Protein AF-0000000076072166 (afdb_homodimer)

Structure (mmCIF, N/CA/C/O backbone):
data_AF-0000000076072166-model_v1
#
loop_
_entity.id
_entity.type
_entity.pdbx_description
1 polymer '2-hydroxyacyl-CoA lyase 2'
#
loop_
_atom_site.group_PDB
_atom_site.id
_atom_site.type_symbol
_atom_site.label_atom_id
_atom_site.label_alt_id
_atom_site.label_comp_id
_atom_site.label_asym_id
_atom_site.label_entity_id
_atom_site.label_seq_id
_atom_site.pdbx_PDB_ins_code
_atom_site.Cartn_x
_atom_site.Cartn_y
_atom_site.Cartn_z
_atom_site.occupancy
_atom_site.B_iso_or_equiv
_atom_site.auth_seq_id
_atom_site.auth_comp_id
_atom_site.auth_asym_id
_atom_site.auth_atom_id
_atom_site.pdbx_PDB_model_num
ATOM 1 N N . MET A 1 1 ? -59.969 17.203 -7.613 1 18.12 1 MET A N 1
ATOM 2 C CA . MET A 1 1 ? -59.594 18.578 -7.945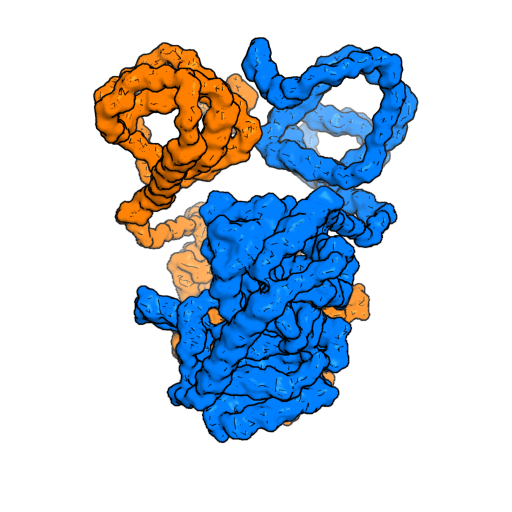 1 18.12 1 MET A CA 1
ATOM 3 C C . MET A 1 1 ? -58.594 19.109 -6.941 1 18.12 1 MET A C 1
ATOM 5 O O . MET A 1 1 ? -57.625 19.781 -7.32 1 18.12 1 MET A O 1
ATOM 9 N N . VAL A 1 2 ? -58.938 18.875 -5.785 1 18.67 2 VAL A N 1
ATOM 10 C CA . VAL A 1 2 ? -58.281 19.703 -4.77 1 18.67 2 VAL A CA 1
ATOM 11 C C . VAL A 1 2 ? -56.906 19.141 -4.473 1 18.67 2 VAL A C 1
ATOM 13 O O . VAL A 1 2 ? -55.969 19.891 -4.141 1 18.67 2 VAL A O 1
ATOM 16 N N . TYR A 1 3 ? -56.844 17.828 -4.574 1 19.06 3 TYR A N 1
ATOM 17 C CA . TYR A 1 3 ? -55.719 17.141 -3.938 1 19.06 3 TYR A CA 1
ATOM 18 C C . TYR A 1 3 ? -54.438 17.375 -4.707 1 19.06 3 TYR A C 1
ATOM 20 O O . TYR A 1 3 ? -53.344 17.156 -4.176 1 19.06 3 TYR A O 1
ATOM 28 N N . ILE A 1 4 ? -54.625 17.766 -5.992 1 20.77 4 ILE A N 1
ATOM 29 C CA . ILE A 1 4 ? -53.719 18.094 -7.094 1 20.77 4 ILE A CA 1
ATOM 30 C C . ILE A 1 4 ? -53.188 19.516 -6.906 1 20.77 4 ILE A C 1
ATOM 32 O O . ILE A 1 4 ? -52.031 19.797 -7.23 1 20.77 4 ILE A O 1
ATOM 36 N N . LEU A 1 5 ? -53.906 20.375 -6.211 1 21.12 5 LEU A N 1
ATOM 37 C CA . LEU A 1 5 ? -53.75 21.828 -6.141 1 21.12 5 LEU A CA 1
ATOM 38 C C . LEU A 1 5 ? -52.688 22.203 -5.125 1 21.12 5 LEU A C 1
ATOM 40 O O . LEU A 1 5 ? -52 23.234 -5.285 1 21.12 5 LEU A O 1
ATOM 44 N N . VAL A 1 6 ? -52.625 21.422 -4.102 1 22.98 6 VAL A N 1
ATOM 45 C CA . VAL A 1 6 ? -51.875 21.969 -2.971 1 22.98 6 VAL A CA 1
ATOM 46 C C . VAL A 1 6 ? -50.406 22 -3.291 1 22.98 6 VAL A C 1
ATOM 48 O O . VAL A 1 6 ? -49.688 22.953 -2.945 1 22.98 6 VAL A O 1
ATOM 51 N N . TRP A 1 7 ? -49.906 21.031 -4.094 1 24.2 7 TRP A N 1
ATOM 52 C CA . TRP A 1 7 ? -48.5 21.047 -4.438 1 24.2 7 TRP A CA 1
ATOM 53 C C . TRP A 1 7 ? -48.156 22.266 -5.281 1 24.2 7 TRP A C 1
ATOM 55 O O . TRP A 1 7 ? -47.094 22.875 -5.098 1 24.2 7 TRP A O 1
ATOM 65 N N . LEU A 1 8 ? -49.062 22.797 -5.965 1 22.75 8 LEU A N 1
ATOM 66 C CA . LEU A 1 8 ? -48.906 23.984 -6.789 1 22.75 8 LEU A CA 1
ATOM 67 C C . LEU A 1 8 ? -48.844 25.234 -5.926 1 22.75 8 LEU A C 1
ATOM 69 O O . LEU A 1 8 ? -48.094 26.172 -6.219 1 22.75 8 LEU A O 1
ATOM 73 N N . SER A 1 9 ? -49.594 25.219 -4.914 1 23.11 9 SER A N 1
ATOM 74 C CA . SER A 1 9 ? -49.781 26.5 -4.242 1 23.11 9 SER A CA 1
ATOM 75 C C . SER A 1 9 ? -48.562 26.844 -3.385 1 23.11 9 SER A C 1
ATOM 77 O O . SER A 1 9 ? -48.312 28.016 -3.07 1 23.11 9 SER A O 1
ATOM 79 N N . MET A 1 10 ? -47.875 25.922 -2.758 1 24.83 10 MET A N 1
ATOM 80 C CA . MET A 1 10 ? -46.781 26.422 -1.926 1 24.83 10 MET A CA 1
ATOM 81 C C . MET A 1 10 ? -45.75 27.141 -2.771 1 24.83 10 MET A C 1
ATOM 83 O O . MET A 1 10 ? -45.031 28.016 -2.271 1 24.83 10 MET A O 1
ATOM 87 N N . VAL A 1 11 ? -45.656 26.969 -4.074 1 24 11 VAL A N 1
ATOM 88 C CA . VAL A 1 11 ? -44.938 27.844 -4.984 1 24 11 VAL A CA 1
ATOM 89 C C . VAL A 1 11 ? -45.688 29.156 -5.148 1 24 11 VAL A C 1
ATOM 91 O O . VAL A 1 11 ? -45.094 30.234 -5.199 1 24 11 VAL A O 1
ATOM 94 N N . LEU A 1 12 ? -47.031 29.172 -5.109 1 23.98 12 LEU A N 1
ATOM 95 C CA . LEU A 1 12 ? -47.75 30.391 -5.52 1 23.98 12 LEU A CA 1
ATOM 96 C C . LEU A 1 12 ? -47.844 31.375 -4.363 1 23.98 12 LEU A C 1
ATOM 98 O O . LEU A 1 12 ? -48.312 32.5 -4.547 1 23.98 12 LEU A O 1
ATOM 102 N N . SER A 1 13 ? -47.938 31.094 -3.252 1 23.23 13 SER A N 1
ATOM 103 C CA . SER A 1 13 ? -48.344 32.219 -2.406 1 23.23 13 SER A CA 1
ATOM 104 C C . SER A 1 13 ? -47.281 33.312 -2.398 1 23.23 13 SER A C 1
ATOM 106 O O . SER A 1 13 ? -46.625 33.562 -1.379 1 23.23 13 SER A O 1
ATOM 108 N N . ILE A 1 14 ? -46.438 33.406 -3.582 1 21.44 14 ILE A N 1
ATOM 109 C CA . ILE A 1 14 ? -45.844 34.656 -3.98 1 21.44 14 ILE A CA 1
ATOM 110 C C . ILE A 1 14 ? -46.906 35.656 -4.371 1 21.44 14 ILE A C 1
ATOM 112 O O . ILE A 1 14 ? -47.781 35.344 -5.195 1 21.44 14 ILE A O 1
ATOM 116 N N . ARG A 1 15 ? -47.25 36.781 -3.688 1 22.2 15 ARG A N 1
ATOM 117 C CA . ARG A 1 15 ? -48.219 37.875 -3.818 1 22.2 15 ARG A CA 1
ATOM 118 C C . ARG A 1 15 ? -48.438 38.219 -5.285 1 22.2 15 ARG A C 1
ATOM 120 O O . ARG A 1 15 ? -49.531 38.031 -5.805 1 22.2 15 ARG A O 1
ATOM 127 N N . LYS A 1 16 ? -48.562 39.75 -5.754 1 22.44 16 LYS A N 1
ATOM 128 C CA . LYS A 1 16 ? -49.031 40.75 -6.703 1 22.44 16 LYS A CA 1
ATOM 129 C C . LYS A 1 16 ? -48.312 40.625 -8.039 1 22.44 16 LYS A C 1
ATOM 131 O O . LYS A 1 16 ? -47.719 41.594 -8.516 1 22.44 16 LYS A O 1
ATOM 136 N N . LEU A 1 17 ? -47.625 39.625 -8.5 1 20.19 17 LEU A N 1
ATOM 137 C CA . LEU A 1 17 ? -47 39.75 -9.797 1 20.19 17 LEU A CA 1
ATOM 138 C C . LEU A 1 17 ? -48.031 39.844 -10.914 1 20.19 17 LEU A C 1
ATOM 140 O O . LEU A 1 17 ? -48.875 38.969 -11.07 1 20.19 17 LEU A O 1
ATOM 144 N N . ASP A 1 18 ? -48.531 41.188 -11.406 1 21.23 18 ASP A N 1
ATOM 145 C CA . ASP A 1 18 ? -49.25 41.594 -12.609 1 21.23 18 ASP A CA 1
ATOM 146 C C . ASP A 1 18 ? -48.75 40.812 -13.828 1 21.23 18 ASP A C 1
ATOM 148 O O . ASP A 1 18 ? -47.625 40.969 -14.266 1 21.23 18 ASP A O 1
ATOM 152 N N . LEU A 1 19 ? -49.281 39.75 -14.203 1 21.86 19 LEU A N 1
ATOM 153 C CA . LEU A 1 19 ? -49 38.906 -15.352 1 21.86 19 LEU A CA 1
ATOM 154 C C . LEU A 1 19 ? -49.438 39.562 -16.656 1 21.86 19 LEU A C 1
ATOM 156 O O . LEU A 1 19 ? -50.625 39.625 -16.969 1 21.86 19 LEU A O 1
ATOM 160 N N . LYS A 1 20 ? -49.062 40.875 -17.016 1 22.77 20 LYS A N 1
ATOM 161 C CA . LYS A 1 20 ? -49.469 41.406 -18.312 1 22.77 20 LYS A CA 1
ATOM 162 C C . LYS A 1 20 ? -49.062 40.469 -19.438 1 22.77 20 LYS A C 1
ATOM 164 O O . LYS A 1 20 ? -47.875 40.094 -19.547 1 22.77 20 LYS A O 1
ATOM 169 N N . PHE A 1 21 ? -49.969 39.688 -20.109 1 22.45 21 PHE A N 1
ATOM 170 C CA . PHE A 1 21 ? -49.969 38.75 -21.219 1 22.45 21 PHE A CA 1
ATOM 171 C C . PHE A 1 21 ? -49.531 39.438 -22.516 1 22.45 21 PHE A C 1
ATOM 173 O O . PHE A 1 21 ? -50.375 39.719 -23.375 1 22.45 21 PHE A O 1
ATOM 180 N N . ASP A 1 22 ? -48.875 40.594 -22.562 1 21.59 22 ASP A N 1
ATOM 181 C CA . ASP A 1 22 ? -48.719 41.219 -23.875 1 21.59 22 ASP A CA 1
ATOM 182 C C . ASP A 1 22 ? -48.156 40.25 -24.891 1 21.59 22 ASP A C 1
ATOM 184 O O . ASP A 1 22 ? -47.594 39.188 -24.516 1 21.59 22 ASP A O 1
ATOM 188 N N . SER A 1 23 ? -48 40.562 -26.375 1 21.58 23 SER A N 1
ATOM 189 C CA . SER A 1 23 ? -47.719 40 -27.688 1 21.58 23 SER A CA 1
ATOM 190 C C . SER A 1 23 ? -46.375 39.281 -27.672 1 21.58 23 SER A C 1
ATOM 192 O O . SER A 1 23 ? -45.938 38.75 -28.703 1 21.58 23 SER A O 1
ATOM 194 N N . VAL A 1 24 ? -45.469 39.469 -26.734 1 21.25 24 VAL A N 1
ATOM 195 C CA . VAL A 1 24 ? -44.031 39.156 -26.875 1 21.25 24 VAL A CA 1
ATOM 196 C C . VAL A 1 24 ? -43.844 37.656 -27.031 1 21.25 24 VAL A C 1
ATOM 198 O O . VAL A 1 24 ? -43.844 36.906 -26.047 1 21.25 24 VAL A O 1
ATOM 201 N N . VAL A 1 25 ? -44.688 36.812 -27.844 1 22.72 25 VAL A N 1
ATOM 202 C CA . VAL A 1 25 ? -44.812 35.469 -28.344 1 22.72 25 VAL A CA 1
ATOM 203 C C . VAL A 1 25 ? -43.5 35 -28.938 1 22.72 25 VAL A C 1
ATOM 205 O O . VAL A 1 25 ? -43.094 33.844 -28.719 1 22.72 25 VAL A O 1
ATOM 208 N N . ASP A 1 26 ? -42.812 35.656 -29.859 1 21.17 26 ASP A N 1
ATOM 209 C CA . ASP A 1 26 ? -41.969 35.188 -30.953 1 21.17 26 ASP A CA 1
ATOM 210 C C . ASP A 1 26 ? -40.594 34.812 -30.438 1 21.17 26 ASP A C 1
ATOM 212 O O . ASP A 1 26 ? -39.688 34.531 -31.234 1 21.17 26 ASP A O 1
ATOM 216 N N . ARG A 1 27 ? -40.125 35.312 -29.328 1 21.56 27 ARG A N 1
ATOM 217 C CA . ARG A 1 27 ? -38.688 35.25 -29.203 1 21.56 27 ARG A CA 1
ATOM 218 C C . ARG A 1 27 ? -38.219 33.781 -29.125 1 21.56 27 ARG A C 1
ATOM 220 O O . ARG A 1 27 ? -38.719 33 -28.328 1 21.56 27 ARG A O 1
ATOM 227 N N . GLU A 1 28 ? -37.438 33.219 -30.125 1 21.41 28 GLU A N 1
ATOM 228 C CA . GLU A 1 28 ? -36.844 31.922 -30.484 1 21.41 28 GLU A CA 1
ATOM 229 C C . GLU A 1 28 ? -35.969 31.391 -29.359 1 21.41 28 GLU A C 1
ATOM 231 O O . GLU A 1 28 ? -35 32.062 -28.953 1 21.41 28 GLU A O 1
ATOM 236 N N . LEU A 1 29 ? -36.375 30.938 -28.25 1 20.89 29 LEU A N 1
ATOM 237 C CA . LEU A 1 29 ? -35.656 30.297 -27.156 1 20.89 29 LEU A CA 1
ATOM 238 C C . LEU A 1 29 ? -34.531 29.391 -27.703 1 20.89 29 LEU A C 1
ATOM 240 O O . LEU A 1 29 ? -34.844 28.344 -28.312 1 20.89 29 LEU A O 1
ATOM 244 N N . SER A 1 30 ? -33.438 29.891 -28.297 1 20.45 30 SER A N 1
ATOM 245 C CA . SER A 1 30 ? -32.312 29.141 -28.875 1 20.45 30 SER A CA 1
ATOM 246 C C . SER A 1 30 ? -31.641 28.266 -27.812 1 20.45 30 SER A C 1
ATOM 248 O O . SER A 1 30 ? -31.25 28.766 -26.766 1 20.45 30 SER A O 1
ATOM 250 N N . ILE A 1 31 ? -31.953 27.016 -27.562 1 22.3 31 ILE A N 1
ATOM 251 C CA . ILE A 1 31 ? -31.391 25.875 -26.844 1 22.3 31 ILE A CA 1
ATOM 252 C C . ILE A 1 31 ? -29.906 25.734 -27.188 1 22.3 31 ILE A C 1
ATOM 254 O O . ILE A 1 31 ? -29.547 25.156 -28.219 1 22.3 31 ILE A O 1
ATOM 258 N N . ARG A 1 32 ? -29.062 26.734 -27.281 1 22.33 32 ARG A N 1
ATOM 259 C CA . ARG A 1 32 ? -27.656 26.578 -27.641 1 22.33 32 ARG A CA 1
ATOM 260 C C . ARG A 1 32 ? -27 25.469 -26.844 1 22.33 32 ARG A C 1
ATOM 262 O O . ARG A 1 32 ? -27.578 24.969 -25.859 1 22.33 32 ARG A O 1
ATOM 269 N N . ASN A 1 33 ? -25.422 25.5 -26.688 1 21 33 ASN A N 1
ATOM 270 C CA . ASN A 1 33 ? -24.297 24.625 -26.406 1 21 33 ASN A CA 1
ATOM 271 C C . ASN A 1 33 ? -24.312 24.141 -24.953 1 21 33 ASN A C 1
ATOM 273 O O . ASN A 1 33 ? -23.266 23.75 -24.422 1 21 33 ASN A O 1
ATOM 277 N N . ILE A 1 34 ? -25.25 24.438 -24.094 1 21.7 34 ILE A N 1
ATOM 278 C CA . ILE A 1 34 ? -24.969 23.969 -22.75 1 21.7 34 ILE A CA 1
ATOM 279 C C . ILE A 1 34 ? -24.844 22.438 -22.75 1 21.7 34 ILE A C 1
ATOM 281 O O . ILE A 1 34 ? -25.797 21.734 -23.094 1 21.7 34 ILE A O 1
ATOM 285 N N . GLY A 1 35 ? -23.656 21.812 -23.141 1 23.53 35 GLY A N 1
ATOM 286 C CA . GLY A 1 35 ? -23.234 20.422 -23.172 1 23.53 35 GLY A CA 1
ATOM 287 C C . GLY A 1 35 ? -23.734 19.625 -21.969 1 23.53 35 GLY A C 1
ATOM 288 O O . GLY A 1 35 ? -22.984 19.438 -21 1 23.53 35 GLY A O 1
ATOM 289 N N . VAL A 1 36 ? -24.766 20.047 -21.297 1 22.45 36 VAL A N 1
ATOM 290 C CA . VAL A 1 36 ? -25.297 19.219 -20.203 1 22.45 36 VAL A CA 1
ATOM 291 C C . VAL A 1 36 ? -25.625 17.828 -20.719 1 22.45 36 VAL A C 1
ATOM 293 O O . VAL A 1 36 ? -26.312 17.672 -21.734 1 22.45 36 VAL A O 1
ATOM 296 N N . GLN A 1 37 ? -24.656 16.875 -20.438 1 23.27 37 GLN A N 1
ATOM 297 C CA . GLN A 1 37 ? -24.641 15.461 -20.781 1 23.27 37 GLN A CA 1
ATOM 298 C C . GLN A 1 37 ? -26 14.82 -20.516 1 23.27 37 GLN A C 1
ATOM 300 O O . GLN A 1 37 ? -26.453 14.758 -19.375 1 23.27 37 GLN A O 1
ATOM 305 N N . PHE A 1 38 ? -27.016 14.922 -21.375 1 25.98 38 PHE A N 1
ATOM 306 C CA . PHE A 1 38 ? -28.297 14.25 -21.562 1 25.98 38 PHE A CA 1
ATOM 307 C C . PHE A 1 38 ? -28.203 12.789 -21.156 1 25.98 38 PHE A C 1
ATOM 309 O O . PHE A 1 38 ? -29.219 12.133 -20.953 1 25.98 38 PHE A O 1
ATOM 316 N N . ASP A 1 39 ? -26.969 12.305 -21.234 1 27.59 39 ASP A N 1
ATOM 317 C CA . ASP A 1 39 ? -26.766 10.891 -20.938 1 27.59 39 ASP A CA 1
ATOM 318 C C . ASP A 1 39 ? -27.125 10.57 -19.484 1 27.59 39 ASP A C 1
ATOM 320 O O . ASP A 1 39 ? -27.703 9.523 -19.203 1 27.59 39 ASP A O 1
ATOM 324 N N . SER A 1 40 ? -26.875 11.594 -18.641 1 27.95 40 SER A N 1
ATOM 325 C CA . SER A 1 40 ? -27.125 11.25 -17.234 1 27.95 40 SER A CA 1
ATOM 326 C C . SER A 1 40 ? -28.609 11.258 -16.906 1 27.95 40 SER A C 1
ATOM 328 O O . SER A 1 40 ? -29.078 10.445 -16.109 1 27.95 40 SER A O 1
ATOM 330 N N . VAL A 1 41 ? -29.406 12.219 -17.5 1 27.81 41 VAL A N 1
ATOM 331 C CA . VAL A 1 41 ? -30.828 12.219 -17.203 1 27.81 41 VAL A CA 1
ATOM 332 C C . VAL A 1 41 ? -31.516 11.055 -17.922 1 27.81 41 VAL A C 1
ATOM 334 O O . VAL A 1 41 ? -32.344 10.359 -17.344 1 27.81 41 VAL A O 1
ATOM 337 N N . VAL A 1 42 ? -31.188 10.891 -19.234 1 28.19 42 VAL A N 1
ATOM 338 C CA . VAL A 1 42 ? -31.719 9.727 -19.938 1 28.19 42 VAL A CA 1
ATOM 339 C C . VAL A 1 42 ? -31.234 8.445 -19.266 1 28.19 42 VAL A C 1
ATOM 341 O O . VAL A 1 42 ? -32 7.512 -19.062 1 28.19 42 VAL A O 1
ATOM 344 N N . ASP A 1 43 ? -29.984 8.406 -18.844 1 27.61 43 ASP A N 1
ATOM 345 C CA . ASP A 1 43 ? -29.484 7.25 -18.094 1 27.61 43 ASP A CA 1
ATOM 346 C C . ASP A 1 43 ? -30.172 7.145 -16.734 1 27.61 43 ASP A C 1
ATOM 348 O O . ASP A 1 43 ? -30.484 6.039 -16.281 1 27.61 43 ASP A O 1
ATOM 352 N N . ARG A 1 44 ? -30.5 8.297 -16.141 1 27.67 44 ARG A N 1
ATOM 353 C CA . ARG A 1 44 ? -31.281 8.266 -14.898 1 27.67 44 ARG A CA 1
ATOM 354 C C . ARG A 1 44 ? -32.719 7.875 -15.172 1 27.67 44 ARG A C 1
ATOM 356 O O . ARG A 1 44 ? -33.344 7.133 -14.391 1 27.67 44 ARG A O 1
ATOM 363 N N . VAL A 1 45 ? -33.25 8.438 -16.219 1 28.03 45 VAL A N 1
ATOM 364 C CA . VAL A 1 45 ? -34.594 8 -16.609 1 28.03 45 VAL A CA 1
ATOM 365 C C . VAL A 1 45 ? -34.531 6.566 -17.125 1 28.03 45 VAL A C 1
ATOM 367 O O . VAL A 1 45 ? -35.375 5.742 -16.797 1 28.03 45 VAL A O 1
ATOM 370 N N . LEU A 1 46 ? -33.5 6.367 -17.922 1 27.84 46 LEU A N 1
ATOM 371 C CA . LEU A 1 46 ? -33.406 5.023 -18.484 1 27.84 46 LEU A CA 1
ATOM 372 C C . LEU A 1 46 ? -32.938 4.027 -17.438 1 27.84 46 LEU A C 1
ATOM 374 O O . LEU A 1 46 ? -33.188 2.828 -17.547 1 27.84 46 LEU A O 1
ATOM 378 N N . SER A 1 47 ? -32.125 4.492 -16.484 1 25.72 47 SER A N 1
ATOM 379 C CA . SER A 1 47 ? -31.703 3.557 -15.445 1 25.72 47 SER A CA 1
ATOM 380 C C . SER A 1 47 ? -32.875 3.15 -14.57 1 25.72 47 SER A C 1
ATOM 382 O O . SER A 1 47 ? -32.719 2.459 -13.562 1 25.72 47 SER A O 1
ATOM 384 N N . ILE A 1 48 ? -34.031 3.895 -14.727 1 24.61 48 ILE A N 1
ATOM 385 C CA . ILE A 1 48 ? -35.188 3.303 -14.102 1 24.61 48 ILE A CA 1
ATOM 386 C C . ILE A 1 48 ? -35.531 1.979 -14.781 1 24.61 48 ILE A C 1
ATOM 388 O O . ILE A 1 48 ? -35.969 1.962 -15.938 1 24.61 48 ILE A O 1
ATOM 392 N N . ARG A 1 49 ? -34.656 0.993 -14.562 1 27.89 49 ARG A N 1
ATOM 393 C CA . ARG A 1 49 ? -34.688 -0.355 -15.117 1 27.89 49 ARG A CA 1
ATOM 394 C C . ARG A 1 49 ? -36.125 -0.858 -15.289 1 27.89 49 ARG A C 1
ATOM 396 O O . ARG A 1 49 ? -36.406 -1.625 -16.203 1 27.89 49 ARG A O 1
ATOM 403 N N . ASN A 1 50 ? -36.938 -0.709 -14.203 1 26.53 50 ASN A N 1
ATOM 404 C CA . ASN A 1 50 ? -38.156 -1.511 -14.305 1 26.53 50 ASN A CA 1
ATOM 405 C C . ASN A 1 50 ? -39.094 -0.95 -15.359 1 26.53 50 ASN A C 1
ATOM 407 O O . ASN A 1 50 ? -40.188 -1.502 -15.578 1 26.53 50 ASN A O 1
ATOM 411 N N . GLN A 1 51 ? -38.938 0.342 -15.625 1 25.58 51 GLN A N 1
ATOM 412 C CA . GLN A 1 51 ? -40.031 0.904 -16.406 1 25.58 51 GLN A CA 1
ATOM 413 C C . GLN A 1 51 ? -39.875 0.605 -17.891 1 25.58 51 GLN A C 1
ATOM 415 O O . GLN A 1 51 ? -39.469 1.477 -18.656 1 25.58 51 GLN A O 1
ATOM 420 N N . SER A 1 52 ? -39.406 -0.483 -18.281 1 27 52 SER A N 1
ATOM 421 C CA . SER A 1 52 ? -39.344 -0.802 -19.719 1 27 52 SER A CA 1
ATOM 422 C C . SER A 1 52 ? -40.688 -0.605 -20.391 1 27 52 SER A C 1
ATOM 424 O O . SER A 1 52 ? -40.781 -0.1 -21.5 1 27 52 SER A O 1
ATOM 426 N N . VAL A 1 53 ? -41.781 -1.046 -19.656 1 26.95 53 VAL A N 1
ATOM 427 C CA . VAL A 1 53 ? -43.125 -1.064 -20.219 1 26.95 53 VAL A CA 1
ATOM 428 C C . VAL A 1 53 ? -43.688 0.358 -20.297 1 26.95 53 VAL A C 1
ATOM 430 O O . VAL A 1 53 ? -44.312 0.73 -21.266 1 26.95 53 VAL A O 1
ATOM 433 N N . GLN A 1 54 ? -43.281 1.129 -19.25 1 26.95 54 GLN A N 1
ATOM 434 C CA . GLN A 1 54 ? -43.906 2.447 -19.25 1 26.95 54 GLN A CA 1
ATOM 435 C C . GLN A 1 54 ? -43.281 3.357 -20.297 1 26.95 54 GLN A C 1
ATOM 437 O O . GLN A 1 54 ? -43.969 4.172 -20.922 1 26.95 54 GLN A O 1
ATOM 442 N N . PHE A 1 55 ? -42.062 3.178 -20.594 1 29.41 55 PHE A N 1
ATOM 443 C CA . PHE A 1 55 ? -41.469 4.031 -21.625 1 29.41 55 PHE A CA 1
ATOM 444 C C . PHE A 1 55 ? -42.031 3.699 -23 1 29.41 55 PHE A C 1
ATOM 446 O O . PHE A 1 55 ? -42.281 4.602 -23.797 1 29.41 55 PHE A O 1
ATOM 453 N N . ALA A 1 56 ? -42.344 2.416 -23.219 1 27.53 56 ALA A N 1
ATOM 454 C CA . ALA A 1 56 ? -43 2.059 -24.453 1 27.53 56 ALA A CA 1
ATOM 455 C C . ALA A 1 56 ? -44.406 2.664 -24.516 1 27.53 56 ALA A C 1
ATOM 457 O O . ALA A 1 56 ? -44.844 3.16 -25.547 1 27.53 56 ALA A O 1
ATOM 458 N N . SER A 1 57 ? -45.062 2.721 -23.359 1 27.47 57 SER A N 1
ATOM 459 C CA . SER A 1 57 ? -46.406 3.256 -23.375 1 27.47 57 SER A CA 1
ATOM 460 C C . SER A 1 57 ? -46.406 4.777 -23.5 1 27.47 57 SER A C 1
ATOM 462 O O . SER A 1 57 ? -47.25 5.352 -24.172 1 27.47 57 SER A O 1
ATOM 464 N N . VAL A 1 58 ? -45.469 5.418 -22.906 1 28.28 58 VAL A N 1
ATOM 465 C CA . VAL A 1 58 ? -45.438 6.867 -23.062 1 28.28 58 VAL A CA 1
ATOM 466 C C . VAL A 1 58 ? -45 7.227 -24.484 1 28.28 58 VAL A C 1
ATOM 468 O O . VAL A 1 58 ? -45.594 8.109 -25.109 1 28.28 58 VAL A O 1
ATOM 471 N N . ILE A 1 59 ? -44.094 6.43 -24.984 1 28.72 59 ILE A N 1
ATOM 472 C CA . ILE A 1 59 ? -43.812 6.688 -26.375 1 28.72 59 ILE A CA 1
ATOM 473 C C . ILE A 1 59 ? -45.031 6.375 -27.234 1 28.72 59 ILE A C 1
ATOM 475 O O . ILE A 1 59 ? -45.406 7.148 -28.125 1 28.72 59 ILE A O 1
ATOM 479 N N . ILE A 1 60 ? -45.719 5.352 -26.828 1 27.39 60 ILE A N 1
ATOM 480 C CA . ILE A 1 60 ? -46.906 5.02 -27.625 1 27.39 60 ILE A CA 1
ATOM 481 C C . ILE A 1 60 ? -47.969 6.078 -27.406 1 27.39 60 ILE A C 1
ATOM 483 O O . ILE A 1 60 ? -48.625 6.512 -28.359 1 27.39 60 ILE A O 1
ATOM 487 N N . ARG A 1 61 ? -48.125 6.551 -26.219 1 27.09 61 ARG A N 1
ATOM 488 C CA . ARG A 1 61 ? -49.219 7.52 -26.016 1 27.09 61 ARG A CA 1
ATOM 489 C C . ARG A 1 61 ? -48.844 8.875 -26.625 1 27.09 61 ARG A C 1
ATOM 491 O O . ARG A 1 61 ? -49.688 9.57 -27.156 1 27.09 61 ARG A O 1
ATOM 498 N N . VAL A 1 62 ? -47.594 9.266 -26.469 1 26.69 62 VAL A N 1
ATOM 499 C CA . VAL A 1 62 ? -47.281 10.516 -27.156 1 26.69 62 VAL A CA 1
ATOM 500 C C . VAL A 1 62 ? -47.469 10.344 -28.656 1 26.69 62 VAL A C 1
ATOM 502 O O . VAL A 1 62 ? -47.969 11.25 -29.328 1 26.69 62 VAL A O 1
ATOM 505 N N . LEU A 1 63 ? -47.25 9.133 -29.125 1 26.12 63 LEU A N 1
ATOM 506 C CA . LEU A 1 63 ? -47.531 8.953 -30.547 1 26.12 63 LEU A CA 1
ATOM 507 C C . LEU A 1 63 ? -49.062 8.969 -30.797 1 26.12 63 LEU A C 1
ATOM 509 O O . LEU A 1 63 ? -49.5 9.312 -31.891 1 26.12 63 LEU A O 1
ATOM 513 N N . SER A 1 64 ? -49.875 8.695 -29.906 1 24.64 64 SER A N 1
ATOM 514 C CA . SER A 1 64 ? -51.281 8.711 -30.25 1 24.64 64 SER A CA 1
ATOM 515 C C . SER A 1 64 ? -51.844 10.125 -30.25 1 24.64 64 SER A C 1
ATOM 517 O O . SER A 1 64 ? -53.031 10.328 -30.422 1 24.64 64 SER A O 1
ATOM 519 N N . ILE A 1 65 ? -51.188 11.141 -29.703 1 23.89 65 ILE A N 1
ATOM 520 C CA . ILE A 1 65 ? -51.781 12.453 -29.906 1 23.89 65 ILE A CA 1
ATOM 521 C C . ILE A 1 65 ? -51.719 12.836 -31.391 1 23.89 65 ILE A C 1
ATOM 523 O O . ILE A 1 65 ? -50.625 12.961 -31.938 1 23.89 65 ILE A O 1
ATOM 527 N N . ARG A 1 66 ? -52.688 12.656 -32.156 1 24.22 66 ARG A N 1
ATOM 528 C CA . ARG A 1 66 ? -53.062 12.758 -33.594 1 24.22 66 ARG A CA 1
ATOM 529 C C . ARG A 1 66 ? -52.656 14.117 -34.156 1 24.22 66 ARG A C 1
ATOM 531 O O . ARG A 1 66 ? -52.094 14.195 -35.25 1 24.22 66 ARG A O 1
ATOM 538 N N . LYS A 1 67 ? -53.469 15.281 -33.906 1 24.89 67 LYS A N 1
ATOM 539 C CA . LYS A 1 67 ? -53.688 16.391 -34.812 1 24.89 67 LYS A CA 1
ATOM 540 C C . LYS A 1 67 ? -52.5 17.359 -34.812 1 24.89 67 LYS A C 1
ATOM 542 O O . LYS A 1 67 ? -52.625 18.484 -35.312 1 24.89 67 LYS A O 1
ATOM 547 N N . LEU A 1 68 ? -51.5 17.281 -33.969 1 22.66 68 LEU A N 1
ATOM 548 C CA . LEU A 1 68 ? -50.531 18.375 -34.125 1 22.66 68 LEU A CA 1
ATOM 549 C C . LEU A 1 68 ? -49.938 18.359 -35.531 1 22.66 68 LEU A C 1
ATOM 551 O O . LEU A 1 68 ? -49.406 17.328 -35.969 1 22.66 68 LEU A O 1
ATOM 555 N N . ASP A 1 69 ? -50.5 19.172 -36.5 1 23.83 69 ASP A N 1
ATOM 556 C CA . ASP A 1 69 ? -50.031 19.5 -37.844 1 23.83 69 ASP A CA 1
ATOM 557 C C . ASP A 1 69 ? -48.562 19.859 -37.812 1 23.83 69 ASP A C 1
ATOM 559 O O . ASP A 1 69 ? -48.188 20.984 -37.5 1 23.83 69 ASP A O 1
ATOM 563 N N . LEU A 1 70 ? -47.656 18.969 -37.375 1 23.56 70 LEU A N 1
ATOM 564 C CA . LEU A 1 70 ? -46.219 19.219 -37.5 1 23.56 70 LEU A CA 1
ATOM 565 C C . LEU A 1 70 ? -45.844 19.516 -38.969 1 23.56 70 LEU A C 1
ATOM 567 O O . LEU A 1 70 ? -46.062 18.672 -39.844 1 23.56 70 LEU A O 1
ATOM 571 N N . LYS A 1 71 ? -46.094 20.734 -39.438 1 25.19 71 LYS A N 1
ATOM 572 C CA . LYS A 1 71 ? -45.594 21.188 -40.75 1 25.19 71 LYS A CA 1
ATOM 573 C C . LYS A 1 71 ? -44.094 20.891 -40.844 1 25.19 71 LYS A C 1
ATOM 575 O O . LYS A 1 71 ? -43.281 21.359 -40.031 1 25.19 71 LYS A O 1
ATOM 580 N N . PHE A 1 72 ? -43.719 19.656 -41.25 1 23.22 72 PHE A N 1
ATOM 581 C CA . PHE A 1 72 ? -42.375 19.188 -41.625 1 23.22 72 PHE A CA 1
ATOM 582 C C . PHE A 1 72 ? -41.812 20.031 -42.75 1 23.22 72 PHE A C 1
ATOM 584 O O . PHE A 1 72 ? -42.219 19.906 -43.906 1 23.22 72 PHE A O 1
ATOM 591 N N . ASP A 1 73 ? -41.688 21.312 -42.562 1 24.23 73 ASP A N 1
ATOM 592 C CA . ASP A 1 73 ? -41 21.969 -43.656 1 24.23 73 ASP A CA 1
ATOM 593 C C . ASP A 1 73 ? -39.75 21.172 -44.062 1 24.23 73 ASP A C 1
ATOM 595 O O . ASP A 1 73 ? -39.281 20.344 -43.312 1 24.23 73 ASP A O 1
ATOM 599 N N . SER A 1 74 ? -39.062 21.391 -45.281 1 23.56 74 SER A N 1
ATOM 600 C CA . SER A 1 74 ? -38 20.781 -46.062 1 23.56 74 SER A CA 1
ATOM 601 C C . SER A 1 74 ? -36.75 20.516 -45.219 1 23.56 74 SER A C 1
ATOM 603 O O . SER A 1 74 ? -35.844 19.781 -45.625 1 23.56 74 SER A O 1
ATOM 605 N N . VAL A 1 75 ? -36.531 21.328 -44.156 1 23.86 75 VAL A N 1
ATOM 606 C CA . VAL A 1 75 ? -35.188 21.266 -43.594 1 23.86 75 VAL A CA 1
ATOM 607 C C . VAL A 1 75 ? -34.969 19.891 -42.906 1 23.86 75 VAL A C 1
ATOM 609 O O . VAL A 1 75 ? -34.125 19.75 -42.031 1 23.86 75 VAL A O 1
ATOM 612 N N . VAL A 1 76 ? -35.781 18.875 -43.125 1 24.86 76 VAL A N 1
ATOM 613 C CA . VAL A 1 76 ? -35.75 17.5 -42.656 1 24.86 76 VAL A CA 1
ATOM 614 C C . VAL A 1 76 ? -34.438 16.859 -43.031 1 24.86 76 VAL A C 1
ATOM 616 O O . VAL A 1 76 ? -34.188 15.703 -42.688 1 24.86 76 VAL A O 1
ATOM 619 N N . ASP A 1 77 ? -33.719 17.359 -43.906 1 23.39 77 ASP A N 1
ATOM 620 C CA . ASP A 1 77 ? -32.625 16.547 -44.469 1 23.39 77 ASP A CA 1
ATOM 621 C C . ASP A 1 77 ? -31.516 16.328 -43.438 1 23.39 77 ASP A C 1
ATOM 623 O O . ASP A 1 77 ? -30.469 15.773 -43.781 1 23.39 77 ASP A O 1
ATOM 627 N N . ARG A 1 78 ? -31.438 17.234 -42.438 1 24.25 78 ARG A N 1
ATOM 628 C CA . ARG A 1 78 ? -30.203 17.047 -41.688 1 24.25 78 ARG A CA 1
ATOM 629 C C . ARG A 1 78 ? -30.234 15.758 -40.906 1 24.25 78 ARG A C 1
ATOM 631 O O . ARG A 1 78 ? -31.266 15.406 -40.312 1 24.25 78 ARG A O 1
ATOM 638 N N . GLU A 1 79 ? -29.297 14.758 -41.094 1 22.72 79 GLU A N 1
ATOM 639 C CA . GLU A 1 79 ? -29.016 13.398 -40.625 1 22.72 79 GLU A CA 1
ATOM 640 C C . GLU A 1 79 ? -29.078 13.312 -39.094 1 22.72 79 GLU A C 1
ATOM 642 O O . GLU A 1 79 ? -28.344 14.023 -38.406 1 22.72 79 GLU A O 1
ATOM 647 N N . LEU A 1 80 ? -30.188 13.328 -38.375 1 23 80 LEU A N 1
ATOM 648 C CA . LEU A 1 80 ? -30.359 13.008 -36.969 1 23 80 LEU A CA 1
ATOM 649 C C . LEU A 1 80 ? -29.469 11.836 -36.562 1 23 80 LEU A C 1
ATOM 651 O O . LEU A 1 80 ? -29.672 10.711 -37.031 1 23 80 LEU A O 1
ATOM 655 N N . SER A 1 81 ? -28.125 12.023 -36.469 1 22.89 81 SER A N 1
ATOM 656 C CA . SER A 1 81 ? -27.109 11.047 -36.094 1 22.89 81 SER A CA 1
ATOM 657 C C . SER A 1 81 ? -27.453 10.406 -34.75 1 22.89 81 SER A C 1
ATOM 659 O O . SER A 1 81 ? -27.609 11.109 -33.75 1 22.89 81 SER A O 1
ATOM 661 N N . ILE A 1 82 ? -28.328 9.352 -34.562 1 24.31 82 ILE A N 1
ATOM 662 C CA . ILE A 1 82 ? -28.625 8.336 -33.562 1 24.31 82 ILE A CA 1
ATOM 663 C C . ILE A 1 82 ? -27.344 7.914 -32.875 1 24.31 82 ILE A C 1
ATOM 665 O O . ILE A 1 82 ? -27.281 6.852 -32.25 1 24.31 82 ILE A O 1
ATOM 669 N N . ARG A 1 83 ? -26.234 8.633 -33.031 1 24.61 83 ARG A N 1
ATOM 670 C CA . ARG A 1 83 ? -24.953 8.203 -32.5 1 24.61 83 ARG A CA 1
ATOM 671 C C . ARG A 1 83 ? -25.016 8.078 -30.984 1 24.61 83 ARG A C 1
ATOM 673 O O . ARG A 1 83 ? -24.531 7.102 -30.406 1 24.61 83 ARG A O 1
ATOM 680 N N . ASN A 1 84 ? -25.047 9.133 -30.266 1 23.56 84 ASN A N 1
ATOM 681 C CA . ASN A 1 84 ? -24.5 9.258 -28.922 1 23.56 84 ASN A CA 1
ATOM 682 C C . ASN A 1 84 ? -25.469 8.727 -27.859 1 23.56 84 ASN A C 1
ATOM 684 O O . ASN A 1 84 ? -25.312 8.992 -26.672 1 23.56 84 ASN A O 1
ATOM 688 N N . ILE A 1 85 ? -26.75 8.5 -28.219 1 24.42 85 ILE A N 1
ATOM 689 C CA . ILE A 1 85 ? -27.562 8.055 -27.094 1 24.42 85 ILE A CA 1
ATOM 690 C C . ILE A 1 85 ? -27.172 6.629 -26.719 1 24.42 85 ILE A C 1
ATOM 692 O O . ILE A 1 85 ? -27.234 5.719 -27.547 1 24.42 85 ILE A O 1
ATOM 696 N N . GLY A 1 86 ? -26.141 6.414 -25.969 1 25.34 86 GLY A N 1
ATOM 697 C CA . GLY A 1 86 ? -25.719 5.137 -25.406 1 25.34 86 GLY A CA 1
ATOM 698 C C . GLY A 1 86 ? -26.875 4.293 -24.906 1 25.34 86 GLY A C 1
ATOM 699 O O . GLY A 1 86 ? -27.188 4.316 -23.719 1 25.34 86 GLY A O 1
ATOM 700 N N . VAL A 1 87 ? -28.016 4.465 -25.516 1 25.27 87 VAL A N 1
ATOM 701 C CA . VAL A 1 87 ? -29.078 3.525 -25.172 1 25.27 87 VAL A CA 1
ATOM 702 C C . VAL A 1 87 ? -28.594 2.094 -25.391 1 25.27 87 VAL A C 1
ATOM 704 O O . VAL A 1 87 ? -28.031 1.778 -26.438 1 25.27 87 VAL A O 1
ATOM 707 N N . GLN A 1 88 ? -28.203 1.476 -24.281 1 25.86 88 GLN A N 1
ATOM 708 C CA . GLN A 1 88 ? -27.875 0.058 -24.312 1 25.86 88 GLN A CA 1
ATOM 709 C C . GLN A 1 88 ? -28.875 -0.733 -25.156 1 25.86 88 GLN A C 1
ATOM 711 O O . GLN A 1 88 ? -30.047 -0.851 -24.781 1 25.86 88 GLN A O 1
ATOM 716 N N . PHE A 1 89 ? -28.766 -0.727 -26.453 1 28.2 89 PHE A N 1
ATOM 717 C CA . PHE A 1 89 ? -29.422 -1.488 -27.516 1 28.2 89 PHE A CA 1
ATOM 718 C C . PHE A 1 89 ? -29.594 -2.945 -27.109 1 28.2 89 PHE A C 1
ATOM 720 O O . PHE A 1 89 ? -30.438 -3.656 -27.672 1 28.2 89 PHE A O 1
ATOM 727 N N . ASP A 1 90 ? -28.781 -3.35 -26.141 1 28.52 90 ASP A N 1
ATOM 728 C CA . ASP A 1 90 ? -28.922 -4.766 -25.812 1 28.52 90 ASP A CA 1
ATOM 729 C C . ASP A 1 90 ? -30.297 -5.059 -25.219 1 28.52 90 ASP A C 1
ATOM 731 O O . ASP A 1 90 ? -30.922 -6.066 -25.562 1 28.52 90 ASP A O 1
ATOM 735 N N . SER A 1 91 ? -30.781 -4.098 -24.406 1 29.59 91 SER A N 1
ATOM 736 C CA . SER A 1 91 ? -32.094 -4.41 -23.828 1 29.59 91 SER A CA 1
ATOM 737 C C . SER A 1 91 ? -33.219 -4.215 -24.859 1 29.59 91 SER A C 1
ATOM 739 O O . SER A 1 91 ? -34.219 -4.926 -24.812 1 29.59 91 SER A O 1
ATOM 741 N N . VAL A 1 92 ? -33.031 -3.338 -25.859 1 29.42 92 VAL A N 1
ATOM 742 C CA . VAL A 1 92 ? -34.062 -3.172 -26.891 1 29.42 92 VAL A CA 1
ATOM 743 C C . VAL A 1 92 ? -34 -4.359 -27.859 1 29.42 92 VAL A C 1
ATOM 745 O O . VAL A 1 92 ? -35.062 -4.906 -28.219 1 29.42 92 VAL A O 1
ATOM 748 N N . VAL A 1 93 ? -32.781 -4.738 -28.266 1 30.02 93 VAL A N 1
ATOM 749 C CA . VAL A 1 93 ? -32.719 -5.879 -29.172 1 30.02 93 VAL A CA 1
ATOM 750 C C . VAL A 1 93 ? -33.188 -7.137 -28.469 1 30.02 93 VAL A C 1
ATOM 752 O O . VAL A 1 93 ? -33.969 -7.914 -29.031 1 30.02 93 VAL A O 1
ATOM 755 N N . ASP A 1 94 ? -32.906 -7.336 -27.219 1 28.45 94 ASP A N 1
ATOM 756 C CA . ASP A 1 94 ? -33.406 -8.492 -26.5 1 28.45 94 ASP A CA 1
ATOM 757 C C . ASP A 1 94 ? -34.938 -8.391 -26.344 1 28.45 94 ASP A C 1
ATOM 759 O O . ASP A 1 94 ? -35.656 -9.391 -26.453 1 28.45 94 ASP A O 1
ATOM 763 N N . ARG A 1 95 ? -35.469 -7.145 -26.297 1 29.55 95 ARG A N 1
ATOM 764 C CA . ARG A 1 95 ? -36.906 -6.977 -26.25 1 29.55 95 ARG A CA 1
ATOM 765 C C . ARG A 1 95 ? -37.531 -7.156 -27.641 1 29.55 95 ARG A C 1
ATOM 767 O O . ARG A 1 95 ? -38.625 -7.738 -27.766 1 29.55 95 ARG A O 1
ATOM 774 N N . VAL A 1 96 ? -36.844 -6.609 -28.547 1 29.31 96 VAL A N 1
ATOM 775 C CA . VAL A 1 96 ? -37.344 -6.797 -29.906 1 29.31 96 VAL A CA 1
ATOM 776 C C . VAL A 1 96 ? -37.281 -8.273 -30.297 1 29.31 96 VAL A C 1
ATOM 778 O O . VAL A 1 96 ? -38.188 -8.812 -30.906 1 29.31 96 VAL A O 1
ATOM 781 N N . LEU A 1 97 ? -36.156 -8.867 -29.859 1 29.05 97 LEU A N 1
ATOM 782 C CA . LEU A 1 97 ? -36.031 -10.266 -30.234 1 29.05 97 LEU A CA 1
ATOM 783 C C . LEU A 1 97 ? -37 -11.133 -29.453 1 29.05 97 LEU A C 1
ATOM 785 O O . LEU A 1 97 ? -37.406 -12.195 -29.922 1 29.05 97 LEU A O 1
ATOM 789 N N . SER A 1 98 ? -37.281 -10.703 -28.219 1 28.08 98 SER A N 1
ATOM 790 C CA . SER A 1 98 ? -38.281 -11.516 -27.516 1 28.08 98 SER A CA 1
ATOM 791 C C . SER A 1 98 ? -39.688 -11.312 -28.078 1 28.08 98 SER A C 1
ATOM 793 O O . SER A 1 98 ? -40.656 -11.875 -27.578 1 28.08 98 SER A O 1
ATOM 795 N N . ILE A 1 99 ? -39.875 -10.172 -28.906 1 26.69 99 ILE A N 1
ATOM 796 C CA . ILE A 1 99 ? -41.156 -10.109 -29.594 1 26.69 99 ILE A CA 1
ATOM 797 C C . ILE A 1 99 ? -41.219 -11.18 -30.688 1 26.69 99 ILE A C 1
ATOM 799 O O . ILE A 1 99 ? -40.406 -11.148 -31.625 1 26.69 99 ILE A O 1
ATOM 803 N N . ARG A 1 100 ? -41.594 -12.438 -30.359 1 29.08 100 ARG A N 1
ATOM 804 C CA . ARG A 1 100 ? -41.844 -13.617 -31.188 1 29.08 100 ARG A CA 1
ATOM 805 C C . ARG A 1 100 ? -42.656 -13.266 -32.406 1 29.08 100 ARG A C 1
ATOM 807 O O . ARG A 1 100 ? -43.031 -14.141 -33.188 1 29.08 100 ARG A O 1
ATOM 814 N N . ASN A 1 101 ? -43.406 -12.078 -32.312 1 26.98 101 ASN A N 1
ATOM 815 C CA . ASN A 1 101 ? -44.188 -11.906 -33.531 1 26.98 101 ASN A CA 1
ATOM 816 C C . ASN A 1 101 ? -43.312 -11.562 -34.719 1 26.98 101 ASN A C 1
ATOM 818 O O . ASN A 1 101 ? -42.469 -10.656 -34.656 1 26.98 101 ASN A O 1
ATOM 822 N N . GLN A 1 102 ? -43.094 -12.555 -35.719 1 26.69 102 GLN A N 1
ATOM 823 C CA . GLN A 1 102 ? -42.375 -12.625 -37 1 26.69 102 GLN A CA 1
ATOM 824 C C . GLN A 1 102 ? -42.531 -11.32 -37.781 1 26.69 102 GLN A C 1
ATOM 826 O O . GLN A 1 102 ? -41.594 -10.875 -38.438 1 26.69 102 GLN A O 1
ATOM 831 N N . SER A 1 103 ? -43.781 -10.766 -37.719 1 26.78 103 SER A N 1
ATOM 832 C CA . SER A 1 103 ? -44.031 -9.664 -38.625 1 26.78 103 SER A CA 1
ATOM 833 C C . SER A 1 103 ? -43.312 -8.398 -38.219 1 26.78 103 SER A C 1
ATOM 835 O O . SER A 1 103 ? -42.812 -7.633 -39.031 1 26.78 103 SER A O 1
ATOM 837 N N . VAL A 1 104 ? -43.25 -8.18 -36.906 1 27.14 104 VAL A N 1
ATOM 838 C CA . VAL A 1 104 ? -42.688 -6.871 -36.562 1 27.14 104 VAL A CA 1
ATOM 839 C C . VAL A 1 104 ? -41.188 -6.891 -36.719 1 27.14 104 VAL A C 1
ATOM 841 O O . VAL A 1 104 ? -40.562 -5.879 -37.062 1 27.14 104 VAL A O 1
ATOM 844 N N . ILE A 1 105 ? -40.531 -8.07 -36.5 1 28.39 105 ILE A N 1
ATOM 845 C CA . ILE A 1 105 ? -39.094 -8.117 -36.812 1 28.39 105 ILE A CA 1
ATOM 846 C C . ILE A 1 105 ? -38.875 -7.742 -38.281 1 28.39 105 ILE A C 1
ATOM 848 O O . ILE A 1 105 ? -37.938 -7.023 -38.625 1 28.39 105 ILE A O 1
ATOM 852 N N . ILE A 1 106 ? -39.875 -8.227 -39.094 1 27 106 ILE A N 1
ATOM 853 C CA . ILE A 1 106 ? -39.812 -7.902 -40.5 1 27 106 ILE A CA 1
ATOM 854 C C . ILE A 1 106 ? -39.969 -6.398 -40.719 1 27 106 ILE A C 1
ATOM 856 O O . ILE A 1 106 ? -39.281 -5.793 -41.531 1 27 106 ILE A O 1
ATOM 860 N N . ARG A 1 107 ? -40.875 -5.812 -39.875 1 25.39 107 ARG A N 1
ATOM 861 C CA . ARG A 1 107 ? -41.125 -4.41 -40.188 1 25.39 107 ARG A CA 1
ATOM 862 C C . ARG A 1 107 ? -40 -3.523 -39.688 1 25.39 107 ARG A C 1
ATOM 864 O O . ARG A 1 107 ? -39.688 -2.5 -40.312 1 25.39 107 ARG A O 1
ATOM 871 N N . VAL A 1 108 ? -39.438 -3.818 -38.531 1 26.97 108 VAL A N 1
ATOM 872 C CA . VAL A 1 108 ? -38.344 -2.941 -38.125 1 26.97 108 VAL A CA 1
ATOM 873 C C . VAL A 1 108 ? -37.156 -3.1 -39.094 1 26.97 108 VAL A C 1
ATOM 875 O O . VAL A 1 108 ? -36.5 -2.123 -39.438 1 26.97 108 VAL A O 1
ATOM 878 N N . LEU A 1 109 ? -36.969 -4.32 -39.625 1 26.72 109 LEU A N 1
ATOM 879 C CA . LEU A 1 109 ? -36.031 -4.41 -40.75 1 26.72 109 LEU A CA 1
ATOM 880 C C . LEU A 1 109 ? -36.562 -3.594 -41.938 1 26.72 109 LEU A C 1
ATOM 882 O O . LEU A 1 109 ? -35.781 -3.26 -42.844 1 26.72 109 LEU A O 1
ATOM 886 N N . SER A 1 110 ? -37.844 -3.406 -41.969 1 25.31 110 SER A N 1
ATOM 887 C CA . SER A 1 110 ? -38.25 -2.557 -43.094 1 25.31 110 SER A CA 1
ATOM 888 C C . SER A 1 110 ? -37.844 -1.11 -42.875 1 25.31 110 SER A C 1
ATOM 890 O O . SER A 1 110 ? -38.281 -0.209 -43.562 1 25.31 110 SER A O 1
ATOM 892 N N . ILE A 1 111 ? -37.438 -0.753 -41.719 1 25.05 111 ILE A N 1
ATOM 893 C CA . ILE A 1 111 ? -36.938 0.611 -41.844 1 25.05 111 ILE A CA 1
ATOM 894 C C . ILE A 1 111 ? -35.812 0.655 -42.875 1 25.05 111 ILE A C 1
ATOM 896 O O . ILE A 1 111 ? -34.812 -0.078 -42.75 1 25.05 111 ILE A O 1
ATOM 900 N N . ARG A 1 112 ? -36.062 1.257 -44 1 24.83 112 ARG A N 1
ATOM 901 C CA . ARG A 1 112 ? -35.438 1.365 -45.312 1 24.83 112 ARG A CA 1
ATOM 902 C C . ARG A 1 112 ? -33.938 1.571 -45.188 1 24.83 112 ARG A C 1
ATOM 904 O O . ARG A 1 112 ? -33.156 0.859 -45.844 1 24.83 112 ARG A O 1
ATOM 911 N N . LYS A 1 113 ? -33.562 2.912 -45.344 1 24.31 113 LYS A N 1
ATOM 912 C CA . LYS A 1 113 ? -32.469 3.459 -46.156 1 24.31 113 LYS A CA 1
ATOM 913 C C . LYS A 1 113 ? -31.125 3.238 -45.469 1 24.31 113 LYS A C 1
ATOM 915 O O . LYS A 1 113 ? -30.484 4.191 -45.031 1 24.31 113 LYS A O 1
ATOM 920 N N . LEU A 1 114 ? -30.938 2.541 -44.438 1 24.27 114 LEU A N 1
ATOM 921 C CA . LEU A 1 114 ? -29.484 2.328 -44.375 1 24.27 114 LEU A CA 1
ATOM 922 C C . LEU A 1 114 ? -28.984 1.762 -45.719 1 24.27 114 LEU A C 1
ATOM 924 O O . LEU A 1 114 ? -29.531 0.775 -46.219 1 24.27 114 LEU A O 1
ATOM 928 N N . ASP A 1 115 ? -28.531 2.637 -46.688 1 24.88 115 ASP A N 1
ATOM 929 C CA . ASP A 1 115 ? -27.859 2.346 -47.969 1 24.88 115 ASP A CA 1
ATOM 930 C C . ASP A 1 115 ? -26.953 1.133 -47.844 1 24.88 115 ASP A C 1
ATOM 932 O O . ASP A 1 115 ? -25.75 1.28 -47.594 1 24.88 115 ASP A O 1
ATOM 936 N N . LEU A 1 116 ? -27.297 0.099 -47.062 1 24.5 116 LEU A N 1
ATOM 937 C CA . LEU A 1 116 ? -26.5 -1.075 -47.406 1 24.5 116 LEU A CA 1
ATOM 938 C C . LEU A 1 116 ? -26.719 -1.479 -48.844 1 24.5 116 LEU A C 1
ATOM 940 O O . LEU A 1 116 ? -27.859 -1.748 -49.281 1 24.5 116 LEU A O 1
ATOM 944 N N . LYS A 1 117 ? -26.078 -0.84 -49.938 1 25.55 117 LYS A N 1
ATOM 945 C CA . LYS A 1 117 ? -25.953 -1.317 -51.312 1 25.55 117 LYS A CA 1
ATOM 946 C C . LYS A 1 117 ? -25.812 -2.836 -51.375 1 25.55 117 LYS A C 1
ATOM 948 O O . LYS A 1 117 ? -24.75 -3.379 -51.062 1 25.55 117 LYS A O 1
ATOM 953 N N . PHE A 1 118 ? -26.797 -3.559 -50.75 1 23.02 118 PHE A N 1
ATOM 954 C CA . PHE A 1 118 ? -26.719 -4.934 -51.219 1 23.02 118 PHE A CA 1
ATOM 955 C C . PHE A 1 118 ? -27 -5.008 -52.719 1 23.02 118 PHE A C 1
ATOM 957 O O . PHE A 1 118 ? -27.828 -4.254 -53.25 1 23.02 118 PHE A O 1
ATOM 964 N N . ASP A 1 119 ? -26.094 -5.273 -53.625 1 23.59 119 ASP A N 1
ATOM 965 C CA . ASP A 1 119 ? -26.391 -5.59 -55.031 1 23.59 119 ASP A CA 1
ATOM 966 C C . ASP A 1 119 ? -27.734 -6.289 -55.156 1 23.59 119 ASP A C 1
ATOM 968 O O . ASP A 1 119 ? -28.234 -6.875 -54.188 1 23.59 119 ASP A O 1
ATOM 972 N N . THR A 1 120 ? -28.578 -6.188 -56.25 1 23.8 120 THR A N 1
ATOM 973 C CA . THR A 1 120 ? -29.844 -6.551 -56.906 1 23.8 120 THR A CA 1
ATOM 974 C C . THR A 1 120 ? -30.156 -8.023 -56.656 1 23.8 120 THR A C 1
ATOM 976 O O . THR A 1 120 ? -31.219 -8.508 -57.094 1 23.8 120 THR A O 1
ATOM 979 N N . VAL A 1 121 ? -29.234 -9 -56.438 1 23.14 121 VAL A N 1
ATOM 980 C CA . VAL A 1 121 ? -29.672 -10.32 -56.875 1 23.14 121 VAL A CA 1
ATOM 981 C C . VAL A 1 121 ? -30.938 -10.719 -56.125 1 23.14 121 VAL A C 1
ATOM 983 O O . VAL A 1 121 ? -31.734 -11.523 -56.625 1 23.14 121 VAL A O 1
ATOM 986 N N . VAL A 1 122 ? -31.125 -10.383 -54.781 1 23.66 122 VAL A N 1
ATOM 987 C CA . VAL A 1 122 ? -31.984 -11.336 -54.094 1 23.66 122 VAL A CA 1
ATOM 988 C C . VAL A 1 122 ? -33.438 -10.945 -54.312 1 23.66 122 VAL A C 1
ATOM 990 O O . VAL A 1 122 ? -33.969 -10.078 -53.594 1 23.66 122 VAL A O 1
ATOM 993 N N . ASP A 1 123 ? -33.969 -10.484 -55.469 1 24.7 123 ASP A N 1
ATOM 994 C CA . ASP A 1 123 ? -35.406 -10.32 -55.719 1 24.7 123 ASP A CA 1
ATOM 995 C C . ASP A 1 123 ? -36.188 -11.594 -55.375 1 24.7 123 ASP A C 1
ATOM 997 O O . ASP A 1 123 ? -37.375 -11.672 -55.625 1 24.7 123 ASP A O 1
ATOM 1001 N N . ARG A 1 124 ? -35.5 -12.891 -55.625 1 22.86 124 ARG A N 1
ATOM 1002 C CA . ARG A 1 124 ? -36.344 -14.07 -55.719 1 22.86 124 ARG A CA 1
ATOM 1003 C C . ARG A 1 124 ? -37.219 -14.227 -54.469 1 22.86 124 ARG A C 1
ATOM 1005 O O . ARG A 1 124 ? -36.844 -13.789 -53.375 1 22.86 124 ARG A O 1
ATOM 1012 N N . GLU A 1 125 ? -38.562 -14.359 -54.656 1 24.45 125 GLU A N 1
ATOM 1013 C CA . GLU A 1 125 ? -39.594 -14.883 -53.781 1 24.45 125 GLU A CA 1
ATOM 1014 C C . GLU A 1 125 ? -39.031 -16.016 -52.906 1 24.45 125 GLU A C 1
ATOM 1016 O O . GLU A 1 125 ? -38.719 -17.094 -53.406 1 24.45 125 GLU A O 1
ATOM 1021 N N . LEU A 1 126 ? -38.062 -15.789 -52.062 1 22.73 126 LEU A N 1
ATOM 1022 C CA . LEU A 1 126 ? -37.531 -16.859 -51.219 1 22.73 126 LEU A CA 1
ATOM 1023 C C . LEU A 1 126 ? -38.656 -17.688 -50.594 1 22.73 126 LEU A C 1
ATOM 1025 O O . LEU A 1 126 ? -39.406 -17.188 -49.781 1 22.73 126 LEU A O 1
ATOM 1029 N N . SER A 1 127 ? -39.469 -18.406 -51.438 1 22.39 127 SER A N 1
ATOM 1030 C CA . SER A 1 127 ? -40.344 -19.5 -51.031 1 22.39 127 SER A CA 1
ATOM 1031 C C . SER A 1 127 ? -39.656 -20.391 -50 1 22.39 127 SER A C 1
ATOM 1033 O O . SER A 1 127 ? -38.531 -20.844 -50.188 1 22.39 127 SER A O 1
ATOM 1035 N N . ILE A 1 128 ? -39.906 -20.25 -48.688 1 25.25 128 ILE A N 1
ATOM 1036 C CA . ILE A 1 128 ? -39.562 -21.125 -47.594 1 25.25 128 ILE A CA 1
ATOM 1037 C C . ILE A 1 128 ? -39.844 -22.578 -47.969 1 25.25 128 ILE A C 1
ATOM 1039 O O . ILE A 1 128 ? -40.906 -23.109 -47.625 1 25.25 128 ILE A O 1
ATOM 1043 N N . ARG A 1 129 ? -39.938 -23 -49.25 1 23.67 129 ARG A N 1
ATOM 1044 C CA . ARG A 1 129 ? -40.031 -24.453 -49.406 1 23.67 129 ARG A CA 1
ATOM 1045 C C . ARG A 1 129 ? -38.906 -25.141 -48.625 1 23.67 129 ARG A C 1
ATOM 1047 O O . ARG A 1 129 ? -37.906 -24.5 -48.25 1 23.67 129 ARG A O 1
ATOM 1054 N N . ASN A 1 130 ? -38.938 -26.719 -48.688 1 24.58 130 ASN A N 1
ATOM 1055 C CA . ASN A 1 130 ? -38.25 -27.844 -48.062 1 24.58 130 ASN A CA 1
ATOM 1056 C C . ASN A 1 130 ? -36.719 -27.703 -48.125 1 24.58 130 ASN A C 1
ATOM 1058 O O . ASN A 1 130 ? -36 -28.672 -47.969 1 24.58 130 ASN A O 1
ATOM 1062 N N . VAL A 1 131 ? -36.188 -26.766 -48.969 1 22.75 131 VAL A N 1
ATOM 1063 C CA . VAL A 1 131 ? -34.75 -27 -49.156 1 22.75 131 VAL A CA 1
ATOM 1064 C C . VAL A 1 131 ? -34.031 -26.812 -47.844 1 22.75 131 VAL A C 1
ATOM 1066 O O . VAL A 1 131 ? -34.312 -25.875 -47.062 1 22.75 131 VAL A O 1
ATOM 1069 N N . GLY A 1 132 ? -33.5 -27.906 -47.156 1 26.53 132 GLY A N 1
ATOM 1070 C CA . GLY A 1 132 ? -32.562 -28.078 -46.031 1 26.53 132 GLY A CA 1
ATOM 1071 C C . GLY A 1 132 ? -31.453 -27.047 -46.031 1 26.53 132 GLY A C 1
ATOM 1072 O O . GLY A 1 132 ? -30.359 -27.312 -46.5 1 26.53 132 GLY A O 1
ATOM 1073 N N . VAL A 1 133 ? -31.641 -25.859 -46.625 1 26.47 133 VAL A N 1
ATOM 1074 C CA . VAL A 1 133 ? -30.625 -24.812 -46.625 1 26.47 133 VAL A CA 1
ATOM 1075 C C . VAL A 1 133 ? -30.125 -24.609 -45.188 1 26.47 133 VAL A C 1
ATOM 1077 O O . VAL A 1 133 ? -30.922 -24.547 -44.25 1 26.47 133 VAL A O 1
ATOM 1080 N N . GLN A 1 134 ? -28.906 -25.031 -44.938 1 28.94 134 GLN A N 1
ATOM 1081 C CA . GLN A 1 134 ? -28.156 -24.906 -43.688 1 28.94 134 GLN A CA 1
ATOM 1082 C C . GLN A 1 134 ? -28.203 -23.484 -43.156 1 28.94 134 GLN A C 1
ATOM 1084 O O . GLN A 1 134 ? -27.453 -22.625 -43.625 1 28.94 134 GLN A O 1
ATOM 1089 N N . PHE A 1 135 ? -29.391 -22.812 -42.844 1 33.47 135 PHE A N 1
ATOM 1090 C CA . PHE A 1 135 ? -29.828 -21.609 -42.156 1 33.47 135 PHE A CA 1
ATOM 1091 C C . PHE A 1 135 ? -28.859 -21.25 -41.031 1 33.47 135 PHE A C 1
ATOM 1093 O O . PHE A 1 135 ? -28.688 -20.062 -40.719 1 33.47 135 PHE A O 1
ATOM 1100 N N . ASP A 1 136 ? -28.156 -22.281 -40.562 1 37.44 136 ASP A N 1
ATOM 1101 C CA . ASP A 1 136 ? -27.344 -22.016 -39.375 1 37.44 136 ASP A CA 1
ATOM 1102 C C . ASP A 1 136 ? -26.172 -21.094 -39.688 1 37.44 136 ASP A C 1
ATOM 1104 O O . ASP A 1 136 ? -25.891 -20.156 -38.969 1 37.44 136 ASP A O 1
ATOM 1108 N N . GLY A 1 137 ? -25.625 -21.25 -40.938 1 40.72 137 GLY A N 1
ATOM 1109 C CA . GLY A 1 137 ? -24.453 -20.469 -41.281 1 40.72 137 GLY A CA 1
ATOM 1110 C C . GLY A 1 137 ? -24.781 -19.031 -41.656 1 40.72 137 GLY A C 1
ATOM 1111 O O . GLY A 1 137 ? -24.062 -18.109 -41.312 1 40.72 137 GLY A O 1
ATOM 1112 N N . VAL A 1 138 ? -25.906 -18.875 -42.469 1 42.88 138 VAL A N 1
ATOM 1113 C CA . VAL A 1 138 ? -26.266 -17.531 -42.938 1 42.88 138 VAL A CA 1
ATOM 1114 C C . VAL A 1 138 ? -26.719 -16.672 -41.75 1 42.88 138 VAL A C 1
ATOM 1116 O O . VAL A 1 138 ? -26.328 -15.508 -41.656 1 42.88 138 VAL A O 1
ATOM 1119 N N . VAL A 1 139 ? -27.516 -17.281 -40.938 1 43.22 139 VAL A N 1
ATOM 1120 C CA . VAL A 1 139 ? -28 -16.547 -39.75 1 43.22 139 VAL A CA 1
ATOM 1121 C C . VAL A 1 139 ? -26.828 -16.141 -38.875 1 43.22 139 VAL A C 1
ATOM 1123 O O . VAL A 1 139 ? -26.766 -15.016 -38.406 1 43.22 139 VAL A O 1
ATOM 1126 N N . ASP A 1 140 ? -25.906 -17.078 -38.812 1 46.97 140 ASP A N 1
ATOM 1127 C CA . ASP A 1 140 ? -24.703 -16.781 -38.031 1 46.97 140 ASP A CA 1
ATOM 1128 C C . ASP A 1 140 ? -23.922 -15.617 -38.656 1 46.97 140 ASP A C 1
ATOM 1130 O O . ASP A 1 140 ? -23.453 -14.734 -37.938 1 46.97 140 ASP A O 1
ATOM 1134 N N . ARG A 1 141 ? -23.906 -15.609 -40 1 47.91 141 ARG A N 1
ATOM 1135 C CA . ARG A 1 141 ? -23.172 -14.562 -40.688 1 47.91 141 ARG A CA 1
ATOM 1136 C C . ARG A 1 141 ? -23.875 -13.219 -40.562 1 47.91 141 ARG A C 1
ATOM 1138 O O . ARG A 1 141 ? -23.234 -12.188 -40.344 1 47.91 141 ARG A O 1
ATOM 1145 N N . VAL A 1 142 ? -25.156 -13.258 -40.812 1 50.28 142 VAL A N 1
ATOM 1146 C CA . VAL A 1 142 ? -25.938 -12.039 -40.719 1 50.28 142 VAL A CA 1
ATOM 1147 C C . VAL A 1 142 ? -25.875 -11.5 -39.281 1 50.28 142 VAL A C 1
ATOM 1149 O O . VAL A 1 142 ? -25.688 -10.297 -39.062 1 50.28 142 VAL A O 1
ATOM 1152 N N . LEU A 1 143 ? -25.906 -12.344 -38.344 1 48.94 143 LEU A N 1
ATOM 1153 C CA . LEU A 1 143 ? -25.844 -11.953 -36.938 1 48.94 143 LEU A CA 1
ATOM 1154 C C . LEU A 1 143 ? -24.469 -11.391 -36.594 1 48.94 143 LEU A C 1
ATOM 1156 O O . LEU A 1 143 ? -24.375 -10.391 -35.875 1 48.94 143 LEU A O 1
ATOM 1160 N N . ARG A 1 144 ? -23.516 -11.992 -37.156 1 51.75 144 ARG A N 1
ATOM 1161 C CA . ARG A 1 144 ? -22.172 -11.477 -36.938 1 51.75 144 ARG A CA 1
ATOM 1162 C C . ARG A 1 144 ? -22.016 -10.086 -37.562 1 51.75 144 ARG A C 1
ATOM 1164 O O . ARG A 1 144 ? -21.406 -9.203 -36.938 1 51.75 144 ARG A O 1
ATOM 1171 N N . CYS A 1 145 ? -22.594 -9.984 -38.719 1 52.94 145 CYS A N 1
ATOM 1172 C CA . CYS A 1 145 ? -22.531 -8.688 -39.406 1 52.94 145 CYS A CA 1
ATOM 1173 C C . CYS A 1 145 ? -23.281 -7.621 -38.625 1 52.94 145 CYS A C 1
ATOM 1175 O O . CYS A 1 145 ? -22.781 -6.504 -38.438 1 52.94 145 CYS A O 1
ATOM 1177 N N . MET A 1 146 ? -24.375 -7.992 -38.188 1 53.88 146 MET A N 1
ATOM 1178 C CA . MET A 1 146 ? -25.188 -7.059 -37.406 1 53.88 146 MET A CA 1
ATOM 1179 C C . MET A 1 146 ? -24.5 -6.707 -36.094 1 53.88 146 MET A C 1
ATOM 1181 O O . MET A 1 146 ? -24.5 -5.547 -35.656 1 53.88 146 MET A O 1
ATOM 1185 N N . PHE A 1 147 ? -23.891 -7.676 -35.5 1 54.5 147 PHE A N 1
ATOM 1186 C CA . PHE A 1 147 ? -23.156 -7.457 -34.281 1 54.5 147 PHE A CA 1
ATOM 1187 C C . PHE A 1 147 ? -21.969 -6.527 -34.5 1 54.5 147 PHE A C 1
ATOM 1189 O O . PHE A 1 147 ? -21.75 -5.59 -33.719 1 54.5 147 PHE A O 1
ATOM 1196 N N . CYS A 1 148 ? -21.328 -6.812 -35.562 1 58.06 148 CYS A N 1
ATOM 1197 C CA . CYS A 1 148 ? -20.188 -5.969 -35.875 1 58.06 148 CYS A CA 1
ATOM 1198 C C . CYS A 1 148 ? -20.609 -4.531 -36.125 1 58.06 148 CYS A C 1
ATOM 1200 O O . CYS A 1 148 ? -19.969 -3.59 -35.656 1 58.06 148 CYS A O 1
ATOM 1202 N N . ARG A 1 149 ? -21.625 -4.465 -36.875 1 57.94 149 ARG A N 1
ATOM 1203 C CA . ARG A 1 149 ? -22.141 -3.131 -37.188 1 57.94 149 ARG A CA 1
ATOM 1204 C C . ARG A 1 149 ? -22.609 -2.438 -35.906 1 57.94 149 ARG A C 1
ATOM 1206 O O . ARG A 1 149 ? -22.375 -1.239 -35.719 1 57.94 149 ARG A O 1
ATOM 1213 N N . TYR A 1 150 ? -23.219 -3.15 -35.125 1 55.78 150 TYR A N 1
ATOM 1214 C CA . TYR A 1 150 ? -23.625 -2.625 -33.812 1 55.78 150 TYR A CA 1
ATOM 1215 C C . TYR A 1 150 ? -22.438 -2.15 -33 1 55.78 150 TYR A C 1
ATOM 1217 O O . TYR A 1 150 ? -22.438 -1.038 -32.469 1 55.78 150 TYR A O 1
ATOM 1225 N N . LEU A 1 151 ? -21.453 -3.047 -32.906 1 59 151 LEU A N 1
ATOM 1226 C CA . LEU A 1 151 ? -20.25 -2.699 -32.156 1 59 151 LEU A CA 1
ATOM 1227 C C . LEU A 1 151 ? -19.578 -1.459 -32.75 1 59 151 LEU A C 1
ATOM 1229 O O . LEU A 1 151 ? -19.172 -0.568 -32 1 59 151 LEU A O 1
ATOM 1233 N N . ARG A 1 152 ? -19.609 -1.451 -34.031 1 62.94 152 ARG A N 1
ATOM 1234 C CA . ARG A 1 152 ? -18.984 -0.306 -34.688 1 62.94 152 ARG A CA 1
ATOM 1235 C C . ARG A 1 152 ? -19.75 0.976 -34.406 1 62.94 152 ARG A C 1
ATOM 1237 O O . ARG A 1 152 ? -19.156 2.02 -34.125 1 62.94 152 ARG A O 1
ATOM 1244 N N . ASN A 1 153 ? -20.969 0.799 -34.531 1 62.41 153 ASN A N 1
ATOM 1245 C CA . ASN A 1 153 ? -21.797 1.961 -34.219 1 62.41 153 ASN A CA 1
ATOM 1246 C C . ASN A 1 153 ? -21.672 2.391 -32.781 1 62.41 153 ASN A C 1
ATOM 1248 O O . ASN A 1 153 ? -21.625 3.586 -32.469 1 62.41 153 ASN A O 1
ATOM 1252 N N . HIS A 1 154 ? -21.703 1.435 -31.969 1 63.38 154 HIS A N 1
ATOM 1253 C CA . HIS A 1 154 ? -21.547 1.724 -30.547 1 63.38 154 HIS A CA 1
ATOM 1254 C C . HIS A 1 154 ? -20.219 2.428 -30.266 1 63.38 154 HIS A C 1
ATOM 1256 O O . HIS A 1 154 ? -20.188 3.449 -29.578 1 63.38 154 HIS A O 1
ATOM 1262 N N . ILE A 1 155 ? -19.203 1.9 -30.797 1 66.56 155 ILE A N 1
ATOM 1263 C CA . ILE A 1 155 ? -17.891 2.486 -30.609 1 66.56 155 ILE A CA 1
ATOM 1264 C C . ILE A 1 155 ? -17.844 3.883 -31.234 1 66.56 155 ILE A C 1
ATOM 1266 O O . ILE A 1 155 ? -17.312 4.82 -30.641 1 66.56 155 ILE A O 1
ATOM 1270 N N . SER A 1 156 ? -18.406 3.959 -32.344 1 67.44 156 SER A N 1
ATOM 1271 C CA . SER A 1 156 ? -18.453 5.266 -33 1 67.44 156 SER A CA 1
ATOM 1272 C C . SER A 1 156 ? -19.203 6.281 -32.156 1 67.44 156 SER A C 1
ATOM 1274 O O . SER A 1 156 ? -18.797 7.441 -32.062 1 67.44 156 SER A O 1
ATOM 1276 N N . ASN A 1 157 ? -20.172 5.758 -31.562 1 66.88 157 ASN A N 1
ATOM 1277 C CA . ASN A 1 157 ? -20.953 6.621 -30.672 1 66.88 157 ASN A CA 1
ATOM 1278 C C . ASN A 1 157 ? -20.188 6.992 -29.422 1 66.88 157 ASN A C 1
ATOM 1280 O O . ASN A 1 157 ? -20.25 8.133 -28.953 1 66.88 157 ASN A O 1
ATOM 1284 N N . LEU A 1 158 ? -19.609 5.988 -28.906 1 67.81 158 LEU A N 1
ATOM 1285 C CA . LEU A 1 158 ? -18.797 6.234 -27.703 1 67.81 158 LEU A CA 1
ATOM 1286 C C . LEU A 1 158 ? -17.75 7.312 -27.984 1 67.81 158 LEU A C 1
ATOM 1288 O O . LEU A 1 158 ? -17.438 8.125 -27.094 1 67.81 158 LEU A O 1
ATOM 1292 N N . PHE A 1 159 ? -17.328 7.32 -29.172 1 74.5 159 PHE A N 1
ATOM 1293 C CA . PHE A 1 159 ? -16.266 8.258 -29.5 1 74.5 159 PHE A CA 1
ATOM 1294 C C . PHE A 1 159 ? -16.797 9.453 -30.281 1 74.5 159 PHE A C 1
ATOM 1296 O O . PHE A 1 159 ? -16.031 10.242 -30.828 1 74.5 159 PHE A O 1
ATOM 1303 N N . ALA A 1 160 ? -18.062 9.445 -30.344 1 71.69 160 ALA A N 1
ATOM 1304 C CA . ALA A 1 160 ? -18.672 10.547 -31.094 1 71.69 160 ALA A CA 1
ATOM 1305 C C . ALA A 1 160 ? -18.312 11.891 -30.469 1 71.69 160 ALA A C 1
ATOM 1307 O O . ALA A 1 160 ? -18.469 12.086 -29.266 1 71.69 160 ALA A O 1
ATOM 1308 N N . GLY A 1 161 ? -17.766 12.82 -31.188 1 73.69 161 GLY A N 1
ATOM 1309 C CA . GLY A 1 161 ? -17.391 14.156 -30.734 1 73.69 161 GLY A CA 1
ATOM 1310 C C . GLY A 1 161 ? -16.062 14.203 -30.016 1 73.69 161 GLY A C 1
ATOM 1311 O O . GLY A 1 161 ? -15.609 15.273 -29.594 1 73.69 161 GLY A O 1
ATOM 1312 N N . ALA A 1 162 ? -15.602 13.008 -29.688 1 74.5 162 ALA A N 1
ATOM 1313 C CA . ALA A 1 162 ? -14.375 12.922 -28.891 1 74.5 162 ALA A CA 1
ATOM 1314 C C . ALA A 1 162 ? -13.25 13.719 -29.547 1 74.5 162 ALA A C 1
ATOM 1316 O O . ALA A 1 162 ? -12.375 14.25 -28.859 1 74.5 162 ALA A O 1
ATOM 1317 N N . PHE A 1 163 ? -13.516 13.977 -30.891 1 72.31 163 PHE A N 1
ATOM 1318 C CA . PHE A 1 163 ? -12.414 14.625 -31.578 1 72.31 163 PHE A CA 1
ATOM 1319 C C . PHE A 1 163 ? -12.789 16.047 -31.969 1 72.31 163 PHE A C 1
ATOM 1321 O O . PHE A 1 163 ? -12.047 16.719 -32.688 1 72.31 163 PHE A O 1
ATOM 1328 N N . GLU A 1 164 ? -13.945 16.391 -31.562 1 77.81 164 GLU A N 1
ATOM 1329 C CA . GLU A 1 164 ? -14.305 17.781 -31.766 1 77.81 164 GLU A CA 1
ATOM 1330 C C . GLU A 1 164 ? -13.469 18.703 -30.875 1 77.81 164 GLU A C 1
ATOM 1332 O O . GLU A 1 164 ? -13.164 18.359 -29.734 1 77.81 164 GLU A O 1
ATOM 1337 N N . GLU A 1 165 ? -12.969 19.719 -31.453 1 82.06 165 GLU A N 1
ATOM 1338 C CA . GLU A 1 165 ? -12.172 20.672 -30.688 1 82.06 165 GLU A CA 1
ATOM 1339 C C . GLU A 1 165 ? -13 21.328 -29.578 1 82.06 165 GLU A C 1
ATOM 1341 O O . GLU A 1 165 ? -14.141 21.75 -29.812 1 82.06 165 GLU A O 1
ATOM 1346 N N . ARG A 1 166 ? -12.648 21.031 -28.5 1 80 166 ARG A N 1
ATOM 1347 C CA . ARG A 1 166 ? -13.273 21.656 -27.328 1 80 166 ARG A CA 1
ATOM 1348 C C . ARG A 1 166 ? -12.281 22.547 -26.594 1 80 166 ARG A C 1
ATOM 1350 O O . ARG A 1 166 ? -11.07 22.344 -26.688 1 80 166 ARG A O 1
ATOM 1357 N N . ASP A 1 167 ? -12.938 23.719 -26.078 1 82.56 167 ASP A N 1
ATOM 1358 C CA . ASP A 1 167 ? -12.086 24.484 -25.172 1 82.56 167 ASP A CA 1
ATOM 1359 C C . ASP A 1 167 ? -11.594 23.625 -24 1 82.56 167 ASP A C 1
ATOM 1361 O O . ASP A 1 167 ? -12.398 23.156 -23.203 1 82.56 167 ASP A O 1
ATOM 1365 N N . LYS A 1 168 ? -10.453 23.25 -24.094 1 81.75 168 LYS A N 1
ATOM 1366 C CA . LYS A 1 168 ? -9.828 22.391 -23.094 1 81.75 168 LYS A CA 1
ATOM 1367 C C . LYS A 1 168 ? -9.203 23.234 -21.984 1 81.75 168 LYS A C 1
ATOM 1369 O O . LYS A 1 168 ? -8.422 22.719 -21.172 1 81.75 168 LYS A O 1
ATOM 1374 N N . THR A 1 169 ? -9.484 24.516 -21.984 1 86.44 169 THR A N 1
ATOM 1375 C CA . THR A 1 169 ? -8.914 25.359 -20.938 1 86.44 169 THR A CA 1
ATOM 1376 C C . THR A 1 169 ? -9.578 25.078 -19.594 1 86.44 169 THR A C 1
ATOM 1378 O O . THR A 1 169 ? -10.734 24.672 -19.547 1 86.44 169 THR A O 1
ATOM 1381 N N . PRO A 1 170 ? -8.82 25.109 -18.438 1 88.75 170 PRO A N 1
ATOM 1382 C CA . PRO A 1 170 ? -9.414 24.875 -17.109 1 88.75 170 PRO A CA 1
ATOM 1383 C C . PRO A 1 170 ? -10.633 25.75 -16.844 1 88.75 170 PRO A C 1
ATOM 1385 O O . PRO A 1 170 ? -10.648 26.922 -17.234 1 88.75 170 PRO A O 1
ATOM 1388 N N . LEU A 1 171 ? -11.656 25.125 -16.406 1 88.19 171 LEU A N 1
ATOM 1389 C CA . LEU A 1 171 ? -12.828 25.875 -15.977 1 88.19 171 LEU A CA 1
ATOM 1390 C C . LEU A 1 171 ? -12.484 26.828 -14.828 1 88.19 171 LEU A C 1
ATOM 1392 O O . LEU A 1 171 ? -11.742 26.453 -13.914 1 88.19 171 LEU A O 1
ATOM 1396 N N . LYS A 1 172 ? -12.914 28.047 -14.977 1 87.25 172 LYS A N 1
ATOM 1397 C CA . LYS A 1 172 ? -12.656 29.016 -13.922 1 87.25 172 LYS A CA 1
ATOM 1398 C C . LYS A 1 172 ? -13.453 28.688 -12.656 1 87.25 172 LYS A C 1
ATOM 1400 O O . LYS A 1 172 ? -14.664 28.469 -12.727 1 87.25 172 LYS A O 1
ATOM 1405 N N . PRO A 1 173 ? -12.758 28.562 -11.461 1 88.75 173 PRO A N 1
ATOM 1406 C CA . PRO A 1 173 ? -13.469 28.281 -10.219 1 88.75 173 PRO A CA 1
ATOM 1407 C C . PRO A 1 173 ? -14.398 29.422 -9.805 1 88.75 173 PRO A C 1
ATOM 1409 O O . PRO A 1 173 ? -14.078 30.594 -10.008 1 88.75 173 PRO A O 1
ATOM 1412 N N . VAL A 1 174 ? -15.578 29.062 -9.367 1 90.38 174 VAL A N 1
ATOM 1413 C CA . VAL A 1 174 ? -16.5 30.047 -8.797 1 90.38 174 VAL A CA 1
ATOM 1414 C C . VAL A 1 174 ? -16.219 30.219 -7.309 1 90.38 174 VAL A C 1
ATOM 1416 O O . VAL A 1 174 ? -16.469 29.312 -6.512 1 90.38 174 VAL A O 1
ATOM 1419 N N . ILE A 1 175 ? -15.734 31.422 -6.941 1 94.62 175 ILE A N 1
ATOM 1420 C CA . ILE A 1 175 ? -15.344 31.688 -5.559 1 94.62 175 ILE A CA 1
ATOM 1421 C C . ILE A 1 175 ? -16.328 32.656 -4.914 1 94.62 175 ILE A C 1
ATOM 1423 O O . ILE A 1 175 ? -16.422 33.812 -5.301 1 94.62 175 ILE A O 1
ATOM 1427 N N . PRO A 1 176 ? -17.109 32.156 -3.898 1 95.88 176 PRO A N 1
ATOM 1428 C CA . PRO A 1 176 ? -18.047 33.031 -3.207 1 95.88 176 PRO A CA 1
ATOM 1429 C C . PRO A 1 176 ? -17.328 34.094 -2.363 1 95.88 176 PRO A C 1
ATOM 1431 O O . PRO A 1 176 ? -16.25 33.844 -1.816 1 95.88 176 PRO A O 1
ATOM 1434 N N . LYS A 1 177 ? -17.984 35.312 -2.293 1 96.88 177 LYS A N 1
ATOM 1435 C CA . LYS A 1 177 ? -17.422 36.406 -1.52 1 96.88 177 LYS A CA 1
ATOM 1436 C C . LYS A 1 177 ? -18.438 36.938 -0.501 1 96.88 177 LYS A C 1
ATOM 1438 O O . LYS A 1 177 ? -19.641 36.781 -0.669 1 96.88 177 LYS A O 1
ATOM 1443 N N . ALA A 1 178 ? -17.891 37.5 0.574 1 97.69 178 ALA A N 1
ATOM 1444 C CA . ALA A 1 178 ? -18.75 38.156 1.557 1 97.69 178 ALA A CA 1
ATOM 1445 C C . ALA A 1 178 ? -19.406 39.375 0.962 1 97.69 178 ALA A C 1
ATOM 1447 O O . ALA A 1 178 ? -18.812 40.094 0.159 1 97.69 178 ALA A O 1
ATOM 1448 N N . SER A 1 179 ? -20.656 39.656 1.393 1 97.5 179 SER A N 1
ATOM 1449 C CA . SER A 1 179 ? -21.312 40.875 0.989 1 97.5 179 SER A CA 1
ATOM 1450 C C . SER A 1 179 ? -20.797 42.094 1.776 1 97.5 179 SER A C 1
ATOM 1452 O O . SER A 1 179 ? -20.219 41.906 2.859 1 97.5 179 SER A O 1
ATOM 1454 N N . SER A 1 180 ? -21.062 43.25 1.206 1 96.88 180 SER A N 1
ATOM 1455 C CA . SER A 1 180 ? -20.641 44.469 1.885 1 96.88 180 SER A CA 1
ATOM 1456 C C . SER A 1 180 ? -21.328 44.625 3.234 1 96.88 180 SER A C 1
ATOM 1458 O O . SER A 1 180 ? -20.734 45.125 4.188 1 96.88 180 SER A O 1
ATOM 1460 N N . SER A 1 181 ? -22.547 44.188 3.279 1 97.62 181 SER A N 1
ATOM 1461 C CA . SER A 1 181 ? -23.312 44.25 4.523 1 97.62 181 SER A CA 1
ATOM 1462 C C . SER A 1 181 ? -22.734 43.344 5.586 1 97.62 181 SER A C 1
ATOM 1464 O O . SER A 1 181 ? -22.625 43.719 6.758 1 97.62 181 SER A O 1
ATOM 1466 N N . GLN A 1 182 ? -22.406 42.188 5.176 1 98.19 182 GLN A N 1
ATOM 1467 C CA . GLN A 1 182 ? -21.797 41.219 6.094 1 98.19 182 GLN A CA 1
ATOM 1468 C C . GLN A 1 182 ? -20.469 41.719 6.645 1 98.19 182 GLN A C 1
ATOM 1470 O O . GLN A 1 182 ? -20.203 41.594 7.836 1 98.19 182 GLN A O 1
ATOM 1475 N N . VAL A 1 183 ? -19.688 42.344 5.758 1 98.38 183 VAL A N 1
ATOM 1476 C CA . VAL A 1 183 ? -18.391 42.906 6.156 1 98.38 183 VAL A CA 1
ATOM 1477 C C . VAL A 1 183 ? -18.594 44.031 7.148 1 98.38 183 VAL A C 1
ATOM 1479 O O . VAL A 1 183 ? -17.938 44.094 8.188 1 98.38 183 VAL A O 1
ATOM 1482 N N . GLN A 1 184 ? -19.547 44.906 6.832 1 97.88 184 GLN A N 1
ATOM 1483 C CA . GLN A 1 184 ? -19.812 46.031 7.688 1 97.88 184 GLN A CA 1
ATOM 1484 C C . GLN A 1 184 ? -20.297 45.594 9.062 1 97.88 184 GLN A C 1
ATOM 1486 O O . GLN A 1 184 ? -19.875 46.156 10.086 1 97.88 184 GLN A O 1
ATOM 1491 N N . LYS A 1 185 ? -21.156 44.656 9.078 1 98.19 185 LYS A N 1
ATOM 1492 C CA . LYS A 1 185 ? -21.656 44.125 10.344 1 98.19 185 LYS A CA 1
ATOM 1493 C C . LYS A 1 185 ? -20.516 43.531 11.172 1 98.19 185 LYS A C 1
ATOM 1495 O O . LYS A 1 185 ? -20.5 43.656 12.398 1 98.19 185 LYS A O 1
ATOM 1500 N N . SER A 1 186 ? -19.656 42.844 10.539 1 98.62 186 SER A N 1
ATOM 1501 C CA . SER A 1 186 ? -18.516 42.25 11.219 1 98.62 186 SER A CA 1
ATOM 1502 C C . SER A 1 186 ? -17.594 43.312 11.797 1 98.62 186 SER A C 1
ATOM 1504 O O . SER A 1 186 ? -17.094 43.188 12.922 1 98.62 186 SER A O 1
ATOM 1506 N N . ILE A 1 187 ? -17.375 44.406 11.016 1 98.19 187 ILE A N 1
ATOM 1507 C CA . ILE A 1 187 ? -16.516 45.5 11.461 1 98.19 187 ILE A CA 1
ATOM 1508 C C . ILE A 1 187 ? -17.094 46.125 12.727 1 98.19 187 ILE A C 1
ATOM 1510 O O . ILE A 1 187 ? -16.359 46.406 13.68 1 98.19 187 ILE A O 1
ATOM 1514 N N . GLU A 1 188 ? -18.375 46.25 12.758 1 97.5 188 GLU A N 1
ATOM 1515 C CA . GLU A 1 188 ? -19.047 46.844 13.914 1 97.5 188 GLU A CA 1
ATOM 1516 C C . GLU A 1 188 ? -18.906 45.969 15.148 1 97.5 188 GLU A C 1
ATOM 1518 O O . GLU A 1 188 ? -18.625 46.469 16.25 1 97.5 188 GLU A O 1
ATOM 1523 N N . LEU A 1 189 ? -19.047 44.75 14.914 1 97.56 189 LEU A N 1
ATOM 1524 C CA . LEU A 1 189 ? -18.938 43.781 16.016 1 97.56 189 LEU A CA 1
ATOM 1525 C C . LEU A 1 189 ? -17.516 43.75 16.578 1 97.56 189 LEU A C 1
ATOM 1527 O O . LEU A 1 189 ? -17.328 43.75 17.797 1 97.56 189 LEU A O 1
ATOM 1531 N N . ILE A 1 190 ? -16.547 43.75 15.766 1 98.19 190 ILE A N 1
ATOM 1532 C CA . ILE A 1 190 ? -15.148 43.625 16.156 1 98.19 190 ILE A CA 1
ATOM 1533 C C . ILE A 1 190 ? -14.68 44.938 16.812 1 98.19 190 ILE A C 1
ATOM 1535 O O . ILE A 1 190 ? -13.898 44.906 17.766 1 98.19 190 ILE A O 1
ATOM 1539 N N . SER A 1 191 ? -15.172 46.031 16.328 1 96.56 191 SER A N 1
ATOM 1540 C CA . SER A 1 191 ? -14.758 47.344 16.844 1 96.56 191 SER A CA 1
ATOM 1541 C C . SER A 1 191 ? -15.141 47.5 18.312 1 96.56 191 SER A C 1
ATOM 1543 O O . SER A 1 191 ? -14.523 48.281 19.031 1 96.56 191 SER A O 1
ATOM 1545 N N . ARG A 1 192 ? -16.109 46.75 18.734 1 95.25 192 ARG A N 1
ATOM 1546 C CA . ARG A 1 192 ? -16.578 46.844 20.109 1 95.25 192 ARG A CA 1
ATOM 1547 C C . ARG A 1 192 ? -16 45.719 20.969 1 95.25 192 ARG A C 1
ATOM 1549 O O . ARG A 1 192 ? -16.234 45.688 22.172 1 95.25 192 ARG A O 1
ATOM 1556 N N . ALA A 1 193 ? -15.234 44.906 20.375 1 97 193 ALA A N 1
ATOM 1557 C CA . ALA A 1 193 ? -14.727 43.719 21.078 1 97 193 ALA A CA 1
ATOM 1558 C C . ALA A 1 193 ? -13.594 44.062 22.016 1 97 193 ALA A C 1
ATOM 1560 O O . ALA A 1 193 ? -12.742 44.906 21.688 1 97 193 ALA A O 1
ATOM 1561 N N . LYS A 1 194 ? -13.539 43.438 23.172 1 96.81 194 LYS A N 1
ATOM 1562 C CA . LYS A 1 194 ? -12.469 43.625 24.156 1 96.81 194 LYS A CA 1
ATOM 1563 C C . LYS A 1 194 ? -11.445 42.5 24.062 1 96.81 194 LYS A C 1
ATOM 1565 O O . LYS A 1 194 ? -10.25 42.719 24.297 1 96.81 194 LYS A O 1
ATOM 1570 N N . ARG A 1 195 ? -11.93 41.312 23.844 1 98.31 195 ARG A N 1
ATOM 1571 C CA . ARG A 1 195 ? -11.07 40.156 23.797 1 98.31 195 ARG A CA 1
ATOM 1572 C C . ARG A 1 195 ? -11.328 39.344 22.531 1 98.31 195 ARG A C 1
ATOM 1574 O O . ARG A 1 195 ? -11.719 38.156 22.609 1 98.31 195 ARG A O 1
ATOM 1581 N N . PRO A 1 196 ? -11.039 39.906 21.359 1 98.5 196 PRO A N 1
ATOM 1582 C CA . PRO A 1 196 ? -11.273 39.188 20.094 1 98.5 196 PRO A CA 1
ATOM 1583 C C . PRO A 1 196 ? -10.203 38.125 19.797 1 98.5 196 PRO A C 1
ATOM 1585 O O . PRO A 1 196 ? -9.07 38.25 20.281 1 98.5 196 PRO A O 1
ATOM 1588 N N . LEU A 1 197 ? -10.617 37.094 19.125 1 98.56 197 LEU A N 1
ATOM 1589 C CA . LEU A 1 197 ? -9.742 36.031 18.719 1 98.56 197 LEU A CA 1
ATOM 1590 C C . LEU A 1 197 ? -10.07 35.562 17.297 1 98.56 197 LEU A C 1
ATOM 1592 O O . LEU A 1 197 ? -11.242 35.5 16.922 1 98.56 197 LEU A O 1
ATOM 1596 N N . ILE A 1 198 ? -9.016 35.25 16.531 1 98.69 198 ILE A N 1
ATOM 1597 C CA . ILE A 1 198 ? -9.219 34.688 15.195 1 98.69 198 ILE A CA 1
ATOM 1598 C C . ILE A 1 198 ? -8.656 33.25 15.133 1 98.69 198 ILE A C 1
ATOM 1600 O O . ILE A 1 198 ? -7.516 33.031 15.531 1 98.69 198 ILE A O 1
ATOM 1604 N N . LEU A 1 199 ? -9.445 32.312 14.734 1 98.38 199 LEU A N 1
ATOM 1605 C CA . LEU A 1 199 ? -8.992 30.969 14.391 1 98.38 199 LEU A CA 1
ATOM 1606 C C . LEU A 1 199 ? -8.883 30.812 12.875 1 98.38 199 LEU A C 1
ATOM 1608 O O . LEU A 1 199 ? -9.891 30.844 12.172 1 98.38 199 LEU A O 1
ATOM 1612 N N . VAL A 1 200 ? -7.691 30.594 12.422 1 98.38 200 VAL A N 1
ATOM 1613 C CA . VAL A 1 200 ? -7.465 30.531 10.977 1 98.38 200 VAL A CA 1
ATOM 1614 C C . VAL A 1 200 ? -7.297 29.078 10.539 1 98.38 200 VAL A C 1
ATOM 1616 O O . VAL A 1 200 ? -6.465 28.344 11.086 1 98.38 200 VAL A O 1
ATOM 1619 N N . GLY A 1 201 ? -8.125 28.641 9.57 1 96.19 201 GLY A N 1
ATOM 1620 C CA . GLY A 1 201 ? -8.039 27.297 9.039 1 96.19 201 GLY A CA 1
ATOM 1621 C C . GLY A 1 201 ? -7.352 27.219 7.691 1 96.19 201 GLY A C 1
ATOM 1622 O O . GLY A 1 201 ? -6.91 28.234 7.16 1 96.19 201 GLY A O 1
ATOM 1623 N N . SER A 1 202 ? -7.301 26.016 7.145 1 94.25 202 SER A N 1
ATOM 1624 C CA . SER A 1 202 ? -6.551 25.734 5.926 1 94.25 202 SER A CA 1
ATOM 1625 C C . SER A 1 202 ? -7.113 26.5 4.734 1 94.25 202 SER A C 1
ATOM 1627 O O . SER A 1 202 ? -6.363 26.906 3.848 1 94.25 202 SER A O 1
ATOM 1629 N N . GLN A 1 203 ? -8.328 26.719 4.699 1 93.75 203 GLN A N 1
ATOM 1630 C CA . GLN A 1 203 ? -9.016 27.344 3.566 1 93.75 203 GLN A CA 1
ATOM 1631 C C . GLN A 1 203 ? -8.523 28.781 3.346 1 93.75 203 GLN A C 1
ATOM 1633 O O . GLN A 1 203 ? -8.641 29.312 2.244 1 93.75 203 GLN A O 1
ATOM 1638 N N . ALA A 1 204 ? -8.016 29.344 4.398 1 96.62 204 ALA A N 1
ATOM 1639 C CA . ALA A 1 204 ? -7.582 30.734 4.34 1 96.62 204 ALA A CA 1
ATOM 1640 C C . ALA A 1 204 ? -6.398 30.906 3.393 1 96.62 204 ALA A C 1
ATOM 1642 O O . ALA A 1 204 ? -6.113 32 2.934 1 96.62 204 ALA A O 1
ATOM 1643 N N . THR A 1 205 ? -5.727 29.797 3.084 1 95.38 205 THR A N 1
ATOM 1644 C CA . THR A 1 205 ? -4.512 29.891 2.285 1 95.38 205 THR A CA 1
ATOM 1645 C C . THR A 1 205 ? -4.812 29.625 0.812 1 95.38 205 THR A C 1
ATOM 1647 O O . THR A 1 205 ? -3.908 29.672 -0.027 1 95.38 205 THR A O 1
ATOM 1650 N N . LEU A 1 206 ? -5.992 29.484 0.476 1 94.31 206 LEU A N 1
ATOM 1651 C CA . LEU A 1 206 ? -6.379 29.203 -0.901 1 94.31 206 LEU A CA 1
ATOM 1652 C C . LEU A 1 206 ? -6.438 30.484 -1.729 1 94.31 206 LEU A C 1
ATOM 1654 O O . LEU A 1 206 ? -6.727 31.562 -1.2 1 94.31 206 LEU A O 1
ATOM 1658 N N . PRO A 1 207 ? -6.168 30.344 -3.074 1 93.19 207 PRO A N 1
ATOM 1659 C CA . PRO A 1 207 ? -6.438 31.484 -3.953 1 93.19 207 PRO A CA 1
ATOM 1660 C C . PRO A 1 207 ? -7.879 31.969 -3.854 1 93.19 207 PRO A C 1
ATOM 1662 O O . PRO A 1 207 ? -8.758 31.234 -3.412 1 93.19 207 PRO A O 1
ATOM 1665 N N . PRO A 1 208 ? -8.031 33.188 -4.098 1 94.56 208 PRO A N 1
ATOM 1666 C CA . PRO A 1 208 ? -7.246 34.062 -4.98 1 94.56 208 PRO A CA 1
ATOM 1667 C C . PRO A 1 208 ? -6.266 34.938 -4.215 1 94.56 208 PRO A C 1
ATOM 1669 O O . PRO A 1 208 ? -5.344 35.5 -4.809 1 94.56 208 PRO A O 1
ATOM 1672 N N . VAL A 1 209 ? -6.5 35.188 -2.922 1 96.44 209 VAL A N 1
ATOM 1673 C CA . VAL A 1 209 ? -5.609 36.031 -2.16 1 96.44 209 VAL A CA 1
ATOM 1674 C C . VAL A 1 209 ? -4.348 35.281 -1.773 1 96.44 209 VAL A C 1
ATOM 1676 O O . VAL A 1 209 ? -4.422 34.219 -1.152 1 96.44 209 VAL A O 1
ATOM 1679 N N . PRO A 1 210 ? -3.223 35.875 -2.137 1 96.5 210 PRO A N 1
ATOM 1680 C CA . PRO A 1 210 ? -1.984 35.219 -1.741 1 96.5 210 PRO A CA 1
ATOM 1681 C C . PRO A 1 210 ? -1.811 35.125 -0.225 1 96.5 210 PRO A C 1
ATOM 1683 O O . PRO A 1 210 ? -2.166 36.094 0.486 1 96.5 210 PRO A O 1
ATOM 1686 N N . ALA A 1 211 ? -1.19 34.094 0.242 1 96.44 211 ALA A N 1
ATOM 1687 C CA . ALA A 1 211 ? -1.014 33.844 1.672 1 96.44 211 ALA A CA 1
ATOM 1688 C C . ALA A 1 211 ? -0.234 35 2.324 1 96.44 211 ALA A C 1
ATOM 1690 O O . ALA A 1 211 ? -0.506 35.375 3.469 1 96.44 211 ALA A O 1
ATOM 1691 N N . GLU A 1 212 ? 0.659 35.594 1.571 1 95.88 212 GLU A N 1
ATOM 1692 C CA . GLU A 1 212 ? 1.444 36.688 2.102 1 95.88 212 GLU A CA 1
ATOM 1693 C C . GLU A 1 212 ? 0.574 37.938 2.332 1 95.88 212 GLU A C 1
ATOM 1695 O O . GLU A 1 212 ? 0.789 38.688 3.287 1 95.88 212 GLU A O 1
ATOM 1700 N N . GLN A 1 213 ? -0.298 38.094 1.443 1 97.44 213 GLN A N 1
ATOM 1701 C CA . GLN A 1 213 ? -1.228 39.219 1.607 1 97.44 213 GLN A CA 1
ATOM 1702 C C . GLN A 1 213 ? -2.145 38.969 2.807 1 97.44 213 GLN A C 1
ATOM 1704 O O . GLN A 1 213 ? -2.457 39.906 3.539 1 97.44 213 GLN A O 1
ATOM 1709 N N . LEU A 1 214 ? -2.588 37.812 2.943 1 98.12 214 LEU A N 1
ATOM 1710 C CA . LEU A 1 214 ? -3.393 37.469 4.109 1 98.12 214 LEU A CA 1
ATOM 1711 C C . LEU A 1 214 ? -2.623 37.719 5.398 1 98.12 214 LEU A C 1
ATOM 1713 O O . LEU A 1 214 ? -3.18 38.25 6.367 1 98.12 214 LEU A O 1
ATOM 1717 N N . ARG A 1 215 ? -1.35 37.344 5.434 1 97.62 215 ARG A N 1
ATOM 1718 C CA . ARG A 1 215 ? -0.495 37.594 6.59 1 97.62 215 ARG A CA 1
ATOM 1719 C C . ARG A 1 215 ? -0.481 39.094 6.945 1 97.62 215 ARG A C 1
ATOM 1721 O O . ARG A 1 215 ? -0.71 39.469 8.102 1 97.62 215 ARG A O 1
ATOM 1728 N N . LYS A 1 216 ? -0.283 39.906 5.977 1 97.12 216 LYS A N 1
ATOM 1729 C CA . LYS A 1 216 ? -0.236 41.344 6.188 1 97.12 216 LYS A CA 1
ATOM 1730 C C . LYS A 1 216 ? -1.567 41.875 6.723 1 97.12 216 LYS A C 1
ATOM 1732 O O . LYS A 1 216 ? -1.595 42.75 7.582 1 97.12 216 LYS A O 1
ATOM 1737 N N . SER A 1 217 ? -2.6 41.344 6.18 1 97.94 217 SER A N 1
ATOM 1738 C CA . SER A 1 217 ? -3.928 41.75 6.621 1 97.94 217 SER A CA 1
ATOM 1739 C C . SER A 1 217 ? -4.156 41.406 8.086 1 97.94 217 SER A C 1
ATOM 1741 O O . SER A 1 217 ? -4.688 42.188 8.844 1 97.94 217 SER A O 1
ATOM 1743 N N . LEU A 1 218 ? -3.787 40.25 8.469 1 98 218 LEU A N 1
ATOM 1744 C CA . LEU A 1 218 ? -3.936 39.812 9.859 1 98 218 LEU A CA 1
ATOM 1745 C C . LEU A 1 218 ? -3.086 40.688 10.789 1 98 218 LEU A C 1
ATOM 1747 O O . LEU A 1 218 ? -3.541 41.062 11.859 1 98 218 LEU A O 1
ATOM 1751 N N . GLU A 1 219 ? -1.9 40.969 10.352 1 96.88 219 GLU A N 1
ATOM 1752 C CA . GLU A 1 219 ? -1.007 41.812 11.133 1 96.88 219 GLU A CA 1
ATOM 1753 C C . GLU A 1 219 ? -1.566 43.219 11.281 1 96.88 219 GLU A C 1
ATOM 1755 O O . GLU A 1 219 ? -1.441 43.844 12.336 1 96.88 219 GLU A O 1
ATOM 1760 N N . LYS A 1 220 ? -2.158 43.656 10.195 1 96.62 220 LYS A N 1
ATOM 1761 C CA . LYS A 1 220 ? -2.777 44.969 10.219 1 96.62 220 LYS A CA 1
ATOM 1762 C C . LYS A 1 220 ? -3.938 45 11.211 1 96.62 220 LYS A C 1
ATOM 1764 O O . LYS A 1 220 ? -4.105 46 11.93 1 96.62 220 LYS A O 1
ATOM 1769 N N . ILE A 1 221 ? -4.711 44 11.25 1 96.94 221 ILE A N 1
ATOM 1770 C CA . ILE A 1 221 ? -5.844 43.938 12.164 1 96.94 221 ILE A CA 1
ATOM 1771 C C . ILE A 1 221 ? -5.344 43.875 13.602 1 96.94 221 ILE A C 1
ATOM 1773 O O . ILE A 1 221 ? -5.91 44.531 14.484 1 96.94 221 ILE A O 1
ATOM 1777 N N . GLY A 1 222 ? -4.332 43.062 13.867 1 97.06 222 GLY A N 1
ATOM 1778 C CA . GLY A 1 222 ? -3.658 43.031 15.156 1 97.06 222 GLY A CA 1
ATOM 1779 C C . GLY A 1 222 ? -4.375 42.156 16.188 1 97.06 222 GLY A C 1
ATOM 1780 O O . GLY A 1 222 ? -4.023 42.156 17.359 1 97.06 222 GLY A O 1
ATOM 1781 N N . ILE A 1 223 ? -5.375 41.469 15.766 1 98.31 223 ILE A N 1
ATOM 1782 C CA . ILE A 1 223 ? -6.09 40.562 16.656 1 98.31 223 ILE A CA 1
ATOM 1783 C C . ILE A 1 223 ? -5.309 39.25 16.797 1 98.31 223 ILE A C 1
ATOM 1785 O O . ILE A 1 223 ? -4.758 38.75 15.812 1 98.31 223 ILE A O 1
ATOM 1789 N N . PRO A 1 224 ? -5.172 38.688 18.062 1 98.5 224 PRO A N 1
ATOM 1790 C CA . PRO A 1 224 ? -4.484 37.406 18.25 1 98.5 224 PRO A CA 1
ATOM 1791 C C . PRO A 1 224 ? -5.078 36.281 17.375 1 98.5 224 PRO A C 1
ATOM 1793 O O . PRO A 1 224 ? -6.301 36.188 17.234 1 98.5 224 PRO A O 1
ATOM 1796 N N . CYS A 1 225 ? -4.168 35.438 16.828 1 98.44 225 CYS A N 1
ATOM 1797 C CA . CYS A 1 225 ? -4.582 34.406 15.875 1 98.44 225 CYS A CA 1
ATOM 1798 C C . CYS A 1 225 ? -4.07 33.031 16.312 1 98.44 225 CYS A C 1
ATOM 1800 O O . CYS A 1 225 ? -2.906 32.906 16.703 1 98.44 225 CYS A O 1
ATOM 1802 N N . PHE A 1 226 ? -4.922 32.062 16.359 1 98 226 PHE A N 1
ATOM 1803 C CA . PHE A 1 226 ? -4.508 30.656 16.391 1 98 226 PHE A CA 1
ATOM 1804 C C . PHE A 1 226 ? -4.555 30.047 14.992 1 98 226 PHE A C 1
ATOM 1806 O O . PHE A 1 226 ? -5.543 30.203 14.273 1 98 226 PHE A O 1
ATOM 1813 N N . LEU A 1 227 ? -3.484 29.391 14.625 1 97.5 227 LEU A N 1
ATOM 1814 C CA . LEU A 1 227 ? -3.354 28.859 13.273 1 97.5 227 LEU A CA 1
ATOM 1815 C C . LEU A 1 227 ? -3.502 27.344 13.281 1 97.5 227 LEU A C 1
ATOM 1817 O O . LEU A 1 227 ? -2.922 26.656 14.125 1 97.5 227 LEU A O 1
ATOM 1821 N N . GLY A 1 228 ? -4.316 26.812 12.305 1 94.31 228 GLY A N 1
ATOM 1822 C CA . GLY A 1 228 ? -4.508 25.375 12.18 1 94.31 228 GLY A CA 1
ATOM 1823 C C . GLY A 1 228 ? -4.301 24.875 10.758 1 94.31 228 GLY A C 1
ATOM 1824 O O . GLY A 1 228 ? -4.418 25.641 9.797 1 94.31 228 GLY A O 1
ATOM 1825 N N . GLY A 1 229 ? -3.984 23.641 10.703 1 91.62 229 GLY A N 1
ATOM 1826 C CA . GLY A 1 229 ? -3.816 23.016 9.398 1 91.62 229 GLY A CA 1
ATOM 1827 C C . GLY A 1 229 ? -2.746 23.672 8.555 1 91.62 229 GLY A C 1
ATOM 1828 O O . GLY A 1 229 ? -1.633 23.906 9.023 1 91.62 229 GLY A O 1
ATOM 1829 N N . MET A 1 230 ? -3.145 23.984 7.332 1 91.94 230 MET A N 1
ATOM 1830 C CA . MET A 1 230 ? -2.203 24.547 6.371 1 91.94 230 MET A CA 1
ATOM 1831 C C . MET A 1 230 ? -1.911 26.016 6.688 1 91.94 230 MET A C 1
ATOM 1833 O O . MET A 1 230 ? -0.965 26.594 6.152 1 91.94 230 MET A O 1
ATOM 1837 N N . ALA A 1 231 ? -2.678 26.562 7.574 1 96.69 231 ALA A N 1
ATOM 1838 C CA . ALA A 1 231 ? -2.463 27.953 7.938 1 96.69 231 ALA A CA 1
ATOM 1839 C C . ALA A 1 231 ? -1.292 28.094 8.906 1 96.69 231 ALA A C 1
ATOM 1841 O O . ALA A 1 231 ? -0.793 29.203 9.133 1 96.69 231 ALA A O 1
ATOM 1842 N N . ARG A 1 232 ? -0.859 26.953 9.422 1 96.5 232 ARG A N 1
ATOM 1843 C CA . ARG A 1 232 ? 0.313 27.016 10.289 1 96.5 232 ARG A CA 1
ATOM 1844 C C . ARG A 1 232 ? 1.517 27.578 9.547 1 96.5 232 ARG A C 1
ATOM 1846 O O . ARG A 1 232 ? 1.806 27.188 8.422 1 96.5 232 ARG A O 1
ATOM 1853 N N . GLY A 1 233 ? 2.125 28.594 10.141 1 96.69 233 GLY A N 1
ATOM 1854 C CA . GLY A 1 233 ? 3.25 29.266 9.516 1 96.69 233 GLY A CA 1
ATOM 1855 C C . GLY A 1 233 ? 2.869 30.594 8.883 1 96.69 233 GLY A C 1
ATOM 1856 O O . GLY A 1 233 ? 3.74 31.375 8.508 1 96.69 233 GLY A O 1
ATOM 1857 N N . LEU A 1 234 ? 1.603 30.844 8.844 1 97.38 234 LEU A N 1
ATOM 1858 C CA . LEU A 1 234 ? 1.11 32.062 8.18 1 97.38 234 LEU A CA 1
ATOM 1859 C C . LEU A 1 234 ? 1.745 33.312 8.781 1 97.38 234 LEU A C 1
ATOM 1861 O O . LEU A 1 234 ? 2.098 34.219 8.047 1 97.38 234 LEU A O 1
ATOM 1865 N N . LEU A 1 235 ? 1.918 33.312 10.102 1 97.56 235 LEU A N 1
ATOM 1866 C CA . LEU A 1 235 ? 2.428 34.5 10.789 1 97.56 235 LEU A CA 1
ATOM 1867 C C . LEU A 1 235 ? 3.912 34.344 11.102 1 97.56 235 LEU A C 1
ATOM 1869 O O . LEU A 1 235 ? 4.465 35.094 11.898 1 97.56 235 LEU A O 1
ATOM 1873 N N . GLY A 1 236 ? 4.539 33.312 10.547 1 95.88 236 GLY A N 1
ATOM 1874 C CA . GLY A 1 236 ? 5.965 33.094 10.734 1 95.88 236 GLY A CA 1
ATOM 1875 C C . GLY A 1 236 ? 6.301 32.344 12.016 1 95.88 236 GLY A C 1
ATOM 1876 O O . GLY A 1 236 ? 5.41 31.812 12.672 1 95.88 236 GLY A O 1
ATOM 1877 N N . GLN A 1 237 ? 7.551 32.344 12.273 1 95.94 237 GLN A N 1
ATOM 1878 C CA . GLN A 1 237 ? 8.078 31.578 13.391 1 95.94 237 GLN A CA 1
ATOM 1879 C C . GLN A 1 237 ? 7.695 32.188 14.727 1 95.94 237 GLN A C 1
ATOM 1881 O O . GLN A 1 237 ? 7.352 31.469 15.672 1 95.94 237 GLN A O 1
ATOM 1886 N N . TYR A 1 238 ? 7.832 33.531 14.688 1 94.12 238 TYR A N 1
ATOM 1887 C CA . TYR A 1 238 ? 7.492 34.281 15.875 1 94.12 238 TYR A CA 1
ATOM 1888 C C . TYR A 1 238 ? 6.605 35.469 15.516 1 94.12 238 TYR A C 1
ATOM 1890 O O . TYR A 1 238 ? 6.84 36.156 14.516 1 94.12 238 TYR A O 1
ATOM 1898 N N . SER A 1 239 ? 5.477 35.562 16.094 1 95.75 239 SER A N 1
ATOM 1899 C CA . SER A 1 239 ? 4.574 36.688 15.898 1 95.75 239 SER A CA 1
ATOM 1900 C C . SER A 1 239 ? 3.975 37.156 17.219 1 95.75 239 SER A C 1
ATOM 1902 O O . SER A 1 239 ? 3.604 36.344 18.062 1 95.75 239 SER A O 1
ATOM 1904 N N . PRO A 1 240 ? 3.912 38.438 17.359 1 95.06 240 PRO A N 1
ATOM 1905 C CA . PRO A 1 240 ? 3.328 38.969 18.609 1 95.06 240 PRO A CA 1
ATOM 1906 C C . PRO A 1 240 ? 1.835 38.656 18.719 1 95.06 240 PRO A C 1
ATOM 1908 O O . PRO A 1 240 ? 1.277 38.719 19.828 1 95.06 240 PRO A O 1
ATOM 1911 N N . ILE A 1 241 ? 1.232 38.312 17.656 1 96.94 241 ILE A N 1
ATOM 1912 C CA . ILE A 1 241 ? -0.211 38.125 17.734 1 96.94 241 ILE A CA 1
ATOM 1913 C C . ILE A 1 241 ? -0.53 36.625 17.594 1 96.94 241 ILE A C 1
ATOM 1915 O O . ILE A 1 241 ? -1.68 36.25 17.359 1 96.94 241 ILE A O 1
ATOM 1919 N N . GLN A 1 242 ? 0.48 35.781 17.688 1 97 242 GLN A N 1
ATOM 1920 C CA . GLN A 1 242 ? 0.213 34.344 17.547 1 97 242 GLN A CA 1
ATOM 1921 C C . GLN A 1 242 ? 0.506 33.594 18.844 1 97 242 GLN A C 1
ATOM 1923 O O . GLN A 1 242 ? 1.641 33.188 19.078 1 97 242 GLN A O 1
ATOM 1928 N N . PRO A 1 243 ? -0.431 33.438 19.688 1 96.12 243 PRO A N 1
ATOM 1929 C CA . PRO A 1 243 ? -0.298 32.406 20.719 1 96.12 243 PRO A CA 1
ATOM 1930 C C . PRO A 1 243 ? -0.431 30.984 20.156 1 96.12 243 PRO A C 1
ATOM 1932 O O . PRO A 1 243 ? -1.243 30.75 19.25 1 96.12 243 PRO A O 1
ATOM 1935 N N . ARG A 1 244 ? 0.3 30.062 20.656 1 94.62 244 ARG A N 1
ATOM 1936 C CA . ARG A 1 244 ? 0.312 28.719 20.109 1 94.62 244 ARG A CA 1
ATOM 1937 C C . ARG A 1 244 ? -0.328 27.734 21.078 1 94.62 244 ARG A C 1
ATOM 1939 O O . ARG A 1 244 ? -0.889 26.719 20.656 1 94.62 244 ARG A O 1
ATOM 1946 N N . GLN A 1 245 ? -0.23 28.094 22.297 1 94.62 245 GLN A N 1
ATOM 1947 C CA . GLN A 1 245 ? -0.679 27.172 23.344 1 94.62 245 GLN A CA 1
ATOM 1948 C C . GLN A 1 245 ? -1.977 27.656 23.984 1 94.62 245 GLN A C 1
ATOM 1950 O O . GLN A 1 245 ? -2.389 28.812 23.766 1 94.62 245 GLN A O 1
ATOM 1955 N N . LYS A 1 246 ? -2.703 26.766 24.656 1 94.31 246 LYS A N 1
ATOM 1956 C CA . LYS A 1 246 ? -3.855 27.062 25.5 1 94.31 246 LYS A CA 1
ATOM 1957 C C . LYS A 1 246 ? -4.988 27.688 24.703 1 94.31 246 LYS A C 1
ATOM 1959 O O . LYS A 1 246 ? -5.586 28.688 25.125 1 94.31 246 LYS A O 1
ATOM 1964 N N . ARG A 1 247 ? -5.188 27.234 23.531 1 95.5 247 ARG A N 1
ATOM 1965 C CA . ARG A 1 247 ? -6.254 27.719 22.672 1 95.5 247 ARG A CA 1
ATOM 1966 C C . ARG A 1 247 ? -7.613 27.594 23.344 1 95.5 247 ARG A C 1
ATOM 1968 O O . ARG A 1 247 ? -8.43 28.516 23.297 1 95.5 247 ARG A O 1
ATOM 1975 N N . GLY A 1 248 ? -7.828 26.438 24.016 1 93.75 248 GLY A N 1
ATOM 1976 C CA . GLY A 1 248 ? -9.102 26.219 24.688 1 93.75 248 GLY A CA 1
ATOM 1977 C C . GLY A 1 248 ? -9.414 27.266 25.734 1 93.75 248 GLY A C 1
ATOM 1978 O O . GLY A 1 248 ? -10.547 27.75 25.812 1 93.75 248 GLY A O 1
ATOM 1979 N N . GLU A 1 249 ? -8.469 27.641 26.531 1 94.88 249 GLU A N 1
ATOM 1980 C CA . GLU A 1 249 ? -8.648 28.656 27.547 1 94.88 249 GLU A CA 1
ATOM 1981 C C . GLU A 1 249 ? -8.914 30.016 26.938 1 94.88 249 GLU A C 1
ATOM 1983 O O . GLU A 1 249 ? -9.734 30.797 27.438 1 94.88 249 GLU A O 1
ATOM 1988 N N . ALA A 1 250 ? -8.203 30.328 25.875 1 97.5 250 ALA A N 1
ATOM 1989 C CA . ALA A 1 250 ? -8.383 31.594 25.172 1 97.5 250 ALA A CA 1
ATOM 1990 C C . ALA A 1 250 ? -9.805 31.719 24.609 1 97.5 250 ALA A C 1
ATOM 1992 O O . ALA A 1 250 ? -10.422 32.781 24.703 1 97.5 250 ALA A O 1
ATOM 1993 N N . LEU A 1 251 ? -10.266 30.656 24.062 1 97.38 251 LEU A N 1
ATOM 1994 C CA . LEU A 1 251 ? -11.594 30.641 23.453 1 97.38 251 LEU A CA 1
ATOM 1995 C C . LEU A 1 251 ? -12.672 30.844 24.516 1 97.38 251 LEU A C 1
ATOM 1997 O O . LEU A 1 251 ? -13.672 31.516 24.266 1 97.38 251 LEU A O 1
ATOM 2001 N N . LYS A 1 252 ? -12.492 30.344 25.672 1 95.31 252 LYS A N 1
ATOM 2002 C CA . LYS A 1 252 ? -13.453 30.469 26.766 1 95.31 252 LYS A CA 1
ATOM 2003 C C . LYS A 1 252 ? -13.555 31.922 27.234 1 95.31 252 LYS A C 1
ATOM 2005 O O . LYS A 1 252 ? -14.609 32.344 27.703 1 95.31 252 LYS A O 1
ATOM 2010 N N . GLU A 1 253 ? -12.523 32.625 27.078 1 96.81 253 GLU A N 1
ATOM 2011 C CA . GLU A 1 253 ? -12.477 34 27.594 1 96.81 253 GLU A CA 1
ATOM 2012 C C . GLU A 1 253 ? -12.828 35 26.484 1 96.81 253 GLU A C 1
ATOM 2014 O O . GLU A 1 253 ? -13.18 36.156 26.781 1 96.81 253 GLU A O 1
ATOM 2019 N N . ALA A 1 254 ? -12.758 34.656 25.297 1 98.12 254 ALA A N 1
ATOM 2020 C CA . ALA A 1 254 ? -12.953 35.562 24.172 1 98.12 254 ALA A CA 1
ATOM 2021 C C . ALA A 1 254 ? -14.398 36.031 24.109 1 98.12 254 ALA A C 1
ATOM 2023 O O . ALA A 1 254 ? -15.328 35.281 24.344 1 98.12 254 ALA A O 1
ATOM 2024 N N . ASP A 1 255 ? -14.594 37.344 23.766 1 98.06 255 ASP A N 1
ATOM 2025 C CA . ASP A 1 255 ? -15.945 37.875 23.625 1 98.06 255 ASP A CA 1
ATOM 2026 C C . ASP A 1 255 ? -16.391 37.875 22.156 1 98.06 255 ASP A C 1
ATOM 2028 O O . ASP A 1 255 ? -17.578 37.875 21.875 1 98.06 255 ASP A O 1
ATOM 2032 N N . VAL A 1 256 ? -15.438 37.938 21.234 1 98.5 256 VAL A N 1
ATOM 2033 C CA . VAL A 1 256 ? -15.703 37.781 19.812 1 98.5 256 VAL A CA 1
ATOM 2034 C C . VAL A 1 256 ? -14.719 36.781 19.203 1 98.5 256 VAL A C 1
ATOM 2036 O O . VAL A 1 256 ? -13.516 36.875 19.438 1 98.5 256 VAL A O 1
ATOM 2039 N N . VAL A 1 257 ? -15.227 35.75 18.516 1 98.5 257 VAL A N 1
ATOM 2040 C CA . VAL A 1 257 ? -14.398 34.75 17.859 1 98.5 257 VAL A CA 1
ATOM 2041 C C . VAL A 1 257 ? -14.688 34.75 16.359 1 98.5 257 VAL A C 1
ATOM 2043 O O . VAL A 1 257 ? -15.844 34.719 15.938 1 98.5 257 VAL A O 1
ATOM 2046 N N . ILE A 1 258 ? -13.648 34.906 15.57 1 98.69 258 ILE A N 1
ATOM 2047 C CA . ILE A 1 258 ? -13.773 34.781 14.117 1 98.69 258 ILE A CA 1
ATOM 2048 C C . ILE A 1 258 ? -13.258 33.406 13.672 1 98.69 258 ILE A C 1
ATOM 2050 O O . ILE A 1 258 ? -12.062 33.125 13.789 1 98.69 258 ILE A O 1
ATOM 2054 N N . LEU A 1 259 ? -14.156 32.594 13.195 1 98.31 259 LEU A N 1
ATOM 2055 C CA . LEU A 1 259 ? -13.773 31.344 12.555 1 98.31 259 LEU A CA 1
ATOM 2056 C C . LEU A 1 259 ? -13.438 31.562 11.086 1 98.31 259 LEU A C 1
ATOM 2058 O O . LEU A 1 259 ? -14.312 31.469 10.219 1 98.31 259 LEU A O 1
ATOM 2062 N N . ALA A 1 260 ? -12.188 31.781 10.852 1 98.62 260 ALA A N 1
ATOM 2063 C CA . ALA A 1 260 ? -11.711 32.062 9.492 1 98.62 260 ALA A CA 1
ATOM 2064 C C . ALA A 1 260 ? -11.312 30.75 8.789 1 98.62 260 ALA A C 1
ATOM 2066 O O . ALA A 1 260 ? -10.125 30.422 8.703 1 98.62 260 ALA A O 1
ATOM 2067 N N . GLY A 1 261 ? -12.234 30.078 8.219 1 97.38 261 GLY A N 1
ATOM 2068 C CA . GLY A 1 261 ? -11.992 28.797 7.574 1 97.38 261 GLY A CA 1
ATOM 2069 C C . GLY A 1 261 ? -11.867 27.641 8.562 1 97.38 261 GLY A C 1
ATOM 2070 O O . GLY A 1 261 ? -11.656 26.5 8.156 1 97.38 261 GLY A O 1
ATOM 2071 N N . ALA A 1 262 ? -11.938 27.938 9.812 1 96.5 262 ALA A N 1
ATOM 2072 C CA . ALA A 1 262 ? -11.906 26.906 10.844 1 96.5 262 ALA A CA 1
ATOM 2073 C C . ALA A 1 262 ? -13.273 26.266 11.016 1 96.5 262 ALA A C 1
ATOM 2075 O O . ALA A 1 262 ? -14.305 26.938 10.93 1 96.5 262 ALA A O 1
ATOM 2076 N N . VAL A 1 263 ? -13.273 25 11.258 1 95.06 263 VAL A N 1
ATOM 2077 C CA . VAL A 1 263 ? -14.516 24.234 11.359 1 95.06 263 VAL A CA 1
ATOM 2078 C C . VAL A 1 263 ? -14.688 23.703 12.781 1 95.06 263 VAL A C 1
ATOM 2080 O O . VAL A 1 263 ? -13.734 23.219 13.383 1 95.06 263 VAL A O 1
ATOM 2083 N N . ALA A 1 264 ? -15.922 23.812 13.281 1 94.44 264 ALA A N 1
ATOM 2084 C CA . ALA A 1 264 ? -16.203 23.328 14.633 1 94.44 264 ALA A CA 1
ATOM 2085 C C . ALA A 1 264 ? -16.406 21.812 14.648 1 94.44 264 ALA A C 1
ATOM 2087 O O . ALA A 1 264 ? -17.484 21.328 14.992 1 94.44 264 ALA A O 1
ATOM 2088 N N . ASP A 1 265 ? -15.375 21.141 14.305 1 91.75 265 ASP A N 1
ATOM 2089 C CA . ASP A 1 265 ? -15.375 19.672 14.367 1 91.75 265 ASP A CA 1
ATOM 2090 C C . ASP A 1 265 ? -14.75 19.172 15.664 1 91.75 265 ASP A C 1
ATOM 2092 O O . ASP A 1 265 ? -14.727 19.906 16.656 1 91.75 265 ASP A O 1
ATOM 2096 N N . PHE A 1 266 ? -14.367 17.891 15.734 1 88.06 266 PHE A N 1
ATOM 2097 C CA . PHE A 1 266 ? -13.906 17.281 16.969 1 88.06 266 PHE A CA 1
ATOM 2098 C C . PHE A 1 266 ? -12.695 18.016 17.531 1 88.06 266 PHE A C 1
ATOM 2100 O O . PHE A 1 266 ? -12.492 18.062 18.75 1 88.06 266 PHE A O 1
ATOM 2107 N N . ARG A 1 267 ? -11.969 18.766 16.75 1 89.12 267 ARG A N 1
ATOM 2108 C CA . ARG A 1 267 ? -10.773 19.5 17.172 1 89.12 267 ARG A CA 1
ATOM 2109 C C . ARG A 1 267 ? -11.148 20.719 18 1 89.12 267 ARG A C 1
ATOM 2111 O O . ARG A 1 267 ? -10.312 21.266 18.734 1 89.12 267 ARG A O 1
ATOM 2118 N N . LEU A 1 268 ? -12.305 21.156 17.734 1 92.06 268 LEU A N 1
ATOM 2119 C CA . LEU A 1 268 ? -12.852 22.25 18.531 1 92.06 268 LEU A CA 1
ATOM 2120 C C . LEU A 1 268 ? -13.992 21.766 19.422 1 92.06 268 LEU A C 1
ATOM 2122 O O . LEU A 1 268 ? -14.922 22.516 19.703 1 92.06 268 LEU A O 1
ATOM 2126 N N . SER A 1 269 ? -13.969 20.5 19.688 1 90.69 269 SER A N 1
ATOM 2127 C CA . SER A 1 269 ? -14.977 19.859 20.516 1 90.69 269 SER A CA 1
ATOM 2128 C C . SER A 1 269 ? -16.375 20.141 20 1 90.69 269 SER A C 1
ATOM 2130 O O . SER A 1 269 ? -17.297 20.438 20.781 1 90.69 269 SER A O 1
ATOM 2132 N N . TYR A 1 270 ? -16.484 20.297 18.734 1 91.06 270 TYR A N 1
ATOM 2133 C CA . TYR A 1 270 ? -17.766 20.469 18.047 1 91.06 270 TYR A CA 1
ATOM 2134 C C . TYR A 1 270 ? -18.406 21.797 18.422 1 91.06 270 TYR A C 1
ATOM 2136 O O . TYR A 1 270 ? -19.641 21.938 18.375 1 91.06 270 TYR A O 1
ATOM 2144 N N . GLY A 1 271 ? -17.641 22.734 18.969 1 92.25 271 GLY A N 1
ATOM 2145 C CA . GLY A 1 271 ? -18.141 24.062 19.312 1 92.25 271 GLY A CA 1
ATOM 2146 C C . GLY A 1 271 ? -18.359 24.25 20.797 1 92.25 271 GLY A C 1
ATOM 2147 O O . GLY A 1 271 ? -18.641 25.375 21.25 1 92.25 271 GLY A O 1
ATOM 2148 N N . ARG A 1 272 ? -18.094 23.234 21.578 1 91.19 272 ARG A N 1
ATOM 2149 C CA . ARG A 1 272 ? -18.312 23.297 23.016 1 91.19 272 ARG A CA 1
ATOM 2150 C C . ARG A 1 272 ? -17.297 24.203 23.703 1 91.19 272 ARG A C 1
ATOM 2152 O O . ARG A 1 272 ? -17.531 24.688 24.797 1 91.19 272 ARG A O 1
ATOM 2159 N N . THR A 1 273 ? -16.25 24.406 23.047 1 91.12 273 THR A N 1
ATOM 2160 C CA . THR A 1 273 ? -15.156 25.172 23.625 1 91.12 273 THR A CA 1
ATOM 2161 C C . THR A 1 273 ? -15.477 26.672 23.594 1 91.12 273 THR A C 1
ATOM 2163 O O . THR A 1 273 ? -14.828 27.453 24.281 1 91.12 273 THR A O 1
ATOM 2166 N N . PHE A 1 274 ? -16.438 27.094 22.797 1 94.62 274 PHE A N 1
ATOM 2167 C CA . PHE A 1 274 ? -16.812 28.5 22.703 1 94.62 274 PHE A CA 1
ATOM 2168 C C . PHE A 1 274 ? -17.594 28.922 23.953 1 94.62 274 PHE A C 1
ATOM 2170 O O . PHE A 1 274 ? -18.391 28.156 24.484 1 94.62 274 PHE A O 1
ATOM 2177 N N . SER A 1 275 ? -17.281 30.109 24.406 1 93.38 275 SER A N 1
ATOM 2178 C CA . SER A 1 275 ? -18.109 30.672 25.469 1 93.38 275 SER A CA 1
ATOM 2179 C C . SER A 1 275 ? -19.516 30.984 24.969 1 93.38 275 SER A C 1
ATOM 2181 O O . SER A 1 275 ? -19.703 31.422 23.844 1 93.38 275 SER A O 1
ATOM 2183 N N . ARG A 1 276 ? -20.5 30.859 25.859 1 90.12 276 ARG A N 1
ATOM 2184 C CA . ARG A 1 276 ? -21.891 31.172 25.5 1 90.12 276 ARG A CA 1
ATOM 2185 C C . ARG A 1 276 ? -22.078 32.656 25.266 1 90.12 276 ARG A C 1
ATOM 2187 O O . ARG A 1 276 ? -23 33.062 24.547 1 90.12 276 ARG A O 1
ATOM 2194 N N . LYS A 1 277 ? -21.203 33.375 25.781 1 92.06 277 LYS A N 1
ATOM 2195 C CA . LYS A 1 277 ? -21.297 34.844 25.672 1 92.06 277 LYS A CA 1
ATOM 2196 C C . LYS A 1 277 ? -20.562 35.344 24.438 1 92.06 277 LYS A C 1
ATOM 2198 O O . LYS A 1 277 ? -20.703 36.5 24.062 1 92.06 277 LYS A O 1
ATOM 2203 N N . SER A 1 278 ? -19.812 34.5 23.812 1 96 278 SER A N 1
ATOM 2204 C CA . SER A 1 278 ? -18.984 34.906 22.688 1 96 278 SER A CA 1
ATOM 2205 C C . SER A 1 278 ? -19.828 35.125 21.438 1 96 278 SER A C 1
ATOM 2207 O O . SER A 1 278 ? -20.75 34.344 21.156 1 96 278 SER A O 1
ATOM 2209 N N . LYS A 1 279 ? -19.609 36.281 20.797 1 97.94 279 LYS A N 1
ATOM 2210 C CA . LYS A 1 279 ? -20.141 36.469 19.453 1 97.94 279 LYS A CA 1
ATOM 2211 C C . LYS A 1 279 ? -19.25 35.812 18.406 1 97.94 279 LYS A C 1
ATOM 2213 O O . LYS A 1 279 ? -18.047 36.094 18.359 1 97.94 279 LYS A O 1
ATOM 2218 N N . ILE A 1 280 ? -19.875 34.938 17.562 1 98.12 280 ILE A N 1
ATOM 2219 C CA . ILE A 1 280 ? -19.062 34.156 16.625 1 98.12 280 ILE A CA 1
ATOM 2220 C C . ILE A 1 280 ? -19.328 34.625 15.203 1 98.12 280 ILE A C 1
ATOM 2222 O O . ILE A 1 280 ? -20.469 34.656 14.75 1 98.12 280 ILE A O 1
ATOM 2226 N N . ILE A 1 281 ? -18.297 35.031 14.508 1 98.62 281 ILE A N 1
ATOM 2227 C CA . ILE A 1 281 ? -18.297 35.312 13.07 1 98.62 281 ILE A CA 1
ATOM 2228 C C . ILE A 1 281 ? -17.641 34.125 12.328 1 98.62 281 ILE A C 1
ATOM 2230 O O . ILE A 1 281 ? -16.469 33.844 12.523 1 98.62 281 ILE A O 1
ATOM 2234 N N . ALA A 1 282 ? -18.422 33.438 11.492 1 98.31 282 ALA A N 1
ATOM 2235 C CA . ALA A 1 282 ? -17.875 32.312 10.758 1 98.31 282 ALA A CA 1
ATOM 2236 C C . ALA A 1 282 ? -17.828 32.594 9.258 1 98.31 282 ALA A C 1
ATOM 2238 O O . ALA A 1 282 ? -18.781 33.125 8.688 1 98.31 282 ALA A O 1
ATOM 2239 N N . VAL A 1 283 ? -16.688 32.344 8.656 1 98.62 283 VAL A N 1
ATOM 2240 C CA . VAL A 1 283 ? -16.531 32.5 7.215 1 98.62 283 VAL A CA 1
ATOM 2241 C C . VAL A 1 283 ? -15.945 31.219 6.617 1 98.62 283 VAL A C 1
ATOM 2243 O O . VAL A 1 283 ? -14.961 30.688 7.125 1 98.62 283 VAL A O 1
ATOM 2246 N N . ASN A 1 284 ? -16.547 30.719 5.598 1 98.25 284 ASN A N 1
ATOM 2247 C CA . ASN A 1 284 ? -16.141 29.5 4.914 1 98.25 284 ASN A CA 1
ATOM 2248 C C . ASN A 1 284 ? -16.688 29.453 3.486 1 98.25 284 ASN A C 1
ATOM 2250 O O . ASN A 1 284 ? -17.781 29.938 3.219 1 98.25 284 ASN A O 1
ATOM 2254 N N . ARG A 1 285 ? -15.922 28.812 2.658 1 96.75 285 ARG A N 1
ATOM 2255 C CA . ARG A 1 285 ? -16.359 28.703 1.271 1 96.75 285 ARG A CA 1
ATOM 2256 C C . ARG A 1 285 ? -17.469 27.656 1.125 1 96.75 285 ARG A C 1
ATOM 2258 O O . ARG A 1 285 ? -18.234 27.688 0.16 1 96.75 285 ARG A O 1
ATOM 2265 N N . ASN A 1 286 ? -17.516 26.75 2.047 1 95.56 286 ASN A N 1
ATOM 2266 C CA . ASN A 1 286 ? -18.469 25.656 2.021 1 95.56 286 ASN A CA 1
ATOM 2267 C C . ASN A 1 286 ? -19.562 25.844 3.072 1 95.56 286 ASN A C 1
ATOM 2269 O O . ASN A 1 286 ? -19.281 25.859 4.273 1 95.56 286 ASN A O 1
ATOM 2273 N N . LYS A 1 287 ? -20.781 25.859 2.588 1 94.25 287 LYS A N 1
ATOM 2274 C CA . LYS A 1 287 ? -21.906 26.156 3.463 1 94.25 287 LYS A CA 1
ATOM 2275 C C . LYS A 1 287 ? -22.062 25.094 4.543 1 94.25 287 LYS A C 1
ATOM 2277 O O . LYS A 1 287 ? -22.344 25.406 5.699 1 94.25 287 LYS A O 1
ATOM 2282 N N . ASN A 1 288 ? -21.828 23.859 4.156 1 93.12 288 ASN A N 1
ATOM 2283 C CA . ASN A 1 288 ? -21.953 22.781 5.125 1 93.12 288 ASN A CA 1
ATOM 2284 C C . ASN A 1 288 ? -20.906 22.875 6.219 1 93.12 288 ASN A C 1
ATOM 2286 O O . ASN A 1 288 ? -21.188 22.656 7.395 1 93.12 288 ASN A O 1
ATOM 2290 N N . GLN A 1 289 ? -19.703 23.203 5.812 1 94.75 289 GLN A N 1
ATOM 2291 C CA . GLN A 1 289 ? -18.625 23.344 6.777 1 94.75 289 GLN A CA 1
ATOM 2292 C C . GLN A 1 289 ? -18.812 24.594 7.633 1 94.75 289 GLN A C 1
ATOM 2294 O O . GLN A 1 289 ? -18.484 24.594 8.82 1 94.75 289 GLN A O 1
ATOM 2299 N N . LEU A 1 290 ? -19.391 25.609 7.039 1 96.06 290 LEU A N 1
ATOM 2300 C CA . LEU A 1 290 ? -19.672 26.891 7.688 1 96.06 290 LEU A CA 1
ATOM 2301 C C . LEU A 1 290 ? -20.547 26.688 8.922 1 96.06 290 LEU A C 1
ATOM 2303 O O . LEU A 1 290 ? -20.312 27.312 9.961 1 96.06 290 LEU A O 1
ATOM 2307 N N . LEU A 1 291 ? -21.484 25.781 8.805 1 94.75 291 LEU A N 1
ATOM 2308 C CA . LEU A 1 291 ? -22.5 25.641 9.844 1 94.75 291 LEU A CA 1
ATOM 2309 C C . LEU A 1 291 ? -22.359 24.312 10.562 1 94.75 291 LEU A C 1
ATOM 2311 O O . LEU A 1 291 ? -23.297 23.859 11.25 1 94.75 291 LEU A O 1
ATOM 2315 N N . LYS A 1 292 ? -21.266 23.719 10.383 1 93.5 292 LYS A N 1
ATOM 2316 C CA . LYS A 1 292 ? -21.078 22.391 10.953 1 93.5 292 LYS A CA 1
ATOM 2317 C C . LYS A 1 292 ? -21.281 22.406 12.469 1 93.5 292 LYS A C 1
ATOM 2319 O O . LYS A 1 292 ? -20.656 23.219 13.172 1 93.5 292 LYS A O 1
ATOM 2324 N N . ASN A 1 293 ? -22.141 21.594 12.984 1 91.12 293 ASN A N 1
ATOM 2325 C CA . ASN A 1 293 ? -22.469 21.406 14.391 1 91.12 293 ASN A CA 1
ATOM 2326 C C . ASN A 1 293 ? -23.031 22.672 15.008 1 91.12 293 ASN A C 1
ATOM 2328 O O . ASN A 1 293 ? -23.016 22.828 16.234 1 91.12 293 ASN A O 1
ATOM 2332 N N . SER A 1 294 ? -23.406 23.578 14.125 1 89.88 294 SER A N 1
ATOM 2333 C CA . SER A 1 294 ? -24.094 24.766 14.648 1 89.88 294 SER A CA 1
ATOM 2334 C C . SER A 1 294 ? -25.438 24.391 15.258 1 89.88 294 SER A C 1
ATOM 2336 O O . SER A 1 294 ? -26.016 23.359 14.922 1 89.88 294 SER A O 1
ATOM 2338 N N . ASP A 1 295 ? -25.906 25.078 16.25 1 84.69 295 ASP A N 1
ATOM 2339 C CA . ASP A 1 295 ? -27.203 24.984 16.906 1 84.69 295 ASP A CA 1
ATOM 2340 C C . ASP A 1 295 ? -27.234 23.797 17.875 1 84.69 295 ASP A C 1
ATOM 2342 O O . ASP A 1 295 ? -28.25 23.562 18.531 1 84.69 295 ASP A O 1
ATOM 2346 N N . MET A 1 296 ? -26.156 23.141 17.844 1 81.44 296 MET A N 1
ATOM 2347 C CA . MET A 1 296 ? -26.047 22.094 18.859 1 81.44 296 MET A CA 1
ATOM 2348 C C . MET A 1 296 ? -25.344 22.641 20.109 1 81.44 296 MET A C 1
ATOM 2350 O O . MET A 1 296 ? -25.859 22.516 21.219 1 81.44 296 MET A O 1
ATOM 2354 N N . PHE A 1 297 ? -24.172 23.203 19.828 1 85.06 297 PHE A N 1
ATOM 2355 C CA . PHE A 1 297 ? -23.391 23.688 20.953 1 85.06 297 PHE A CA 1
ATOM 2356 C C . PHE A 1 297 ? -22.984 25.141 20.734 1 85.06 297 PHE A C 1
ATOM 2358 O O . PHE A 1 297 ? -22.453 25.781 21.656 1 85.06 297 PHE A O 1
ATOM 2365 N N . TRP A 1 298 ? -23.219 25.609 19.531 1 90.75 298 TRP A N 1
ATOM 2366 C CA . TRP A 1 298 ? -22.875 26.984 19.203 1 90.75 298 TRP A CA 1
ATOM 2367 C C . TRP A 1 298 ? -23.75 27.516 18.078 1 90.75 298 TRP A C 1
ATOM 2369 O O . TRP A 1 298 ? -24.469 26.75 17.422 1 90.75 298 TRP A O 1
ATOM 2379 N N . LYS A 1 299 ? -23.812 28.844 17.938 1 93.19 299 LYS A N 1
ATOM 2380 C CA . LYS A 1 299 ? -24.562 29.516 16.875 1 93.19 299 LYS A CA 1
ATOM 2381 C C . LYS A 1 299 ? -23.812 30.734 16.359 1 93.19 299 LYS A C 1
ATOM 2383 O O . LYS A 1 299 ? -23.375 31.578 17.141 1 93.19 299 LYS A O 1
ATOM 2388 N N . PRO A 1 300 ? -23.609 30.781 15.109 1 96.5 300 PRO A N 1
ATOM 2389 C CA . PRO A 1 300 ? -22.922 31.953 14.578 1 96.5 300 PRO A CA 1
ATOM 2390 C C . PRO A 1 300 ? -23.766 33.219 14.656 1 96.5 300 PRO A C 1
ATOM 2392 O O . PRO A 1 300 ? -24.969 33.188 14.398 1 96.5 300 PRO A O 1
ATOM 2395 N N . THR A 1 301 ? -23.141 34.281 15.102 1 97.5 301 THR A N 1
ATOM 2396 C CA . THR A 1 301 ? -23.766 35.594 15.047 1 97.5 301 THR A CA 1
ATOM 2397 C C . THR A 1 301 ? -23.828 36.094 13.602 1 97.5 301 THR A C 1
ATOM 2399 O O . THR A 1 301 ? -24.844 36.656 13.188 1 97.5 301 THR A O 1
ATOM 2402 N N . ILE A 1 302 ? -22.75 35.938 12.883 1 98 302 ILE A N 1
ATOM 2403 C CA . ILE A 1 302 ? -22.672 36.219 11.453 1 98 302 ILE A CA 1
ATOM 2404 C C . ILE A 1 302 ? -22.078 35.031 10.727 1 98 302 ILE A C 1
ATOM 2406 O O . ILE A 1 302 ? -21 34.531 11.078 1 98 302 ILE A O 1
ATOM 2410 N N . ALA A 1 303 ? -22.828 34.469 9.789 1 98 303 ALA A N 1
ATOM 2411 C CA . ALA A 1 303 ? -22.359 33.344 8.953 1 98 303 ALA A CA 1
ATOM 2412 C C . ALA A 1 303 ? -22.141 33.812 7.516 1 98 303 ALA A C 1
ATOM 2414 O O . ALA A 1 303 ? -23.062 34.312 6.863 1 98 303 ALA A O 1
ATOM 2415 N N . ILE A 1 304 ? -20.938 33.656 7.066 1 98.56 304 ILE A N 1
ATOM 2416 C CA . ILE A 1 304 ? -20.578 34.156 5.75 1 98.56 304 ILE A CA 1
ATOM 2417 C C . ILE A 1 304 ? -20.109 33 4.859 1 98.56 304 ILE A C 1
ATOM 2419 O O . ILE A 1 304 ? -19.078 32.406 5.125 1 98.56 304 ILE A O 1
ATOM 2423 N N . GLU A 1 305 ? -20.875 32.688 3.84 1 98 305 GLU A N 1
ATOM 2424 C CA . GLU A 1 305 ? -20.359 31.844 2.781 1 98 305 GLU A CA 1
ATOM 2425 C C . GLU A 1 305 ? -19.484 32.625 1.81 1 98 305 GLU A C 1
ATOM 2427 O O . GLU A 1 305 ? -19.984 33.219 0.861 1 98 305 GLU A O 1
ATOM 2432 N N . GLY A 1 306 ? -18.172 32.562 2.057 1 97.94 306 GLY A N 1
ATOM 2433 C CA . GLY A 1 306 ? -17.266 33.375 1.276 1 97.94 306 GLY A CA 1
ATOM 2434 C C . GLY A 1 306 ? -15.812 32.969 1.436 1 97.94 306 GLY A C 1
ATOM 2435 O O . GLY A 1 306 ? -15.484 32.156 2.312 1 97.94 306 GLY A O 1
ATOM 2436 N N . ASP A 1 307 ? -15.023 33.531 0.536 1 98.25 307 ASP A N 1
ATOM 2437 C CA . ASP A 1 307 ? -13.586 33.312 0.588 1 98.25 307 ASP A CA 1
ATOM 2438 C C . ASP A 1 307 ? -12.969 33.938 1.841 1 98.25 307 ASP A C 1
ATOM 2440 O O . ASP A 1 307 ? -13.156 35.125 2.105 1 98.25 307 ASP A O 1
ATOM 2444 N N . VAL A 1 308 ? -12.211 33.156 2.533 1 98.5 308 VAL A N 1
ATOM 2445 C CA . VAL A 1 308 ? -11.734 33.531 3.861 1 98.5 308 VAL A CA 1
ATOM 2446 C C . VAL A 1 308 ? -10.734 34.656 3.752 1 98.5 308 VAL A C 1
ATOM 2448 O O . VAL A 1 308 ? -10.875 35.688 4.426 1 98.5 308 VAL A O 1
ATOM 2451 N N . ALA A 1 309 ? -9.773 34.531 2.912 1 98.5 309 ALA A N 1
ATOM 2452 C CA . ALA A 1 309 ? -8.711 35.531 2.805 1 98.5 309 ALA A CA 1
ATOM 2453 C C . ALA A 1 309 ? -9.258 36.875 2.275 1 98.5 309 ALA A C 1
ATOM 2455 O O . ALA A 1 309 ? -8.836 37.938 2.719 1 98.5 309 ALA A O 1
ATOM 2456 N N . SER A 1 310 ? -10.133 36.75 1.337 1 98.31 310 SER A N 1
ATOM 2457 C CA . SER A 1 310 ? -10.758 37.969 0.811 1 98.31 310 SER A CA 1
ATOM 2458 C C . SER A 1 310 ? -11.523 38.719 1.898 1 98.31 310 SER A C 1
ATOM 2460 O O . SER A 1 310 ? -11.422 39.938 2.008 1 98.31 310 SER A O 1
ATOM 2462 N N . PHE A 1 311 ? -12.219 37.938 2.664 1 98.5 311 PHE A N 1
ATOM 2463 C CA . PHE A 1 311 ? -12.992 38.531 3.75 1 98.5 311 PHE A CA 1
ATOM 2464 C C . PHE A 1 311 ? -12.086 39.188 4.766 1 98.5 311 PHE A C 1
ATOM 2466 O O . PHE A 1 311 ? -12.32 40.344 5.16 1 98.5 311 PHE A O 1
ATOM 2473 N N . ILE A 1 312 ? -11 38.562 5.18 1 98.62 312 ILE A N 1
ATOM 2474 C CA . ILE A 1 312 ? -10.07 39.094 6.172 1 98.62 312 ILE A CA 1
ATOM 2475 C C . ILE A 1 312 ? -9.398 40.344 5.641 1 98.62 312 ILE A C 1
ATOM 2477 O O . ILE A 1 312 ? -9.164 41.312 6.391 1 98.62 312 ILE A O 1
ATOM 2481 N N . THR A 1 313 ? -9.094 40.344 4.375 1 97.94 313 THR A N 1
ATOM 2482 C CA . THR A 1 313 ? -8.469 41.531 3.758 1 97.94 313 THR A CA 1
ATOM 2483 C C . THR A 1 313 ? -9.422 42.719 3.781 1 97.94 313 THR A C 1
ATOM 2485 O O . THR A 1 313 ? -9.016 43.844 4.094 1 97.94 313 THR A O 1
ATOM 2488 N N . GLU A 1 314 ? -10.68 42.438 3.443 1 97.94 314 GLU A N 1
ATOM 2489 C CA . GLU A 1 314 ? -11.68 43.5 3.5 1 97.94 314 GLU A CA 1
ATOM 2490 C C . GLU A 1 314 ? -11.891 44 4.93 1 97.94 314 GLU A C 1
ATOM 2492 O O . GLU A 1 314 ? -12.07 45.188 5.16 1 97.94 314 GLU A O 1
ATOM 2497 N N . LEU A 1 315 ? -11.906 43.094 5.797 1 97.94 315 LEU A N 1
ATOM 2498 C CA . LEU A 1 315 ? -12.031 43.438 7.207 1 97.94 315 LEU A CA 1
ATOM 2499 C C . LEU A 1 315 ? -10.891 44.344 7.648 1 97.94 315 LEU A C 1
ATOM 2501 O O . LEU A 1 315 ? -11.117 45.312 8.375 1 97.94 315 LEU A O 1
ATOM 2505 N N . ALA A 1 316 ? -9.672 44 7.273 1 97.75 316 ALA A N 1
ATOM 2506 C CA . ALA A 1 316 ? -8.492 44.812 7.629 1 97.75 316 ALA A CA 1
ATOM 2507 C C . ALA A 1 316 ? -8.617 46.219 7.121 1 97.75 316 ALA A C 1
ATOM 2509 O O . ALA A 1 316 ? -8.234 47.188 7.816 1 97.75 316 ALA A O 1
ATOM 2510 N N . ASP A 1 317 ? -9.164 46.312 5.969 1 96.44 317 ASP A N 1
ATOM 2511 C CA . ASP A 1 317 ? -9.336 47.625 5.363 1 96.44 317 ASP A CA 1
ATOM 2512 C C . ASP A 1 317 ? -10.391 48.438 6.105 1 96.44 317 ASP A C 1
ATOM 2514 O O . ASP A 1 317 ? -10.297 49.688 6.184 1 96.44 317 ASP A O 1
ATOM 2518 N N . GLY A 1 318 ? -11.344 47.781 6.609 1 96.25 318 GLY A N 1
ATOM 2519 C CA . GLY A 1 318 ? -12.438 48.469 7.297 1 96.25 318 GLY A CA 1
ATOM 2520 C C . GLY A 1 318 ? -12.133 48.75 8.75 1 96.25 318 GLY A C 1
ATOM 2521 O O . GLY A 1 318 ? -12.789 49.594 9.375 1 96.25 318 GLY A O 1
ATOM 2522 N N . LEU A 1 319 ? -11.219 48.094 9.336 1 96.75 319 LEU A N 1
ATOM 2523 C CA . LEU A 1 319 ? -10.867 48.281 10.742 1 96.75 319 LEU A CA 1
ATOM 2524 C C . LEU A 1 319 ? -9.68 49.219 10.898 1 96.75 319 LEU A C 1
ATOM 2526 O O . LEU A 1 319 ? -8.859 49.031 11.797 1 96.75 319 LEU A O 1
ATOM 2530 N N . LYS A 1 320 ? -9.734 50.156 10 1 89.19 320 LYS A N 1
ATOM 2531 C CA . LYS A 1 320 ? -8.672 51.156 10.117 1 89.19 320 LYS A CA 1
ATOM 2532 C C . LYS A 1 320 ? -8.734 51.875 11.453 1 89.19 320 LYS A C 1
ATOM 2534 O O . LYS A 1 320 ? -9.789 52.406 11.828 1 89.19 320 LYS A O 1
ATOM 2539 N N . GLY A 1 321 ? -7.715 51.906 12.266 1 88.12 321 GLY A N 1
ATOM 2540 C CA . GLY A 1 321 ? -7.66 52.594 13.539 1 88.12 321 GLY A CA 1
ATOM 2541 C C . GLY A 1 321 ? -7.969 51.688 14.719 1 88.12 321 GLY A C 1
ATOM 2542 O O . GLY A 1 321 ? -7.746 52.062 15.875 1 88.12 321 GLY A O 1
ATOM 2543 N N . PHE A 1 322 ? -8.5 50.531 14.344 1 93.5 322 PHE A N 1
ATOM 2544 C CA . PHE A 1 322 ? -8.773 49.594 15.406 1 93.5 322 PHE A CA 1
ATOM 2545 C C . PHE A 1 322 ? -7.473 49.094 16.047 1 93.5 322 PHE A C 1
ATOM 2547 O O . PHE A 1 322 ? -6.48 48.875 15.344 1 93.5 322 PHE A O 1
ATOM 2554 N N . LYS A 1 323 ? -7.5 49.125 17.422 1 93.5 323 LYS A N 1
ATOM 2555 C CA . LYS A 1 323 ? -6.379 48.562 18.172 1 93.5 323 LYS A CA 1
ATOM 2556 C C . LYS A 1 323 ? -6.867 47.531 19.203 1 93.5 323 LYS A C 1
ATOM 2558 O O . LYS A 1 323 ? -7.66 47.875 20.094 1 93.5 323 LYS A O 1
ATOM 2563 N N . CYS A 1 324 ? -6.43 46.344 18.969 1 95.75 324 CYS A N 1
ATOM 2564 C CA . CYS A 1 324 ? -6.766 45.312 19.953 1 95.75 324 CYS A CA 1
ATOM 2565 C 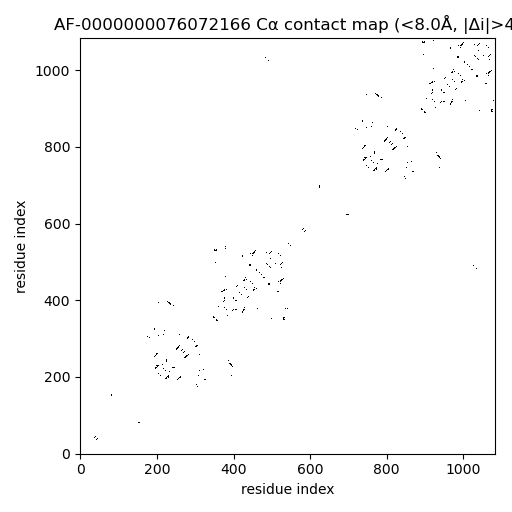C . CYS A 1 324 ? -6.172 45.656 21.312 1 95.75 324 CYS A C 1
ATOM 2567 O O . CYS A 1 324 ? -5.074 46.219 21.406 1 95.75 324 CYS A O 1
ATOM 2569 N N . ASP A 1 325 ? -6.863 45.375 22.375 1 95.94 325 ASP A N 1
ATOM 2570 C CA . ASP A 1 325 ? -6.41 45.625 23.734 1 95.94 325 ASP A CA 1
ATOM 2571 C C . ASP A 1 325 ? -5.066 44.969 24.016 1 95.94 325 ASP A C 1
ATOM 2573 O O . ASP A 1 325 ? -4.957 43.75 23.938 1 95.94 325 ASP A O 1
ATOM 2577 N N . GLN A 1 326 ? -4.133 45.719 24.406 1 95.81 326 GLN A N 1
ATOM 2578 C CA . GLN A 1 326 ? -2.785 45.219 24.641 1 95.81 326 GLN A CA 1
ATOM 2579 C C . GLN A 1 326 ? -2.75 44.312 25.859 1 95.81 326 GLN A C 1
ATOM 2581 O O . GLN A 1 326 ? -1.935 43.375 25.906 1 95.81 326 GLN A O 1
ATOM 2586 N N . GLU A 1 327 ? -3.578 44.562 26.75 1 97.06 327 GLU A N 1
ATOM 2587 C CA . GLU A 1 327 ? -3.652 43.688 27.906 1 97.06 327 GLU A CA 1
ATOM 2588 C C . GLU A 1 327 ? -4.098 42.281 27.531 1 97.06 327 GLU A C 1
ATOM 2590 O O . GLU A 1 327 ? -3.623 41.281 28.094 1 97.06 327 GLU A O 1
ATOM 2595 N N . TRP A 1 328 ? -5.008 42.188 26.609 1 98.06 328 TRP A N 1
ATOM 2596 C CA . TRP A 1 328 ? -5.492 40.906 26.109 1 98.06 328 TRP A CA 1
ATOM 2597 C C . TRP A 1 328 ? -4.383 40.156 25.391 1 98.06 328 TRP A C 1
ATOM 2599 O O . TRP A 1 328 ? -4.145 38.969 25.672 1 98.06 328 TRP A O 1
ATOM 2609 N N . ILE A 1 329 ? -3.66 40.812 24.531 1 97.56 329 ILE A N 1
ATOM 2610 C CA . ILE A 1 329 ? -2.557 40.25 23.781 1 97.56 329 ILE A CA 1
ATOM 2611 C C . ILE A 1 329 ? -1.483 39.75 24.75 1 97.56 329 ILE A C 1
ATOM 2613 O O . ILE A 1 329 ? -0.986 38.625 24.609 1 97.56 329 ILE A O 1
ATOM 2617 N N . GLN A 1 330 ? -1.215 40.562 25.75 1 97.31 330 GLN A N 1
ATOM 2618 C CA . GLN A 1 330 ? -0.173 40.219 26.719 1 97.31 330 GLN A CA 1
ATOM 2619 C C . GLN A 1 330 ? -0.586 39.031 27.578 1 97.31 330 GLN A C 1
ATOM 2621 O O . GLN A 1 330 ? 0.236 38.188 27.891 1 97.31 330 GLN A O 1
ATOM 2626 N N . LYS A 1 331 ? -1.801 39.031 27.953 1 97.81 331 LYS A N 1
ATOM 2627 C CA . LYS A 1 331 ? -2.307 37.906 28.75 1 97.81 331 LYS A CA 1
ATOM 2628 C C . LYS A 1 331 ? -2.139 36.594 28 1 97.81 331 LYS A C 1
ATOM 2630 O O . LYS A 1 331 ? -1.692 35.594 28.578 1 97.81 331 LYS A O 1
ATOM 2635 N N . LEU A 1 332 ? -2.51 36.531 26.734 1 98 332 LEU A N 1
ATOM 2636 C CA . LEU A 1 332 ? -2.377 35.344 25.922 1 98 332 LEU A CA 1
ATOM 2637 C C . LEU A 1 332 ? -0.909 34.969 25.734 1 98 332 LEU A C 1
ATOM 2639 O O . LEU A 1 332 ? -0.557 33.781 25.797 1 98 332 LEU A O 1
ATOM 2643 N N . LYS A 1 333 ? -0.102 35.906 25.547 1 96.69 333 LYS A N 1
ATOM 2644 C CA . LYS A 1 333 ? 1.33 35.688 25.391 1 96.69 333 LYS A CA 1
ATOM 2645 C C . LYS A 1 333 ? 1.94 35.125 26.656 1 96.69 333 LYS A C 1
ATOM 2647 O O . LYS A 1 333 ? 2.807 34.25 26.609 1 96.69 333 LYS A O 1
ATOM 2652 N N . ASP A 1 334 ? 1.519 35.656 27.781 1 97.38 334 ASP A N 1
ATOM 2653 C CA . ASP A 1 334 ? 2.018 35.156 29.062 1 97.38 334 ASP A CA 1
ATOM 2654 C C . ASP A 1 334 ? 1.647 33.688 29.281 1 97.38 334 ASP A C 1
ATOM 2656 O O . ASP A 1 334 ? 2.482 32.906 29.703 1 97.38 334 ASP A O 1
ATOM 2660 N N . LYS A 1 335 ? 0.445 33.375 28.984 1 96.69 335 LYS A N 1
ATOM 2661 C CA . LYS A 1 335 ? 0.002 31.984 29.094 1 96.69 335 LYS A CA 1
ATOM 2662 C C . LYS A 1 335 ? 0.772 31.078 28.141 1 96.69 335 LYS A C 1
ATOM 2664 O O . LYS A 1 335 ? 1.116 29.953 28.5 1 96.69 335 LYS A O 1
ATOM 2669 N N . ASP A 1 336 ? 0.939 31.594 26.984 1 96.12 336 ASP A N 1
ATOM 2670 C CA . ASP A 1 336 ? 1.711 30.875 25.969 1 96.12 336 ASP A CA 1
ATOM 2671 C C . ASP A 1 336 ? 3.133 30.609 26.453 1 96.12 336 ASP A C 1
ATOM 2673 O O . ASP A 1 336 ? 3.611 29.469 26.375 1 96.12 336 ASP A O 1
ATOM 2677 N N . ASN A 1 337 ? 3.777 31.625 26.984 1 96.5 337 ASN A N 1
ATOM 2678 C CA . ASN A 1 337 ? 5.141 31.516 27.484 1 96.5 337 ASN A CA 1
ATOM 2679 C C . ASN A 1 337 ? 5.223 30.562 28.672 1 96.5 337 ASN A C 1
ATOM 2681 O O . ASN A 1 337 ? 6.191 29.797 28.797 1 96.5 337 ASN A O 1
ATOM 2685 N N . ASP A 1 338 ? 4.254 30.609 29.531 1 96.88 338 ASP A N 1
ATOM 2686 C CA . ASP A 1 338 ? 4.211 29.688 30.672 1 96.88 338 ASP A CA 1
ATOM 2687 C C . ASP A 1 338 ? 4.203 28.234 30.203 1 96.88 338 ASP A C 1
ATOM 2689 O O . ASP A 1 338 ? 4.961 27.406 30.719 1 96.88 338 ASP A O 1
ATOM 2693 N N . LYS A 1 339 ? 3.354 27.984 29.25 1 95.44 339 LYS A N 1
ATOM 2694 C CA . LYS A 1 339 ? 3.256 26.609 28.75 1 95.44 339 LYS A CA 1
ATOM 2695 C C . LYS A 1 339 ? 4.535 26.203 28.016 1 95.44 339 LYS A C 1
ATOM 2697 O O . LYS A 1 339 ? 4.973 25.062 28.125 1 95.44 339 LYS A O 1
ATOM 2702 N N . GLU A 1 340 ? 5.094 27.094 27.266 1 95.38 340 GLU A N 1
ATOM 2703 C CA . GLU A 1 340 ? 6.359 26.828 26.594 1 95.38 340 GLU A CA 1
ATOM 2704 C C . GLU A 1 340 ? 7.465 26.5 27.578 1 95.38 340 GLU A C 1
ATOM 2706 O O . GLU A 1 340 ? 8.297 25.625 27.328 1 95.38 340 GLU A O 1
ATOM 2711 N N . ASN A 1 341 ? 7.461 27.203 28.703 1 96.56 341 ASN A N 1
ATOM 2712 C CA . ASN A 1 341 ? 8.445 26.938 29.75 1 96.56 341 ASN A CA 1
ATOM 2713 C C . ASN A 1 341 ? 8.234 25.562 30.375 1 96.56 341 ASN A C 1
ATOM 2715 O O . ASN A 1 341 ? 9.203 24.859 30.656 1 96.56 341 ASN A O 1
ATOM 2719 N N . VAL A 1 342 ? 7.027 25.25 30.594 1 95.31 342 VAL A N 1
ATOM 2720 C CA . VAL A 1 342 ? 6.707 23.938 31.125 1 95.31 342 VAL A CA 1
ATOM 2721 C C . VAL A 1 342 ? 7.191 22.844 30.156 1 95.31 342 VAL A C 1
ATOM 2723 O O . VAL A 1 342 ? 7.758 21.844 30.594 1 95.31 342 VAL A O 1
ATOM 2726 N N . ASN A 1 343 ? 6.973 23.062 28.859 1 94.69 343 ASN A N 1
ATOM 2727 C CA . ASN A 1 343 ? 7.418 22.125 27.828 1 94.69 343 ASN A CA 1
ATOM 2728 C C . ASN A 1 343 ? 8.938 21.969 27.828 1 94.69 343 ASN A C 1
ATOM 2730 O O . ASN A 1 343 ? 9.461 20.875 27.672 1 94.69 343 ASN A O 1
ATOM 2734 N N . ARG A 1 344 ? 9.602 23.078 28.031 1 96.19 344 ARG A N 1
ATOM 2735 C CA . ARG A 1 344 ? 11.055 23.062 28.062 1 96.19 344 ARG A CA 1
ATOM 2736 C C . ARG A 1 344 ? 11.57 22.266 29.25 1 96.19 344 ARG A C 1
ATOM 2738 O O . ARG A 1 344 ? 12.547 21.516 29.125 1 96.19 344 ARG A O 1
ATOM 2745 N N . GLU A 1 345 ? 10.977 22.422 30.375 1 96.12 345 GLU A N 1
ATOM 2746 C CA . GLU A 1 345 ? 11.375 21.688 31.562 1 96.12 345 GLU A CA 1
ATOM 2747 C C . GLU A 1 345 ? 11.102 20.188 31.391 1 96.12 345 GLU A C 1
ATOM 2749 O O . GLU A 1 345 ? 11.906 19.359 31.828 1 96.12 345 GLU A O 1
ATOM 2754 N N . LYS A 1 346 ? 10.023 19.906 30.797 1 95.06 346 LYS A N 1
ATOM 2755 C CA . LYS A 1 346 ? 9.664 18.516 30.562 1 95.06 346 LYS A CA 1
ATOM 2756 C C . LYS A 1 346 ? 10.656 17.844 29.609 1 95.06 346 LYS A C 1
ATOM 2758 O O . LYS A 1 346 ? 10.898 16.641 29.703 1 95.06 346 LYS A O 1
ATOM 2763 N N . SER A 1 347 ? 11.203 18.609 28.688 1 95.69 347 SER A N 1
ATOM 2764 C CA . SER A 1 347 ? 12.156 18.078 27.703 1 95.69 347 SER A CA 1
ATOM 2765 C C . SER A 1 347 ? 13.461 17.672 28.391 1 95.69 347 SER A C 1
ATOM 2767 O O . SER A 1 347 ? 14.242 16.891 27.828 1 95.69 347 SER A O 1
ATOM 2769 N N . LYS A 1 348 ? 13.672 18.125 29.625 1 95.06 348 LYS A N 1
ATOM 2770 C CA . LYS A 1 348 ? 14.898 17.828 30.344 1 95.06 348 LYS A CA 1
ATOM 2771 C C . LYS A 1 348 ? 14.758 16.547 31.156 1 95.06 348 LYS A C 1
ATOM 2773 O O . LYS A 1 348 ? 15.75 15.977 31.609 1 95.06 348 LYS A O 1
ATOM 2778 N N . GLU A 1 349 ? 13.562 16.094 31.203 1 94.5 349 GLU A N 1
ATOM 2779 C CA . GLU A 1 349 ? 13.32 14.875 31.969 1 94.5 349 GLU A CA 1
ATOM 2780 C C . GLU A 1 349 ? 13.875 13.648 31.25 1 94.5 349 GLU A C 1
ATOM 2782 O O . GLU A 1 349 ? 13.773 13.539 30.031 1 94.5 349 GLU A O 1
ATOM 2787 N N . LYS A 1 350 ? 14.469 12.719 32.062 1 93.31 350 LYS A N 1
ATOM 2788 C CA . LYS A 1 350 ? 15.016 11.484 31.5 1 93.31 350 LYS A CA 1
ATOM 2789 C C . LYS A 1 350 ? 13.938 10.406 31.391 1 93.31 350 LYS A C 1
ATOM 2791 O O . LYS A 1 350 ? 13.219 10.133 32.375 1 93.31 350 LYS A O 1
ATOM 2796 N N . THR A 1 351 ? 13.805 9.836 30.234 1 93.69 351 THR A N 1
ATOM 2797 C CA . THR A 1 351 ? 12.859 8.75 30.031 1 93.69 351 THR A CA 1
ATOM 2798 C C . THR A 1 351 ? 13.461 7.414 30.453 1 93.69 351 THR A C 1
ATOM 2800 O O . THR A 1 351 ? 14.672 7.305 30.641 1 93.69 351 THR A O 1
ATOM 2803 N N . GLU A 1 352 ? 12.586 6.445 30.672 1 91.12 352 GLU A N 1
ATOM 2804 C CA . GLU A 1 352 ? 13.047 5.121 31.094 1 91.12 352 GLU A CA 1
ATOM 2805 C C . GLU A 1 352 ? 13.922 4.48 30.016 1 91.12 352 GLU A C 1
ATOM 2807 O O . GLU A 1 352 ? 14.969 3.91 30.312 1 91.12 352 GLU A O 1
ATOM 2812 N N . LYS A 1 353 ? 13.367 4.621 28.781 1 92.75 353 LYS A N 1
ATOM 2813 C CA . LYS A 1 353 ? 14.102 4.051 27.656 1 92.75 353 LYS A CA 1
ATOM 2814 C C . LYS A 1 353 ? 14.375 5.102 26.594 1 92.75 353 LYS A C 1
ATOM 2816 O O . LYS A 1 353 ? 13.516 5.926 26.281 1 92.75 353 LYS A O 1
ATOM 2821 N N . HIS A 1 354 ? 15.586 5.148 26.078 1 96.31 354 HIS A N 1
ATOM 2822 C CA . HIS A 1 354 ? 16.016 5.922 24.922 1 96.31 354 HIS A CA 1
ATOM 2823 C C . HIS A 1 354 ? 15.805 7.418 25.156 1 96.31 354 HIS A C 1
ATOM 2825 O O . HIS A 1 354 ? 16.062 7.918 26.25 1 96.31 354 HIS A O 1
ATOM 2831 N N . LEU A 1 355 ? 15.5 8.242 24.109 1 98.12 355 LEU A N 1
ATOM 2832 C CA . LEU A 1 355 ? 15.562 9.695 24.172 1 98.12 355 LEU A CA 1
ATOM 2833 C C . LEU A 1 355 ? 14.195 10.281 24.5 1 98.12 355 LEU A C 1
ATOM 2835 O O . LEU A 1 355 ? 13.164 9.664 24.219 1 98.12 355 LEU A O 1
ATOM 2839 N N . ASN A 1 356 ? 14.203 11.422 25.188 1 97.81 356 ASN A N 1
ATOM 2840 C CA . ASN A 1 356 ? 12.992 12.227 25.359 1 97.81 356 ASN A CA 1
ATOM 2841 C C . ASN A 1 356 ? 12.562 12.875 24.047 1 97.81 356 ASN A C 1
ATOM 2843 O O . ASN A 1 356 ? 13.305 13.672 23.469 1 97.81 356 ASN A O 1
ATOM 2847 N N . PRO A 1 357 ? 11.359 12.484 23.562 1 97.56 357 PRO A N 1
ATOM 2848 C CA . PRO A 1 357 ? 10.922 13.031 22.266 1 97.56 357 PRO A CA 1
ATOM 2849 C C . PRO A 1 357 ? 10.906 14.555 22.25 1 97.56 357 PRO A C 1
ATOM 2851 O O . PRO A 1 357 ? 11.195 15.164 21.219 1 97.56 357 PRO A O 1
ATOM 2854 N N . LEU A 1 358 ? 10.57 15.234 23.359 1 97.81 358 LEU A N 1
ATOM 2855 C CA . LEU A 1 358 ? 10.562 16.688 23.438 1 97.81 358 LEU A CA 1
ATOM 2856 C C . LEU A 1 358 ? 11.961 17.25 23.203 1 97.81 358 LEU A C 1
ATOM 2858 O O . LEU A 1 358 ? 12.125 18.266 22.516 1 97.81 358 LEU A O 1
ATOM 2862 N N . LYS A 1 359 ? 12.898 16.609 23.766 1 98.06 359 LYS A N 1
ATOM 2863 C CA . LYS A 1 359 ? 14.281 17.062 23.609 1 98.06 359 LYS A CA 1
ATOM 2864 C C . LYS A 1 359 ? 14.719 16.984 22.141 1 98.06 359 LYS A C 1
ATOM 2866 O O . LYS A 1 359 ? 15.32 17.922 21.625 1 98.06 359 LYS A O 1
ATOM 2871 N N . VAL A 1 360 ? 14.43 15.836 21.516 1 98.56 360 VAL A N 1
ATOM 2872 C CA . VAL A 1 360 ? 14.789 15.641 20.109 1 98.56 360 VAL A CA 1
ATOM 2873 C C . VAL A 1 360 ? 14.172 16.734 19.25 1 98.56 360 VAL A C 1
ATOM 2875 O O . VAL A 1 360 ? 14.852 17.344 18.422 1 98.56 360 VAL A O 1
ATOM 2878 N N . LEU A 1 361 ? 12.914 17.031 19.484 1 98.62 361 LEU A N 1
ATOM 2879 C CA . LEU A 1 361 ? 12.18 18.016 18.688 1 98.62 361 LEU A CA 1
ATOM 2880 C C . LEU A 1 361 ? 12.68 19.422 18.969 1 98.62 361 LEU A C 1
ATOM 2882 O O . LEU A 1 361 ? 12.758 20.266 18.062 1 98.62 361 LEU A O 1
ATOM 2886 N N . MET A 1 362 ? 12.992 19.75 20.234 1 98.12 362 MET A N 1
ATOM 2887 C CA . MET A 1 362 ? 13.492 21.078 20.562 1 98.12 362 MET A CA 1
ATOM 2888 C C . MET A 1 362 ? 14.852 21.328 19.922 1 98.12 362 MET A C 1
ATOM 2890 O O . MET A 1 362 ? 15.117 22.422 19.438 1 98.12 362 MET A O 1
ATOM 2894 N N . GLU A 1 363 ? 15.695 20.281 19.906 1 98.5 363 GLU A N 1
ATOM 2895 C CA . GLU A 1 363 ? 16.969 20.406 19.219 1 98.5 363 GLU A CA 1
ATOM 2896 C C . GLU A 1 363 ? 16.781 20.578 17.719 1 98.5 363 GLU A C 1
ATOM 2898 O O . GLU A 1 363 ? 17.5 21.344 17.078 1 98.5 363 GLU A O 1
ATOM 2903 N N . ALA A 1 364 ? 15.844 19.797 17.172 1 98.75 364 ALA A N 1
ATOM 2904 C CA . ALA A 1 364 ? 15.531 19.953 15.758 1 98.75 364 ALA A CA 1
ATOM 2905 C C . ALA A 1 364 ? 15.078 21.375 15.445 1 98.75 364 ALA A C 1
ATOM 2907 O O . ALA A 1 364 ? 15.508 21.969 14.445 1 98.75 364 ALA A O 1
ATOM 2908 N N . GLU A 1 365 ? 14.18 21.953 16.281 1 98.31 365 GLU A N 1
ATOM 2909 C CA . GLU A 1 365 ? 13.703 23.328 16.109 1 98.31 365 GLU A CA 1
ATOM 2910 C C . GLU A 1 365 ? 14.867 24.312 16.078 1 98.31 365 GLU A C 1
ATOM 2912 O O . GLU A 1 365 ? 14.852 25.266 15.305 1 98.31 365 GLU A O 1
ATOM 2917 N N . GLU A 1 366 ? 15.82 24.078 16.891 1 97.56 366 GLU A N 1
ATOM 2918 C CA . GLU A 1 366 ? 16.953 24.984 17.016 1 97.56 366 GLU A CA 1
ATOM 2919 C C . GLU A 1 366 ? 17.844 24.953 15.773 1 97.56 366 GLU A C 1
ATOM 2921 O O . GLU A 1 366 ? 18.375 25.984 15.367 1 97.56 366 GLU A O 1
ATOM 2926 N N . VAL A 1 367 ? 17.953 23.812 15.125 1 98.31 367 VAL A N 1
ATOM 2927 C CA . VAL A 1 367 ? 18.922 23.688 14.047 1 98.31 367 VAL A CA 1
ATOM 2928 C C . VAL A 1 367 ? 18.25 23.984 12.711 1 98.31 367 VAL A C 1
ATOM 2930 O O . VAL A 1 367 ? 18.922 24.281 11.719 1 98.31 367 VAL A O 1
ATOM 2933 N N . MET A 1 368 ? 16.969 23.922 12.602 1 98.06 368 MET A N 1
ATOM 2934 C CA . MET A 1 368 ? 16.266 24.156 11.344 1 98.06 368 MET A CA 1
ATOM 2935 C C . MET A 1 368 ? 16.453 25.578 10.859 1 98.06 368 MET A C 1
ATOM 2937 O O . MET A 1 368 ? 16.438 26.516 11.664 1 98.06 368 MET A O 1
ATOM 2941 N N . SER A 1 369 ? 16.625 25.766 9.633 1 96.5 369 SER A N 1
ATOM 2942 C CA . SER A 1 369 ? 16.828 27.078 9.055 1 96.5 369 SER A CA 1
ATOM 2943 C C . SER A 1 369 ? 15.508 27.797 8.836 1 96.5 369 SER A C 1
ATOM 2945 O O . SER A 1 369 ? 14.438 27.203 8.977 1 96.5 369 SER A O 1
ATOM 2947 N N . ASP A 1 370 ? 15.594 29.062 8.383 1 95.88 370 ASP A N 1
ATOM 2948 C CA . ASP A 1 370 ? 14.406 29.859 8.094 1 95.88 370 ASP A CA 1
ATOM 2949 C C . ASP A 1 370 ? 13.742 29.406 6.797 1 95.88 370 ASP A C 1
ATOM 2951 O O . ASP A 1 370 ? 12.57 29.703 6.559 1 95.88 370 ASP A O 1
ATOM 2955 N N . ASN A 1 371 ? 14.5 28.688 6.055 1 96.69 371 ASN A N 1
ATOM 2956 C CA . ASN A 1 371 ? 13.992 28.188 4.781 1 96.69 371 ASN A CA 1
ATOM 2957 C C . ASN A 1 371 ? 13.664 26.703 4.863 1 96.69 371 ASN A C 1
ATOM 2959 O O . ASN A 1 371 ? 14.195 25.891 4.098 1 96.69 371 ASN A O 1
ATOM 2963 N N . THR A 1 372 ? 12.812 26.406 5.793 1 98.19 372 THR A N 1
ATOM 2964 C CA . THR A 1 372 ? 12.469 25 6.043 1 98.19 372 THR A CA 1
ATOM 2965 C C . THR A 1 372 ? 10.984 24.766 5.789 1 98.19 372 THR A C 1
ATOM 2967 O O . THR A 1 372 ? 10.141 25.562 6.211 1 98.19 372 THR A O 1
ATOM 2970 N N . VAL A 1 373 ? 10.688 23.719 5.012 1 98.25 373 VAL A N 1
ATOM 2971 C CA . VAL A 1 373 ? 9.328 23.188 4.914 1 98.25 373 VAL A CA 1
ATOM 2972 C C . VAL A 1 373 ? 9.188 21.938 5.785 1 98.25 373 VAL A C 1
ATOM 2974 O O . VAL A 1 373 ? 10.031 21.047 5.727 1 98.25 373 VAL A O 1
ATOM 2977 N N . MET A 1 374 ? 8.188 21.938 6.594 1 98.5 374 MET A N 1
ATOM 2978 C CA . MET A 1 374 ? 7.941 20.812 7.492 1 98.5 374 MET A CA 1
ATOM 2979 C C . MET A 1 374 ? 6.742 20 7.023 1 98.5 374 MET A C 1
ATOM 2981 O O . MET A 1 374 ? 5.66 20.547 6.809 1 98.5 374 MET A O 1
ATOM 2985 N N . VAL A 1 375 ? 7.004 18.719 6.793 1 98.19 375 VAL A N 1
ATOM 2986 C CA . VAL A 1 375 ? 5.945 17.766 6.461 1 98.19 375 VAL A CA 1
ATOM 2987 C C . VAL A 1 375 ? 5.672 16.859 7.652 1 98.19 375 VAL A C 1
ATOM 2989 O O . VAL A 1 375 ? 6.559 16.141 8.109 1 98.19 375 VAL A O 1
ATOM 2992 N N . ALA A 1 376 ? 4.469 17 8.148 1 97.38 376 ALA A N 1
ATOM 2993 C CA . ALA A 1 376 ? 4.082 16.188 9.297 1 97.38 376 ALA A CA 1
ATOM 2994 C C . ALA A 1 376 ? 3.199 15.016 8.875 1 97.38 376 ALA A C 1
ATOM 2996 O O . ALA A 1 376 ? 2.061 15.211 8.445 1 97.38 376 ALA A O 1
ATOM 2997 N N . ASP A 1 377 ? 3.666 13.836 9.008 1 96.94 377 ASP A N 1
ATOM 2998 C CA . ASP A 1 377 ? 2.859 12.664 8.68 1 96.94 377 ASP A CA 1
ATOM 2999 C C . ASP A 1 377 ? 1.944 12.281 9.844 1 96.94 377 ASP A C 1
ATOM 3001 O O . ASP A 1 377 ? 1.083 13.07 10.242 1 96.94 377 ASP A O 1
ATOM 3005 N N . GLY A 1 378 ? 2.242 11.148 10.586 1 93.94 378 GLY A N 1
ATOM 3006 C CA . GLY A 1 378 ? 1.375 10.781 11.695 1 93.94 378 GLY A CA 1
ATOM 3007 C C . GLY A 1 378 ? 2.1 10.031 12.797 1 93.94 378 GLY A C 1
ATOM 3008 O O . GLY A 1 378 ? 3.203 9.523 12.586 1 93.94 378 GLY A O 1
ATOM 3009 N N . GLY A 1 379 ? 1.419 10.047 13.922 1 93.31 379 GLY A N 1
ATOM 3010 C CA . GLY A 1 379 ? 1.964 9.367 15.086 1 93.31 379 GLY A CA 1
ATOM 3011 C C . GLY A 1 379 ? 2.062 10.266 16.312 1 93.31 379 GLY A C 1
ATOM 3012 O O . GLY A 1 379 ? 1.892 11.477 16.203 1 93.31 379 GLY A O 1
ATOM 3013 N N . ASP A 1 380 ? 2.328 9.617 17.438 1 93.31 380 ASP A N 1
ATOM 3014 C CA . ASP A 1 380 ? 2.424 10.344 18.703 1 93.31 380 ASP A CA 1
ATOM 3015 C C . ASP A 1 380 ? 3.57 11.352 18.672 1 93.31 380 ASP A C 1
ATOM 3017 O O . ASP A 1 380 ? 3.434 12.469 19.172 1 93.31 380 ASP A O 1
ATOM 3021 N N . PHE A 1 381 ? 4.684 10.969 18.109 1 96.5 381 PHE A N 1
ATOM 3022 C CA . PHE A 1 381 ? 5.836 11.852 17.969 1 96.5 381 PHE A CA 1
ATOM 3023 C C . PHE A 1 381 ? 5.484 13.07 17.125 1 96.5 381 PHE A C 1
ATOM 3025 O O . PHE A 1 381 ? 5.906 14.188 17.453 1 96.5 381 PHE A O 1
ATOM 3032 N N . VAL A 1 382 ? 4.719 12.867 16.094 1 96.5 382 VAL A N 1
ATOM 3033 C CA . VAL A 1 382 ? 4.309 13.938 15.195 1 96.5 382 VAL A CA 1
ATOM 3034 C C . VAL A 1 382 ? 3.346 14.875 15.914 1 96.5 382 VAL A C 1
ATOM 3036 O O . VAL A 1 382 ? 3.402 16.094 15.727 1 96.5 382 VAL A O 1
ATOM 3039 N N . SER A 1 383 ? 2.486 14.297 16.703 1 93.62 383 SER A N 1
ATOM 3040 C CA . SER A 1 383 ? 1.591 15.125 17.5 1 93.62 383 SER A CA 1
ATOM 3041 C C . SER A 1 383 ? 2.371 16.016 18.453 1 93.62 383 SER A C 1
ATOM 3043 O O . SER A 1 383 ? 2.002 17.172 18.672 1 93.62 383 SER A O 1
ATOM 3045 N N . THR A 1 384 ? 3.385 15.492 19.047 1 95.5 384 THR A N 1
ATOM 3046 C CA . THR A 1 384 ? 4.266 16.281 19.906 1 95.5 384 THR A CA 1
ATOM 3047 C C . THR A 1 384 ? 4.965 17.375 19.109 1 95.5 384 THR A C 1
ATOM 3049 O O . THR A 1 384 ? 5.109 18.5 19.578 1 95.5 384 THR A O 1
ATOM 3052 N N . ALA A 1 385 ? 5.379 17.047 17.938 1 97.06 385 ALA A N 1
ATOM 3053 C CA . ALA A 1 385 ? 6.059 18 17.062 1 97.06 385 ALA A CA 1
ATOM 3054 C C . ALA A 1 385 ? 5.176 19.203 16.781 1 97.06 385 ALA A C 1
ATOM 3056 O O . ALA A 1 385 ? 5.668 20.328 16.641 1 97.06 385 ALA A O 1
ATOM 3057 N N . ALA A 1 386 ? 3.904 18.969 16.703 1 93.62 386 ALA A N 1
ATOM 3058 C CA . ALA A 1 386 ? 2.961 20.031 16.406 1 93.62 386 ALA A CA 1
ATOM 3059 C C . ALA A 1 386 ? 2.973 21.094 17.5 1 93.62 386 ALA A C 1
ATOM 3061 O O . ALA A 1 386 ? 2.691 22.266 17.25 1 93.62 386 ALA A O 1
ATOM 3062 N N . TYR A 1 387 ? 3.346 20.719 18.734 1 93.75 387 TYR A N 1
ATOM 3063 C CA . TYR A 1 387 ? 3.375 21.656 19.859 1 93.75 387 TYR A CA 1
ATOM 3064 C C . TYR A 1 387 ? 4.742 22.328 19.984 1 93.75 387 TYR A C 1
ATOM 3066 O O . TYR A 1 387 ? 4.871 23.375 20.609 1 93.75 387 TYR A O 1
ATOM 3074 N N . ILE A 1 388 ? 5.695 21.703 19.344 1 96.75 388 ILE A N 1
ATOM 3075 C CA . ILE A 1 388 ? 7.059 22.156 19.609 1 96.75 388 ILE A CA 1
ATOM 3076 C C . ILE A 1 388 ? 7.594 22.922 18.391 1 96.75 388 ILE A C 1
ATOM 3078 O O . ILE A 1 388 ? 8.18 23.984 18.547 1 96.75 388 ILE A O 1
ATOM 3082 N N . LEU A 1 389 ? 7.402 22.422 17.203 1 97.88 389 LEU A N 1
ATOM 3083 C CA . LEU A 1 389 ? 7.988 22.984 15.992 1 97.88 389 LEU A CA 1
ATOM 3084 C C . LEU A 1 389 ? 7.215 24.219 15.539 1 97.88 389 LEU A C 1
ATOM 3086 O O . LEU A 1 389 ? 5.992 24.281 15.68 1 97.88 389 LEU A O 1
ATOM 3090 N N . ARG A 1 390 ? 7.953 25.156 15 1 97.5 390 ARG A N 1
ATOM 3091 C CA . ARG A 1 390 ? 7.391 26.438 14.555 1 97.5 390 ARG A CA 1
ATOM 3092 C C . ARG A 1 390 ? 7.59 26.625 13.055 1 97.5 390 ARG A C 1
ATOM 3094 O O . ARG A 1 390 ? 8.68 26.984 12.602 1 97.5 390 ARG A O 1
ATOM 3101 N N . PRO A 1 391 ? 6.543 26.422 12.289 1 97.38 391 PRO A N 1
ATOM 3102 C CA . PRO A 1 391 ? 6.684 26.656 10.852 1 97.38 391 PRO A CA 1
ATOM 3103 C C . PRO A 1 391 ? 7.188 28.062 10.539 1 97.38 391 PRO A C 1
ATOM 3105 O O . PRO A 1 391 ? 6.82 29.031 11.219 1 97.38 391 PRO A O 1
ATOM 3108 N N . ARG A 1 392 ? 7.91 28.266 9.469 1 96.56 392 ARG A N 1
ATOM 3109 C CA . ARG A 1 392 ? 8.727 29.453 9.242 1 96.56 392 ARG A CA 1
ATOM 3110 C C . ARG A 1 392 ? 7.965 30.484 8.414 1 96.56 392 ARG A C 1
ATOM 3112 O O . ARG A 1 392 ? 8.234 31.688 8.5 1 96.56 392 ARG A O 1
ATOM 3119 N N . SER A 1 393 ? 7.082 30.031 7.555 1 95.06 393 SER A N 1
ATOM 3120 C CA . SER A 1 393 ? 6.398 30.891 6.598 1 95.06 393 SER A CA 1
ATOM 3121 C C . SER A 1 393 ? 5.105 30.266 6.098 1 95.06 393 SER A C 1
ATOM 3123 O O . SER A 1 393 ? 4.801 29.109 6.445 1 95.06 393 SER A O 1
ATOM 3125 N N . PRO A 1 394 ? 4.355 31.078 5.387 1 94.56 394 PRO A N 1
ATOM 3126 C CA . PRO A 1 394 ? 3.139 30.484 4.828 1 94.56 394 PRO A CA 1
ATOM 3127 C C . PRO A 1 394 ? 3.42 29.25 3.979 1 94.56 394 PRO A C 1
ATOM 3129 O O . PRO A 1 394 ? 4.375 29.234 3.197 1 94.56 394 PRO A O 1
ATOM 3132 N N . LEU A 1 395 ? 2.65 28.219 4.23 1 94 395 LEU A N 1
ATOM 3133 C CA . LEU A 1 395 ? 2.678 26.984 3.463 1 94 395 LEU A CA 1
ATOM 3134 C C . LEU A 1 395 ? 3.955 26.188 3.744 1 94 395 LEU A C 1
ATOM 3136 O O . LEU A 1 395 ? 4.441 25.469 2.879 1 94 395 LEU A O 1
ATOM 3140 N N . HIS A 1 396 ? 4.504 26.359 4.883 1 96.62 396 HIS A N 1
ATOM 3141 C CA . HIS A 1 396 ? 5.719 25.641 5.254 1 96.62 396 HIS A CA 1
ATOM 3142 C C . HIS A 1 396 ? 5.43 24.594 6.316 1 96.62 396 HIS A C 1
ATOM 3144 O O . HIS A 1 396 ? 6.355 24.016 6.891 1 96.62 396 HIS A O 1
ATOM 3150 N N . TRP A 1 397 ? 4.176 24.375 6.582 1 96.94 397 TRP A N 1
ATOM 3151 C CA . TRP A 1 397 ? 3.678 23.25 7.355 1 96.94 397 TRP A CA 1
ATOM 3152 C C . TRP A 1 397 ? 2.66 22.438 6.555 1 96.94 397 TRP A C 1
ATOM 3154 O O . TRP A 1 397 ? 1.564 22.938 6.266 1 96.94 397 TRP A O 1
ATOM 3164 N N . LEU A 1 398 ? 3.041 21.219 6.289 1 96.62 398 LEU A N 1
ATOM 3165 C CA . LEU A 1 398 ? 2.162 20.359 5.504 1 96.62 398 LEU A CA 1
ATOM 3166 C C . LEU A 1 398 ? 1.747 19.125 6.305 1 96.62 398 LEU A C 1
ATOM 3168 O O . LEU A 1 398 ? 2.6 18.359 6.762 1 96.62 398 LEU A O 1
ATOM 3172 N N . ASP A 1 399 ? 0.478 18.922 6.492 1 94.06 399 ASP A N 1
ATOM 3173 C CA . ASP A 1 399 ? -0.047 17.766 7.219 1 94.06 399 ASP A CA 1
ATOM 3174 C C . ASP A 1 399 ? -1.293 17.219 6.539 1 94.06 399 ASP A C 1
ATOM 3176 O O . ASP A 1 399 ? -1.812 17.812 5.594 1 94.06 399 ASP A O 1
ATOM 3180 N N . PRO A 1 400 ? -1.738 16.016 6.914 1 92.06 400 PRO A N 1
ATOM 3181 C CA . PRO A 1 400 ? -2.838 15.352 6.199 1 92.06 400 PRO A CA 1
ATOM 3182 C C . PRO A 1 400 ? -4.207 15.898 6.598 1 92.06 400 PRO A C 1
ATOM 3184 O O . PRO A 1 400 ? -5.234 15.406 6.121 1 92.06 400 PRO A O 1
ATOM 3187 N N . GLY A 1 401 ? -4.324 16.828 7.441 1 88.75 401 GLY A N 1
ATOM 3188 C CA . GLY A 1 401 ? -5.602 17.422 7.785 1 88.75 401 GLY A CA 1
ATOM 3189 C C . GLY A 1 401 ? -6.355 16.656 8.852 1 88.75 401 GLY A C 1
ATOM 3190 O O . GLY A 1 401 ? -5.75 15.984 9.688 1 88.75 401 GLY A O 1
ATOM 3191 N N . ALA A 1 402 ? -7.648 16.797 8.828 1 83.25 402 ALA A N 1
ATOM 3192 C CA . ALA A 1 402 ? -8.5 16.375 9.938 1 83.25 402 ALA A CA 1
ATOM 3193 C C . ALA A 1 402 ? -8.602 14.852 10.008 1 83.25 402 ALA A C 1
ATOM 3195 O O . ALA A 1 402 ? -8.82 14.289 11.086 1 83.25 402 ALA A O 1
ATOM 3196 N N . PHE A 1 403 ? -8.328 14.219 8.914 1 83.31 403 PHE A N 1
ATOM 3197 C CA . PHE A 1 403 ? -8.516 12.773 8.922 1 83.31 403 PHE A CA 1
ATOM 3198 C C . PHE A 1 403 ? -7.234 12.062 9.359 1 83.31 403 PHE A C 1
ATOM 3200 O O . PHE A 1 403 ? -7.258 10.875 9.68 1 83.31 403 PHE A O 1
ATOM 3207 N N . GLY A 1 404 ? -6.203 12.781 9.328 1 87.38 404 GLY A N 1
ATOM 3208 C CA . GLY A 1 404 ? -4.965 12.234 9.859 1 87.38 404 GLY A CA 1
ATOM 3209 C C . GLY A 1 404 ? -4.492 11 9.109 1 87.38 404 GLY A C 1
ATOM 3210 O O . GLY A 1 404 ? -4.023 10.039 9.719 1 87.38 404 GLY A O 1
ATOM 3211 N N . THR A 1 405 ? -4.68 10.984 7.82 1 90.19 405 THR A N 1
ATOM 3212 C CA . THR A 1 405 ? -4.285 9.828 7.02 1 90.19 405 THR A CA 1
ATOM 3213 C C . THR A 1 405 ? -2.773 9.625 7.082 1 90.19 405 THR A C 1
ATOM 3215 O O . THR A 1 405 ? -2.002 10.57 6.91 1 90.19 405 THR A O 1
ATOM 3218 N N . LEU A 1 406 ? -2.375 8.43 7.367 1 94.38 406 LEU A N 1
ATOM 3219 C CA . LEU A 1 406 ? -0.956 8.102 7.453 1 94.38 406 LEU A CA 1
ATOM 3220 C C . LEU A 1 406 ? -0.372 7.844 6.066 1 94.38 406 LEU A C 1
ATOM 3222 O O . LEU A 1 406 ? -1.104 7.508 5.133 1 94.38 406 LEU A O 1
ATOM 3226 N N . GLY A 1 407 ? 0.936 8.078 5.961 1 95.38 407 GLY A N 1
ATOM 3227 C CA . GLY A 1 407 ? 1.625 7.699 4.738 1 95.38 407 GLY A CA 1
ATOM 3228 C C . GLY A 1 407 ? 1.738 8.828 3.736 1 95.38 407 GLY A C 1
ATOM 3229 O O . GLY A 1 407 ? 2.143 8.617 2.592 1 95.38 407 GLY A O 1
ATOM 3230 N N . VAL A 1 408 ? 1.453 10.023 4.133 1 96 408 VAL A N 1
ATOM 3231 C CA . VAL A 1 408 ? 1.474 11.148 3.203 1 96 408 VAL A CA 1
ATOM 3232 C C . VAL A 1 408 ? 2.883 11.734 3.131 1 96 408 VAL A C 1
ATOM 3234 O O . VAL A 1 408 ? 3.205 12.477 2.201 1 96 408 VAL A O 1
ATOM 3237 N N . GLY A 1 409 ? 3.754 11.445 4.047 1 97.56 409 GLY A N 1
ATOM 3238 C CA . GLY A 1 409 ? 5.035 12.109 4.227 1 97.56 409 GLY A CA 1
ATOM 3239 C C . GLY A 1 409 ? 5.887 12.109 2.967 1 97.56 409 GLY A C 1
ATOM 3240 O O . GLY A 1 409 ? 6.328 13.172 2.514 1 97.56 409 GLY A O 1
ATOM 3241 N N . GLY A 1 410 ? 6.074 10.961 2.379 1 97.56 410 GLY A N 1
ATOM 3242 C CA . GLY A 1 410 ? 6.91 10.859 1.192 1 97.56 410 GLY A CA 1
ATOM 3243 C C . GLY A 1 410 ? 6.379 11.664 0.02 1 97.56 410 GLY A C 1
ATOM 3244 O O . GLY A 1 410 ? 7.125 12.414 -0.61 1 97.56 410 GLY A O 1
ATOM 3245 N N . GLY A 1 411 ? 5.086 11.477 -0.26 1 97.19 411 GLY A N 1
ATOM 3246 C CA . GLY A 1 411 ? 4.477 12.188 -1.377 1 97.19 411 GLY A CA 1
ATOM 3247 C C . GLY A 1 411 ? 4.469 13.695 -1.195 1 97.19 411 GLY A C 1
ATOM 3248 O O . GLY A 1 411 ? 4.801 14.438 -2.121 1 97.19 411 GLY A O 1
ATOM 3249 N N . PHE A 1 412 ? 4.164 14.156 0.015 1 97.88 412 PHE A N 1
ATOM 3250 C CA . PHE A 1 412 ? 4.141 15.586 0.294 1 97.88 412 PHE A CA 1
ATOM 3251 C C . PHE A 1 412 ? 5.535 16.188 0.179 1 97.88 412 PHE A C 1
ATOM 3253 O O . PHE A 1 412 ? 5.707 17.281 -0.367 1 97.88 412 PHE A O 1
ATOM 3260 N N . ALA A 1 413 ? 6.512 15.484 0.661 1 98.5 413 ALA A N 1
ATOM 3261 C CA . ALA A 1 413 ? 7.891 15.969 0.614 1 98.5 413 ALA A CA 1
ATOM 3262 C C . ALA A 1 413 ? 8.383 16.078 -0.826 1 98.5 413 ALA A C 1
ATOM 3264 O O . ALA A 1 413 ? 9.078 17.031 -1.182 1 98.5 413 ALA A O 1
ATOM 3265 N N . LEU A 1 414 ? 8.055 15.062 -1.615 1 97.75 414 LEU A N 1
ATOM 3266 C CA . LEU A 1 414 ? 8.406 15.094 -3.029 1 97.75 414 LEU A CA 1
ATOM 3267 C C . LEU A 1 414 ? 7.836 16.328 -3.707 1 97.75 414 LEU A C 1
ATOM 3269 O O . LEU A 1 414 ? 8.562 17.062 -4.391 1 97.75 414 LEU A O 1
ATOM 3273 N N . GLY A 1 415 ? 6.523 16.594 -3.486 1 97.62 415 GLY A N 1
ATOM 3274 C CA . GLY A 1 415 ? 5.887 17.766 -4.043 1 97.62 415 GLY A CA 1
ATOM 3275 C C . GLY A 1 415 ? 6.492 19.062 -3.537 1 97.62 415 GLY A C 1
ATOM 3276 O O . GLY A 1 415 ? 6.746 19.984 -4.32 1 97.62 415 GLY A O 1
ATOM 3277 N N . ALA A 1 416 ? 6.746 19.125 -2.25 1 98 416 ALA A N 1
ATOM 3278 C CA . ALA A 1 416 ? 7.297 20.344 -1.637 1 98 416 ALA A CA 1
ATOM 3279 C C . ALA A 1 416 ? 8.68 20.656 -2.197 1 98 416 ALA A C 1
ATOM 3281 O O . ALA A 1 416 ? 8.961 21.797 -2.551 1 98 416 ALA A O 1
ATOM 3282 N N . LYS A 1 417 ? 9.57 19.609 -2.311 1 98.44 417 LYS A N 1
ATOM 3283 C CA . LYS A 1 417 ? 10.938 19.828 -2.775 1 98.44 417 LYS A CA 1
ATOM 3284 C C . LYS A 1 417 ? 10.961 20.188 -4.258 1 98.44 417 LYS A C 1
ATOM 3286 O O . LYS A 1 417 ? 11.797 21 -4.684 1 98.44 417 LYS A O 1
ATOM 3291 N N . LEU A 1 418 ? 10.086 19.625 -5.012 1 97.69 418 LEU A N 1
ATOM 3292 C CA . LEU A 1 418 ? 10.016 19.953 -6.434 1 97.69 418 LEU A CA 1
ATOM 3293 C C . LEU A 1 418 ? 9.523 21.391 -6.637 1 97.69 418 LEU A C 1
ATOM 3295 O O . LEU A 1 418 ? 9.992 22.078 -7.539 1 97.69 418 LEU A O 1
ATOM 3299 N N . CYS A 1 419 ? 8.625 21.891 -5.777 1 96.75 419 CYS A N 1
ATOM 3300 C CA . CYS A 1 419 ? 8.078 23.234 -5.871 1 96.75 419 CYS A CA 1
ATOM 3301 C C . CYS A 1 419 ? 9.047 24.25 -5.277 1 96.75 419 CYS A C 1
ATOM 3303 O O . CYS A 1 419 ? 9.07 25.406 -5.703 1 96.75 419 CYS A O 1
ATOM 3305 N N . ARG A 1 420 ? 9.82 23.75 -4.305 1 96.88 420 ARG A N 1
ATOM 3306 C CA . ARG A 1 420 ? 10.781 24.609 -3.617 1 96.88 420 ARG A CA 1
ATOM 3307 C C . ARG A 1 420 ? 12.133 23.922 -3.477 1 96.88 420 ARG A C 1
ATOM 3309 O O . ARG A 1 420 ? 12.547 23.578 -2.367 1 96.88 420 ARG A O 1
ATOM 3316 N N . PRO A 1 421 ? 12.914 23.906 -4.496 1 96.62 421 PRO A N 1
ATOM 3317 C CA . PRO A 1 421 ? 14.156 23.125 -4.527 1 96.62 421 PRO A CA 1
ATOM 3318 C C . PRO A 1 421 ? 15.211 23.641 -3.561 1 96.62 421 PRO A C 1
ATOM 3320 O O . PRO A 1 421 ? 16.078 22.891 -3.113 1 96.62 421 PRO A O 1
ATOM 3323 N N . ASP A 1 422 ? 15.094 24.953 -3.154 1 96.19 422 ASP A N 1
ATOM 3324 C CA . ASP A 1 422 ? 16.125 25.562 -2.322 1 96.19 422 ASP A CA 1
ATOM 3325 C C . ASP A 1 422 ? 15.812 25.375 -0.838 1 96.19 422 ASP A C 1
ATOM 3327 O O . ASP A 1 422 ? 16.656 25.641 0.018 1 96.19 422 ASP A O 1
ATOM 3331 N N . CYS A 1 423 ? 14.664 24.875 -0.52 1 97.38 423 CYS A N 1
ATOM 3332 C CA . CYS A 1 423 ? 14.242 24.719 0.869 1 97.38 423 CYS A CA 1
ATOM 3333 C C . CYS A 1 423 ? 14.773 23.406 1.447 1 97.38 423 CYS A C 1
ATOM 3335 O O . CYS A 1 423 ? 14.938 22.422 0.723 1 97.38 423 CYS A O 1
ATOM 3337 N N . ASP A 1 424 ? 15.109 23.438 2.754 1 98.56 424 ASP A N 1
ATOM 3338 C CA . ASP A 1 424 ? 15.258 22.203 3.5 1 98.56 424 ASP A CA 1
ATOM 3339 C C . ASP A 1 424 ? 13.898 21.578 3.799 1 98.56 424 ASP A C 1
ATOM 3341 O O . ASP A 1 424 ? 13.07 22.156 4.504 1 98.56 424 ASP A O 1
ATOM 3345 N N . VAL A 1 425 ? 13.656 20.438 3.188 1 98.75 425 VAL A N 1
ATOM 3346 C CA . VAL A 1 425 ? 12.383 19.781 3.439 1 98.75 425 VAL A CA 1
ATOM 3347 C C . VAL A 1 425 ? 12.562 18.703 4.516 1 98.75 425 VAL A C 1
ATOM 3349 O O . VAL A 1 425 ? 13.352 17.781 4.344 1 98.75 425 VAL A O 1
ATOM 3352 N N . TRP A 1 426 ? 11.867 18.875 5.641 1 98.88 426 TRP A N 1
ATOM 3353 C CA . TRP A 1 426 ? 11.891 17.953 6.766 1 98.88 426 TRP A CA 1
ATOM 3354 C C . TRP A 1 426 ? 10.586 17.156 6.844 1 98.88 426 TRP A C 1
ATOM 3356 O O . TRP A 1 426 ? 9.5 17.734 6.828 1 98.88 426 TRP A O 1
ATOM 3366 N N . ILE A 1 427 ? 10.703 15.883 6.863 1 98.81 427 ILE A N 1
ATOM 3367 C CA . ILE A 1 427 ? 9.555 15.031 7.152 1 98.81 427 ILE A CA 1
ATOM 3368 C C . ILE A 1 427 ? 9.617 14.562 8.602 1 98.81 427 ILE A C 1
ATOM 3370 O O . ILE A 1 427 ? 10.633 14.023 9.047 1 98.81 427 ILE A O 1
ATOM 3374 N N . ILE A 1 428 ? 8.594 14.773 9.336 1 98.75 428 ILE A N 1
ATOM 3375 C CA . ILE A 1 428 ? 8.469 14.25 10.695 1 98.75 428 ILE A CA 1
ATOM 3376 C C . ILE A 1 428 ? 7.582 13.008 10.688 1 98.75 428 ILE A C 1
ATOM 3378 O O . ILE A 1 428 ? 6.402 13.078 10.32 1 98.75 428 ILE A O 1
ATOM 3382 N N . TYR A 1 429 ? 8.188 11.844 11.102 1 98.31 429 TYR A N 1
ATOM 3383 C CA . TYR A 1 429 ? 7.504 10.555 11.07 1 98.31 429 TYR A CA 1
ATOM 3384 C C . TYR A 1 429 ? 7.383 9.969 12.477 1 98.31 429 TYR A C 1
ATOM 3386 O O . TYR A 1 429 ? 8.281 10.133 13.305 1 98.31 429 TYR A O 1
ATOM 3394 N N . GLY A 1 430 ? 6.211 9.352 12.727 1 97.31 430 GLY A N 1
ATOM 3395 C CA . GLY A 1 430 ? 6.262 8.219 13.633 1 97.31 430 GLY A CA 1
ATOM 3396 C C . GLY A 1 430 ? 6.781 6.953 12.984 1 97.31 430 GLY A C 1
ATOM 3397 O O . GLY A 1 430 ? 6.773 6.832 11.75 1 97.31 430 GLY A O 1
ATOM 3398 N N . ASP A 1 431 ? 7.285 6.02 13.781 1 96.88 431 ASP A N 1
ATOM 3399 C CA . ASP A 1 431 ? 7.824 4.801 13.195 1 96.88 431 ASP A CA 1
ATOM 3400 C C . ASP A 1 431 ? 6.746 4.039 12.422 1 96.88 431 ASP A C 1
ATOM 3402 O O . ASP A 1 431 ? 7.016 3.471 11.367 1 96.88 431 ASP A O 1
ATOM 3406 N N . GLY A 1 432 ? 5.527 4.055 12.906 1 95.12 432 GLY A N 1
ATOM 3407 C CA . GLY A 1 432 ? 4.434 3.414 12.195 1 95.12 432 GLY A CA 1
ATOM 3408 C C . GLY A 1 432 ? 4.137 4.062 10.859 1 95.12 432 GLY A C 1
ATOM 3409 O O . GLY A 1 432 ? 4.039 3.377 9.836 1 95.12 432 GLY A O 1
ATOM 3410 N N . SER A 1 433 ? 3.971 5.359 10.852 1 96.12 433 SER A N 1
ATOM 3411 C CA . SER A 1 433 ? 3.641 6.062 9.617 1 96.12 433 SER A CA 1
ATOM 3412 C C . SER A 1 433 ? 4.781 5.973 8.609 1 96.12 433 SER A C 1
ATOM 3414 O O . SER A 1 433 ? 4.547 5.926 7.402 1 96.12 433 SER A O 1
ATOM 3416 N N . LEU A 1 434 ? 6.027 5.906 9.086 1 97.62 434 LEU A N 1
ATOM 3417 C CA . LEU A 1 434 ? 7.18 5.734 8.211 1 97.62 434 LEU A CA 1
ATOM 3418 C C . LEU A 1 434 ? 7.047 4.465 7.379 1 97.62 434 LEU A C 1
ATOM 3420 O O . LEU A 1 434 ? 7.461 4.438 6.215 1 97.62 434 LEU A O 1
ATOM 3424 N N . GLY A 1 435 ? 6.508 3.477 7.953 1 94.44 435 GLY A N 1
ATOM 3425 C CA . GLY A 1 435 ? 6.371 2.195 7.273 1 94.44 435 GLY A CA 1
ATOM 3426 C C . GLY A 1 435 ? 5.621 2.293 5.961 1 94.44 435 GLY A C 1
ATOM 3427 O O . GLY A 1 435 ? 5.863 1.509 5.039 1 94.44 435 GLY A O 1
ATOM 3428 N N . TYR A 1 436 ? 4.863 3.297 5.824 1 93.44 436 TYR A N 1
ATOM 3429 C CA . TYR A 1 436 ? 4.059 3.447 4.617 1 93.44 436 TYR A CA 1
ATOM 3430 C C . TYR A 1 436 ? 4.863 4.109 3.504 1 93.44 436 TYR A C 1
ATOM 3432 O O . TYR A 1 436 ? 4.508 4.008 2.328 1 93.44 436 TYR A O 1
ATOM 3440 N N . SER A 1 437 ? 5.965 4.773 3.896 1 93.62 437 SER A N 1
ATOM 3441 C CA . SER A 1 437 ? 6.527 5.664 2.887 1 93.62 437 SER A CA 1
ATOM 3442 C C . SER A 1 437 ? 8.039 5.516 2.795 1 93.62 437 SER A C 1
ATOM 3444 O O . SER A 1 437 ? 8.695 6.199 2.002 1 93.62 437 SER A O 1
ATOM 3446 N N . ILE A 1 438 ? 8.625 4.648 3.561 1 97.12 438 ILE A N 1
ATOM 3447 C CA . ILE A 1 438 ? 10.078 4.621 3.639 1 97.12 438 ILE A CA 1
ATOM 3448 C C . ILE A 1 438 ? 10.656 4.211 2.287 1 97.12 438 ILE A C 1
ATOM 3450 O O . ILE A 1 438 ? 11.773 4.613 1.932 1 97.12 438 ILE A O 1
ATOM 3454 N N . ALA A 1 439 ? 9.93 3.521 1.433 1 96 439 ALA A N 1
ATOM 3455 C CA . ALA A 1 439 ? 10.398 3.104 0.113 1 96 439 ALA A CA 1
ATOM 3456 C C . ALA A 1 439 ? 10.57 4.305 -0.813 1 96 439 ALA A C 1
ATOM 3458 O O . ALA A 1 439 ? 11.242 4.207 -1.843 1 96 439 ALA A O 1
ATOM 3459 N N . GLU A 1 440 ? 10.016 5.465 -0.456 1 96.88 440 GLU A N 1
ATOM 3460 C CA . GLU A 1 440 ? 10.141 6.676 -1.264 1 96.88 440 GLU A CA 1
ATOM 3461 C C . GLU A 1 440 ? 11.586 7.164 -1.3 1 96.88 440 GLU A C 1
ATOM 3463 O O . GLU A 1 440 ? 11.945 8.008 -2.131 1 96.88 440 GLU A O 1
ATOM 3468 N N . PHE A 1 441 ? 12.398 6.699 -0.397 1 98.12 441 PHE A N 1
ATOM 3469 C CA . PHE A 1 441 ? 13.812 7.051 -0.444 1 98.12 441 PHE A CA 1
ATOM 3470 C C . PHE A 1 441 ? 14.438 6.605 -1.76 1 98.12 441 PHE A C 1
ATOM 3472 O O . PHE A 1 441 ? 15.375 7.238 -2.254 1 98.12 441 PHE A O 1
ATOM 3479 N N . ASP A 1 442 ? 13.914 5.5 -2.312 1 96.94 442 ASP A N 1
ATOM 3480 C CA . ASP A 1 442 ? 14.32 5.113 -3.66 1 96.94 442 ASP A CA 1
ATOM 3481 C C . ASP A 1 442 ? 13.992 6.211 -4.668 1 96.94 442 ASP A C 1
ATOM 3483 O O . ASP A 1 442 ? 14.836 6.594 -5.477 1 96.94 442 ASP A O 1
ATOM 3487 N N . THR A 1 443 ? 12.773 6.719 -4.574 1 96.19 443 THR A N 1
ATOM 3488 C CA . THR A 1 443 ? 12.32 7.766 -5.48 1 96.19 443 THR A CA 1
ATOM 3489 C C . THR A 1 443 ? 13.141 9.039 -5.293 1 96.19 443 THR A C 1
ATOM 3491 O O . THR A 1 443 ? 13.578 9.648 -6.27 1 96.19 443 THR A O 1
ATOM 3494 N N . PHE A 1 444 ? 13.383 9.391 -4.031 1 98 444 PHE A N 1
ATOM 3495 C CA . PHE A 1 444 ? 14.18 10.578 -3.744 1 98 444 PHE A CA 1
ATOM 3496 C C . PHE A 1 444 ? 15.555 10.484 -4.383 1 98 444 PHE A C 1
ATOM 3498 O O . PHE A 1 444 ? 16.031 11.438 -4.992 1 98 444 PHE A O 1
ATOM 3505 N N . THR A 1 445 ? 16.156 9.289 -4.23 1 96.62 445 THR A N 1
ATOM 3506 C CA . THR A 1 445 ? 17.516 9.078 -4.707 1 96.62 445 THR A CA 1
ATOM 3507 C C . THR A 1 445 ? 17.562 9.055 -6.23 1 96.62 445 THR A C 1
ATOM 3509 O O . THR A 1 445 ? 18.375 9.75 -6.848 1 96.62 445 THR A O 1
ATOM 3512 N N . ARG A 1 446 ? 16.672 8.336 -6.859 1 94.62 446 ARG A N 1
ATOM 3513 C CA . ARG A 1 446 ? 16.656 8.18 -8.312 1 94.62 446 ARG A CA 1
ATOM 3514 C C . ARG A 1 446 ? 16.422 9.516 -9 1 94.62 446 ARG A C 1
ATOM 3516 O O . ARG A 1 446 ? 16.969 9.781 -10.062 1 94.62 446 ARG A O 1
ATOM 3523 N N . HIS A 1 447 ? 15.656 10.398 -8.344 1 94.94 447 HIS A N 1
ATOM 3524 C CA . HIS A 1 447 ? 15.273 11.648 -8.984 1 94.94 447 HIS A CA 1
ATOM 3525 C C . HIS A 1 447 ? 16.031 12.828 -8.383 1 94.94 447 HIS A C 1
ATOM 3527 O O . HIS A 1 447 ? 15.734 13.984 -8.695 1 94.94 447 HIS A O 1
ATOM 3533 N N . LYS A 1 448 ? 16.984 12.562 -7.465 1 96.12 448 LYS A N 1
ATOM 3534 C CA . LYS A 1 448 ? 17.859 13.562 -6.879 1 96.12 448 LYS A CA 1
ATOM 3535 C C . LYS A 1 448 ? 17.062 14.656 -6.172 1 96.12 448 LYS A C 1
ATOM 3537 O O . LYS A 1 448 ? 17.266 15.844 -6.441 1 96.12 448 LYS A O 1
ATOM 3542 N N . ILE A 1 449 ? 16.141 14.258 -5.363 1 97.81 449 ILE A N 1
ATOM 3543 C CA . ILE A 1 449 ? 15.289 15.133 -4.559 1 97.81 449 ILE A CA 1
ATOM 3544 C C . ILE A 1 449 ? 15.586 14.914 -3.076 1 97.81 449 ILE A C 1
ATOM 3546 O O . ILE A 1 449 ? 14.875 14.172 -2.396 1 97.81 449 ILE A O 1
ATOM 3550 N N . PRO A 1 450 ? 16.609 15.594 -2.562 1 98.44 450 PRO A N 1
ATOM 3551 C CA . PRO A 1 450 ? 17.062 15.336 -1.194 1 98.44 450 PRO A CA 1
ATOM 3552 C C . PRO A 1 450 ? 16.094 15.867 -0.142 1 98.44 450 PRO A C 1
ATOM 3554 O O . PRO A 1 450 ? 15.633 17 -0.247 1 98.44 450 PRO A O 1
ATOM 3557 N N . VAL A 1 451 ? 15.789 15.062 0.856 1 98.69 451 VAL A N 1
ATOM 3558 C CA . VAL A 1 451 ? 14.938 15.43 1.984 1 98.69 451 VAL A CA 1
ATOM 3559 C C . VAL A 1 451 ? 15.555 14.922 3.285 1 98.69 451 VAL A C 1
ATOM 3561 O O . VAL A 1 451 ? 16.5 14.125 3.262 1 98.69 451 VAL A O 1
ATOM 3564 N N . ILE A 1 452 ? 15.102 15.422 4.398 1 98.88 452 ILE A N 1
ATOM 3565 C CA . ILE A 1 452 ? 15.508 14.969 5.727 1 98.88 452 ILE A CA 1
ATOM 3566 C C . ILE A 1 452 ? 14.305 14.367 6.453 1 98.88 452 ILE A C 1
ATOM 3568 O O . ILE A 1 452 ? 13.266 15.016 6.594 1 98.88 452 ILE A O 1
ATOM 3572 N N . ALA A 1 453 ? 14.414 13.125 6.824 1 98.88 453 ALA A N 1
ATOM 3573 C CA . ALA A 1 453 ? 13.359 12.461 7.582 1 98.88 453 ALA A CA 1
ATOM 3574 C C . ALA A 1 453 ? 13.766 12.273 9.039 1 98.88 453 ALA A C 1
ATOM 3576 O O . ALA A 1 453 ? 14.797 11.656 9.336 1 98.88 453 ALA A O 1
ATOM 3577 N N . LEU A 1 454 ? 13.062 12.875 9.938 1 98.94 454 LEU A N 1
ATOM 3578 C CA . LEU A 1 454 ? 13.219 12.664 11.375 1 98.94 454 LEU A CA 1
ATOM 3579 C C . LEU A 1 454 ? 12.141 11.727 11.914 1 98.94 454 LEU A C 1
ATOM 3581 O O . LEU A 1 454 ? 10.953 12.07 11.906 1 98.94 454 LEU A O 1
ATOM 3585 N N . VAL A 1 455 ? 12.57 10.562 12.398 1 98.81 455 VAL A N 1
ATOM 3586 C CA . VAL A 1 455 ? 11.641 9.516 12.812 1 98.81 455 VAL A CA 1
ATOM 3587 C C . VAL A 1 455 ? 11.672 9.367 14.328 1 98.81 455 VAL A C 1
ATOM 3589 O O . VAL A 1 455 ? 12.734 9.117 14.914 1 98.81 455 VAL A O 1
ATOM 3592 N N . GLY A 1 456 ? 10.523 9.648 14.969 1 98.62 456 GLY A N 1
ATOM 3593 C CA . GLY A 1 456 ? 10.383 9.219 16.344 1 98.62 456 GLY A CA 1
ATOM 3594 C C . GLY A 1 456 ? 10.023 7.75 16.484 1 98.62 456 GLY A C 1
ATOM 3595 O O . GLY A 1 456 ? 8.867 7.367 16.297 1 98.62 456 GLY A O 1
ATOM 3596 N N . ASN A 1 457 ? 10.984 6.938 16.812 1 98.44 457 ASN A N 1
ATOM 3597 C CA . ASN A 1 457 ? 10.828 5.492 16.906 1 98.44 457 ASN A CA 1
ATOM 3598 C C . ASN A 1 457 ? 10.578 5.043 18.344 1 98.44 457 ASN A C 1
ATOM 3600 O O . ASN A 1 457 ? 11.516 4.887 19.125 1 98.44 457 ASN A O 1
ATOM 3604 N N . ASP A 1 458 ? 9.32 4.84 18.703 1 96.62 458 ASP A N 1
ATOM 3605 C CA . ASP A 1 458 ? 8.977 4.363 20.031 1 96.62 458 ASP A CA 1
ATOM 3606 C C . ASP A 1 458 ? 8.523 2.906 20 1 96.62 458 ASP A C 1
ATOM 3608 O O . ASP A 1 458 ? 8.008 2.387 21 1 96.62 458 ASP A O 1
ATOM 3612 N N . ALA A 1 459 ? 8.648 2.262 18.891 1 96.25 459 ALA A N 1
ATOM 3613 C CA . ALA A 1 459 ? 8.375 0.839 18.688 1 96.25 459 ALA A CA 1
ATOM 3614 C C . ALA A 1 459 ? 6.941 0.499 19.062 1 96.25 459 ALA A C 1
ATOM 3616 O O . ALA A 1 459 ? 6.688 -0.508 19.734 1 96.25 459 ALA A O 1
ATOM 3617 N N . ALA A 1 460 ? 6.008 1.402 18.672 1 95.31 460 ALA A N 1
ATOM 3618 C CA . ALA A 1 460 ? 4.605 1.131 18.984 1 95.31 460 ALA A CA 1
ATOM 3619 C C . ALA A 1 460 ? 3.688 2.102 18.25 1 95.31 460 ALA A C 1
ATOM 3621 O O . ALA A 1 460 ? 4.105 3.201 17.875 1 95.31 460 ALA A O 1
ATOM 3622 N N . TRP A 1 461 ? 2.479 1.56 18 1 94.38 461 TRP A N 1
ATOM 3623 C CA . TRP A 1 461 ? 1.386 2.473 17.672 1 94.38 461 TRP A CA 1
ATOM 3624 C C . TRP A 1 461 ? 0.862 3.16 18.938 1 94.38 461 TRP A C 1
ATOM 3626 O O . TRP A 1 461 ? -0.277 2.928 19.344 1 94.38 461 TRP A O 1
ATOM 3636 N N . THR A 1 462 ? 1.635 4.117 19.375 1 92.88 462 THR A N 1
ATOM 3637 C CA . THR A 1 462 ? 1.482 4.637 20.734 1 92.88 462 THR A CA 1
ATOM 3638 C C . THR A 1 462 ? 0.193 5.441 20.859 1 92.88 462 THR A C 1
ATOM 3640 O O . THR A 1 462 ? -0.459 5.418 21.906 1 92.88 462 THR A O 1
ATOM 3643 N N . GLN A 1 463 ? -0.175 6.141 19.828 1 89.5 463 GLN A N 1
ATOM 3644 C CA . GLN A 1 463 ? -1.41 6.914 19.891 1 89.5 463 GLN A CA 1
ATOM 3645 C C . GLN A 1 463 ? -2.611 6.012 20.156 1 89.5 463 GLN A C 1
ATOM 3647 O O . GLN A 1 463 ? -3.541 6.402 20.859 1 89.5 463 GLN A O 1
ATOM 3652 N N . ILE A 1 464 ? -2.633 4.84 19.641 1 90.5 464 ILE A N 1
ATOM 3653 C CA . ILE A 1 464 ? -3.703 3.871 19.844 1 90.5 464 ILE A CA 1
ATOM 3654 C C . ILE A 1 464 ? -3.494 3.143 21.172 1 90.5 464 ILE A C 1
ATOM 3656 O O . ILE A 1 464 ? -4.438 2.975 21.953 1 90.5 464 ILE A O 1
ATOM 3660 N N . GLU A 1 465 ? -2.316 2.805 21.438 1 91.81 465 GLU A N 1
ATOM 3661 C CA . GLU A 1 465 ? -1.986 2.023 22.625 1 91.81 465 GLU A CA 1
ATOM 3662 C C . GLU A 1 465 ? -2.338 2.785 23.906 1 91.81 465 GLU A C 1
ATOM 3664 O O . GLU A 1 465 ? -2.781 2.188 24.891 1 91.81 465 GLU A O 1
ATOM 3669 N N . ARG A 1 466 ? -2.125 4.059 23.906 1 88.75 466 ARG A N 1
ATOM 3670 C CA . ARG A 1 466 ? -2.346 4.898 25.078 1 88.75 466 ARG A CA 1
ATOM 3671 C C . ARG A 1 466 ? -3.797 4.82 25.547 1 88.75 466 ARG A C 1
ATOM 3673 O O . ARG A 1 466 ? -4.078 4.918 26.75 1 88.75 466 ARG A O 1
ATOM 3680 N N . GLU A 1 467 ? -4.672 4.645 24.609 1 86.69 467 GLU A N 1
ATOM 3681 C CA . GLU A 1 467 ? -6.082 4.535 24.969 1 86.69 467 GLU A CA 1
ATOM 3682 C C . GLU A 1 467 ? -6.508 3.078 25.109 1 86.69 467 GLU A C 1
ATOM 3684 O O . GLU A 1 467 ? -7.312 2.738 25.969 1 86.69 467 GLU A O 1
ATOM 3689 N N . GLN A 1 468 ? -5.961 2.213 24.266 1 90.75 468 GLN A N 1
ATOM 3690 C CA . GLN A 1 468 ? -6.352 0.809 24.203 1 90.75 468 GLN A CA 1
ATOM 3691 C C . GLN A 1 468 ? -5.953 0.072 25.484 1 90.75 468 GLN A C 1
ATOM 3693 O O . GLN A 1 468 ? -6.738 -0.709 26.016 1 90.75 468 GLN A O 1
ATOM 3698 N N . LEU A 1 469 ? -4.82 0.378 25.984 1 90.38 469 LEU A N 1
ATOM 3699 C CA . LEU A 1 469 ? -4.301 -0.365 27.125 1 90.38 469 LEU A CA 1
ATOM 3700 C C . LEU A 1 469 ? -5.129 -0.092 28.375 1 90.38 469 LEU A C 1
ATOM 3702 O O . LEU A 1 469 ? -5.613 -1.025 29.031 1 90.38 469 LEU A O 1
ATOM 3706 N N . PRO A 1 470 ? -5.363 1.182 28.688 1 89.5 470 PRO A N 1
ATOM 3707 C CA . PRO A 1 470 ? -6.184 1.44 29.875 1 89.5 470 PRO A CA 1
ATOM 3708 C C . PRO A 1 470 ? -7.637 1.007 29.703 1 89.5 470 PRO A C 1
ATOM 3710 O O . PRO A 1 470 ? -8.281 0.57 30.656 1 89.5 470 PRO A O 1
ATOM 3713 N N . MET A 1 471 ? -8.125 1.035 28.531 1 91.62 471 MET A N 1
ATOM 3714 C CA . MET A 1 471 ? -9.539 0.744 28.281 1 91.62 471 MET A CA 1
ATOM 3715 C C . MET A 1 471 ? -9.781 -0.76 28.234 1 91.62 471 MET A C 1
ATOM 3717 O O . MET A 1 471 ? -10.781 -1.253 28.75 1 91.62 471 MET A O 1
ATOM 3721 N N . PHE A 1 472 ? -8.867 -1.49 27.578 1 93.06 472 PHE A N 1
ATOM 3722 C CA . PHE A 1 472 ? -9.164 -2.887 27.266 1 93.06 472 PHE A CA 1
ATOM 3723 C C . PHE A 1 472 ? -8.172 -3.811 27.969 1 93.06 472 PHE A C 1
ATOM 3725 O O . PHE A 1 472 ? -8.344 -5.031 27.953 1 93.06 472 PHE A O 1
ATOM 3732 N N . GLY A 1 473 ? -7.113 -3.207 28.516 1 93 473 GLY A N 1
ATOM 3733 C CA . GLY A 1 473 ? -6.109 -4.008 29.188 1 93 473 GLY A CA 1
ATOM 3734 C C . GLY A 1 473 ? -5.234 -4.801 28.234 1 93 473 GLY A C 1
ATOM 3735 O O . GLY A 1 473 ? -4.633 -5.805 28.625 1 93 473 GLY A O 1
ATOM 3736 N N . SER A 1 474 ? -5.305 -4.453 26.969 1 93.5 474 SER A N 1
ATOM 3737 C CA . SER A 1 474 ? -4.543 -5.172 25.953 1 93.5 474 SER A CA 1
ATOM 3738 C C . SER A 1 474 ? -3.873 -4.211 24.969 1 93.5 474 SER A C 1
ATOM 3740 O O . SER A 1 474 ? -4.422 -3.148 24.672 1 93.5 474 SER A O 1
ATOM 3742 N N . SER A 1 475 ? -2.627 -4.586 24.547 1 92.44 475 SER A N 1
ATOM 3743 C CA . SER A 1 475 ? -1.902 -3.816 23.547 1 92.44 475 SER A CA 1
ATOM 3744 C C . SER A 1 475 ? -1.855 -4.555 22.219 1 92.44 475 SER A C 1
ATOM 3746 O O . SER A 1 475 ? -0.959 -4.324 21.406 1 92.44 475 SER A O 1
ATOM 3748 N N . VAL A 1 476 ? -2.865 -5.336 22.031 1 90.38 476 VAL A N 1
ATOM 3749 C CA . VAL A 1 476 ? -2.883 -6.191 20.844 1 90.38 476 VAL A CA 1
ATOM 3750 C C . VAL A 1 476 ? -2.762 -5.336 19.594 1 90.38 476 VAL A C 1
ATOM 3752 O O . VAL A 1 476 ? -3.398 -4.285 19.484 1 90.38 476 VAL A O 1
ATOM 3755 N N . ALA A 1 477 ? -1.816 -5.727 18.656 1 89.88 477 ALA A N 1
ATOM 3756 C CA . ALA A 1 477 ? -1.611 -5.164 17.312 1 89.88 477 ALA A CA 1
ATOM 3757 C C . ALA A 1 477 ? -0.969 -3.783 17.406 1 89.88 477 ALA A C 1
ATOM 3759 O O . ALA A 1 477 ? -0.834 -3.094 16.391 1 89.88 477 ALA A O 1
ATOM 3760 N N . CYS A 1 478 ? -0.509 -3.305 18.609 1 93.69 478 CYS A N 1
ATOM 3761 C CA . CYS A 1 478 ? 0.046 -1.961 18.719 1 93.69 478 CYS A CA 1
ATOM 3762 C C . CYS A 1 478 ? 1.559 -2.01 18.906 1 93.69 478 CYS A C 1
ATOM 3764 O O . CYS A 1 478 ? 2.244 -1.008 18.703 1 93.69 478 CYS A O 1
ATOM 3766 N N . LYS A 1 479 ? 2.051 -3.133 19.297 1 92.75 479 LYS A N 1
ATOM 3767 C CA . LYS A 1 479 ? 3.473 -3.234 19.594 1 92.75 479 LYS A CA 1
ATOM 3768 C C . LYS A 1 479 ? 4.293 -3.5 18.344 1 92.75 479 LYS A C 1
ATOM 3770 O O . LYS A 1 479 ? 3.902 -4.316 17.5 1 92.75 479 LYS A O 1
ATOM 3775 N N . LEU A 1 480 ? 5.391 -2.775 18.172 1 93.81 480 LEU A N 1
ATOM 3776 C CA . LEU A 1 480 ? 6.387 -2.934 17.125 1 93.81 480 LEU A CA 1
ATOM 3777 C C . LEU A 1 480 ? 7.773 -3.166 17.719 1 93.81 480 LEU A C 1
ATOM 3779 O O . LEU A 1 480 ? 7.898 -3.471 18.906 1 93.81 480 LEU A O 1
ATOM 3783 N N . ASP A 1 481 ? 8.797 -3.162 16.922 1 94.88 481 ASP A N 1
ATOM 3784 C CA . ASP A 1 481 ? 10.172 -3.291 17.375 1 94.88 481 ASP A CA 1
ATOM 3785 C C . ASP A 1 481 ? 11.008 -2.078 16.969 1 94.88 481 ASP A C 1
ATOM 3787 O O . ASP A 1 481 ? 10.633 -1.344 16.062 1 94.88 481 ASP A O 1
ATOM 3791 N N . TYR A 1 482 ? 12.016 -1.867 17.797 1 96.81 482 TYR A N 1
ATOM 3792 C CA . TYR A 1 482 ? 12.977 -0.833 17.422 1 96.81 482 TYR A CA 1
ATOM 3793 C C . TYR A 1 482 ? 13.797 -1.267 16.219 1 96.81 482 TYR A C 1
ATOM 3795 O O . TYR A 1 482 ? 14.883 -1.832 16.359 1 96.81 482 TYR A O 1
ATOM 3803 N N . LEU A 1 483 ? 13.281 -0.942 15.016 1 97.06 483 LEU A N 1
ATOM 3804 C CA . LEU A 1 483 ? 13.93 -1.36 13.781 1 97.06 483 LEU A CA 1
ATOM 3805 C C . LEU A 1 483 ? 15.031 -0.379 13.383 1 97.06 483 LEU A C 1
ATOM 3807 O O . LEU A 1 483 ? 14.992 0.792 13.773 1 97.06 483 LEU A O 1
ATOM 3811 N N . ASN A 1 484 ? 15.969 -0.885 12.656 1 98.25 484 ASN A N 1
ATOM 3812 C CA . ASN A 1 484 ? 17.062 -0.062 12.141 1 98.25 484 ASN A CA 1
ATOM 3813 C C . ASN A 1 484 ? 16.656 0.624 10.836 1 98.25 484 ASN A C 1
ATOM 3815 O O . ASN A 1 484 ? 17.266 0.367 9.789 1 98.25 484 ASN A O 1
ATOM 3819 N N . TYR A 1 485 ? 15.781 1.605 10.961 1 98.62 485 TYR A N 1
ATOM 3820 C CA . TYR A 1 485 ? 15.258 2.283 9.781 1 98.62 485 TYR A CA 1
ATOM 3821 C C . TYR A 1 485 ? 16.359 3.049 9.055 1 98.62 485 TYR A C 1
ATOM 3823 O O . TYR A 1 485 ? 16.266 3.273 7.848 1 98.62 485 TYR A O 1
ATOM 3831 N N . GLU A 1 486 ? 17.422 3.463 9.789 1 98.75 486 GLU A N 1
ATOM 3832 C CA . GLU A 1 486 ? 18.547 4.105 9.141 1 98.75 486 GLU A CA 1
ATOM 3833 C C . GLU A 1 486 ? 19.219 3.172 8.133 1 98.75 486 GLU A C 1
ATOM 3835 O O . GLU A 1 486 ? 19.641 3.605 7.062 1 98.75 486 GLU A O 1
ATOM 3840 N N . THR A 1 487 ? 19.297 1.896 8.484 1 98.75 487 THR A N 1
ATOM 3841 C CA . THR A 1 487 ? 19.859 0.897 7.582 1 98.75 487 THR A CA 1
ATOM 3842 C C . THR A 1 487 ? 18.938 0.682 6.379 1 98.75 487 THR A C 1
ATOM 3844 O O . THR A 1 487 ? 19.422 0.503 5.254 1 98.75 487 THR A O 1
ATOM 3847 N N . VAL A 1 488 ? 17.641 0.718 6.602 1 98.62 488 VAL A N 1
ATOM 3848 C CA . VAL A 1 488 ? 16.672 0.583 5.512 1 98.62 488 VAL A CA 1
ATOM 3849 C C . VAL A 1 488 ? 16.859 1.718 4.508 1 98.62 488 VAL A C 1
ATOM 3851 O O . VAL A 1 488 ? 16.875 1.487 3.297 1 98.62 488 VAL A O 1
ATOM 3854 N N . SER A 1 489 ? 16.984 2.955 5.078 1 98.62 489 SER A N 1
ATOM 3855 C CA . SER A 1 489 ? 17.203 4.113 4.219 1 98.62 489 SER A CA 1
ATOM 3856 C C . SER A 1 489 ? 18.438 3.932 3.344 1 98.62 489 SER A C 1
ATOM 3858 O O . SER A 1 489 ? 18.422 4.238 2.15 1 98.62 489 SER A O 1
ATOM 3860 N N . VAL A 1 490 ? 19.516 3.414 3.922 1 98.69 490 VAL A N 1
ATOM 3861 C CA . VAL A 1 490 ? 20.766 3.182 3.191 1 98.69 490 VAL A CA 1
ATOM 3862 C C . VAL A 1 490 ? 20.516 2.188 2.059 1 98.69 490 VAL A C 1
ATOM 3864 O O . VAL A 1 490 ? 21.016 2.367 0.945 1 98.69 490 VAL A O 1
ATOM 3867 N N . GLY A 1 491 ? 19.719 1.165 2.346 1 98.44 491 GLY A N 1
ATOM 3868 C CA . GLY A 1 491 ? 19.391 0.178 1.329 1 98.44 491 GLY A CA 1
ATOM 3869 C C . GLY A 1 491 ? 18.656 0.765 0.14 1 98.44 491 GLY A C 1
ATOM 3870 O O . GLY A 1 491 ? 18.812 0.288 -0.987 1 98.44 491 GLY A O 1
ATOM 3871 N N . TYR A 1 492 ? 17.891 1.809 0.386 1 97.88 492 TYR A N 1
ATOM 3872 C CA . TYR A 1 492 ? 17.125 2.449 -0.669 1 97.88 492 TYR A CA 1
ATOM 3873 C C . TYR A 1 492 ? 17.922 3.568 -1.33 1 97.88 492 TYR A C 1
ATOM 3875 O O . TYR A 1 492 ? 17.391 4.312 -2.156 1 97.88 492 TYR A O 1
ATOM 3883 N N . GLY A 1 493 ? 19.188 3.75 -0.958 1 97.69 493 GLY A N 1
ATOM 3884 C CA . GLY A 1 493 ? 20.062 4.684 -1.634 1 97.69 493 GLY A CA 1
ATOM 3885 C C . GLY A 1 493 ? 20.25 5.984 -0.875 1 97.69 493 GLY A C 1
ATOM 3886 O O . GLY A 1 493 ? 21.016 6.855 -1.306 1 97.69 493 GLY A O 1
ATOM 3887 N N . GLY A 1 494 ? 19.594 6.145 0.262 1 98.25 494 GLY A N 1
ATOM 3888 C CA . GLY A 1 494 ? 19.766 7.324 1.097 1 98.25 494 GLY A CA 1
ATOM 3889 C C . GLY A 1 494 ? 20.859 7.16 2.139 1 98.25 494 GLY A C 1
ATOM 3890 O O . GLY A 1 494 ? 21.656 6.23 2.059 1 98.25 494 GLY A O 1
ATOM 3891 N N . LYS A 1 495 ? 20.953 8.102 2.982 1 98.69 495 LYS A N 1
ATOM 3892 C CA . LYS A 1 495 ? 21.812 8.023 4.16 1 98.69 495 LYS A CA 1
ATOM 3893 C C . LYS A 1 495 ? 20.984 7.805 5.426 1 98.69 495 LYS A C 1
ATOM 3895 O O . LYS A 1 495 ? 19.781 8.023 5.434 1 98.69 495 LYS A O 1
ATOM 3900 N N . GLY A 1 496 ? 21.609 7.258 6.426 1 98.69 496 GLY A N 1
ATOM 3901 C CA . GLY A 1 496 ? 20.906 6.98 7.672 1 98.69 496 GLY A CA 1
ATOM 3902 C C . GLY A 1 496 ? 21.781 7.176 8.898 1 98.69 496 GLY A C 1
ATOM 3903 O O . GLY A 1 496 ? 22.969 6.867 8.875 1 98.69 496 GLY A O 1
ATOM 3904 N N . CYS A 1 497 ? 21.203 7.688 9.938 1 98.5 497 CYS A N 1
ATOM 3905 C CA . CYS A 1 497 ? 21.859 7.801 11.234 1 98.5 497 CYS A CA 1
ATOM 3906 C C . CYS A 1 497 ? 20.906 7.418 12.367 1 98.5 497 CYS A C 1
ATOM 3908 O O . CYS A 1 497 ? 19.688 7.535 12.227 1 98.5 497 CYS A O 1
ATOM 3910 N N . ARG A 1 498 ? 21.5 6.953 13.406 1 98.31 498 ARG A N 1
ATOM 3911 C CA . ARG A 1 498 ? 20.719 6.512 14.555 1 98.31 498 ARG A CA 1
ATOM 3912 C C . ARG A 1 498 ? 21 7.387 15.773 1 98.31 498 ARG A C 1
ATOM 3914 O O . ARG A 1 498 ? 22.141 7.777 16.016 1 98.31 498 ARG A O 1
ATOM 3921 N N . LEU A 1 499 ? 19.938 7.812 16.422 1 98.69 499 LEU A N 1
ATOM 3922 C CA . LEU A 1 499 ? 20 8.5 17.719 1 98.69 499 LEU A CA 1
ATOM 3923 C C . LEU A 1 499 ? 19.359 7.66 18.812 1 98.69 499 LEU A C 1
ATOM 3925 O O . LEU A 1 499 ? 18.266 7.117 18.625 1 98.69 499 LEU A O 1
ATOM 3929 N N . ASP A 1 500 ? 20.016 7.453 19.844 1 97.88 500 ASP A N 1
ATOM 3930 C CA . ASP A 1 500 ? 19.5 6.77 21.031 1 97.88 500 ASP A CA 1
ATOM 3931 C C . ASP A 1 500 ? 20.172 7.293 22.297 1 97.88 500 ASP A C 1
ATOM 3933 O O . ASP A 1 500 ? 20.781 8.359 22.281 1 97.88 500 ASP A O 1
ATOM 3937 N N . ARG A 1 501 ? 19.984 6.566 23.375 1 96.62 501 ARG A N 1
ATOM 3938 C CA . ARG A 1 501 ? 20.516 7 24.672 1 96.62 501 ARG A CA 1
ATOM 3939 C C . ARG A 1 501 ? 22.031 7.109 24.625 1 96.62 501 ARG A C 1
ATOM 3941 O O . ARG A 1 501 ? 22.625 8 25.25 1 96.62 501 ARG A O 1
ATOM 3948 N N . SER A 1 502 ? 22.766 6.324 23.828 1 96.88 502 SER A N 1
ATOM 3949 C CA . SER A 1 502 ? 24.219 6.223 23.812 1 96.88 502 SER A CA 1
ATOM 3950 C C . SER A 1 502 ? 24.844 7.465 23.188 1 96.88 502 SER A C 1
ATOM 3952 O O . SER A 1 502 ? 26.016 7.777 23.453 1 96.88 502 SER A O 1
ATOM 3954 N N . ASN A 1 503 ? 24.125 8.211 22.406 1 97.75 503 ASN A N 1
ATOM 3955 C CA . ASN A 1 503 ? 24.672 9.414 21.781 1 97.75 503 ASN A CA 1
ATOM 3956 C C . ASN A 1 503 ? 23.719 10.602 21.938 1 97.75 503 ASN A C 1
ATOM 3958 O O . ASN A 1 503 ? 23.578 11.406 21.016 1 97.75 503 ASN A O 1
ATOM 3962 N N . GLU A 1 504 ? 23.031 10.664 23.062 1 96.94 504 GLU A N 1
ATOM 3963 C CA . GLU A 1 504 ? 22.109 11.742 23.375 1 96.94 504 GLU A CA 1
ATOM 3964 C C . GLU A 1 504 ? 22.797 13.102 23.328 1 96.94 504 GLU A C 1
ATOM 3966 O O . GLU A 1 504 ? 22.188 14.102 22.953 1 96.94 504 GLU A O 1
ATOM 3971 N N . ASP A 1 505 ? 24.062 13.164 23.672 1 96.38 505 ASP A N 1
ATOM 3972 C CA . ASP A 1 505 ? 24.828 14.414 23.719 1 96.38 505 ASP A CA 1
ATOM 3973 C C . ASP A 1 505 ? 25.188 14.883 22.312 1 96.38 505 ASP A C 1
ATOM 3975 O O . ASP A 1 505 ? 25.625 16.016 22.125 1 96.38 505 ASP A O 1
ATOM 3979 N N . LYS A 1 506 ? 24.953 14.062 21.344 1 97.88 506 LYS A N 1
ATOM 3980 C CA . LYS A 1 506 ? 25.344 14.383 19.969 1 97.88 506 LYS A CA 1
ATOM 3981 C C . LYS A 1 506 ? 24.125 14.664 19.094 1 97.88 506 LYS A C 1
ATOM 3983 O O . LYS A 1 506 ? 24.234 14.742 17.875 1 97.88 506 LYS A O 1
ATOM 3988 N N . ILE A 1 507 ? 22.969 14.844 19.656 1 98.5 507 ILE A N 1
ATOM 3989 C CA . ILE A 1 507 ? 21.75 15.039 18.906 1 98.5 507 ILE A CA 1
ATOM 3990 C C . ILE A 1 507 ? 21.922 16.219 17.938 1 98.5 507 ILE A C 1
ATOM 3992 O O . ILE A 1 507 ? 21.672 16.094 16.734 1 98.5 507 ILE A O 1
ATOM 3996 N N . LYS A 1 508 ? 22.375 17.359 18.453 1 98.19 508 LYS A N 1
ATOM 3997 C CA . LYS A 1 508 ? 22.531 18.562 17.641 1 98.19 508 LYS A CA 1
ATOM 3998 C C . LYS A 1 508 ? 23.5 18.328 16.484 1 98.19 508 LYS A C 1
ATOM 4000 O O . LYS A 1 508 ? 23.234 18.734 15.352 1 98.19 508 LYS A O 1
ATOM 4005 N N . GLU A 1 509 ? 24.594 17.672 16.766 1 98.5 509 GLU A N 1
ATOM 4006 C CA . GLU A 1 509 ? 25.625 17.391 15.758 1 98.5 509 GLU A CA 1
ATOM 4007 C C . GLU A 1 509 ? 25.062 16.5 14.648 1 98.5 509 GLU A C 1
ATOM 4009 O O . GLU A 1 509 ? 25.328 16.734 13.469 1 98.5 509 GLU A O 1
ATOM 4014 N N . VAL A 1 510 ? 24.344 15.469 15.031 1 98.69 510 VAL A N 1
ATOM 4015 C CA . VAL A 1 510 ? 23.766 14.531 14.07 1 98.69 510 VAL A CA 1
ATOM 4016 C C . VAL A 1 510 ? 22.766 15.258 13.18 1 98.69 510 VAL A C 1
ATOM 4018 O O . VAL A 1 510 ? 22.734 15.047 11.969 1 98.69 510 VAL A O 1
ATOM 4021 N N . LEU A 1 511 ? 21.953 16.125 13.734 1 98.81 511 LEU A N 1
ATOM 4022 C CA . LEU A 1 511 ? 20.938 16.859 12.977 1 98.81 511 LEU A CA 1
ATOM 4023 C C . LEU A 1 511 ? 21.594 17.828 12 1 98.81 511 LEU A C 1
ATOM 4025 O O . LEU A 1 511 ? 21.172 17.953 10.852 1 98.81 511 LEU A O 1
ATOM 4029 N N . LEU A 1 512 ? 22.656 18.531 12.414 1 98.69 512 LEU A N 1
ATOM 4030 C CA . LEU A 1 512 ? 23.375 19.469 11.555 1 98.69 512 LEU A CA 1
ATOM 4031 C C . LEU A 1 512 ? 24.031 18.734 10.391 1 98.69 512 LEU A C 1
ATOM 4033 O O . LEU A 1 512 ? 24.031 19.234 9.258 1 98.69 512 LEU A O 1
ATOM 4037 N N . GLN A 1 513 ? 24.578 17.578 10.703 1 98.69 513 GLN A N 1
ATOM 4038 C CA . GLN A 1 513 ? 25.172 16.766 9.641 1 98.69 513 GLN A CA 1
ATOM 4039 C C . GLN A 1 513 ? 24.125 16.344 8.617 1 98.69 513 GLN A C 1
ATOM 4041 O O . GLN A 1 513 ? 24.406 16.281 7.422 1 98.69 513 GLN A O 1
ATOM 4046 N N . ALA A 1 514 ? 22.922 16 9.117 1 98.69 514 ALA A N 1
ATOM 4047 C CA . ALA A 1 514 ? 21.844 15.617 8.211 1 98.69 514 ALA A CA 1
ATOM 4048 C C . ALA A 1 514 ? 21.5 16.75 7.258 1 98.69 514 ALA A C 1
ATOM 4050 O O . ALA A 1 514 ? 21.234 16.516 6.074 1 98.69 514 ALA A O 1
ATOM 4051 N N . ILE A 1 515 ? 21.469 17.984 7.738 1 98.62 515 ILE A N 1
ATOM 4052 C CA . ILE A 1 515 ? 21.188 19.156 6.91 1 98.62 515 ILE A CA 1
ATOM 4053 C C . ILE A 1 515 ? 22.281 19.312 5.852 1 98.62 515 ILE A C 1
ATOM 4055 O O . ILE A 1 515 ? 21.984 19.531 4.676 1 98.62 515 ILE A O 1
ATOM 4059 N N . LYS A 1 516 ? 23.531 19.172 6.266 1 98.56 516 LYS A N 1
ATOM 4060 C CA . LYS A 1 516 ? 24.656 19.281 5.34 1 98.56 516 LYS A CA 1
ATOM 4061 C C . LYS A 1 516 ? 24.562 18.219 4.242 1 98.56 516 LYS A C 1
ATOM 4063 O O . LYS A 1 516 ? 24.734 18.531 3.061 1 98.56 516 LYS A O 1
ATOM 4068 N N . ASP A 1 517 ? 24.281 17.016 4.645 1 98.62 517 ASP A N 1
ATOM 4069 C CA . ASP A 1 517 ? 24.172 15.922 3.688 1 98.62 517 ASP A CA 1
ATOM 4070 C C . ASP A 1 517 ? 23.047 16.172 2.695 1 98.62 517 ASP A C 1
ATOM 4072 O O . ASP A 1 517 ? 23.188 15.914 1.498 1 98.62 517 ASP A O 1
ATOM 4076 N N . SER A 1 518 ? 21.953 16.625 3.215 1 98.38 518 SER A N 1
ATOM 4077 C CA . SER A 1 518 ? 20.812 16.906 2.346 1 98.38 518 SER A CA 1
ATOM 4078 C C . SER A 1 518 ? 21.156 17.984 1.321 1 98.38 518 SER A C 1
ATOM 4080 O O . SER A 1 518 ? 20.828 17.859 0.142 1 98.38 518 SER A O 1
ATOM 4082 N N . ARG A 1 519 ? 21.828 19 1.729 1 97.94 519 ARG A N 1
ATOM 4083 C CA . ARG A 1 519 ? 22.203 20.094 0.846 1 97.94 519 ARG A CA 1
ATOM 4084 C C . ARG A 1 519 ? 23.234 19.641 -0.184 1 97.94 519 ARG A C 1
ATOM 4086 O O . ARG A 1 519 ? 23.375 20.266 -1.237 1 97.94 519 ARG A O 1
ATOM 4093 N N . GLU A 1 520 ? 23.906 18.562 0.151 1 98 520 GLU A N 1
ATOM 4094 C CA . GLU A 1 520 ? 24.844 17.969 -0.792 1 98 520 GLU A CA 1
ATOM 4095 C C . GLU A 1 520 ? 24.141 17.016 -1.751 1 98 520 GLU A C 1
ATOM 4097 O O . GLU A 1 520 ? 24.781 16.422 -2.617 1 98 520 GLU A O 1
ATOM 4102 N N . GLY A 1 521 ? 22.891 16.812 -1.561 1 97.56 521 GLY A N 1
ATOM 4103 C CA . GLY A 1 521 ? 22.125 16.062 -2.545 1 97.56 521 GLY A CA 1
ATOM 4104 C C . GLY A 1 521 ? 21.688 14.703 -2.051 1 97.56 521 GLY A C 1
ATOM 4105 O O . GLY A 1 521 ? 21.141 13.898 -2.816 1 97.56 521 GLY A O 1
ATOM 4106 N N . HIS A 1 522 ? 21.812 14.422 -0.713 1 98.38 522 HIS A N 1
ATOM 4107 C CA . HIS A 1 522 ? 21.453 13.117 -0.172 1 98.38 522 HIS A CA 1
ATOM 4108 C C . HIS A 1 522 ? 20.188 13.211 0.679 1 98.38 522 HIS A C 1
ATOM 4110 O O . HIS A 1 522 ? 20.016 14.156 1.447 1 98.38 522 HIS A O 1
ATOM 4116 N N . SER A 1 523 ? 19.281 12.242 0.429 1 98.69 523 SER A N 1
ATOM 4117 C CA . SER A 1 523 ? 18.203 12.094 1.396 1 98.69 523 SER A CA 1
ATOM 4118 C C . SER A 1 523 ? 18.688 11.383 2.658 1 98.69 523 SER A C 1
ATOM 4120 O O . SER A 1 523 ? 19.438 10.414 2.578 1 98.69 523 SER A O 1
ATOM 4122 N N . VAL A 1 524 ? 18.312 11.891 3.818 1 98.88 524 VAL A N 1
ATOM 4123 C CA . VAL A 1 524 ? 18.844 11.391 5.082 1 98.88 524 VAL A CA 1
ATOM 4124 C C . VAL A 1 524 ? 17.703 11 6.012 1 98.88 524 VAL A C 1
ATOM 4126 O O . VAL A 1 524 ? 16.719 11.742 6.145 1 98.88 524 VAL A O 1
ATOM 4129 N N . LEU A 1 525 ? 17.797 9.82 6.562 1 98.88 525 LEU A N 1
ATOM 4130 C CA . LEU A 1 525 ? 16.844 9.391 7.582 1 98.88 525 LEU A CA 1
ATOM 4131 C C . LEU A 1 525 ? 17.516 9.344 8.953 1 98.88 525 LEU A C 1
ATOM 4133 O O . LEU A 1 525 ? 18.531 8.688 9.133 1 98.88 525 LEU A O 1
ATOM 4137 N N . ILE A 1 526 ? 16.969 10.086 9.883 1 98.94 526 ILE A N 1
ATOM 4138 C CA . ILE A 1 526 ? 17.406 10.055 11.273 1 98.94 526 ILE A CA 1
ATOM 4139 C C . ILE A 1 526 ? 16.453 9.203 12.094 1 98.94 526 ILE A C 1
ATOM 4141 O O . ILE A 1 526 ? 15.312 9.594 12.336 1 98.94 526 ILE A O 1
ATOM 4145 N N . ASN A 1 527 ? 16.938 8.078 12.484 1 98.88 527 ASN A N 1
ATOM 4146 C CA . ASN A 1 527 ? 16.172 7.152 13.32 1 98.88 527 ASN A CA 1
ATOM 4147 C C . ASN A 1 527 ? 16.391 7.434 14.805 1 98.88 527 ASN A C 1
ATOM 4149 O O . ASN A 1 527 ? 17.312 6.898 15.414 1 98.88 527 ASN A O 1
ATOM 4153 N N . ALA A 1 528 ? 15.484 8.211 15.398 1 98.88 528 ALA A N 1
ATOM 4154 C CA . ALA A 1 528 ? 15.602 8.57 16.812 1 98.88 528 ALA A CA 1
ATOM 4155 C C . ALA A 1 528 ? 14.797 7.613 17.688 1 98.88 528 ALA A C 1
ATOM 4157 O O . ALA A 1 528 ? 13.562 7.652 17.688 1 98.88 528 ALA A O 1
ATOM 4158 N N . LEU A 1 529 ? 15.508 6.758 18.406 1 98.69 529 LEU A N 1
ATOM 4159 C CA . LEU A 1 529 ? 14.812 5.918 19.375 1 98.69 529 LEU A CA 1
ATOM 4160 C C . LEU A 1 529 ? 14.367 6.738 20.578 1 98.69 529 LEU A C 1
ATOM 4162 O O . LEU A 1 529 ? 15.18 7.402 21.219 1 98.69 529 LEU A O 1
ATOM 4166 N N . ILE A 1 530 ? 13.047 6.684 20.844 1 98 530 ILE A N 1
ATOM 4167 C CA . ILE A 1 530 ? 12.508 7.547 21.891 1 98 530 ILE A CA 1
ATOM 4168 C C . ILE A 1 530 ? 11.727 6.707 22.906 1 98 530 ILE A C 1
ATOM 4170 O O . ILE A 1 530 ? 11.266 5.609 22.578 1 98 530 ILE A O 1
ATOM 4174 N N . GLY A 1 531 ? 11.664 7.238 24.078 1 94.06 531 GLY A N 1
ATOM 4175 C CA . GLY A 1 531 ? 10.875 6.625 25.141 1 94.06 531 GLY A CA 1
ATOM 4176 C C . GLY A 1 531 ? 9.508 7.258 25.312 1 94.06 531 GLY A C 1
ATOM 4177 O O . GLY A 1 531 ? 9.141 8.164 24.562 1 94.06 531 GLY A O 1
ATOM 4178 N N . THR A 1 532 ? 8.797 6.695 26.281 1 86 532 THR A N 1
ATOM 4179 C CA . THR A 1 532 ? 7.438 7.168 26.547 1 86 532 THR A CA 1
ATOM 4180 C C . THR A 1 532 ? 7.453 8.305 27.562 1 86 532 THR A C 1
ATOM 4182 O O . THR A 1 532 ? 8.242 8.281 28.516 1 86 532 THR A O 1
ATOM 4185 N N . THR A 1 533 ? 6.648 9.32 27.219 1 84.5 533 THR A N 1
ATOM 4186 C CA . THR A 1 533 ? 6.426 10.406 28.172 1 84.5 533 THR A CA 1
ATOM 4187 C C . THR A 1 533 ? 4.934 10.586 28.453 1 84.5 533 THR A C 1
ATOM 4189 O O . THR A 1 533 ? 4.098 9.992 27.766 1 84.5 533 THR A O 1
ATOM 4192 N N . ASN A 1 534 ? 4.645 11.375 29.453 1 79.19 534 ASN A N 1
ATOM 4193 C CA . ASN A 1 534 ? 3.25 11.672 29.766 1 79.19 534 ASN A CA 1
ATOM 4194 C C . ASN A 1 534 ? 2.807 12.992 29.156 1 79.19 534 ASN A C 1
ATOM 4196 O O . ASN A 1 534 ? 1.776 13.547 29.531 1 79.19 534 ASN A O 1
ATOM 4200 N N . PHE A 1 535 ? 3.545 13.477 28.328 1 81.88 535 PHE A N 1
ATOM 4201 C CA . PHE A 1 535 ? 3.283 14.773 27.719 1 81.88 535 PHE A CA 1
ATOM 4202 C C . PHE A 1 535 ? 1.95 14.766 26.969 1 81.88 535 PHE A C 1
ATOM 4204 O O . PHE A 1 535 ? 1.197 15.734 27.031 1 81.88 535 PHE A O 1
ATOM 4211 N N . ARG A 1 536 ? 1.624 13.672 26.406 1 73.94 536 ARG A N 1
ATOM 4212 C CA . ARG A 1 536 ? 0.465 13.609 25.516 1 73.94 536 ARG A CA 1
ATOM 4213 C C . ARG A 1 536 ? -0.739 13.008 26.234 1 73.94 536 ARG A C 1
ATOM 4215 O O . ARG A 1 536 ? -1.745 12.68 25.609 1 73.94 536 ARG A O 1
ATOM 4222 N N . GLU A 1 537 ? -0.546 12.836 27.5 1 71.12 537 GLU A N 1
ATOM 4223 C CA . GLU A 1 537 ? -1.672 12.258 28.234 1 71.12 537 GLU A CA 1
ATOM 4224 C C . GLU A 1 537 ? -2.898 13.164 28.156 1 71.12 537 GLU A C 1
ATOM 4226 O O . GLU A 1 537 ? -2.801 14.375 28.375 1 71.12 537 GLU A O 1
ATOM 4231 N N . GLY A 1 538 ? -4.023 12.695 27.812 1 59.44 538 GLY A N 1
ATOM 4232 C CA . GLY A 1 538 ? -5.277 13.43 27.766 1 59.44 538 GLY A CA 1
ATOM 4233 C C . GLY A 1 538 ? -5.453 14.203 26.469 1 59.44 538 GLY A C 1
ATOM 4234 O O . GLY A 1 538 ? -6.516 14.781 26.219 1 59.44 538 GLY A O 1
ATOM 4235 N N . SER A 1 539 ? -4.434 14.242 25.719 1 59.03 539 SER A N 1
ATOM 4236 C CA . SER A 1 539 ? -4.496 15.078 24.531 1 59.03 539 SER A CA 1
ATOM 4237 C C . SER A 1 539 ? -5.055 14.297 23.344 1 59.03 539 SER A C 1
ATOM 4239 O O . SER A 1 539 ? -4.742 13.117 23.156 1 59.03 539 SER A O 1
ATOM 4241 N N . LEU A 1 540 ? -6.277 14.789 22.828 1 48.59 540 LEU A N 1
ATOM 4242 C CA . LEU A 1 540 ? -6.75 14.25 21.547 1 48.59 540 LEU A CA 1
ATOM 4243 C C . LEU A 1 540 ? -5.926 14.805 20.391 1 48.59 540 LEU A C 1
ATOM 4245 O O . LEU A 1 540 ? -5.422 15.922 20.469 1 48.59 540 LEU A O 1
ATOM 4249 N N . SER A 1 541 ? -5.199 14.078 19.672 1 47.56 541 SER A N 1
AT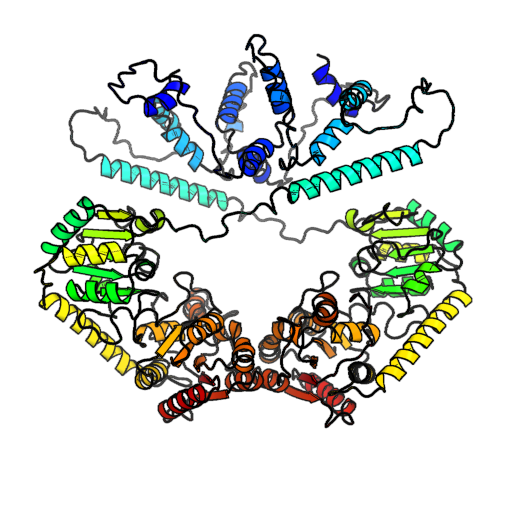OM 4250 C CA . SER A 1 541 ? -4.348 14.469 18.562 1 47.56 541 SER A CA 1
ATOM 4251 C C . SER A 1 541 ? -5.027 15.523 17.688 1 47.56 541 SER A C 1
ATOM 4253 O O . SER A 1 541 ? -6.156 15.328 17.234 1 47.56 541 SER A O 1
ATOM 4255 N N . VAL A 1 542 ? -4.984 16.953 18.094 1 42 542 VAL A N 1
ATOM 4256 C CA . VAL A 1 542 ? -5.57 17.984 17.234 1 42 542 VAL A CA 1
ATOM 4257 C C . VAL A 1 542 ? -4.551 18.438 16.188 1 42 542 VAL A C 1
ATOM 4259 O O . VAL A 1 542 ? -3.377 18.625 16.516 1 42 542 VAL A O 1
ATOM 4262 N N . MET B 1 1 ? -55 -12.461 -19.516 1 17.52 1 MET B N 1
ATOM 4263 C CA . MET B 1 1 ? -54.656 -13.875 -19.375 1 17.52 1 MET B CA 1
ATOM 4264 C C . MET B 1 1 ? -53.5 -14.234 -20.344 1 17.52 1 MET B C 1
ATOM 4266 O O . MET B 1 1 ? -52.531 -14.867 -19.938 1 17.52 1 MET B O 1
ATOM 4270 N N . VAL B 1 2 ? -53.5 -14.055 -21.547 1 17.42 2 VAL B N 1
ATOM 4271 C CA . VAL B 1 2 ? -52.406 -14.766 -22.188 1 17.42 2 VAL B CA 1
ATOM 4272 C C . VAL B 1 2 ? -51.156 -13.891 -22.172 1 17.42 2 VAL B C 1
ATOM 4274 O O . VAL B 1 2 ? -50.062 -14.375 -21.859 1 17.42 2 VAL B O 1
ATOM 4277 N N . TYR B 1 3 ? -51.25 -12.82 -22.578 1 18.2 3 TYR B N 1
ATOM 4278 C CA . TYR B 1 3 ? -49.938 -12.156 -22.75 1 18.2 3 TYR B CA 1
ATOM 4279 C C . TYR B 1 3 ? -49.406 -11.688 -21.406 1 18.2 3 TYR B C 1
ATOM 4281 O O . TYR B 1 3 ? -48.188 -11.602 -21.219 1 18.2 3 TYR B O 1
ATOM 4289 N N . ILE B 1 4 ? -50.094 -11.461 -20.5 1 20 4 ILE B N 1
ATOM 4290 C CA . ILE B 1 4 ? -49.875 -11.727 -19.094 1 20 4 ILE B CA 1
ATOM 4291 C C . ILE B 1 4 ? -49.906 -13.234 -18.844 1 20 4 ILE B C 1
ATOM 4293 O O . ILE B 1 4 ? -49.094 -13.758 -18.062 1 20 4 ILE B O 1
ATOM 4297 N N . LEU B 1 5 ? -50.5 -13.93 -19.812 1 19.92 5 LEU B N 1
ATOM 4298 C CA . LEU B 1 5 ? -50.812 -15.352 -19.953 1 19.92 5 LEU B CA 1
ATOM 4299 C C . LEU B 1 5 ? -49.781 -16.047 -20.828 1 19.92 5 LEU B C 1
ATOM 4301 O O . LEU B 1 5 ? -49.406 -17.203 -20.562 1 19.92 5 LEU B O 1
ATOM 4305 N N . VAL B 1 6 ? -49.281 -15.492 -21.781 1 21.5 6 VAL B N 1
ATOM 4306 C CA . VAL B 1 6 ? -48.25 -16.297 -22.422 1 21.5 6 VAL B CA 1
ATOM 4307 C C . VAL B 1 6 ? -46.969 -16.203 -21.594 1 21.5 6 VAL B C 1
ATOM 4309 O O . VAL B 1 6 ? -46.25 -17.219 -21.406 1 21.5 6 VAL B O 1
ATOM 4312 N N . TRP B 1 7 ? -46.625 -15.148 -21.062 1 23.41 7 TRP B N 1
ATOM 4313 C CA . TRP B 1 7 ? -45.531 -15.219 -20.094 1 23.41 7 TRP B CA 1
ATOM 4314 C C . TRP B 1 7 ? -45.906 -16.109 -18.922 1 23.41 7 TRP B C 1
ATOM 4316 O O . TRP B 1 7 ? -45.094 -16.922 -18.469 1 23.41 7 TRP B O 1
ATOM 4326 N N . LEU B 1 8 ? -47.062 -16.188 -18.594 1 23.11 8 LEU B N 1
ATOM 4327 C CA . LEU B 1 8 ? -47.562 -17.266 -17.75 1 23.11 8 LEU B CA 1
ATOM 4328 C C . LEU B 1 8 ? -47.781 -18.531 -18.547 1 23.11 8 LEU B C 1
ATOM 4330 O O . LEU B 1 8 ? -47.5 -19.641 -18.078 1 23.11 8 LEU B O 1
ATOM 4334 N N . SER B 1 9 ? -48.125 -18.516 -19.766 1 22.41 9 SER B N 1
ATOM 4335 C CA . SER B 1 9 ? -48.312 -19.703 -20.594 1 22.41 9 SER B CA 1
ATOM 4336 C C . SER B 1 9 ? -47 -20.094 -21.281 1 22.41 9 SER B C 1
ATOM 4338 O O . SER B 1 9 ? -46.781 -21.266 -21.578 1 22.41 9 SER B O 1
ATOM 4340 N N . MET B 1 10 ? -46.125 -19.453 -21.781 1 23.81 10 MET B N 1
ATOM 4341 C CA . MET B 1 10 ? -44.844 -20.156 -22 1 23.81 10 MET B CA 1
ATOM 4342 C C . MET B 1 10 ? -44.281 -20.641 -20.672 1 23.81 10 MET B C 1
ATOM 4344 O O . MET B 1 10 ? -43.531 -21.625 -20.641 1 23.81 10 MET B O 1
ATOM 4348 N N . VAL B 1 11 ? -44.594 -20.234 -19.594 1 24.06 11 VAL B N 1
ATOM 4349 C CA . VAL B 1 11 ? -44.5 -21.094 -18.406 1 24.06 11 VAL B CA 1
ATOM 4350 C C . VAL B 1 11 ? -45.594 -22.188 -18.5 1 24.06 11 VAL B C 1
ATOM 4352 O O . VAL B 1 11 ? -45.312 -23.344 -18.203 1 24.06 11 VAL B O 1
ATOM 4355 N N . LEU B 1 12 ? -46.781 -21.969 -18.984 1 23.59 12 LEU B N 1
ATOM 4356 C CA . LEU B 1 12 ? -47.844 -22.969 -18.922 1 23.59 12 LEU B CA 1
ATOM 4357 C C . LEU B 1 12 ? -47.875 -23.797 -20.203 1 23.59 12 LEU B C 1
ATOM 4359 O O . LEU B 1 12 ? -48.688 -24.734 -20.328 1 23.59 12 LEU B O 1
ATOM 4363 N N . SER B 1 13 ? -47.625 -23.594 -21.25 1 22.89 13 SER B N 1
ATOM 4364 C CA . SER B 1 13 ? -47.906 -24.609 -22.266 1 22.89 13 SER B CA 1
ATOM 4365 C C . SER B 1 13 ? -47.156 -25.906 -22 1 22.89 13 SER B C 1
ATOM 4367 O O . SER B 1 13 ? -46.219 -26.234 -22.719 1 22.89 13 SER B O 1
ATOM 4369 N N . ILE B 1 14 ? -47 -26.266 -20.656 1 22.11 14 ILE B N 1
ATOM 4370 C CA . ILE B 1 14 ? -47 -27.625 -20.125 1 22.11 14 ILE B CA 1
ATOM 4371 C C . ILE B 1 14 ? -48.344 -28.312 -20.406 1 22.11 14 ILE B C 1
ATOM 4373 O O . ILE B 1 14 ? -49.406 -27.734 -20.141 1 22.11 14 ILE B O 1
ATOM 4377 N N . ARG B 1 15 ? -48.594 -29.328 -21.281 1 22.5 15 ARG B N 1
ATOM 4378 C CA . ARG B 1 15 ? -49.719 -30.203 -21.594 1 22.5 15 ARG B CA 1
ATOM 4379 C C . ARG B 1 15 ? -50.625 -30.344 -20.391 1 22.5 15 ARG B C 1
ATOM 4381 O O . ARG B 1 15 ? -51.812 -29.938 -20.453 1 22.5 15 ARG B O 1
ATOM 4388 N N . LYS B 1 16 ? -50.969 -31.828 -19.797 1 21.44 16 LYS B N 1
ATOM 4389 C CA . LYS B 1 16 ? -51.844 -32.625 -18.922 1 21.44 16 LYS B CA 1
ATOM 4390 C C . LYS B 1 16 ? -51.781 -32.094 -17.484 1 21.44 16 LYS B C 1
ATOM 4392 O O . LYS B 1 16 ? -51.094 -32.688 -16.641 1 21.44 16 LYS B O 1
ATOM 4397 N N . LEU B 1 17 ? -51.75 -31.047 -17.031 1 20.67 17 LEU B N 1
ATOM 4398 C CA . LEU B 1 17 ? -51.656 -31 -15.578 1 20.67 17 LEU B CA 1
ATOM 4399 C C . LEU B 1 17 ? -53.031 -31.297 -14.961 1 20.67 17 LEU B C 1
ATOM 4401 O O . LEU B 1 17 ? -54 -30.562 -15.164 1 20.67 17 LEU B O 1
ATOM 4405 N N . ASP B 1 18 ? -53.562 -32.625 -14.867 1 21.5 18 ASP B N 1
ATOM 4406 C CA . ASP B 1 18 ? -54.688 -33 -14.055 1 21.5 18 ASP B CA 1
ATOM 4407 C C . ASP B 1 18 ? -54.688 -32.25 -12.719 1 21.5 18 ASP B C 1
ATOM 4409 O O . ASP B 1 18 ? -53.812 -32.5 -11.867 1 21.5 18 ASP B O 1
ATOM 4413 N N . LEU B 1 19 ? -55.25 -31.172 -12.617 1 22.05 19 LEU B N 1
ATOM 4414 C CA . LEU B 1 19 ? -55.5 -30.422 -11.398 1 22.05 19 LEU B CA 1
ATOM 4415 C C . LEU B 1 19 ? -56.469 -31.156 -10.477 1 22.05 19 LEU B C 1
ATOM 4417 O O . LEU B 1 19 ? -57.688 -31.219 -10.75 1 22.05 19 LEU B O 1
ATOM 4421 N N . LYS B 1 20 ? -56.344 -32.469 -10.109 1 22.67 20 LYS B N 1
ATOM 4422 C CA . LYS B 1 20 ? -57.25 -32.969 -9.078 1 22.67 20 LYS B CA 1
ATOM 4423 C C . LYS B 1 20 ? -57.25 -32.031 -7.867 1 22.67 20 LYS B C 1
ATOM 4425 O O . LYS B 1 20 ? -56.219 -31.766 -7.277 1 22.67 20 LYS B O 1
ATOM 4430 N N . PHE B 1 21 ? -58.219 -31.031 -7.754 1 22.86 21 PHE B N 1
ATOM 4431 C CA . PHE B 1 21 ? -58.625 -30.172 -6.664 1 22.86 21 PHE B CA 1
ATOM 4432 C C . PHE B 1 21 ? -58.938 -30.984 -5.41 1 22.86 21 PHE B C 1
ATOM 4434 O O . PHE B 1 21 ? -60.094 -31.219 -5.078 1 22.86 21 PHE B O 1
ATOM 4441 N N . ASP B 1 22 ? -58.438 -32.188 -5.23 1 22 22 ASP B N 1
ATOM 4442 C CA . ASP B 1 22 ? -58.906 -32.844 -3.996 1 22 22 ASP B CA 1
ATOM 4443 C C . ASP B 1 22 ? -58.719 -31.906 -2.801 1 22 22 ASP B C 1
ATOM 4445 O O . ASP B 1 22 ? -57.969 -30.922 -2.879 1 22 22 ASP B O 1
ATOM 4449 N N . SER B 1 23 ? -59.188 -32.25 -1.431 1 21.28 23 SER B N 1
ATOM 4450 C CA . SER B 1 23 ? -59.312 -31.688 -0.084 1 21.28 23 SER B CA 1
ATOM 4451 C C . SER B 1 23 ? -57.969 -31.094 0.384 1 21.28 23 SER B C 1
ATOM 4453 O O . SER B 1 23 ? -57.875 -30.641 1.523 1 21.28 23 SER B O 1
ATOM 4455 N N . VAL B 1 24 ? -56.875 -31.25 -0.293 1 21.94 24 VAL B N 1
ATOM 4456 C CA . VAL B 1 24 ? -55.594 -31.125 0.378 1 21.94 24 VAL B CA 1
ATOM 4457 C C . VAL B 1 24 ? -55.281 -29.656 0.642 1 21.94 24 VAL B C 1
ATOM 4459 O O . VAL B 1 24 ? -54.781 -28.953 -0.234 1 21.94 24 VAL B O 1
ATOM 4462 N N . VAL B 1 25 ? -56.312 -28.656 0.863 1 23.12 25 VAL B N 1
ATOM 4463 C CA . VAL B 1 25 ? -56.5 -27.281 1.34 1 23.12 25 VAL B CA 1
ATOM 4464 C C . VAL B 1 25 ? -55.531 -27 2.502 1 23.12 25 VAL B C 1
ATOM 4466 O O . VAL B 1 25 ? -54.969 -25.922 2.588 1 23.12 25 VAL B O 1
ATOM 4469 N N . ASP B 1 26 ? -55.438 -27.828 3.543 1 21.05 26 ASP B N 1
ATOM 4470 C CA . ASP B 1 26 ? -55.125 -27.469 4.922 1 21.05 26 ASP B CA 1
ATOM 4471 C C . ASP B 1 26 ? -53.625 -27.266 5.098 1 21.05 26 ASP B C 1
ATOM 4473 O O . ASP B 1 26 ? -53.125 -27.156 6.223 1 21.05 26 ASP B O 1
ATOM 4477 N N . ARG B 1 27 ? -52.781 -27.812 4.195 1 21.89 27 ARG B N 1
ATOM 4478 C CA . ARG B 1 27 ? -51.438 -27.906 4.758 1 21.89 27 ARG B CA 1
ATOM 4479 C C . ARG B 1 27 ? -50.844 -26.516 4.965 1 21.89 27 ARG B C 1
ATOM 4481 O O . ARG B 1 27 ? -50.844 -25.688 4.059 1 21.89 27 ARG B O 1
ATOM 4488 N N . GLU B 1 28 ? -50.594 -25.969 6.176 1 21.11 28 GLU B N 1
ATOM 4489 C CA . GLU B 1 28 ? -50.094 -24.75 6.828 1 21.11 28 GLU B CA 1
ATOM 4490 C C . GLU B 1 28 ? -48.719 -24.344 6.285 1 21.11 28 GLU B C 1
ATOM 4492 O O . GLU B 1 28 ? -47.781 -25.109 6.375 1 21.11 28 GLU B O 1
ATOM 4497 N N . LEU B 1 29 ? -48.531 -23.891 5.039 1 21.16 29 LEU B N 1
ATOM 4498 C CA . LEU B 1 29 ? -47.281 -23.328 4.504 1 21.16 29 LEU B CA 1
ATOM 4499 C C . LEU B 1 29 ? -46.531 -22.562 5.578 1 21.16 29 LEU B C 1
ATOM 4501 O O . LEU B 1 29 ? -46.969 -21.516 6.035 1 21.16 29 LEU B O 1
ATOM 4505 N N . SER B 1 30 ? -45.906 -23.156 6.578 1 20.25 30 SER B N 1
ATOM 4506 C CA . SER B 1 30 ? -45.125 -22.547 7.656 1 20.25 30 SER B CA 1
ATOM 4507 C C . SER B 1 30 ? -43.938 -21.766 7.109 1 20.25 30 SER B C 1
ATOM 4509 O O . SER B 1 30 ? -43.125 -22.312 6.375 1 20.25 30 SER B O 1
ATOM 4511 N N . ILE B 1 31 ? -44 -20.516 6.719 1 22.48 31 ILE B N 1
ATOM 4512 C CA . ILE B 1 31 ? -43.031 -19.453 6.445 1 22.48 31 ILE B CA 1
ATOM 4513 C C . ILE B 1 31 ? -41.906 -19.5 7.496 1 22.48 31 ILE B C 1
ATOM 4515 O O . ILE B 1 31 ? -42.094 -18.984 8.602 1 22.48 31 ILE B O 1
ATOM 4519 N N . ARG B 1 32 ? -41.344 -20.594 7.918 1 22.64 32 ARG B N 1
ATOM 4520 C CA . ARG B 1 32 ? -40.281 -20.594 8.93 1 22.64 32 ARG B CA 1
ATOM 4521 C C . ARG B 1 32 ? -39.219 -19.531 8.625 1 22.64 32 ARG B C 1
ATOM 4523 O O . ARG B 1 32 ? -39.219 -18.953 7.535 1 22.64 32 ARG B O 1
ATOM 4530 N N . ASN B 1 33 ? -37.844 -19.656 9.328 1 20.89 33 ASN B N 1
ATOM 4531 C CA . ASN B 1 33 ? -36.688 -18.844 9.68 1 20.89 33 ASN B CA 1
ATOM 4532 C C . ASN B 1 33 ? -35.906 -18.406 8.438 1 20.89 33 ASN B C 1
ATOM 4534 O O . ASN B 1 33 ? -34.656 -18.453 8.422 1 20.89 33 ASN B O 1
ATOM 4538 N N . ILE B 1 34 ? -36.312 -18.672 7.195 1 21.88 34 ILE B N 1
ATOM 4539 C CA . ILE B 1 34 ? -35.344 -18.234 6.184 1 21.88 34 ILE B CA 1
ATOM 4540 C C . ILE B 1 34 ? -35.156 -16.734 6.273 1 21.88 34 ILE B C 1
ATOM 4542 O O . ILE B 1 34 ? -36.094 -15.953 6.117 1 21.88 34 ILE B O 1
ATOM 4546 N N . GLY B 1 35 ? -34.281 -16.188 7.195 1 23.28 35 GLY B N 1
ATOM 4547 C CA . GLY B 1 35 ? -33.812 -14.836 7.441 1 23.28 35 GLY B CA 1
ATOM 4548 C C . GLY B 1 35 ? -33.562 -14.047 6.168 1 23.28 35 GLY B C 1
ATOM 4549 O O . GLY B 1 35 ? -32.438 -13.961 5.684 1 23.28 35 GLY B O 1
ATOM 4550 N N . VAL B 1 36 ? -34.219 -14.391 5.055 1 22.5 36 VAL B N 1
ATOM 4551 C CA . VAL B 1 36 ? -34.062 -13.578 3.852 1 22.5 36 VAL B CA 1
ATOM 4552 C C . VAL B 1 36 ? -34.438 -12.125 4.156 1 22.5 36 VAL B C 1
ATOM 4554 O O . VAL B 1 36 ? -35.469 -11.844 4.73 1 22.5 36 VAL B O 1
ATOM 4557 N N . GLN B 1 37 ? -33.312 -11.297 4.297 1 23.06 37 GLN B N 1
ATOM 4558 C CA . GLN B 1 37 ? -33.25 -9.867 4.586 1 23.06 37 GLN B CA 1
ATOM 4559 C C . GLN B 1 37 ? -34.281 -9.094 3.748 1 23.06 37 GLN B C 1
ATOM 4561 O O . GLN B 1 37 ? -34.125 -8.984 2.529 1 23.06 37 GLN B O 1
ATOM 4566 N N . PHE B 1 38 ? -35.594 -9.109 4.02 1 26 38 PHE B N 1
ATOM 4567 C CA . PHE B 1 38 ? -36.75 -8.305 3.629 1 26 38 PHE B CA 1
ATOM 4568 C C . PHE B 1 38 ? -36.344 -6.859 3.367 1 26 38 PHE B C 1
ATOM 4570 O O . PHE B 1 38 ? -37.062 -6.109 2.723 1 26 38 PHE B O 1
ATOM 4577 N N . ASP B 1 39 ? -35.25 -6.516 4.035 1 27.59 39 ASP B N 1
ATOM 4578 C CA . ASP B 1 39 ? -34.812 -5.129 3.949 1 27.59 39 ASP B CA 1
ATOM 4579 C C . ASP B 1 39 ? -34.406 -4.777 2.523 1 27.59 39 ASP B C 1
ATOM 4581 O O . ASP B 1 39 ? -34.656 -3.668 2.051 1 27.59 39 ASP B O 1
ATOM 4585 N N . SER B 1 40 ? -33.906 -5.824 1.834 1 27.8 40 SER B N 1
ATOM 4586 C CA . SER B 1 40 ? -33.406 -5.469 0.505 1 27.8 40 SER B CA 1
ATOM 4587 C C . SER B 1 40 ? -34.562 -5.328 -0.486 1 27.8 40 SER B C 1
ATOM 4589 O O . SER B 1 40 ? -34.5 -4.477 -1.378 1 27.8 40 SER B O 1
ATOM 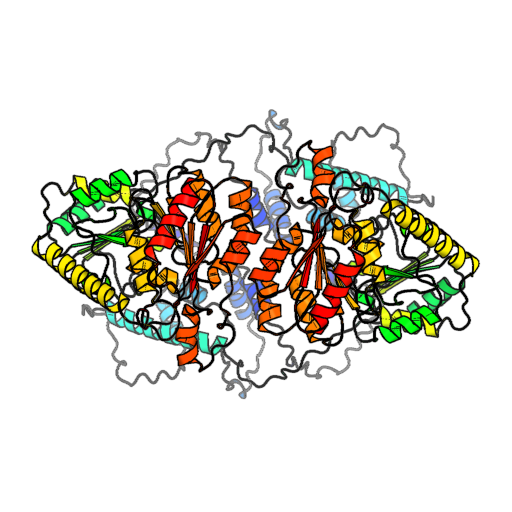4591 N N . VAL B 1 41 ? -35.625 -6.18 -0.383 1 27.84 41 VAL B N 1
ATOM 4592 C CA . VAL B 1 41 ? -36.75 -6.035 -1.317 1 27.84 41 VAL B CA 1
ATOM 4593 C C . VAL B 1 41 ? -37.562 -4.801 -0.955 1 27.84 41 VAL B C 1
ATOM 4595 O O . VAL B 1 41 ? -37.969 -4.031 -1.834 1 27.84 41 VAL B O 1
ATOM 4598 N N . VAL B 1 42 ? -37.875 -4.652 0.358 1 27.95 42 VAL B N 1
ATOM 4599 C CA . VAL B 1 42 ? -38.562 -3.432 0.782 1 27.95 42 VAL B CA 1
ATOM 4600 C C . VAL B 1 42 ? -37.688 -2.219 0.468 1 27.95 42 VAL B C 1
ATOM 4602 O O . VAL B 1 42 ? -38.188 -1.204 -0.031 1 27.95 42 VAL B O 1
ATOM 4605 N N . ASP B 1 43 ? -36.406 -2.34 0.683 1 27.44 43 ASP B N 1
ATOM 4606 C CA . ASP B 1 43 ? -35.5 -1.263 0.298 1 27.44 43 ASP B CA 1
ATOM 4607 C C . ASP B 1 43 ? -35.438 -1.096 -1.22 1 27.44 43 ASP B C 1
ATOM 4609 O O . ASP B 1 43 ? -35.375 0.027 -1.724 1 27.44 43 ASP B O 1
ATOM 4613 N N . ARG B 1 44 ? -35.594 -2.211 -1.954 1 27.75 44 ARG B N 1
ATOM 4614 C CA . ARG B 1 44 ? -35.688 -2.111 -3.408 1 27.75 44 ARG B CA 1
ATOM 4615 C C . ARG B 1 44 ? -37.031 -1.552 -3.828 1 27.75 44 ARG B C 1
ATOM 4617 O O . ARG B 1 44 ? -37.125 -0.764 -4.773 1 27.75 44 ARG B O 1
ATOM 4624 N N . VAL B 1 45 ? -38.031 -2.045 -3.16 1 28 45 VAL B N 1
ATOM 4625 C CA . VAL B 1 45 ? -39.344 -1.445 -3.426 1 28 45 VAL B CA 1
ATOM 4626 C C . VAL B 1 45 ? -39.375 -0.02 -2.881 1 28 45 VAL B C 1
ATOM 4628 O O . VAL B 1 45 ? -39.875 0.892 -3.539 1 28 45 VAL B O 1
ATOM 4631 N N . LEU B 1 46 ? -38.844 0.073 -1.681 1 27.78 46 LEU B N 1
ATOM 4632 C CA . LEU B 1 46 ? -38.875 1.402 -1.08 1 27.78 46 LEU B CA 1
ATOM 4633 C C . LEU B 1 46 ? -37.844 2.322 -1.761 1 27.78 46 LEU B C 1
ATOM 4635 O O . LEU B 1 46 ? -38 3.547 -1.716 1 27.78 46 LEU B O 1
ATOM 4639 N N . SER B 1 47 ? -36.75 1.733 -2.25 1 25.94 47 SER B N 1
ATOM 4640 C CA . SER B 1 47 ? -35.812 2.598 -2.945 1 25.94 47 SER B CA 1
ATOM 4641 C C . SER B 1 47 ? -36.406 3.135 -4.242 1 25.94 47 SER B C 1
ATOM 4643 O O . SER B 1 47 ? -35.719 3.785 -5.027 1 25.94 47 SER B O 1
ATOM 4645 N N . ILE B 1 48 ? -37.562 2.549 -4.641 1 24.94 48 ILE B N 1
ATOM 4646 C CA . ILE B 1 48 ? -38.25 3.254 -5.711 1 24.94 48 ILE B CA 1
ATOM 4647 C C . ILE B 1 48 ? -38.719 4.621 -5.215 1 24.94 48 ILE B C 1
ATOM 4649 O O . ILE B 1 48 ? -39.656 4.719 -4.422 1 24.94 48 ILE B O 1
ATOM 4653 N N . ARG B 1 49 ? -37.75 5.465 -4.871 1 27.94 49 ARG B N 1
ATOM 4654 C CA . ARG B 1 49 ? -37.875 6.805 -4.297 1 27.94 49 ARG B CA 1
ATOM 4655 C C . ARG B 1 49 ? -39.062 7.551 -4.891 1 27.94 49 ARG B C 1
ATOM 4657 O O . ARG B 1 49 ? -39.688 8.367 -4.215 1 27.94 49 ARG B O 1
ATOM 4664 N N . ASN B 1 50 ? -39.156 7.535 -6.23 1 26.56 50 ASN B N 1
ATOM 4665 C CA . ASN B 1 50 ? -40.094 8.555 -6.711 1 26.56 50 ASN B CA 1
ATOM 4666 C C . ASN B 1 50 ? -41.531 8.195 -6.383 1 26.56 50 ASN B C 1
ATOM 4668 O O . ASN B 1 50 ? -42.438 8.961 -6.695 1 26.56 50 ASN B O 1
ATOM 4672 N N . GLN B 1 51 ? -41.781 6.871 -6.227 1 25.53 51 GLN B N 1
ATOM 4673 C CA . GLN B 1 51 ? -43.219 6.574 -6.195 1 25.53 51 GLN B CA 1
ATOM 4674 C C . GLN B 1 51 ? -43.781 6.832 -4.812 1 25.53 51 GLN B C 1
ATOM 4676 O O . GLN B 1 51 ? -44 5.898 -4.031 1 25.53 51 GLN B O 1
ATOM 4681 N N . SER B 1 52 ? -43.469 7.816 -4.125 1 26.98 52 SER B N 1
ATOM 4682 C CA . SER B 1 52 ? -44.062 8.148 -2.838 1 26.98 52 SER B CA 1
ATOM 4683 C C . SER B 1 52 ? -45.594 8.172 -2.938 1 26.98 52 SER B C 1
ATOM 4685 O O . SER B 1 52 ? -46.281 7.723 -2.021 1 26.98 52 SER B O 1
ATOM 4687 N N . VAL B 1 53 ? -46.094 8.703 -4.094 1 27.19 53 VAL B N 1
ATOM 4688 C CA . VAL B 1 53 ? -47.531 8.914 -4.262 1 27.19 53 VAL B CA 1
ATOM 4689 C C . VAL B 1 53 ? -48.219 7.57 -4.504 1 27.19 53 VAL B C 1
ATOM 4691 O O . VAL B 1 53 ? -49.312 7.324 -3.984 1 27.19 53 VAL B O 1
ATOM 4694 N N . GLN B 1 54 ? -47.438 6.73 -5.23 1 26.95 54 GLN B N 1
ATOM 4695 C CA . GLN B 1 54 ? -48.125 5.496 -5.594 1 26.95 54 GLN B CA 1
ATOM 4696 C C . GLN B 1 54 ? -48.219 4.543 -4.406 1 26.95 54 GLN B C 1
ATOM 4698 O O . GLN B 1 54 ? -49.219 3.826 -4.246 1 26.95 54 GLN B O 1
ATOM 4703 N N . PHE B 1 55 ? -47.281 4.582 -3.553 1 29.16 55 PHE B N 1
ATOM 4704 C CA . PHE B 1 55 ? -47.375 3.682 -2.408 1 29.16 55 PHE B CA 1
ATOM 4705 C C . PHE B 1 55 ? -48.5 4.102 -1.476 1 29.16 55 PHE B C 1
ATOM 4707 O O . PHE B 1 55 ? -49.219 3.252 -0.942 1 29.16 55 PHE B O 1
ATOM 4714 N N . ALA B 1 56 ? -48.719 5.414 -1.378 1 27.47 56 ALA B N 1
ATOM 4715 C CA . ALA B 1 56 ? -49.875 5.867 -0.614 1 27.47 56 ALA B CA 1
ATOM 4716 C C . ALA B 1 56 ? -51.188 5.422 -1.271 1 27.47 56 ALA B C 1
ATOM 4718 O O . ALA B 1 56 ? -52.125 4.992 -0.588 1 27.47 56 ALA B O 1
ATOM 4719 N N . SER B 1 57 ? -51.188 5.434 -2.6 1 27.39 57 SER B N 1
ATOM 4720 C CA . SER B 1 57 ? -52.438 5.062 -3.279 1 27.39 57 SER B CA 1
ATOM 4721 C C . SER B 1 57 ? -52.656 3.553 -3.242 1 27.39 57 SER B C 1
ATOM 4723 O O . SER B 1 57 ? -53.781 3.088 -3.113 1 27.39 57 SER B O 1
ATOM 4725 N N . VAL B 1 58 ? -51.562 2.797 -3.316 1 28.3 58 VAL B N 1
ATOM 4726 C CA . VAL B 1 58 ? -51.781 1.355 -3.236 1 28.3 58 VAL B CA 1
ATOM 4727 C C . VAL B 1 58 ? -52.156 0.968 -1.808 1 28.3 58 VAL B C 1
ATOM 4729 O O . VAL B 1 58 ? -53.094 0.175 -1.595 1 28.3 58 VAL B O 1
ATOM 4732 N N . ILE B 1 59 ? -51.531 1.665 -0.901 1 28.45 59 ILE B N 1
ATOM 4733 C CA . ILE B 1 59 ? -52 1.395 0.455 1 28.45 59 ILE B CA 1
ATOM 4734 C C . ILE B 1 59 ? -53.469 1.857 0.604 1 28.45 59 ILE B C 1
ATOM 4736 O O . ILE B 1 59 ? -54.281 1.139 1.162 1 28.45 59 ILE B O 1
ATOM 4740 N N . ILE B 1 60 ? -53.719 2.959 -0.014 1 27.19 60 ILE B N 1
ATOM 4741 C CA . ILE B 1 60 ? -55.094 3.439 0.096 1 27.19 60 ILE B CA 1
ATOM 4742 C C . ILE B 1 60 ? -56.031 2.514 -0.679 1 27.19 60 ILE B C 1
ATOM 4744 O O . ILE B 1 60 ? -57.094 2.168 -0.197 1 27.19 60 ILE B O 1
ATOM 4748 N N . ARG B 1 61 ? -55.625 2.07 -1.82 1 26.8 61 ARG B N 1
ATOM 4749 C CA . ARG B 1 61 ? -56.531 1.243 -2.586 1 26.8 61 ARG B CA 1
ATOM 4750 C C . ARG B 1 61 ? -56.656 -0.151 -1.979 1 26.8 61 ARG B C 1
ATOM 4752 O O . ARG B 1 61 ? -57.75 -0.746 -1.985 1 26.8 61 ARG B O 1
ATOM 4759 N N . VAL B 1 62 ? -55.562 -0.681 -1.522 1 26.5 62 VAL B N 1
ATOM 4760 C CA . VAL B 1 62 ? -55.75 -1.965 -0.852 1 26.5 62 VAL B CA 1
ATOM 4761 C C . VAL B 1 62 ? -56.656 -1.789 0.367 1 26.5 62 VAL B C 1
ATOM 4763 O O . VAL B 1 62 ? -57.5 -2.641 0.646 1 26.5 62 VAL B O 1
ATOM 4766 N N . LEU B 1 63 ? -56.562 -0.628 0.956 1 25.97 63 LEU B N 1
ATOM 4767 C CA . LEU B 1 63 ? -57.531 -0.43 2.049 1 25.97 63 LEU B CA 1
ATOM 4768 C C . LEU B 1 63 ? -58.938 -0.297 1.516 1 25.97 63 LEU B C 1
ATOM 4770 O O . LEU B 1 63 ? -59.906 -0.625 2.215 1 25.97 63 LEU B O 1
ATOM 4774 N N . SER B 1 64 ? -59.156 0.118 0.357 1 24.58 64 SER B N 1
ATOM 4775 C CA . SER B 1 64 ? -60.562 0.257 -0.064 1 24.58 64 SER B CA 1
ATOM 4776 C C . SER B 1 64 ? -61.156 -1.092 -0.447 1 24.58 64 SER B C 1
ATOM 4778 O O . SER B 1 64 ? -62.281 -1.16 -0.922 1 24.58 64 SER B O 1
ATOM 4780 N N . ILE B 1 65 ? -60.406 -2.168 -0.68 1 23.7 65 ILE B N 1
ATOM 4781 C CA . ILE B 1 65 ? -61.156 -3.41 -0.92 1 23.7 65 ILE B CA 1
ATOM 4782 C C . ILE B 1 65 ? -61.844 -3.848 0.359 1 23.7 65 ILE B C 1
ATOM 4784 O O . ILE B 1 65 ? -61.219 -4.098 1.381 1 23.7 65 ILE B O 1
ATOM 4788 N N . ARG B 1 66 ? -63.094 -3.596 0.554 1 24.09 66 ARG B N 1
ATOM 4789 C CA . ARG B 1 66 ? -64.125 -3.678 1.581 1 24.09 66 ARG B CA 1
ATOM 4790 C C . ARG B 1 66 ? -64.125 -5.059 2.227 1 24.09 66 ARG B C 1
ATOM 4792 O O . ARG B 1 66 ? -64.188 -5.176 3.451 1 24.09 66 ARG B O 1
ATOM 4799 N N . LYS B 1 67 ? -64.875 -6.141 1.563 1 24.75 67 LYS B N 1
ATOM 4800 C CA . LYS B 1 67 ? -65.625 -7.223 2.18 1 24.75 67 LYS B CA 1
ATOM 4801 C C . LYS B 1 67 ? -64.688 -8.312 2.707 1 24.75 67 LYS B C 1
ATOM 4803 O O . LYS B 1 67 ? -65.125 -9.422 3.008 1 24.75 67 LYS B O 1
ATOM 4808 N N . LEU B 1 68 ? -63.375 -8.367 2.453 1 22.52 68 LEU B N 1
ATOM 4809 C CA . LEU B 1 68 ? -62.719 -9.547 3 1 22.52 68 LEU B CA 1
ATOM 4810 C C . LEU B 1 68 ? -62.875 -9.594 4.52 1 22.52 68 LEU B C 1
ATOM 4812 O O . LEU B 1 68 ? -62.531 -8.625 5.203 1 22.52 68 LEU B O 1
ATOM 4816 N N . ASP B 1 69 ? -63.875 -10.344 5.07 1 23.62 69 ASP B N 1
ATOM 4817 C CA . ASP B 1 69 ? -64.188 -10.695 6.457 1 23.62 69 ASP B CA 1
ATOM 4818 C C . ASP B 1 69 ? -62.938 -11.164 7.191 1 23.62 69 ASP B C 1
ATOM 4820 O O . ASP B 1 69 ? -62.562 -12.336 7.078 1 23.62 69 ASP B O 1
ATOM 4824 N N . LEU B 1 70 ? -61.875 -10.383 7.285 1 23.44 70 LEU B N 1
ATOM 4825 C CA . LEU B 1 70 ? -60.75 -10.719 8.133 1 23.44 70 LEU B CA 1
ATOM 4826 C C . LEU B 1 70 ? -61.188 -10.977 9.57 1 23.44 70 LEU B C 1
ATOM 4828 O O . LEU B 1 70 ? -61.75 -10.086 10.219 1 23.44 70 LEU B O 1
ATOM 4832 N N . LYS B 1 71 ? -61.781 -12.172 9.859 1 24.91 71 LYS B N 1
ATOM 4833 C CA . LYS B 1 71 ? -62.031 -12.609 11.227 1 24.91 71 LYS B CA 1
ATOM 4834 C C . LYS B 1 71 ? -60.781 -12.43 12.109 1 24.91 71 LYS B C 1
ATOM 4836 O O . LYS B 1 71 ? -59.75 -13 11.828 1 24.91 71 LYS B O 1
ATOM 4841 N N . PHE B 1 72 ? -60.594 -11.234 12.648 1 22.89 72 PHE B N 1
ATOM 4842 C CA . PHE B 1 72 ? -59.594 -10.859 13.641 1 22.89 72 PHE B CA 1
ATOM 4843 C C . PHE B 1 72 ? -59.75 -11.68 14.906 1 22.89 72 PHE B C 1
ATOM 4845 O O . PHE B 1 72 ? -60.688 -11.469 15.68 1 22.89 72 PHE B O 1
ATOM 4852 N N . ASP B 1 73 ? -59.688 -12.984 14.805 1 24.14 73 ASP B N 1
ATOM 4853 C CA . ASP B 1 73 ? -59.719 -13.656 16.094 1 24.14 73 ASP B CA 1
ATOM 4854 C C . ASP B 1 73 ? -58.875 -12.93 17.125 1 24.14 73 ASP B C 1
ATOM 4856 O O . ASP B 1 73 ? -58 -12.148 16.766 1 24.14 73 ASP B O 1
ATOM 4860 N N . SER B 1 74 ? -59 -13.133 18.516 1 23.64 74 SER B N 1
ATOM 4861 C CA . SER B 1 74 ? -58.469 -12.586 19.781 1 23.64 74 SER B CA 1
ATOM 4862 C C . SER B 1 74 ? -56.969 -12.508 19.766 1 23.64 74 SER B C 1
ATOM 4864 O O . SER B 1 74 ? -56.375 -11.875 20.641 1 23.64 74 SER B O 1
ATOM 4866 N N . VAL B 1 75 ? -56.25 -13.406 18.984 1 23.86 75 VAL B N 1
ATOM 4867 C CA . VAL B 1 75 ? -54.812 -13.508 19.234 1 23.86 75 VAL B CA 1
ATOM 4868 C C . VAL B 1 75 ? -54.125 -12.211 18.828 1 23.86 75 VAL B C 1
ATOM 4870 O O . VAL B 1 75 ? -52.938 -12.203 18.531 1 23.86 75 VAL B O 1
ATOM 4873 N N . VAL B 1 76 ? -54.812 -11.109 18.578 1 24.81 76 VAL B N 1
ATOM 4874 C CA . VAL B 1 76 ? -54.344 -9.773 18.234 1 24.81 76 VAL B CA 1
ATOM 4875 C C . VAL B 1 76 ? -53.406 -9.273 19.328 1 24.81 76 VAL B C 1
ATOM 4877 O O . VAL B 1 76 ? -52.844 -8.172 19.234 1 24.81 76 VAL B O 1
ATOM 4880 N N . ASP B 1 77 ? -53.375 -9.836 20.438 1 23.52 77 ASP B N 1
ATOM 4881 C CA . ASP B 1 77 ? -52.656 -9.188 21.547 1 23.52 77 ASP B CA 1
ATOM 4882 C C . ASP B 1 77 ? -51.156 -9.188 21.312 1 23.52 77 ASP B C 1
ATOM 4884 O O . ASP B 1 77 ? -50.406 -8.805 22.203 1 23.52 77 ASP B O 1
ATOM 4888 N N . ARG B 1 78 ? -50.688 -10.141 20.484 1 24.27 78 ARG B N 1
ATOM 4889 C CA . ARG B 1 78 ? -49.219 -10.164 20.547 1 24.27 78 ARG B CA 1
ATOM 4890 C C . ARG B 1 78 ? -48.625 -8.898 19.938 1 24.27 78 ARG B C 1
ATOM 4892 O O . ARG B 1 78 ? -49.156 -8.383 18.938 1 24.27 78 ARG B O 1
ATOM 4899 N N . GLU B 1 79 ? -47.781 -8.07 20.641 1 23.14 79 GLU B N 1
ATOM 4900 C CA . GLU B 1 79 ? -47.062 -6.805 20.469 1 23.14 79 GLU B CA 1
ATOM 4901 C C . GLU B 1 79 ? -46.344 -6.758 19.141 1 23.14 79 GLU B C 1
ATOM 4903 O O . GLU B 1 79 ? -45.5 -7.625 18.844 1 23.14 79 GLU B O 1
ATOM 4908 N N . LEU B 1 80 ? -46.875 -6.531 17.969 1 23.02 80 LEU B N 1
ATOM 4909 C CA . LEU B 1 80 ? -46.281 -6.203 16.688 1 23.02 80 LEU B CA 1
ATOM 4910 C C . LEU B 1 80 ? -45.031 -5.316 16.891 1 23.02 80 LEU B C 1
ATOM 4912 O O . LEU B 1 80 ? -45.156 -4.168 17.312 1 23.02 80 LEU B O 1
ATOM 4916 N N . SER B 1 81 ? -43.906 -5.848 17.438 1 23.16 81 SER B N 1
ATOM 4917 C CA . SER B 1 81 ? -42.656 -5.164 17.672 1 23.16 81 SER B CA 1
ATOM 4918 C C . SER B 1 81 ? -42.156 -4.5 16.391 1 23.16 81 SER B C 1
ATOM 4920 O O . SER B 1 81 ? -41.938 -5.172 15.367 1 23.16 81 SER B O 1
ATOM 4922 N N . ILE B 1 82 ? -42.594 -3.271 15.906 1 24.3 82 ILE B N 1
ATOM 4923 C CA . ILE B 1 82 ? -42.156 -2.236 14.977 1 24.3 82 ILE B CA 1
ATOM 4924 C C . ILE B 1 82 ? -40.625 -2.131 15.016 1 24.3 82 ILE B C 1
ATOM 4926 O O . ILE B 1 82 ? -40.062 -1.131 14.57 1 24.3 82 ILE B O 1
ATOM 4930 N N . ARG B 1 83 ? -39.938 -3.041 15.664 1 24.81 83 ARG B N 1
ATOM 4931 C CA . ARG B 1 83 ? -38.5 -2.898 15.836 1 24.81 83 ARG B CA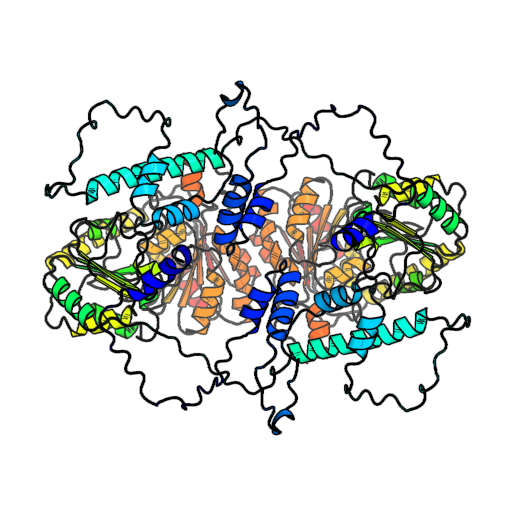 1
ATOM 4932 C C . ARG B 1 83 ? -37.781 -2.834 14.484 1 24.81 83 ARG B C 1
ATOM 4934 O O . ARG B 1 83 ? -36.906 -1.981 14.273 1 24.81 83 ARG B O 1
ATOM 4941 N N . ASN B 1 84 ? -37.594 -3.9 13.805 1 23.84 84 ASN B N 1
ATOM 4942 C CA . ASN B 1 84 ? -36.5 -4.172 12.891 1 23.84 84 ASN B CA 1
ATOM 4943 C C . ASN B 1 84 ? -36.75 -3.551 11.516 1 23.84 84 ASN B C 1
ATOM 4945 O O . ASN B 1 84 ? -36.062 -3.891 10.547 1 23.84 84 ASN B O 1
ATOM 4949 N N . ILE B 1 85 ? -37.969 -3.109 11.227 1 24.53 85 ILE B N 1
ATOM 4950 C CA . ILE B 1 85 ? -38.062 -2.598 9.867 1 24.53 85 ILE B CA 1
ATOM 4951 C C . ILE B 1 85 ? -37.312 -1.272 9.766 1 24.53 85 ILE B C 1
ATOM 4953 O O . ILE B 1 85 ? -37.594 -0.324 10.492 1 24.53 85 ILE B O 1
ATOM 4957 N N . GLY B 1 86 ? -36.031 -1.271 9.594 1 25.55 86 GLY B N 1
ATOM 4958 C CA . GLY B 1 86 ? -35.188 -0.113 9.359 1 25.55 86 GLY B CA 1
ATOM 4959 C C . GLY B 1 86 ? -35.781 0.898 8.406 1 25.55 86 GLY B C 1
ATOM 4960 O O . GLY B 1 86 ? -35.5 0.904 7.215 1 25.55 86 GLY B O 1
ATOM 4961 N N . VAL B 1 87 ? -37.125 0.919 8.391 1 25.23 87 VAL B N 1
ATOM 4962 C CA . VAL B 1 87 ? -37.719 1.996 7.605 1 25.23 87 VAL B CA 1
ATOM 4963 C C . VAL B 1 87 ? -37.188 3.346 8.117 1 25.23 87 VAL B C 1
ATOM 4965 O O . VAL B 1 87 ? -37.156 3.584 9.32 1 25.23 87 VAL B O 1
ATOM 4968 N N . GLN B 1 88 ? -36.281 3.891 7.328 1 26.09 88 GLN B N 1
ATOM 4969 C CA . GLN B 1 88 ? -35.781 5.238 7.59 1 26.09 88 GLN B CA 1
ATOM 4970 C C . GLN B 1 88 ? -36.938 6.195 7.902 1 26.09 88 GLN B C 1
ATOM 4972 O O . GLN B 1 88 ? -37.719 6.516 7.027 1 26.09 88 GLN B O 1
ATOM 4977 N N . PHE B 1 89 ? -37.469 6.168 9.109 1 28.39 89 PHE B N 1
ATOM 4978 C CA . PHE B 1 89 ? -38.438 7.047 9.766 1 28.39 89 PHE B CA 1
ATOM 4979 C C . PHE B 1 89 ? -38.156 8.508 9.406 1 28.39 89 PHE B C 1
ATOM 4981 O O . PHE B 1 89 ? -39.062 9.352 9.523 1 28.39 89 PHE B O 1
ATOM 4988 N N . ASP B 1 90 ? -36.938 8.75 9.023 1 28.59 90 ASP B N 1
ATOM 4989 C CA . ASP B 1 90 ? -36.656 10.156 8.758 1 28.59 90 ASP B CA 1
ATOM 4990 C C . ASP B 1 90 ? -37.469 10.672 7.578 1 28.59 90 ASP B C 1
ATOM 4992 O O . ASP B 1 90 ? -38.031 11.773 7.625 1 28.59 90 ASP B O 1
ATOM 4996 N N . SER B 1 91 ? -37.625 9.766 6.594 1 29.55 91 SER B N 1
ATOM 4997 C CA . SER B 1 91 ? -38.406 10.273 5.461 1 29.55 91 SER B CA 1
ATOM 4998 C C . SER B 1 91 ? -39.906 10.297 5.773 1 29.55 91 SER B C 1
ATOM 5000 O O . SER B 1 91 ? -40.625 11.133 5.254 1 29.55 91 SER B O 1
ATOM 5002 N N . VAL B 1 92 ? -40.406 9.422 6.699 1 29.55 92 VAL B N 1
ATOM 5003 C CA . VAL B 1 92 ? -41.812 9.438 7.062 1 29.55 92 VAL B CA 1
ATOM 5004 C C . VAL B 1 92 ? -42.094 10.641 7.965 1 29.55 92 VAL B C 1
ATOM 5006 O O . VAL B 1 92 ? -43.094 11.352 7.77 1 29.55 92 VAL B O 1
ATOM 5009 N N . VAL B 1 93 ? -41.219 10.82 8.953 1 29.81 93 VAL B N 1
ATOM 5010 C CA . VAL B 1 93 ? -41.469 11.953 9.836 1 29.81 93 VAL B CA 1
ATOM 5011 C C . VAL B 1 93 ? -41.344 13.258 9.055 1 29.81 93 VAL B C 1
ATOM 5013 O O . VAL B 1 93 ? -42.188 14.156 9.195 1 29.81 93 VAL B O 1
ATOM 5016 N N . ASP B 1 94 ? -40.406 13.367 8.156 1 28.48 94 ASP B N 1
ATOM 5017 C CA . ASP B 1 94 ? -40.312 14.586 7.355 1 28.48 94 ASP B CA 1
ATOM 5018 C C . ASP B 1 94 ? -41.531 14.727 6.445 1 28.48 94 ASP B C 1
ATOM 5020 O O . ASP B 1 94 ? -42.062 15.828 6.262 1 28.48 94 ASP B O 1
ATOM 5024 N N . ARG B 1 95 ? -42.125 13.562 6.086 1 29.48 95 ARG B N 1
ATOM 5025 C CA . ARG B 1 95 ? -43.344 13.625 5.289 1 29.48 95 ARG B CA 1
ATOM 5026 C C . ARG B 1 95 ? -44.562 13.938 6.164 1 29.48 95 ARG B C 1
ATOM 5028 O O . ARG B 1 95 ? -45.438 14.688 5.754 1 29.48 95 ARG B O 1
ATOM 5035 N N . VAL B 1 96 ? -44.5 13.336 7.301 1 29.3 96 VAL B N 1
ATOM 5036 C CA . VAL B 1 96 ? -45.594 13.641 8.211 1 29.3 96 VAL B CA 1
ATOM 5037 C C . VAL B 1 96 ? -45.531 15.102 8.656 1 29.3 96 VAL B C 1
ATOM 5039 O O . VAL B 1 96 ? -46.531 15.789 8.742 1 29.3 96 VAL B O 1
ATOM 5042 N N . LEU B 1 97 ? -44.281 15.516 8.891 1 29.17 97 LEU B N 1
ATOM 5043 C CA . LEU B 1 97 ? -44.156 16.891 9.359 1 29.17 97 LEU B CA 1
ATOM 5044 C C . LEU B 1 97 ? -44.469 17.875 8.234 1 29.17 97 LEU B C 1
ATOM 5046 O O . LEU B 1 97 ? -44.906 19 8.492 1 29.17 97 LEU B O 1
ATOM 5050 N N . SER B 1 98 ? -44.125 17.453 7.023 1 27.78 98 SER B N 1
ATOM 5051 C CA . SER B 1 98 ? -44.469 18.406 5.965 1 27.78 98 SER B CA 1
ATOM 5052 C C . SER B 1 98 ? -45.969 18.438 5.727 1 27.78 98 SER B C 1
ATOM 5054 O O . SER B 1 98 ? -46.469 19.125 4.824 1 27.78 98 SER B O 1
ATOM 5056 N N . ILE B 1 99 ? -46.75 17.359 6.293 1 26.72 99 ILE B N 1
ATOM 5057 C CA . ILE B 1 99 ? -48.188 17.5 6.207 1 26.72 99 ILE B CA 1
ATOM 5058 C C . ILE B 1 99 ? -48.656 18.609 7.137 1 26.72 99 ILE B C 1
ATOM 5060 O O . ILE B 1 99 ? -48.5 18.516 8.359 1 26.72 99 ILE B O 1
ATOM 5064 N N . ARG B 1 100 ? -48.625 19.891 6.703 1 28.92 100 ARG B N 1
ATOM 5065 C CA . ARG B 1 100 ? -49.094 21.125 7.324 1 28.92 100 ARG B CA 1
ATOM 5066 C C . ARG B 1 100 ? -50.531 20.953 7.859 1 28.92 100 ARG B C 1
ATOM 5068 O O . ARG B 1 100 ? -51.125 21.922 8.336 1 28.92 100 ARG B O 1
ATOM 5075 N N . ASN B 1 101 ? -51.25 19.906 7.309 1 27.22 101 ASN B N 1
ATOM 5076 C CA . ASN B 1 101 ? -52.594 19.906 7.867 1 27.22 101 ASN B CA 1
ATOM 5077 C C . ASN B 1 101 ? -52.594 19.484 9.328 1 27.22 101 ASN B C 1
ATOM 5079 O O . ASN B 1 101 ? -52.031 18.453 9.68 1 27.22 101 ASN B O 1
ATOM 5083 N N . GLN B 1 102 ? -52.781 20.453 10.336 1 26.7 102 GLN B N 1
ATOM 5084 C CA . GLN B 1 102 ? -52.875 20.469 11.789 1 26.7 102 GLN B CA 1
ATOM 5085 C C . GLN B 1 102 ? -53.625 19.25 12.305 1 26.7 102 GLN B C 1
ATOM 5087 O O . GLN B 1 102 ? -53.281 18.703 13.344 1 26.7 102 GLN B O 1
ATOM 5092 N N . SER B 1 103 ? -54.75 18.906 11.57 1 27.2 103 SER B N 1
ATOM 5093 C CA . SER B 1 103 ? -55.625 17.938 12.188 1 27.2 103 SER B CA 1
ATOM 5094 C C . SER B 1 103 ? -55.031 16.531 12.164 1 27.2 103 SER B C 1
ATOM 5096 O O . SER B 1 103 ? -55.219 15.758 13.094 1 27.2 103 SER B O 1
ATOM 5098 N N . VAL B 1 104 ? -54.375 16.203 11.055 1 27.3 104 VAL B N 1
ATOM 5099 C CA . VAL B 1 104 ? -53.938 14.812 11.008 1 27.3 104 VAL B CA 1
ATOM 5100 C C . VAL B 1 104 ? -52.75 14.594 11.953 1 27.3 104 VAL B C 1
ATOM 5102 O O . VAL B 1 104 ? -52.594 13.5 12.508 1 27.3 104 VAL B O 1
ATOM 5105 N N . ILE B 1 105 ? -51.938 15.641 12.18 1 28.05 105 ILE B N 1
ATOM 5106 C CA . ILE B 1 105 ? -50.938 15.469 13.211 1 28.05 105 ILE B CA 1
ATOM 5107 C C . ILE B 1 105 ? -51.594 15.109 14.539 1 28.05 105 ILE B C 1
ATOM 5109 O O . ILE B 1 105 ? -51.094 14.258 15.281 1 28.05 105 ILE B O 1
ATOM 5113 N N . ILE B 1 106 ? -52.781 15.742 14.688 1 27.08 106 ILE B N 1
ATOM 5114 C CA . ILE B 1 106 ? -53.5 15.484 15.922 1 27.08 106 ILE B CA 1
ATOM 5115 C C . ILE B 1 106 ? -53.969 14.031 15.945 1 27.08 106 ILE B C 1
ATOM 5117 O O . ILE B 1 106 ? -53.906 13.367 16.984 1 27.08 106 ILE B O 1
ATOM 5121 N N . ARG B 1 107 ? -54.406 13.547 14.758 1 25.67 107 ARG B N 1
ATOM 5122 C CA . ARG B 1 107 ? -55.031 12.219 14.852 1 25.67 107 ARG B CA 1
ATOM 5123 C C . ARG B 1 107 ? -53.969 11.141 15.008 1 25.67 107 ARG B C 1
ATOM 5125 O O . ARG B 1 107 ? -54.188 10.125 15.664 1 25.67 107 ARG B O 1
ATOM 5132 N N . VAL B 1 108 ? -52.812 11.266 14.289 1 26.98 108 VAL B N 1
ATOM 5133 C CA . VAL B 1 108 ? -51.844 10.211 14.508 1 26.98 108 VAL B CA 1
ATOM 5134 C C . VAL B 1 108 ? -51.344 10.258 15.953 1 26.98 108 VAL B C 1
ATOM 5136 O O . VAL B 1 108 ? -51.094 9.211 16.562 1 26.98 108 VAL B O 1
ATOM 5139 N N . LEU B 1 109 ? -51.281 11.438 16.531 1 26.8 109 LEU B N 1
ATOM 5140 C CA . LEU B 1 109 ? -51.062 11.445 17.969 1 26.8 109 LEU B CA 1
ATOM 5141 C C . LEU B 1 109 ? -52.219 10.766 18.703 1 26.8 109 LEU B C 1
ATOM 5143 O O . LEU B 1 109 ? -52.094 10.375 19.859 1 26.8 109 LEU B O 1
ATOM 5147 N N . SER B 1 110 ? -53.344 10.742 18.047 1 25.45 110 SER B N 1
ATOM 5148 C CA . SER B 1 110 ? -54.406 10.031 18.75 1 25.45 110 SER B CA 1
ATOM 5149 C C . SER B 1 110 ? -54.156 8.531 18.766 1 25.45 110 SER B C 1
ATOM 5151 O O . SER B 1 110 ? -55.062 7.75 19.125 1 25.45 110 SER B O 1
ATOM 5153 N N . ILE B 1 111 ? -53.281 8.039 17.953 1 25.12 111 ILE B N 1
ATOM 5154 C CA . ILE B 1 111 ? -53.125 6.629 18.281 1 25.12 111 ILE B CA 1
ATOM 5155 C C . ILE B 1 111 ? -52.688 6.492 19.75 1 25.12 111 ILE B C 1
ATOM 5157 O O . ILE B 1 111 ? -51.656 7.027 20.156 1 25.12 111 ILE B O 1
ATOM 5161 N N . ARG B 1 112 ? -53.594 6.176 20.594 1 25.3 112 ARG B N 1
ATOM 5162 C CA . ARG B 1 112 ? -53.812 6.059 22.031 1 25.3 112 ARG B CA 1
ATOM 5163 C C . ARG B 1 112 ? -52.656 5.379 22.719 1 25.3 112 ARG B C 1
ATOM 5165 O O . ARG B 1 112 ? -52.156 5.852 23.75 1 25.3 112 ARG B O 1
ATOM 5172 N N . LYS B 1 113 ? -52.594 4.008 22.672 1 24.98 113 LYS B N 1
ATOM 5173 C CA . LYS B 1 113 ? -52.188 3.232 23.844 1 24.98 113 LYS B CA 1
ATOM 5174 C C . LYS B 1 113 ? -50.688 3.322 24.047 1 24.98 113 LYS B C 1
ATOM 5176 O O . LYS B 1 113 ? -50.062 2.344 24.453 1 24.98 113 LYS B O 1
ATOM 5181 N N . LEU B 1 114 ? -49.875 4.004 23.25 1 24.12 114 LEU B N 1
ATOM 5182 C CA . LEU B 1 114 ? -48.625 4.121 23.984 1 24.12 114 LEU B CA 1
ATOM 5183 C C . LEU B 1 114 ? -48.875 4.707 25.375 1 24.12 114 LEU B C 1
ATOM 5185 O O . LEU B 1 114 ? -49.5 5.762 25.516 1 24.12 114 LEU B O 1
ATOM 5189 N N . ASP B 1 115 ? -49.094 3.834 26.422 1 25.08 115 ASP B N 1
ATOM 5190 C CA . ASP B 1 115 ? -49.188 4.121 27.844 1 25.08 115 ASP B CA 1
ATOM 5191 C C . ASP B 1 115 ? -48.188 5.215 28.25 1 25.08 115 ASP B C 1
ATOM 5193 O O . ASP B 1 115 ? -47.062 4.926 28.688 1 25.08 115 ASP B O 1
ATOM 5197 N N . LEU B 1 116 ? -47.938 6.223 27.391 1 24.19 116 LEU B N 1
ATOM 5198 C CA . LEU B 1 116 ? -47.312 7.332 28.094 1 24.19 116 LEU B CA 1
ATOM 5199 C C . LEU B 1 116 ? -48.188 7.816 29.25 1 24.19 116 LEU B C 1
ATOM 5201 O O . LEU B 1 116 ? -49.312 8.234 29.031 1 24.19 116 LEU B O 1
ATOM 5205 N N . LYS B 1 117 ? -48.219 7.129 30.438 1 25.83 117 LYS B N 1
ATOM 5206 C CA . LYS B 1 117 ? -48.75 7.648 31.703 1 25.83 117 LYS B CA 1
ATOM 5207 C C . LYS B 1 117 ? -48.438 9.133 31.859 1 25.83 117 LYS B C 1
ATOM 5209 O O . LYS B 1 117 ? -47.312 9.5 32.188 1 25.83 117 LYS B O 1
ATOM 5214 N N . PHE B 1 118 ? -48.781 9.906 30.797 1 23.02 118 PHE B N 1
ATOM 5215 C CA . PHE B 1 118 ? -48.75 11.289 31.281 1 23.02 118 PHE B CA 1
ATOM 5216 C C . PHE B 1 118 ? -49.719 11.492 32.438 1 23.02 118 PHE B C 1
ATOM 5218 O O . PHE B 1 118 ? -50.812 10.922 32.438 1 23.02 118 PHE B O 1
ATOM 5225 N N . ASP B 1 119 ? -49.312 11.609 33.688 1 23.5 119 ASP B N 1
ATOM 5226 C CA . ASP B 1 119 ? -50.219 12.023 34.75 1 23.5 119 ASP B CA 1
ATOM 5227 C C . ASP B 1 119 ? -51.312 12.93 34.219 1 23.5 119 ASP B C 1
ATOM 5229 O O . ASP B 1 119 ? -51.188 13.531 33.156 1 23.5 119 ASP B O 1
ATOM 5233 N N . THR B 1 120 ? -52.531 13.086 34.844 1 23.61 120 THR B N 1
ATOM 5234 C CA . THR B 1 120 ? -53.844 13.773 34.844 1 23.61 120 THR B CA 1
ATOM 5235 C C . THR B 1 120 ? -53.656 15.234 34.469 1 23.61 120 THR B C 1
ATOM 5237 O O . THR B 1 120 ? -54.656 15.969 34.312 1 23.61 120 THR B O 1
ATOM 5240 N N . VAL B 1 121 ? -52.531 15.93 34.625 1 23.17 121 VAL B N 1
ATOM 5241 C CA . VAL B 1 121 ? -52.812 17.359 34.719 1 23.17 121 VAL B CA 1
ATOM 5242 C C . VAL B 1 121 ? -53.469 17.859 33.438 1 23.17 121 VAL B C 1
ATOM 5244 O O . VAL B 1 121 ? -54.25 18.812 33.469 1 23.17 121 VAL B O 1
ATOM 5247 N N . VAL B 1 122 ? -53 17.359 32.219 1 23.78 122 VAL B N 1
ATOM 5248 C CA . VAL B 1 122 ? -53.25 18.312 31.125 1 23.78 122 VAL B CA 1
ATOM 5249 C C . VAL B 1 122 ? -54.656 18.094 30.578 1 23.78 122 VAL B C 1
ATOM 5251 O O . VAL B 1 122 ? -54.875 17.266 29.703 1 23.78 122 VAL B O 1
ATOM 5254 N N . ASP B 1 123 ? -55.688 17.641 31.312 1 24.97 123 ASP B N 1
ATOM 5255 C CA . ASP B 1 123 ? -57.062 17.656 30.797 1 24.97 123 ASP B CA 1
ATOM 5256 C C . ASP B 1 123 ? -57.406 19.031 30.203 1 24.97 123 ASP B C 1
ATOM 5258 O O . ASP B 1 123 ? -58.531 19.266 29.812 1 24.97 123 ASP B O 1
ATOM 5262 N N . ARG B 1 124 ? -56.75 20.203 30.859 1 22.78 124 ARG B N 1
ATOM 5263 C CA . ARG B 1 124 ? -57.375 21.5 30.609 1 22.78 124 ARG B CA 1
ATOM 5264 C C . ARG B 1 124 ? -57.438 21.797 29.109 1 22.78 124 ARG B C 1
ATOM 5266 O O . ARG B 1 124 ? -56.594 21.312 28.344 1 22.78 124 ARG B O 1
ATOM 5273 N N . GLU B 1 125 ? -58.594 22.141 28.578 1 24.67 125 GLU B N 1
ATOM 5274 C CA . GLU B 1 125 ? -58.906 22.812 27.312 1 24.67 125 GLU B CA 1
ATOM 5275 C C . GLU B 1 125 ? -57.812 23.812 26.953 1 24.67 125 GLU B C 1
ATOM 5277 O O . GLU B 1 125 ? -57.688 24.859 27.594 1 24.67 125 GLU B O 1
ATOM 5282 N N . LEU B 1 126 ? -56.562 23.375 26.781 1 22.91 126 LEU B N 1
ATOM 5283 C CA . LEU B 1 126 ? -55.5 24.328 26.438 1 22.91 126 LEU B CA 1
ATOM 5284 C C . LEU B 1 126 ? -55.969 25.297 25.375 1 22.91 126 LEU B C 1
ATOM 5286 O O . LEU B 1 126 ? -56.25 24.891 24.234 1 22.91 126 LEU B O 1
ATOM 5290 N N . SER B 1 127 ? -56.969 26.172 25.672 1 22.78 127 SER B N 1
ATOM 5291 C CA . SER B 1 127 ? -57.312 27.375 24.906 1 22.78 127 SER B CA 1
ATOM 5292 C C . SER B 1 127 ? -56.094 28.094 24.438 1 22.78 127 SER B C 1
ATOM 5294 O O . SER B 1 127 ? -55.188 28.391 25.234 1 22.78 127 SER B O 1
ATOM 5296 N N . ILE B 1 128 ? -55.625 27.938 23.188 1 25.41 128 ILE B N 1
ATOM 5297 C CA . ILE B 1 128 ? -54.625 28.703 22.484 1 25.41 128 ILE B CA 1
ATOM 5298 C C . ILE B 1 128 ? -54.844 30.203 22.734 1 25.41 128 ILE B C 1
ATOM 5300 O O . ILE B 1 128 ? -55.469 30.891 21.938 1 25.41 128 ILE B O 1
ATOM 5304 N N . ARG B 1 129 ? -55.531 30.656 23.812 1 24.02 129 ARG B N 1
ATOM 5305 C CA . ARG B 1 129 ? -55.438 32.094 24 1 24.02 129 ARG B CA 1
ATOM 5306 C C . ARG B 1 129 ? -54 32.594 23.953 1 24.02 129 ARG B C 1
ATOM 5308 O O . ARG B 1 129 ? -53.062 31.797 24.141 1 24.02 129 ARG B O 1
ATOM 5315 N N . ASN B 1 130 ? -53.812 34.125 24.078 1 24.84 130 ASN B N 1
ATOM 5316 C CA . ASN B 1 130 ? -52.75 35.125 23.969 1 24.84 130 ASN B CA 1
ATOM 5317 C C . ASN B 1 130 ? -51.531 34.781 24.812 1 24.84 130 ASN B C 1
ATOM 5319 O O . ASN B 1 130 ? -50.719 35.625 25.109 1 24.84 130 ASN B O 1
ATOM 5323 N N . VAL B 1 131 ? -51.625 33.75 25.719 1 22.91 131 VAL B N 1
ATOM 5324 C CA . VAL B 1 131 ? -50.5 33.75 26.625 1 22.91 131 VAL B CA 1
ATOM 5325 C C . VAL B 1 131 ? -49.219 33.469 25.828 1 22.91 131 VAL B C 1
ATOM 5327 O O . VAL B 1 131 ? -49.188 32.594 24.969 1 22.91 131 VAL B O 1
ATOM 5330 N N . GLY B 1 132 ? -48.281 34.469 25.578 1 26.53 132 GLY B N 1
ATOM 5331 C CA . GLY B 1 132 ? -46.906 34.531 25.109 1 26.53 132 GLY B CA 1
ATOM 5332 C C . GLY B 1 132 ? -46.094 33.344 25.609 1 26.53 132 GLY B C 1
ATOM 5333 O O . GLY B 1 132 ? -45.344 33.469 26.578 1 26.53 132 GLY B O 1
ATOM 5334 N N . VAL B 1 133 ? -46.719 32.219 25.984 1 26.92 133 VAL B N 1
ATOM 5335 C CA . VAL B 1 133 ? -45.938 31.031 26.422 1 26.92 133 VAL B CA 1
ATOM 5336 C C . VAL B 1 133 ? -44.844 30.719 25.406 1 26.92 133 VAL B C 1
ATOM 5338 O O . VAL B 1 133 ? -45.094 30.734 24.188 1 26.92 133 VAL B O 1
ATOM 5341 N N . GLN B 1 134 ? -43.625 31.016 25.781 1 29.38 134 GLN B N 1
ATOM 5342 C CA . GLN B 1 134 ? -42.375 30.75 25.047 1 29.38 134 GLN B CA 1
ATOM 5343 C C . GLN B 1 134 ? -42.344 29.312 24.531 1 29.38 134 GLN B C 1
ATOM 5345 O O . GLN B 1 134 ? -42.031 28.391 25.281 1 29.38 134 GLN B O 1
ATOM 5350 N N . PHE B 1 135 ? -43.312 28.812 23.656 1 33.81 135 PHE B N 1
ATOM 5351 C CA . PHE B 1 135 ? -43.5 27.641 22.797 1 33.81 135 PHE B CA 1
ATOM 5352 C C . PHE B 1 135 ? -42.156 27.109 22.312 1 33.81 135 PHE B C 1
ATOM 5354 O O . PHE B 1 135 ? -42 25.906 22.094 1 33.81 135 PHE B O 1
ATOM 5361 N N . ASP B 1 136 ? -41.156 28.016 22.297 1 38.16 136 ASP B N 1
ATOM 5362 C CA . ASP B 1 136 ? -39.875 27.594 21.688 1 38.16 136 ASP B CA 1
ATOM 5363 C C . ASP B 1 136 ? -39.188 26.547 22.547 1 38.16 136 ASP B C 1
ATOM 5365 O O . ASP B 1 136 ? -38.688 25.531 22.031 1 38.16 136 ASP B O 1
ATOM 5369 N N . GLY B 1 137 ? -39.312 26.672 23.906 1 41.72 137 GLY B N 1
ATOM 5370 C CA . GLY B 1 137 ? -38.594 25.75 24.766 1 41.72 137 GLY B CA 1
ATOM 5371 C C . GLY B 1 137 ? -39.281 24.406 24.891 1 41.72 137 GLY B C 1
ATOM 5372 O O . GLY B 1 137 ? -38.594 23.359 24.938 1 41.72 137 GLY B O 1
ATOM 5373 N N . VAL B 1 138 ? -40.656 24.438 25 1 43.81 138 VAL B N 1
ATOM 5374 C CA . VAL B 1 138 ? -41.375 23.188 25.172 1 43.81 138 VAL B CA 1
ATOM 5375 C C . VAL B 1 138 ? -41.312 22.344 23.906 1 43.81 138 VAL B C 1
ATOM 5377 O O . VAL B 1 138 ? -41.094 21.141 23.969 1 43.81 138 VAL B O 1
ATOM 5380 N N . VAL B 1 139 ? -41.469 23.031 22.812 1 43.84 139 VAL B N 1
ATOM 5381 C CA . VAL B 1 139 ? -41.375 22.328 21.531 1 43.84 139 VAL B CA 1
ATOM 5382 C C . VAL B 1 139 ? -40 21.734 21.344 1 43.84 139 VAL B C 1
ATOM 5384 O O . VAL B 1 139 ? -39.844 20.578 20.938 1 43.84 139 VAL B O 1
ATOM 5387 N N . ASP B 1 140 ? -39.031 22.5 21.797 1 47.34 140 ASP B N 1
ATOM 5388 C CA . ASP B 1 140 ? -37.656 22 21.719 1 47.34 140 ASP B CA 1
ATOM 5389 C C . ASP B 1 140 ? -37.469 20.781 22.609 1 47.34 140 ASP B C 1
ATOM 5391 O O . ASP B 1 140 ? -36.844 19.812 22.203 1 47.34 140 ASP B O 1
ATOM 5395 N N . ARG B 1 141 ? -38.125 20.828 23.766 1 48.56 141 ARG B N 1
ATOM 5396 C CA . ARG B 1 141 ? -38 19.719 24.703 1 48.56 141 ARG B CA 1
ATOM 5397 C C . ARG B 1 141 ? -38.75 18.484 24.188 1 48.56 141 ARG B C 1
ATOM 5399 O O . ARG B 1 141 ? -38.219 17.375 24.297 1 48.56 141 ARG B O 1
ATOM 5406 N N . VAL B 1 142 ? -39.938 18.719 23.766 1 50.59 142 VAL B N 1
ATOM 5407 C CA . VAL B 1 142 ? -40.75 17.609 23.234 1 50.59 142 VAL B CA 1
ATOM 5408 C C . VAL B 1 142 ? -40.031 17.016 22.016 1 50.59 142 VAL B C 1
ATOM 5410 O O . VAL B 1 142 ? -39.938 15.789 21.891 1 50.59 142 VAL B O 1
ATOM 5413 N N . LEU B 1 143 ? -39.469 17.797 21.234 1 49.09 143 LEU B N 1
ATOM 5414 C CA . LEU B 1 143 ? -38.75 17.344 20.031 1 49.09 143 LEU B CA 1
ATOM 5415 C C . LEU B 1 143 ? -37.5 16.578 20.422 1 49.09 143 LEU B C 1
ATOM 5417 O O . LEU B 1 143 ? -37.188 15.547 19.812 1 49.09 143 LEU B O 1
ATOM 5421 N N . ARG B 1 144 ? -36.875 17.062 21.391 1 52.22 144 ARG B N 1
ATOM 5422 C CA . ARG B 1 144 ? -35.688 16.344 21.891 1 52.22 144 ARG B CA 1
ATOM 5423 C C . ARG B 1 144 ? -36.062 14.984 22.438 1 52.22 144 ARG B C 1
ATOM 5425 O O . ARG B 1 144 ? -35.375 13.992 22.203 1 52.22 144 ARG B O 1
ATOM 5432 N N . CYS B 1 145 ? -37.156 15.023 23.156 1 52.91 145 CYS B N 1
ATOM 5433 C CA . CYS B 1 145 ? -37.625 13.766 23.734 1 52.91 145 CYS B CA 1
ATOM 5434 C C . CYS B 1 145 ? -38.031 12.781 22.641 1 52.91 145 CYS B C 1
ATOM 5436 O O . CYS B 1 145 ? -37.688 11.602 22.703 1 52.91 145 CYS B O 1
ATOM 5438 N N . MET B 1 146 ? -38.688 13.266 21.734 1 54.69 146 MET B N 1
ATOM 5439 C CA . MET B 1 146 ? -39.125 12.422 20.609 1 54.69 146 MET B CA 1
ATOM 5440 C C . MET B 1 146 ? -37.906 11.922 19.828 1 54.69 146 MET B C 1
ATOM 5442 O O . MET B 1 146 ? -37.875 10.758 19.422 1 54.69 146 MET B O 1
ATOM 5446 N N . PHE B 1 147 ? -36.969 12.781 19.656 1 55.22 147 PHE B N 1
ATOM 5447 C CA . PHE B 1 147 ? -35.75 12.406 18.953 1 55.22 147 PHE B CA 1
ATOM 5448 C C . PHE B 1 147 ? -35 11.328 19.719 1 55.22 147 PHE B C 1
ATOM 5450 O O . PHE B 1 147 ? -34.562 10.336 19.141 1 55.22 147 PHE B O 1
ATOM 5457 N N . CYS B 1 148 ? -34.938 11.562 20.969 1 57.62 148 CYS B N 1
ATOM 5458 C CA . CYS B 1 148 ? -34.25 10.586 21.797 1 57.62 148 CYS B CA 1
ATOM 5459 C C . CYS B 1 148 ? -34.938 9.234 21.75 1 57.62 148 CYS B C 1
ATOM 5461 O O . CYS B 1 148 ? -34.312 8.195 21.656 1 57.62 148 CYS B O 1
ATOM 5463 N N . ARG B 1 149 ? -36.188 9.336 21.891 1 58.5 149 ARG B N 1
ATOM 5464 C CA . ARG B 1 149 ? -36.969 8.102 21.828 1 58.5 149 ARG B CA 1
ATOM 5465 C C . ARG B 1 149 ? -36.844 7.426 20.484 1 58.5 149 ARG B C 1
ATOM 5467 O O . ARG B 1 149 ? -36.719 6.199 20.406 1 58.5 149 ARG B O 1
ATOM 5474 N N . TYR B 1 150 ? -36.844 8.188 19.531 1 56.19 150 TYR B N 1
ATOM 5475 C CA . TYR B 1 150 ? -36.625 7.664 18.188 1 56.19 150 TYR B CA 1
ATOM 5476 C C . TYR B 1 150 ? -35.25 6.992 18.078 1 56.19 150 TYR B C 1
ATOM 5478 O O . TYR B 1 150 ? -35.156 5.867 17.578 1 56.19 150 TYR B O 1
ATOM 5486 N N . LEU B 1 151 ? -34.25 7.727 18.531 1 59.06 151 LEU B N 1
ATOM 5487 C CA . LEU B 1 151 ? -32.906 7.18 18.469 1 59.06 151 LEU B CA 1
ATOM 5488 C C . LEU B 1 151 ? -32.812 5.883 19.266 1 59.06 151 LEU B C 1
ATOM 5490 O O . LEU B 1 151 ? -32.188 4.91 18.812 1 59.06 151 LEU B O 1
ATOM 5494 N N . ARG B 1 152 ? -33.469 5.938 20.359 1 63.41 152 ARG B N 1
ATOM 5495 C CA . ARG B 1 152 ? -33.438 4.742 21.188 1 63.41 152 ARG B CA 1
ATOM 5496 C C . ARG B 1 152 ? -34.156 3.576 20.5 1 63.41 152 ARG B C 1
ATOM 5498 O O . ARG B 1 152 ? -33.656 2.447 20.531 1 63.41 152 ARG B O 1
ATOM 5505 N N . ASN B 1 153 ? -35.219 3.92 20 1 62.72 153 ASN B N 1
ATOM 5506 C CA . ASN B 1 153 ? -35.938 2.881 19.281 1 62.72 153 ASN B CA 1
ATOM 5507 C C . ASN B 1 153 ? -35.156 2.375 18.078 1 62.72 153 ASN B C 1
ATOM 5509 O O . ASN B 1 153 ? -35.156 1.174 17.812 1 62.72 153 ASN B O 1
ATOM 5513 N N . HIS B 1 154 ? -34.625 3.295 17.406 1 63.72 154 HIS B N 1
ATOM 5514 C CA . HIS B 1 154 ? -33.812 2.928 16.25 1 63.72 154 HIS B CA 1
ATOM 5515 C C . HIS B 1 154 ? -32.656 2.029 16.656 1 63.72 154 HIS B C 1
ATOM 5517 O O . HIS B 1 154 ? -32.438 0.988 16.031 1 63.72 154 HIS B O 1
ATOM 5523 N N . ILE B 1 155 ? -31.984 2.418 17.625 1 66.19 155 ILE B N 1
ATOM 5524 C CA . ILE B 1 155 ? -30.844 1.639 18.125 1 66.19 155 ILE B CA 1
ATOM 5525 C C . ILE B 1 155 ? -31.328 0.279 18.609 1 66.19 155 ILE B C 1
ATOM 5527 O O . ILE B 1 155 ? -30.719 -0.749 18.344 1 66.19 155 ILE B O 1
ATOM 5531 N N . SER B 1 156 ? -32.375 0.324 19.312 1 67.62 156 SER B N 1
ATOM 5532 C CA . SER B 1 156 ? -32.938 -0.934 19.797 1 67.62 156 SER B CA 1
ATOM 5533 C C . SER B 1 156 ? -33.312 -1.859 18.641 1 67.62 156 SER B C 1
ATOM 5535 O O . SER B 1 156 ? -33.094 -3.07 18.719 1 67.62 156 SER B O 1
ATOM 5537 N N . ASN B 1 157 ? -33.75 -1.225 17.656 1 68 157 ASN B N 1
ATOM 5538 C CA . ASN B 1 157 ? -34.125 -1.997 16.469 1 68 157 ASN B CA 1
ATOM 5539 C C . ASN B 1 157 ? -32.875 -2.529 15.758 1 68 157 ASN B C 1
ATOM 5541 O O . ASN B 1 157 ? -32.875 -3.67 15.289 1 68 157 ASN B O 1
ATOM 5545 N N . LEU B 1 158 ? -31.969 -1.65 15.625 1 68.31 158 LEU B N 1
ATOM 5546 C CA . LEU B 1 158 ? -30.719 -2.064 15 1 68.31 158 LEU B CA 1
ATOM 5547 C C . LEU B 1 158 ? -30.125 -3.27 15.719 1 68.31 158 LEU B C 1
ATOM 5549 O O . LEU B 1 158 ? -29.547 -4.152 15.086 1 68.31 158 LEU B O 1
ATOM 5553 N N . PHE B 1 159 ? -30.375 -3.285 16.969 1 74.12 159 PHE B N 1
ATOM 5554 C CA . PHE B 1 159 ? -29.75 -4.352 17.75 1 74.12 159 PHE B CA 1
ATOM 5555 C C . PHE B 1 159 ? -30.781 -5.418 18.109 1 74.12 159 PHE B C 1
ATOM 5557 O O . PHE B 1 159 ? -30.516 -6.285 18.938 1 74.12 159 PHE B O 1
ATOM 5564 N N . ALA B 1 160 ? -31.891 -5.219 17.531 1 72.06 160 ALA B N 1
ATOM 5565 C CA . ALA B 1 160 ? -32.938 -6.188 17.828 1 72.06 160 ALA B CA 1
ATOM 5566 C C . ALA B 1 160 ? -32.5 -7.598 17.422 1 72.06 160 ALA B C 1
ATOM 5568 O O . ALA B 1 160 ? -32.062 -7.82 16.297 1 72.06 160 ALA B O 1
ATOM 5569 N N . GLY B 1 161 ? -32.531 -8.578 18.266 1 73.88 161 GLY B N 1
ATOM 5570 C CA . GLY B 1 161 ? -32.188 -9.969 18.016 1 73.88 161 GLY B CA 1
ATOM 5571 C C . GLY B 1 161 ? -30.703 -10.227 18.062 1 73.88 161 GLY B C 1
ATOM 5572 O O . GLY B 1 161 ? -30.25 -11.367 17.875 1 73.88 161 GLY B O 1
ATOM 5573 N N . ALA B 1 162 ? -29.969 -9.109 18.031 1 74.25 162 ALA B N 1
ATOM 5574 C CA . ALA B 1 162 ? -28.516 -9.227 17.953 1 74.25 162 ALA B CA 1
ATOM 5575 C C . ALA B 1 162 ? -27.984 -10.148 19.062 1 74.25 162 ALA B C 1
ATOM 5577 O O . ALA B 1 162 ? -26.953 -10.82 18.875 1 74.25 162 ALA B O 1
ATOM 5578 N N . PHE B 1 163 ? -28.922 -10.328 20.078 1 72.38 163 PHE B N 1
ATOM 5579 C CA . PHE B 1 163 ? -28.422 -11.102 21.203 1 72.38 163 PHE B CA 1
ATOM 5580 C C . PHE B 1 163 ? -29.141 -12.438 21.312 1 72.38 163 PHE B C 1
ATOM 5582 O O . PHE B 1 163 ? -28.953 -13.18 22.281 1 72.38 163 PHE B O 1
ATOM 5589 N N . GLU B 1 164 ? -29.969 -12.617 20.359 1 78.12 164 GLU B N 1
ATOM 5590 C CA . GLU B 1 164 ? -30.578 -13.945 20.312 1 78.12 164 GLU B CA 1
ATOM 5591 C C . GLU B 1 164 ? -29.547 -15 19.906 1 78.12 164 GLU B C 1
ATOM 5593 O O . GLU B 1 164 ? -28.672 -14.742 19.078 1 78.12 164 GLU B O 1
ATOM 5598 N N . GLU B 1 165 ? -29.547 -16.047 20.625 1 82.19 165 GLU B N 1
ATOM 5599 C CA . GLU B 1 165 ? -28.625 -17.141 20.312 1 82.19 165 GLU B CA 1
ATOM 5600 C C . GLU B 1 165 ? -28.891 -17.703 18.906 1 82.19 165 GLU B C 1
ATOM 5602 O O . GLU B 1 165 ? -30.047 -17.938 18.547 1 82.19 165 GLU B O 1
ATOM 5607 N N . ARG B 1 166 ? -28 -17.5 18.156 1 80.06 166 ARG B N 1
ATOM 5608 C CA . ARG B 1 166 ? -28.062 -18.078 16.812 1 80.06 166 ARG B CA 1
ATOM 5609 C C . ARG B 1 166 ? -26.969 -19.109 16.609 1 80.06 166 ARG B C 1
ATOM 5611 O O . ARG B 1 166 ? -25.938 -19.078 17.281 1 80.06 166 ARG B O 1
ATOM 5618 N N . ASP B 1 167 ? -27.453 -20.219 15.797 1 82.69 167 ASP B N 1
ATOM 5619 C CA . ASP B 1 167 ? -26.391 -21.141 15.398 1 82.69 167 ASP B CA 1
ATOM 5620 C C . ASP B 1 167 ? -25.281 -20.406 14.648 1 82.69 167 ASP B C 1
ATOM 5622 O O . ASP B 1 167 ? -25.5 -19.859 13.562 1 82.69 167 ASP B O 1
ATOM 5626 N N . LYS B 1 168 ? -24.281 -20.172 15.297 1 81.94 168 LYS B N 1
ATOM 5627 C CA . LYS B 1 168 ? -23.141 -19.453 14.75 1 81.94 168 LYS B CA 1
ATOM 5628 C C . LYS B 1 168 ? -22.172 -20.406 14.055 1 81.94 168 LYS B C 1
ATOM 5630 O O . LYS B 1 168 ? -21.031 -20.047 13.75 1 81.94 168 LYS B O 1
ATOM 5635 N N . THR B 1 169 ? -22.594 -21.656 13.875 1 86.56 169 THR B N 1
ATOM 5636 C CA . THR B 1 169 ? -21.719 -22.609 13.211 1 86.56 169 THR B CA 1
ATOM 5637 C C . THR B 1 169 ? -21.594 -22.281 11.719 1 86.56 169 THR B C 1
ATOM 5639 O O . THR B 1 169 ? -22.516 -21.719 11.125 1 86.56 169 THR B O 1
ATOM 5642 N N . PRO B 1 170 ? -20.391 -22.484 11.07 1 88.88 170 PRO B N 1
ATOM 5643 C CA . PRO B 1 170 ? -20.234 -22.219 9.641 1 88.88 170 PRO B CA 1
ATOM 5644 C C . PRO B 1 170 ? -21.281 -22.922 8.781 1 88.88 170 PRO B C 1
ATOM 5646 O O . PRO B 1 170 ? -21.656 -24.062 9.07 1 88.88 170 PRO B O 1
ATOM 5649 N N . LEU B 1 171 ? -21.859 -22.172 7.926 1 88.25 171 LEU B N 1
ATOM 5650 C CA . LEU B 1 171 ? -22.781 -22.75 6.953 1 88.25 171 LEU B CA 1
ATOM 5651 C C . LEU B 1 171 ? -22.078 -23.781 6.078 1 88.25 171 LEU B C 1
ATOM 5653 O O . LEU B 1 171 ? -20.938 -23.547 5.641 1 88.25 171 LEU B O 1
ATOM 5657 N N . LYS B 1 172 ? -22.688 -24.938 5.969 1 87.25 172 LYS B N 1
ATOM 5658 C CA . LYS B 1 172 ? -22.094 -25.969 5.129 1 87.25 172 LYS B CA 1
ATOM 5659 C C . LYS B 1 172 ? -22.141 -25.578 3.656 1 87.25 172 LYS B C 1
ATOM 5661 O O . LYS B 1 172 ? -23.172 -25.172 3.141 1 87.25 172 LYS B O 1
ATOM 5666 N N . PRO B 1 173 ? -20.938 -25.594 2.939 1 88.75 173 PRO B N 1
ATOM 5667 C CA . PRO B 1 173 ? -20.922 -25.25 1.513 1 88.75 173 PRO B CA 1
ATOM 5668 C C . PRO B 1 173 ? -21.703 -26.266 0.662 1 88.75 173 PRO B C 1
ATOM 5670 O O . PRO B 1 173 ? -21.688 -27.453 0.953 1 88.75 173 PRO B O 1
ATOM 5673 N N . VAL B 1 174 ? -22.453 -25.766 -0.275 1 90.38 174 VAL B N 1
ATOM 5674 C CA . VAL B 1 174 ? -23.125 -26.609 -1.254 1 90.38 174 VAL B CA 1
ATOM 5675 C C . VAL B 1 174 ? -22.188 -26.891 -2.424 1 90.38 174 VAL B C 1
ATOM 5677 O O . VAL B 1 174 ? -21.859 -25.984 -3.203 1 90.38 174 VAL B O 1
ATOM 5680 N N . ILE B 1 175 ? -21.781 -28.172 -2.562 1 94.62 175 ILE B N 1
ATOM 5681 C CA . ILE B 1 175 ? -20.812 -28.562 -3.586 1 94.62 175 ILE B CA 1
ATOM 5682 C C . ILE B 1 175 ? -21.516 -29.375 -4.672 1 94.62 175 ILE B C 1
ATOM 5684 O O . ILE B 1 175 ? -21.953 -30.5 -4.418 1 94.62 175 ILE B O 1
ATOM 5688 N N . PRO B 1 176 ? -21.609 -28.797 -5.922 1 95.94 176 PRO B N 1
ATOM 5689 C CA . PRO B 1 176 ? -22.219 -29.562 -7.012 1 95.94 176 PRO B CA 1
ATOM 5690 C C . PRO B 1 176 ? -21.359 -30.75 -7.449 1 95.94 176 PRO B C 1
ATOM 5692 O O . PRO B 1 176 ? -20.125 -30.688 -7.402 1 95.94 176 PRO B O 1
ATOM 5695 N N . LYS B 1 177 ? -22.078 -31.859 -7.867 1 96.94 177 LYS B N 1
ATOM 5696 C CA . LYS B 1 177 ? -21.391 -33.062 -8.32 1 96.94 177 LYS B CA 1
ATOM 5697 C C . LYS B 1 177 ? -21.859 -33.469 -9.719 1 96.94 177 LYS B C 1
ATOM 5699 O O . LYS B 1 177 ? -22.953 -33.094 -10.148 1 96.94 177 LYS B O 1
ATOM 5704 N N . ALA B 1 178 ? -20.953 -34.125 -10.414 1 97.69 178 ALA B N 1
ATOM 5705 C CA . ALA B 1 178 ? -21.312 -34.688 -11.719 1 97.69 178 ALA B CA 1
ATOM 5706 C C . ALA B 1 178 ? -22.375 -35.781 -11.57 1 97.69 178 ALA B C 1
ATOM 5708 O O . ALA B 1 178 ? -22.359 -36.562 -10.602 1 97.69 178 ALA B O 1
ATOM 5709 N N . SER B 1 179 ? -23.281 -35.875 -12.555 1 97.56 179 SER B N 1
ATOM 5710 C CA . SER B 1 179 ? -24.25 -36.969 -12.57 1 97.56 179 SER B CA 1
ATOM 5711 C C . SER B 1 179 ? -23.594 -38.25 -13.055 1 97.56 179 SER B C 1
ATOM 5713 O O . SER B 1 179 ? -22.562 -38.219 -13.727 1 97.56 179 SER B O 1
ATOM 5715 N N . SER B 1 180 ? -24.281 -39.375 -12.727 1 96.94 180 SER B N 1
ATOM 5716 C CA . SER B 1 180 ? -23.781 -40.656 -13.164 1 96.94 180 SER B CA 1
ATOM 5717 C C . SER B 1 180 ? -23.75 -40.75 -14.688 1 96.94 180 SER B C 1
ATOM 5719 O O . SER B 1 180 ? -22.859 -41.375 -15.258 1 96.94 180 SER B O 1
ATOM 5721 N N . SER B 1 181 ? -24.719 -40.125 -15.297 1 97.62 181 SER B N 1
ATOM 5722 C CA . SER B 1 181 ? -24.781 -40.156 -16.75 1 97.62 181 SER B CA 1
ATOM 5723 C C . SER B 1 181 ? -23.625 -39.375 -17.359 1 97.62 181 SER B C 1
ATOM 5725 O O . SER B 1 181 ? -23.031 -39.812 -18.359 1 97.62 181 SER B O 1
ATOM 5727 N N . GLN B 1 182 ? -23.359 -38.25 -16.797 1 98.19 182 GLN B N 1
ATOM 5728 C CA . GLN B 1 182 ? -22.25 -37.438 -17.281 1 98.19 182 GLN B CA 1
ATOM 5729 C C . GLN B 1 182 ? -20.922 -38.156 -17.141 1 98.19 182 GLN B C 1
ATOM 5731 O O . GLN B 1 182 ? -20.094 -38.125 -18.047 1 98.19 182 GLN B O 1
ATOM 5736 N N . VAL B 1 183 ? -20.766 -38.875 -16 1 98.38 183 VAL B N 1
ATOM 5737 C CA . VAL B 1 183 ? -19.547 -39.625 -15.75 1 98.38 183 VAL B CA 1
ATOM 5738 C C . VAL B 1 183 ? -19.422 -40.75 -16.766 1 98.38 183 VAL B C 1
ATOM 5740 O O . VAL B 1 183 ? -18.359 -40.969 -17.344 1 98.38 183 VAL B O 1
ATOM 5743 N N . GLN B 1 184 ? -20.516 -41.438 -16.984 1 97.88 184 GLN B N 1
ATOM 5744 C CA . GLN B 1 184 ? -20.5 -42.562 -17.906 1 97.88 184 GLN B CA 1
ATOM 5745 C C . GLN B 1 184 ? -20.203 -42.125 -19.328 1 97.88 184 GLN B C 1
ATOM 5747 O O . GLN B 1 184 ? -19.422 -42.75 -20.031 1 97.88 184 GLN B O 1
ATOM 5752 N N . LYS B 1 185 ? -20.781 -41.062 -19.703 1 98.19 185 LYS B N 1
ATOM 5753 C CA . LYS B 1 185 ? -20.516 -40.5 -21.031 1 98.19 185 LYS B CA 1
ATOM 5754 C C . LYS B 1 185 ? -19.062 -40.125 -21.188 1 98.19 185 LYS B C 1
ATOM 5756 O O . LYS B 1 185 ? -18.469 -40.312 -22.266 1 98.19 185 LYS B O 1
ATOM 5761 N N . SER B 1 186 ? -18.516 -39.562 -20.203 1 98.62 186 SER B N 1
ATOM 5762 C CA . SER B 1 186 ? -17.109 -39.156 -20.219 1 98.62 186 SER B CA 1
ATOM 5763 C C . SER B 1 186 ? -16.188 -40.375 -20.328 1 98.62 186 SER B C 1
ATOM 5765 O O . SER B 1 186 ? -15.211 -40.375 -21.062 1 98.62 186 SER B O 1
ATOM 5767 N N . ILE B 1 187 ? -16.562 -41.469 -19.578 1 98.19 187 ILE B N 1
ATOM 5768 C CA . ILE B 1 187 ? -15.789 -42.719 -19.594 1 98.19 187 ILE B CA 1
ATOM 5769 C C . ILE B 1 187 ? -15.773 -43.281 -21.016 1 98.19 187 ILE B C 1
ATOM 5771 O O . ILE B 1 187 ? -14.727 -43.688 -21.5 1 98.19 187 ILE B O 1
ATOM 5775 N N . GLU B 1 188 ? -16.875 -43.219 -21.656 1 97.5 188 GLU B N 1
ATOM 5776 C CA . GLU B 1 188 ? -16.984 -43.75 -23.016 1 97.5 188 GLU B CA 1
ATOM 5777 C C . GLU B 1 188 ? -16.125 -42.938 -23.984 1 97.5 188 GLU B C 1
ATOM 5779 O O . GLU B 1 188 ? -15.445 -43.5 -24.828 1 97.5 188 GLU B O 1
ATOM 5784 N N . LEU B 1 189 ? -16.172 -41.688 -23.812 1 97.56 189 LEU B N 1
ATOM 5785 C CA . LEU B 1 189 ? -15.406 -40.812 -24.688 1 97.56 189 LEU B CA 1
ATOM 5786 C C . LEU B 1 189 ? -13.906 -41 -24.484 1 97.56 189 LEU B C 1
ATOM 5788 O O . LEU B 1 189 ? -13.164 -41.094 -25.469 1 97.56 189 LEU B O 1
ATOM 5792 N N . ILE B 1 190 ? -13.453 -41.125 -23.312 1 98.12 190 ILE B N 1
ATOM 5793 C CA . ILE B 1 190 ? -12.039 -41.25 -22.969 1 98.12 190 ILE B CA 1
ATOM 5794 C C . ILE B 1 190 ? -11.523 -42.625 -23.375 1 98.12 190 ILE B C 1
ATOM 5796 O O . ILE B 1 190 ? -10.383 -42.75 -23.844 1 98.12 190 ILE B O 1
ATOM 5800 N N . SER B 1 191 ? -12.359 -43.625 -23.234 1 96.56 191 SER B N 1
ATOM 5801 C CA . SER B 1 191 ? -11.961 -45 -23.531 1 96.56 191 SER B CA 1
ATOM 5802 C C . SER B 1 191 ? -11.609 -45.156 -25.016 1 96.56 191 SER B C 1
ATOM 5804 O O . SER B 1 191 ? -10.844 -46.031 -25.391 1 96.56 191 SER B O 1
ATOM 5806 N N . ARG B 1 192 ? -12.117 -44.281 -25.828 1 95.25 192 ARG B N 1
ATOM 5807 C CA . ARG B 1 192 ? -11.883 -44.375 -27.266 1 95.25 192 ARG B CA 1
ATOM 5808 C C . ARG B 1 192 ? -10.797 -43.375 -27.688 1 95.25 192 ARG B C 1
ATOM 5810 O O . ARG B 1 192 ? -10.406 -43.344 -28.859 1 95.25 192 ARG B O 1
ATOM 5817 N N . ALA B 1 193 ? -10.289 -42.625 -26.766 1 96.94 193 ALA B N 1
ATOM 5818 C CA . ALA B 1 193 ? -9.336 -41.562 -27.078 1 96.94 193 ALA B CA 1
ATOM 5819 C C . ALA B 1 193 ? -7.953 -42.156 -27.375 1 96.94 193 ALA B C 1
ATOM 5821 O O . ALA B 1 193 ? -7.508 -43.094 -26.719 1 96.94 193 ALA B O 1
ATOM 5822 N N . LYS B 1 194 ? -7.242 -41.594 -28.344 1 96.81 194 LYS B N 1
ATOM 5823 C CA . LYS B 1 194 ? -5.879 -41.969 -28.688 1 96.81 194 LYS B CA 1
ATOM 5824 C C . LYS B 1 194 ? -4.863 -41.031 -28.062 1 96.81 194 LYS B C 1
ATOM 5826 O O . LYS B 1 194 ? -3.77 -41.438 -27.672 1 96.81 194 LYS B O 1
ATOM 5831 N N . ARG B 1 195 ? -5.203 -39.781 -28.062 1 98.31 195 ARG B N 1
ATOM 5832 C CA . ARG B 1 195 ? -4.305 -38.75 -27.562 1 98.31 195 ARG B CA 1
ATOM 5833 C C . ARG B 1 195 ? -5.012 -37.844 -26.547 1 98.31 195 ARG B C 1
ATOM 5835 O O . ARG B 1 195 ? -5.133 -36.625 -26.75 1 98.31 195 ARG B O 1
ATOM 5842 N N . PRO B 1 196 ? -5.422 -38.406 -25.391 1 98.5 196 PRO B N 1
ATOM 5843 C CA . PRO B 1 196 ? -6.121 -37.594 -24.375 1 98.5 196 PRO B CA 1
ATOM 5844 C C . PRO B 1 196 ? -5.176 -36.719 -23.562 1 98.5 196 PRO B C 1
ATOM 5846 O O . PRO B 1 196 ? -3.988 -37.031 -23.438 1 98.5 196 PRO B O 1
ATOM 5849 N N . LEU B 1 197 ? -5.688 -35.625 -23.141 1 98.56 197 LEU B N 1
ATOM 5850 C CA . LEU B 1 197 ? -4.961 -34.656 -22.312 1 98.56 197 LEU B CA 1
ATOM 5851 C C . LEU B 1 197 ? -5.852 -34.094 -21.219 1 98.56 197 LEU B C 1
ATOM 5853 O O . LEU B 1 197 ? -7.039 -33.844 -21.438 1 98.56 197 LEU B O 1
ATOM 5857 N N . ILE B 1 198 ? -5.273 -33.906 -20.016 1 98.69 198 ILE B N 1
ATOM 5858 C CA . ILE B 1 198 ? -6.008 -33.281 -18.922 1 98.69 198 ILE B CA 1
ATOM 5859 C C . ILE B 1 198 ? -5.332 -31.969 -18.547 1 98.69 198 ILE B C 1
ATOM 5861 O O . ILE B 1 198 ? -4.121 -31.922 -18.328 1 98.69 198 ILE B O 1
ATOM 5865 N N . LEU B 1 199 ? -6.059 -30.891 -18.531 1 98.38 199 LEU B N 1
ATOM 5866 C CA . LEU B 1 199 ? -5.625 -29.625 -17.969 1 98.38 199 LEU B CA 1
ATOM 5867 C C . LEU B 1 199 ? -6.23 -29.406 -16.578 1 98.38 199 LEU B C 1
ATOM 5869 O O . LEU B 1 199 ? -7.449 -29.266 -16.453 1 98.38 199 LEU B O 1
ATOM 5873 N N . VAL B 1 200 ? -5.398 -29.359 -15.602 1 98.38 200 VAL B N 1
ATOM 5874 C CA . VAL B 1 200 ? -5.883 -29.281 -14.227 1 98.38 200 VAL B CA 1
ATOM 5875 C C . VAL B 1 200 ? -5.727 -27.859 -13.703 1 98.38 200 VAL B C 1
ATOM 5877 O O . VAL B 1 200 ? -4.637 -27.281 -13.758 1 98.38 200 VAL B O 1
ATOM 5880 N N . GLY B 1 201 ? -6.848 -27.266 -13.234 1 96.12 201 GLY B N 1
ATOM 5881 C CA . GLY B 1 201 ? -6.824 -25.922 -12.68 1 96.12 201 GLY B CA 1
ATOM 5882 C C . GLY B 1 201 ? -6.859 -25.906 -11.164 1 96.12 201 GLY B C 1
ATOM 5883 O O . GLY B 1 201 ? -6.871 -26.953 -10.523 1 96.12 201 GLY B O 1
ATOM 5884 N N . SER B 1 202 ? -6.891 -24.703 -10.617 1 94.19 202 SER B N 1
ATOM 5885 C CA . SER B 1 202 ? -6.781 -24.484 -9.18 1 94.19 202 SER B CA 1
ATOM 5886 C C . SER B 1 202 ? -7.957 -25.109 -8.43 1 94.19 202 SER B C 1
ATOM 5888 O O . SER B 1 202 ? -7.801 -25.609 -7.312 1 94.19 202 SER B O 1
ATOM 5890 N N . GLN B 1 203 ? -9.07 -25.141 -9 1 93.69 203 GLN B N 1
ATOM 5891 C CA . GLN B 1 203 ? -10.297 -25.609 -8.359 1 93.69 203 GLN B CA 1
ATOM 5892 C C . GLN B 1 203 ? -10.195 -27.094 -7.988 1 93.69 203 GLN B C 1
ATOM 5894 O O . GLN B 1 203 ? -10.906 -27.562 -7.098 1 93.69 203 GLN B O 1
ATOM 5899 N N . ALA B 1 204 ? -9.336 -27.766 -8.68 1 96.62 204 ALA B N 1
ATOM 5900 C CA . ALA B 1 204 ? -9.203 -29.203 -8.477 1 96.62 204 ALA B CA 1
ATOM 5901 C C . ALA B 1 204 ? -8.672 -29.516 -7.086 1 96.62 204 ALA B C 1
ATOM 5903 O O . ALA B 1 204 ? -8.812 -30.641 -6.59 1 96.62 204 ALA B O 1
ATOM 5904 N N . THR B 1 205 ? -8.07 -28.516 -6.449 1 95.44 205 THR B N 1
ATOM 5905 C CA . THR B 1 205 ? -7.422 -28.766 -5.168 1 95.44 205 THR B CA 1
ATOM 5906 C C . THR B 1 205 ? -8.352 -28.406 -4.012 1 95.44 205 THR B C 1
ATOM 5908 O O . THR B 1 205 ? -7.98 -28.547 -2.844 1 95.44 205 THR B O 1
ATOM 5911 N N . LEU B 1 206 ? -9.508 -28.062 -4.281 1 94.38 206 LEU B N 1
ATOM 5912 C CA . LEU B 1 206 ? -10.461 -27.672 -3.25 1 94.38 206 LEU B CA 1
ATOM 5913 C C . LEU B 1 206 ? -11.109 -28.891 -2.604 1 94.38 206 LEU B C 1
ATOM 5915 O O . LEU B 1 206 ? -11.266 -29.922 -3.248 1 94.38 206 LEU B O 1
ATOM 5919 N N . PRO B 1 207 ? -11.508 -28.734 -1.297 1 93.19 207 PRO B N 1
ATOM 5920 C CA . PRO B 1 207 ? -12.336 -29.781 -0.698 1 93.19 207 PRO B CA 1
ATOM 5921 C C . PRO B 1 207 ? -13.609 -30.047 -1.494 1 93.19 207 PRO B C 1
ATOM 5923 O O . PRO B 1 207 ? -14.047 -29.203 -2.277 1 93.19 207 PRO B O 1
ATOM 5926 N N . PRO B 1 208 ? -14.031 -31.203 -1.399 1 94.56 208 PRO B N 1
ATOM 5927 C CA . PRO B 1 208 ? -13.914 -32.156 -0.285 1 94.56 208 PRO B CA 1
ATOM 5928 C C . PRO B 1 208 ? -12.836 -33.219 -0.521 1 94.56 208 PRO B C 1
ATOM 5930 O O . PRO B 1 208 ? -12.414 -33.875 0.422 1 94.56 208 PRO B O 1
ATOM 5933 N N . VAL B 1 209 ? -12.461 -33.469 -1.774 1 96.44 209 VAL B N 1
ATOM 5934 C CA . VAL B 1 209 ? -11.461 -34.5 -2.053 1 96.44 209 VAL B CA 1
ATOM 5935 C C . VAL B 1 209 ? -10.062 -33.938 -1.75 1 96.44 209 VAL B C 1
ATOM 5937 O O . VAL B 1 209 ? -9.672 -32.906 -2.285 1 96.44 209 VAL B O 1
ATOM 5940 N N . PRO B 1 210 ? -9.352 -34.688 -0.917 1 96.5 210 PRO B N 1
ATOM 5941 C CA . PRO B 1 210 ? -7.988 -34.25 -0.64 1 96.5 210 PRO B CA 1
ATOM 5942 C C . PRO B 1 210 ? -7.098 -34.25 -1.88 1 96.5 210 PRO B C 1
ATOM 5944 O O . PRO B 1 210 ? -7.211 -35.156 -2.715 1 96.5 210 PRO B O 1
ATOM 5947 N N . ALA B 1 211 ? -6.176 -33.344 -1.953 1 96.5 211 ALA B N 1
ATOM 5948 C CA . ALA B 1 211 ? -5.297 -33.188 -3.111 1 96.5 211 ALA B CA 1
ATOM 5949 C C . ALA B 1 211 ? -4.488 -34.469 -3.354 1 96.5 211 ALA B C 1
ATOM 5951 O O . ALA B 1 211 ? -4.23 -34.844 -4.504 1 96.5 211 ALA B O 1
ATOM 5952 N N . GLU B 1 212 ? -4.168 -35.156 -2.285 1 95.88 212 GLU B N 1
ATOM 5953 C CA . GLU B 1 212 ? -3.41 -36.406 -2.418 1 95.88 212 GLU B CA 1
ATOM 5954 C C . GLU B 1 212 ? -4.242 -37.5 -3.086 1 95.88 212 GLU B C 1
ATOM 5956 O O . GLU B 1 212 ? -3.715 -38.312 -3.852 1 95.88 212 GLU B O 1
ATOM 5961 N N . GLN B 1 213 ? -5.457 -37.469 -2.73 1 97.44 213 GLN B N 1
ATOM 5962 C CA . GLN B 1 213 ? -6.352 -38.438 -3.365 1 97.44 213 GLN B CA 1
ATOM 5963 C C . GLN B 1 213 ? -6.535 -38.125 -4.848 1 97.44 213 GLN B C 1
ATOM 5965 O O . GLN B 1 213 ? -6.602 -39.031 -5.676 1 97.44 213 GLN B O 1
ATOM 5970 N N . LEU B 1 214 ? -6.664 -36.906 -5.129 1 98.12 214 LEU B N 1
ATOM 5971 C CA . LEU B 1 214 ? -6.746 -36.469 -6.523 1 98.12 214 LEU B CA 1
ATOM 5972 C C . LEU B 1 214 ? -5.496 -36.906 -7.293 1 98.12 214 LEU B C 1
ATOM 5974 O O . LEU B 1 214 ? -5.594 -37.375 -8.43 1 98.12 214 LEU B O 1
ATOM 5978 N N . ARG B 1 215 ? -4.324 -36.75 -6.703 1 97.62 215 ARG B N 1
ATOM 5979 C CA . ARG B 1 215 ? -3.07 -37.188 -7.312 1 97.62 215 ARG B CA 1
ATOM 5980 C C . ARG B 1 215 ? -3.119 -38.656 -7.676 1 97.62 215 ARG B C 1
ATOM 5982 O O . ARG B 1 215 ? -2.82 -39.031 -8.812 1 97.62 215 ARG B O 1
ATOM 5989 N N . LYS B 1 216 ? -3.545 -39.469 -6.762 1 97.06 216 LYS B N 1
ATOM 5990 C CA . LYS B 1 216 ? -3.627 -40.906 -6.98 1 97.06 216 LYS B CA 1
ATOM 5991 C C . LYS B 1 216 ? -4.598 -41.25 -8.109 1 97.06 216 LYS B C 1
ATOM 5993 O O . LYS B 1 216 ? -4.344 -42.125 -8.914 1 97.06 216 LYS B O 1
ATOM 5998 N N . SER B 1 217 ? -5.664 -40.5 -8.109 1 97.94 217 SER B N 1
ATOM 5999 C CA . SER B 1 217 ? -6.66 -40.719 -9.148 1 97.94 217 SER B CA 1
ATOM 6000 C C . SER B 1 217 ? -6.098 -40.406 -10.531 1 97.94 217 SER B C 1
ATOM 6002 O O . SER B 1 217 ? -6.312 -41.156 -11.484 1 97.94 217 SER B O 1
ATOM 6004 N N . LEU B 1 218 ? -5.414 -39.344 -10.648 1 98 218 LEU B N 1
ATOM 6005 C CA . LEU B 1 218 ? -4.805 -38.969 -11.922 1 98 218 LEU B CA 1
ATOM 6006 C C . LEU B 1 218 ? -3.76 -39.969 -12.359 1 98 218 LEU B C 1
ATOM 6008 O O . LEU B 1 218 ? -3.697 -40.344 -13.531 1 98 218 LEU B O 1
ATOM 6012 N N . GLU B 1 219 ? -2.984 -40.438 -11.414 1 96.81 219 GLU B N 1
ATOM 6013 C CA . GLU B 1 219 ? -1.965 -41.438 -11.703 1 96.81 219 GLU B CA 1
ATOM 6014 C C . GLU B 1 219 ? -2.596 -42.75 -12.156 1 96.81 219 GLU B C 1
ATOM 6016 O O . GLU B 1 219 ? -2.072 -43.438 -13.047 1 96.81 219 GLU B O 1
ATOM 6021 N N . LYS B 1 220 ? -3.699 -43.031 -11.508 1 96.56 220 LYS B N 1
ATOM 6022 C CA . LYS B 1 220 ? -4.426 -44.25 -11.883 1 96.56 220 LYS B CA 1
ATOM 6023 C C . LYS B 1 220 ? -4.953 -44.156 -13.305 1 96.56 220 LYS B C 1
ATOM 6025 O O . LYS B 1 220 ? -4.902 -45.125 -14.055 1 96.56 220 LYS B O 1
ATOM 6030 N N . ILE B 1 221 ? -5.453 -43.031 -13.672 1 96.94 221 ILE B N 1
ATOM 6031 C CA . ILE B 1 221 ? -5.984 -42.812 -15.016 1 96.94 221 ILE B CA 1
ATOM 6032 C C . ILE B 1 221 ? -4.848 -42.906 -16.031 1 96.94 221 ILE B C 1
ATOM 6034 O O . ILE B 1 221 ? -5.012 -43.5 -17.109 1 96.94 221 ILE B O 1
ATOM 6038 N N . GLY B 1 222 ? -3.721 -42.25 -15.742 1 97.06 222 GLY B N 1
ATOM 6039 C CA . GLY B 1 222 ? -2.514 -42.375 -16.547 1 97.06 222 GLY B CA 1
ATOM 6040 C C . GLY B 1 222 ? -2.508 -41.469 -17.75 1 97.06 222 GLY B C 1
ATOM 6041 O O . GLY B 1 222 ? -1.639 -41.562 -18.625 1 97.06 222 GLY B O 1
ATOM 6042 N N . ILE B 1 223 ? -3.467 -40.594 -17.844 1 98.31 223 ILE B N 1
ATOM 6043 C CA . ILE B 1 223 ? -3.52 -39.625 -18.922 1 98.31 223 ILE B CA 1
ATOM 6044 C C . ILE B 1 223 ? -2.574 -38.469 -18.625 1 98.31 223 ILE B C 1
ATOM 6046 O O . ILE B 1 223 ? -2.496 -38 -17.484 1 98.31 223 ILE B O 1
ATOM 6050 N N . PRO B 1 224 ? -1.754 -37.969 -19.641 1 98.5 224 PRO B N 1
ATOM 6051 C CA . PRO B 1 224 ? -0.879 -36.812 -19.422 1 98.5 224 PRO B CA 1
ATOM 6052 C C . PRO B 1 224 ? -1.637 -35.594 -18.906 1 98.5 224 PRO B C 1
ATOM 6054 O O . PRO B 1 224 ? -2.75 -35.312 -19.359 1 98.5 224 PRO B O 1
ATOM 6057 N N . CYS B 1 225 ? -0.988 -34.875 -17.938 1 98.44 225 CYS B N 1
ATOM 6058 C CA . CYS B 1 225 ? -1.638 -33.75 -17.281 1 98.44 225 CYS B CA 1
ATOM 6059 C C . CYS B 1 225 ? -0.777 -32.5 -17.359 1 98.44 225 CYS B C 1
ATOM 6061 O O . CYS B 1 225 ? 0.433 -32.562 -17.125 1 98.44 225 CYS B O 1
ATOM 6063 N N . PHE B 1 226 ? -1.331 -31.391 -17.781 1 98 226 PHE B N 1
ATOM 6064 C CA . PHE B 1 226 ? -0.743 -30.078 -17.547 1 98 226 PHE B CA 1
ATOM 6065 C C . PHE B 1 226 ? -1.361 -29.406 -16.328 1 98 226 PHE B C 1
ATOM 6067 O O . PHE B 1 226 ? -2.586 -29.391 -16.172 1 98 226 PHE B O 1
ATOM 6074 N N . LEU B 1 227 ? -0.517 -28.922 -15.469 1 97.44 227 LEU B N 1
ATOM 6075 C CA . LEU B 1 227 ? -0.971 -28.359 -14.203 1 97.44 227 LEU B CA 1
ATOM 6076 C C . LEU B 1 227 ? -0.861 -26.844 -14.211 1 97.44 227 LEU B C 1
ATOM 6078 O O . LEU B 1 227 ? 0.152 -26.297 -14.648 1 97.44 227 LEU B O 1
ATOM 6082 N N . GLY B 1 228 ? -1.954 -26.141 -13.727 1 94.38 228 GLY B N 1
ATOM 6083 C CA . GLY B 1 228 ? -1.958 -24.703 -13.641 1 94.38 228 GLY B CA 1
ATOM 6084 C C . GLY B 1 228 ? -2.377 -24.172 -12.281 1 94.38 228 GLY B C 1
ATOM 6085 O O . GLY B 1 228 ? -3.055 -24.875 -11.523 1 94.38 228 GLY B O 1
ATOM 6086 N N . GLY B 1 229 ? -1.938 -23 -12.023 1 91.62 229 GLY B N 1
ATOM 6087 C CA . GLY B 1 229 ? -2.322 -22.359 -10.781 1 91.62 229 GLY B CA 1
ATOM 6088 C C . GLY B 1 229 ? -1.91 -23.156 -9.547 1 91.62 229 GLY B C 1
ATOM 6089 O O . GLY B 1 229 ? -0.76 -23.578 -9.438 1 91.62 229 GLY B O 1
ATOM 6090 N N . MET B 1 230 ? -2.893 -23.344 -8.695 1 91.88 230 MET B N 1
ATOM 6091 C CA . MET B 1 230 ? -2.631 -24.016 -7.426 1 91.88 230 MET B CA 1
ATOM 6092 C C . MET B 1 230 ? -2.455 -25.516 -7.621 1 91.88 230 MET B C 1
ATOM 6094 O O . MET B 1 230 ? -1.991 -26.219 -6.719 1 91.88 230 MET B O 1
ATOM 6098 N N . ALA B 1 231 ? -2.777 -25.969 -8.781 1 96.69 231 ALA B N 1
ATOM 6099 C CA . ALA B 1 231 ? -2.631 -27.406 -9.055 1 96.69 231 ALA B CA 1
ATOM 6100 C C . ALA B 1 231 ? -1.176 -27.75 -9.344 1 96.69 231 ALA B C 1
ATOM 6102 O O . ALA B 1 231 ? -0.808 -28.938 -9.352 1 96.69 231 ALA B O 1
ATOM 6103 N N . ARG B 1 232 ? -0.376 -26.719 -9.539 1 96.5 232 ARG B N 1
ATOM 6104 C CA . ARG B 1 232 ? 1.045 -26.984 -9.734 1 96.5 232 ARG B CA 1
ATOM 6105 C C . ARG B 1 232 ? 1.638 -27.719 -8.531 1 96.5 232 ARG B C 1
ATOM 6107 O O . ARG B 1 232 ? 1.402 -27.312 -7.387 1 96.5 232 ARG B O 1
ATOM 6114 N N . GLY B 1 233 ? 2.299 -28.828 -8.797 1 96.75 233 GLY B N 1
ATOM 6115 C CA . GLY B 1 233 ? 2.865 -29.641 -7.742 1 96.75 233 GLY B CA 1
ATOM 6116 C C . GLY B 1 233 ? 2.025 -30.859 -7.422 1 96.75 233 GLY B C 1
ATOM 6117 O O . GLY B 1 233 ? 2.473 -31.766 -6.707 1 96.75 233 GLY B O 1
ATOM 6118 N N . LEU B 1 234 ? 0.868 -30.922 -8.008 1 97.38 234 LEU B N 1
ATOM 6119 C CA . LEU B 1 234 ? -0.062 -32 -7.711 1 97.38 234 LEU B CA 1
ATOM 6120 C C . LEU B 1 234 ? 0.58 -33.344 -7.977 1 97.38 234 LEU B C 1
ATOM 6122 O O . LEU B 1 234 ? 0.39 -34.312 -7.207 1 97.38 234 LEU B O 1
ATOM 6126 N N . LEU B 1 235 ? 1.369 -33.438 -9.055 1 97.56 235 LEU B N 1
ATOM 6127 C CA . LEU B 1 235 ? 1.96 -34.719 -9.461 1 97.56 235 LEU B CA 1
ATOM 6128 C C . LEU B 1 235 ? 3.414 -34.812 -9.008 1 97.56 235 LEU B C 1
ATOM 6130 O O . LEU B 1 235 ? 4.16 -35.688 -9.477 1 97.56 235 LEU B O 1
ATOM 6134 N N . GLY B 1 236 ? 3.846 -33.875 -8.18 1 95.94 236 GLY B N 1
ATOM 6135 C CA . GLY B 1 236 ? 5.199 -33.875 -7.645 1 95.94 236 GLY B CA 1
ATOM 6136 C C . GLY B 1 236 ? 6.215 -33.25 -8.578 1 95.94 236 GLY B C 1
ATOM 6137 O O . GLY B 1 236 ? 5.848 -32.625 -9.57 1 95.94 236 GLY B O 1
ATOM 6138 N N . GLN B 1 237 ? 7.422 -33.469 -8.203 1 96 237 GLN B N 1
ATOM 6139 C CA . GLN B 1 237 ? 8.531 -32.812 -8.898 1 96 237 GLN B CA 1
ATOM 6140 C C . GLN B 1 237 ? 8.75 -33.406 -10.281 1 96 237 GLN B C 1
ATOM 6142 O O . GLN B 1 237 ? 9.016 -32.688 -11.242 1 96 237 GLN B O 1
ATOM 6147 N N . TYR B 1 238 ? 8.641 -34.75 -10.227 1 94.12 238 TYR B N 1
ATOM 6148 C CA . TYR B 1 238 ? 8.789 -35.5 -11.461 1 94.12 238 TYR B CA 1
ATOM 6149 C C . TYR B 1 238 ? 7.668 -36.531 -11.617 1 94.12 238 TYR B C 1
ATOM 6151 O O . TYR B 1 238 ? 7.281 -37.188 -10.648 1 94.12 238 TYR B O 1
ATOM 6159 N N . SER B 1 239 ? 6.977 -36.469 -12.695 1 95.75 239 SER B N 1
ATOM 6160 C CA . SER B 1 239 ? 5.926 -37.438 -13 1 95.75 239 SER B CA 1
ATOM 6161 C C . SER B 1 239 ? 5.969 -37.844 -14.461 1 95.75 239 SER B C 1
ATOM 6163 O O . SER B 1 239 ? 6.188 -37.031 -15.352 1 95.75 239 SER B O 1
ATOM 6165 N N . PRO B 1 240 ? 5.781 -39.125 -14.672 1 95 240 PRO B N 1
ATOM 6166 C CA . PRO B 1 240 ? 5.793 -39.594 -16.062 1 95 240 PRO B CA 1
ATOM 6167 C C . PRO B 1 240 ? 4.609 -39.062 -16.859 1 95 240 PRO B C 1
ATOM 6169 O O . PRO B 1 240 ? 4.648 -39.094 -18.094 1 95 240 PRO B O 1
ATOM 6172 N N . ILE B 1 241 ? 3.639 -38.594 -16.203 1 96.88 241 ILE B N 1
ATOM 6173 C CA . ILE B 1 241 ? 2.459 -38.156 -16.953 1 96.88 241 ILE B CA 1
ATOM 6174 C C . ILE B 1 241 ? 2.348 -36.656 -16.938 1 96.88 241 ILE B C 1
ATOM 6176 O O . ILE B 1 241 ? 1.297 -36.094 -17.266 1 96.88 241 ILE B O 1
ATOM 6180 N N . GLN B 1 242 ? 3.395 -35.969 -16.484 1 97 242 GLN B N 1
ATOM 6181 C CA . GLN B 1 242 ? 3.312 -34.5 -16.438 1 97 242 GLN B CA 1
ATOM 6182 C C . GLN B 1 242 ? 4.305 -33.875 -17.391 1 97 242 GLN B C 1
ATOM 6184 O O . GLN B 1 242 ? 5.461 -33.625 -17.047 1 97 242 GLN B O 1
ATOM 6189 N N . PRO B 1 243 ? 3.932 -33.562 -18.578 1 96.19 243 PRO B N 1
ATOM 6190 C CA . PRO B 1 243 ? 4.699 -32.625 -19.391 1 96.19 243 PRO B CA 1
ATOM 6191 C C . PRO B 1 243 ? 4.535 -31.188 -18.906 1 96.19 243 PRO B C 1
ATOM 6193 O O . PRO B 1 243 ? 3.439 -30.781 -18.5 1 96.19 243 PRO B O 1
ATOM 6196 N N . ARG B 1 244 ? 5.547 -30.406 -18.938 1 94.62 244 ARG B N 1
ATOM 6197 C CA . ARG B 1 244 ? 5.508 -29.062 -18.391 1 94.62 244 ARG B CA 1
ATOM 6198 C C . ARG B 1 244 ? 5.574 -28.016 -19.516 1 94.62 244 ARG B C 1
ATOM 6200 O O . ARG B 1 244 ? 5.051 -26.922 -19.375 1 94.62 244 ARG B O 1
ATOM 6207 N N . GLN B 1 245 ? 6.184 -28.453 -20.562 1 94.69 245 GLN B N 1
ATOM 6208 C CA . GLN B 1 245 ? 6.441 -27.516 -21.656 1 94.69 245 GLN B CA 1
ATOM 6209 C C . GLN B 1 245 ? 5.559 -27.828 -22.859 1 94.69 245 GLN B C 1
ATOM 6211 O O . GLN B 1 245 ? 4.93 -28.891 -22.922 1 94.69 245 GLN B O 1
ATOM 6216 N N . LYS B 1 246 ? 5.398 -26.859 -23.766 1 94.31 246 LYS B N 1
ATOM 6217 C CA . LYS B 1 246 ? 4.766 -27.016 -25.078 1 94.31 246 LYS B CA 1
ATOM 6218 C C . LYS B 1 246 ? 3.307 -27.422 -24.938 1 94.31 246 LYS B C 1
ATOM 6220 O O . LYS B 1 246 ? 2.844 -28.328 -25.641 1 94.31 246 LYS B O 1
ATOM 6225 N N . ARG B 1 247 ? 2.645 -26.891 -24 1 95.56 247 ARG B N 1
ATOM 6226 C CA . ARG B 1 247 ? 1.231 -27.172 -23.781 1 95.56 247 ARG B CA 1
ATOM 6227 C C . ARG B 1 247 ? 0.407 -26.859 -25.016 1 95.56 247 ARG B C 1
ATOM 6229 O O . ARG B 1 247 ? -0.468 -27.656 -25.406 1 95.56 247 ARG B O 1
ATOM 6236 N N . GLY B 1 248 ? 0.716 -25.719 -25.672 1 93.81 248 GLY B N 1
ATOM 6237 C CA . GLY B 1 248 ? -0.023 -25.328 -26.859 1 93.81 248 GLY B CA 1
ATOM 6238 C C . GLY B 1 248 ? 0.049 -26.359 -27.969 1 93.81 248 GLY B C 1
ATOM 6239 O O . GLY B 1 248 ? -0.964 -26.672 -28.594 1 93.81 248 GLY B O 1
ATOM 6240 N N . GLU B 1 249 ? 1.197 -26.906 -28.219 1 94.81 249 GLU B N 1
ATOM 6241 C CA . GLU B 1 249 ? 1.382 -27.922 -29.234 1 94.81 249 GLU B CA 1
ATOM 6242 C C . GLU B 1 249 ? 0.647 -29.203 -28.875 1 94.81 249 GLU B C 1
ATOM 6244 O O . GLU B 1 249 ? 0.058 -29.859 -29.75 1 94.81 249 GLU B O 1
ATOM 6249 N N . ALA B 1 250 ? 0.696 -29.578 -27.625 1 97.5 250 ALA B N 1
ATOM 6250 C CA . ALA B 1 250 ? 0.006 -30.766 -27.156 1 97.5 250 ALA B CA 1
ATOM 6251 C C . ALA B 1 250 ? -1.502 -30.656 -27.344 1 97.5 250 ALA B C 1
ATOM 6253 O O . ALA B 1 250 ? -2.156 -31.609 -27.781 1 97.5 250 ALA B O 1
ATOM 6254 N N . LEU B 1 251 ? -2.016 -29.516 -27.047 1 97.44 251 LEU B N 1
ATOM 6255 C CA . LEU B 1 251 ? -3.451 -29.281 -27.156 1 97.44 251 LEU B CA 1
ATOM 6256 C C . LEU B 1 251 ? -3.9 -29.344 -28.609 1 97.44 251 LEU B C 1
ATOM 6258 O O . LEU B 1 251 ? -4.992 -29.844 -28.906 1 97.44 251 LEU B O 1
ATOM 6262 N N . LYS B 1 252 ? -3.1 -28.922 -29.516 1 95.31 252 LYS B N 1
ATOM 6263 C CA . LYS B 1 252 ? -3.422 -28.938 -30.938 1 95.31 252 LYS B CA 1
ATOM 6264 C C . LYS B 1 252 ? -3.512 -30.375 -31.453 1 95.31 252 LYS B C 1
ATOM 6266 O O . LYS B 1 252 ? -4.258 -30.656 -32.375 1 95.31 252 LYS B O 1
ATOM 6271 N N . GLU B 1 253 ? -2.809 -31.234 -30.844 1 96.75 253 GLU B N 1
ATOM 6272 C CA . GLU B 1 253 ? -2.74 -32.625 -31.328 1 96.75 253 GLU B CA 1
ATOM 6273 C C . GLU B 1 253 ? -3.729 -33.5 -30.578 1 96.75 253 GLU B C 1
ATOM 6275 O O . GLU B 1 253 ? -4.066 -34.594 -31.031 1 96.75 253 GLU B O 1
ATOM 6280 N N . ALA B 1 254 ? -4.191 -33.125 -29.469 1 98.12 254 ALA B N 1
ATOM 6281 C CA . ALA B 1 254 ? -5.047 -33.938 -28.625 1 98.12 254 ALA B CA 1
ATOM 6282 C C . ALA B 1 254 ? -6.398 -34.188 -29.281 1 98.12 254 ALA B C 1
ATOM 6284 O O . ALA B 1 254 ? -6.969 -33.281 -29.906 1 98.12 254 ALA B O 1
ATOM 6285 N N . ASP B 1 255 ? -6.918 -35.406 -29.125 1 98.06 255 ASP B N 1
ATOM 6286 C CA . ASP B 1 255 ? -8.234 -35.75 -29.672 1 98.06 255 ASP B CA 1
ATOM 6287 C C . ASP B 1 255 ? -9.32 -35.594 -28.609 1 98.06 255 ASP B C 1
ATOM 6289 O O . ASP B 1 255 ? -10.492 -35.406 -28.922 1 98.06 255 ASP B O 1
ATOM 6293 N N . VAL B 1 256 ? -8.969 -35.781 -27.328 1 98.5 256 VAL B N 1
ATOM 6294 C CA . VAL B 1 256 ? -9.859 -35.531 -26.203 1 98.5 256 VAL B CA 1
ATOM 6295 C C . VAL B 1 256 ? -9.148 -34.656 -25.156 1 98.5 256 VAL B C 1
ATOM 6297 O O . VAL B 1 256 ? -8.008 -34.938 -24.797 1 98.5 256 VAL B O 1
ATOM 6300 N N . VAL B 1 257 ? -9.758 -33.562 -24.781 1 98.5 257 VAL B N 1
ATOM 6301 C CA . VAL B 1 257 ? -9.211 -32.656 -23.766 1 98.5 257 VAL B CA 1
ATOM 6302 C C . VAL B 1 257 ? -10.18 -32.562 -22.594 1 98.5 257 VAL B C 1
ATOM 6304 O O . VAL B 1 257 ? -11.375 -32.344 -22.781 1 98.5 257 VAL B O 1
ATOM 6307 N N . ILE B 1 258 ? -9.688 -32.812 -21.406 1 98.69 258 ILE B N 1
ATOM 6308 C CA . ILE B 1 258 ? -10.469 -32.625 -20.188 1 98.69 258 ILE B CA 1
ATOM 6309 C C . ILE B 1 258 ? -10.031 -31.344 -19.484 1 98.69 258 ILE B C 1
ATOM 6311 O O . ILE B 1 258 ? -8.906 -31.25 -19 1 98.69 258 ILE B O 1
ATOM 6315 N N . LEU B 1 259 ? -10.906 -30.375 -19.469 1 98.31 259 LEU B N 1
ATOM 6316 C CA . LEU B 1 259 ? -10.695 -29.172 -18.672 1 98.31 259 LEU B CA 1
ATOM 6317 C C . LEU B 1 259 ? -11.148 -29.391 -17.234 1 98.31 259 LEU B C 1
ATOM 6319 O O . LEU B 1 259 ? -12.305 -29.141 -16.891 1 98.31 259 LEU B O 1
ATOM 6323 N N . ALA B 1 260 ? -10.211 -29.797 -16.438 1 98.62 260 ALA B N 1
ATOM 6324 C CA . ALA B 1 260 ? -10.5 -30.078 -15.031 1 98.62 260 ALA B CA 1
ATOM 6325 C C . ALA B 1 260 ? -10.297 -28.828 -14.172 1 98.62 260 ALA B C 1
ATOM 6327 O O . ALA B 1 260 ? -9.266 -28.672 -13.516 1 98.62 260 ALA B O 1
ATOM 6328 N N . GLY B 1 261 ? -11.258 -28 -14.086 1 97.38 261 GLY B N 1
ATOM 6329 C CA . GLY B 1 261 ? -11.156 -26.75 -13.359 1 97.38 261 GLY B CA 1
ATOM 6330 C C . GLY B 1 261 ? -10.398 -25.672 -14.109 1 97.38 261 GLY B C 1
ATOM 6331 O O . GLY B 1 261 ? -10.227 -24.562 -13.617 1 97.38 261 GLY B O 1
ATOM 6332 N N . ALA B 1 262 ? -9.898 -26.016 -15.258 1 96.5 262 ALA B N 1
ATOM 6333 C CA . ALA B 1 262 ? -9.219 -25.047 -16.109 1 96.5 262 ALA B CA 1
ATOM 6334 C C . ALA B 1 262 ? -10.219 -24.203 -16.891 1 96.5 262 ALA B C 1
ATOM 6336 O O . ALA B 1 262 ? -11.258 -24.703 -17.344 1 96.5 262 ALA B O 1
ATOM 6337 N N . VAL B 1 263 ? -9.914 -22.953 -17.062 1 95 263 VAL B N 1
ATOM 6338 C CA . VAL B 1 263 ? -10.828 -22.016 -17.703 1 95 263 VAL B CA 1
ATOM 6339 C C . VAL B 1 263 ? -10.211 -21.531 -19.016 1 95 263 VAL B C 1
ATOM 6341 O O . VAL B 1 263 ? -9.016 -21.203 -19.062 1 95 263 VAL B O 1
ATOM 6344 N N . ALA B 1 264 ? -11.031 -21.469 -20.062 1 94.5 264 ALA B N 1
ATOM 6345 C CA . ALA B 1 264 ? -10.555 -21 -21.359 1 94.5 264 ALA B CA 1
ATOM 6346 C C . ALA B 1 264 ? -10.477 -19.484 -21.422 1 94.5 264 ALA B C 1
ATOM 6348 O O . ALA B 1 264 ? -11.164 -18.844 -22.219 1 94.5 264 ALA B O 1
ATOM 6349 N N . ASP B 1 265 ? -9.664 -18.953 -20.594 1 91.88 265 ASP B N 1
ATOM 6350 C CA . ASP B 1 265 ? -9.414 -17.516 -20.578 1 91.88 265 ASP B CA 1
ATOM 6351 C C . ASP B 1 265 ? -8.172 -17.172 -21.406 1 91.88 265 ASP B C 1
ATOM 6353 O O . ASP B 1 265 ? -7.777 -17.922 -22.281 1 91.88 265 ASP B O 1
ATOM 6357 N N . PHE B 1 266 ? -7.617 -15.961 -21.234 1 88.25 266 PHE B N 1
ATOM 6358 C CA . PHE B 1 266 ? -6.527 -15.469 -22.062 1 88.25 266 PHE B CA 1
ATOM 6359 C C . PHE B 1 266 ? -5.328 -16.406 -22 1 88.25 266 PHE B C 1
ATOM 6361 O O . PHE B 1 266 ? -4.57 -16.531 -22.969 1 88.25 266 PHE B O 1
ATOM 6368 N N . ARG B 1 267 ? -5.176 -17.219 -21 1 89.38 267 ARG B N 1
ATOM 6369 C CA . ARG B 1 267 ? -4.059 -18.141 -20.828 1 89.38 267 ARG B CA 1
ATOM 6370 C C . ARG B 1 267 ? -4.172 -19.328 -21.781 1 89.38 267 ARG B C 1
ATOM 6372 O O . ARG B 1 267 ? -3.184 -20.016 -22.047 1 89.38 267 ARG B O 1
ATOM 6379 N N . LEU B 1 268 ? -5.371 -19.578 -22.125 1 92.12 268 LEU B N 1
ATOM 6380 C CA . LEU B 1 268 ? -5.621 -20.609 -23.125 1 92.12 268 LEU B CA 1
ATOM 6381 C C . LEU B 1 268 ? -6.109 -19.984 -24.438 1 92.12 268 LEU B C 1
ATOM 6383 O O . LEU B 1 268 ? -6.883 -20.609 -25.156 1 92.12 268 LEU B O 1
ATOM 6387 N N . SER B 1 269 ? -5.754 -18.75 -24.609 1 90.69 269 SER B N 1
ATOM 6388 C CA . SER B 1 269 ? -6.125 -18 -25.797 1 90.69 269 SER B CA 1
ATOM 6389 C C . SER B 1 269 ? -7.633 -18.031 -26.031 1 90.69 269 SER B C 1
ATOM 6391 O O . SER B 1 269 ? -8.086 -18.219 -27.172 1 90.69 269 SER B O 1
ATOM 6393 N N . TYR B 1 270 ? -8.359 -18.109 -24.969 1 91 270 TYR B N 1
ATOM 6394 C CA . TYR B 1 270 ? -9.82 -18.062 -24.984 1 91 270 TYR B CA 1
ATOM 6395 C C . TYR B 1 270 ? -10.406 -19.281 -25.672 1 91 270 TYR B C 1
ATOM 6397 O O . TYR B 1 270 ? -11.508 -19.234 -26.219 1 91 270 TYR B O 1
ATOM 6405 N N . GLY B 1 271 ? -9.617 -20.359 -25.828 1 92.25 271 GLY B N 1
ATOM 6406 C CA . GLY B 1 271 ? -10.086 -21.609 -26.422 1 92.25 271 GLY B CA 1
ATOM 6407 C C . GLY B 1 271 ? -9.586 -21.828 -27.828 1 92.25 271 GLY B C 1
ATOM 6408 O O . GLY B 1 271 ? -9.781 -22.891 -28.406 1 92.25 271 GLY B O 1
ATOM 6409 N N . ARG B 1 272 ? -8.828 -20.875 -28.344 1 91.19 272 ARG B N 1
ATOM 6410 C CA . ARG B 1 272 ? -8.336 -20.969 -29.719 1 91.19 272 ARG B CA 1
ATOM 6411 C C . ARG B 1 272 ? -7.27 -22.047 -29.859 1 91.19 272 ARG B C 1
ATOM 6413 O O . ARG B 1 272 ? -7.016 -22.547 -30.953 1 91.19 272 ARG B O 1
ATOM 6420 N N . THR B 1 273 ? -6.703 -22.391 -28.781 1 91.19 273 THR B N 1
ATOM 6421 C CA . THR B 1 273 ? -5.602 -23.344 -28.797 1 91.19 273 THR B CA 1
ATOM 6422 C C . THR B 1 273 ? -6.121 -24.766 -28.984 1 91.19 273 THR B C 1
ATOM 6424 O O . THR B 1 273 ? -5.355 -25.672 -29.312 1 91.19 273 THR B O 1
ATOM 6427 N N . PHE B 1 274 ? -7.41 -24.984 -28.766 1 94.62 274 PHE B N 1
ATOM 6428 C CA . PHE B 1 274 ? -7.984 -26.328 -28.922 1 94.62 274 PHE B CA 1
ATOM 6429 C C . PHE B 1 274 ? -8.125 -26.672 -30.406 1 94.62 274 PHE B C 1
ATOM 6431 O O . PHE B 1 274 ? -8.445 -25.812 -31.219 1 94.62 274 PHE B O 1
ATOM 6438 N N . SER B 1 275 ? -7.832 -27.891 -30.703 1 93.38 275 SER B N 1
ATOM 6439 C CA . SER B 1 275 ? -8.109 -28.375 -32.062 1 93.38 275 SER B CA 1
ATOM 6440 C C . SER B 1 275 ? -9.609 -28.453 -32.312 1 93.38 275 SER B C 1
ATOM 6442 O O . SER B 1 275 ? -10.383 -28.812 -31.422 1 93.38 275 SER B O 1
ATOM 6444 N N . ARG B 1 276 ? -10.023 -28.219 -33.531 1 90.06 276 ARG B N 1
ATOM 6445 C CA . ARG B 1 276 ? -11.43 -28.297 -33.938 1 90.06 276 ARG B CA 1
ATOM 6446 C C . ARG B 1 276 ? -11.938 -29.734 -33.844 1 90.06 276 ARG B C 1
ATOM 6448 O O . ARG B 1 276 ? -13.133 -29.969 -33.688 1 90.06 276 ARG B O 1
ATOM 6455 N N . LYS B 1 277 ? -11.047 -30.594 -33.906 1 92 277 LYS B N 1
ATOM 6456 C CA . LYS B 1 277 ? -11.398 -32 -33.938 1 92 277 LYS B CA 1
ATOM 6457 C C . LYS B 1 277 ? -11.438 -32.594 -32.531 1 92 277 LYS B C 1
ATOM 6459 O O . LYS B 1 277 ? -11.922 -33.688 -32.312 1 92 277 LYS B O 1
ATOM 6464 N N . SER B 1 278 ? -10.961 -31.828 -31.578 1 96 278 SER B N 1
ATOM 6465 C CA . SER B 1 278 ? -10.859 -32.312 -30.203 1 96 278 SER B CA 1
ATOM 6466 C C . SER B 1 278 ? -12.227 -32.344 -29.531 1 96 278 SER B C 1
ATOM 6468 O O . SER B 1 278 ? -13.031 -31.438 -29.703 1 96 278 SER B O 1
ATOM 6470 N N . LYS B 1 279 ? -12.516 -33.469 -28.906 1 97.94 279 LYS B N 1
ATOM 6471 C CA . LYS B 1 279 ? -13.656 -33.531 -27.984 1 97.94 279 LYS B CA 1
ATOM 6472 C C . LYS B 1 279 ? -13.281 -33 -26.609 1 97.94 279 LYS B C 1
ATOM 6474 O O . LYS B 1 279 ? -12.32 -33.438 -26 1 97.94 279 LYS B O 1
ATOM 6479 N N . ILE B 1 280 ? -14.102 -32 -26.141 1 98.12 280 ILE B N 1
ATOM 6480 C CA . ILE B 1 280 ? -13.727 -31.312 -24.906 1 98.12 280 ILE B CA 1
ATOM 6481 C C . ILE B 1 280 ? -14.703 -31.672 -23.797 1 98.12 280 ILE B C 1
ATOM 6483 O O . ILE B 1 280 ? -15.922 -31.5 -23.953 1 98.12 280 ILE B O 1
ATOM 6487 N N . ILE B 1 281 ? -14.219 -32.219 -22.703 1 98.62 281 ILE B N 1
ATOM 6488 C CA . ILE B 1 281 ? -14.961 -32.406 -21.469 1 98.62 281 ILE B CA 1
ATOM 6489 C C . ILE B 1 281 ? -14.578 -31.328 -20.453 1 98.62 281 ILE B C 1
ATOM 6491 O O . ILE B 1 281 ? -13.414 -31.25 -20.047 1 98.62 281 ILE B O 1
ATOM 6495 N N . ALA B 1 282 ? -15.539 -30.516 -20.078 1 98.31 282 ALA B N 1
ATOM 6496 C CA . ALA B 1 282 ? -15.25 -29.438 -19.125 1 98.31 282 ALA B CA 1
ATOM 6497 C C . ALA B 1 282 ? -15.969 -29.672 -17.797 1 98.31 282 ALA B C 1
ATOM 6499 O O . ALA B 1 282 ? -17.156 -30.016 -17.781 1 98.31 282 ALA B O 1
ATOM 6500 N N . VAL B 1 283 ? -15.242 -29.547 -16.719 1 98.62 283 VAL B N 1
ATOM 6501 C CA . VAL B 1 283 ? -15.812 -29.672 -15.375 1 98.62 283 VAL B CA 1
ATOM 6502 C C . VAL B 1 283 ? -15.406 -28.484 -14.523 1 98.62 283 VAL B C 1
ATOM 6504 O O . VAL B 1 283 ? -14.227 -28.125 -14.477 1 98.62 283 VAL B O 1
ATOM 6507 N N . ASN B 1 284 ? -16.344 -27.859 -13.898 1 98.25 284 ASN B N 1
ATOM 6508 C CA . ASN B 1 284 ? -16.141 -26.688 -13.062 1 98.25 284 ASN B CA 1
ATOM 6509 C C . ASN B 1 284 ? -17.281 -26.5 -12.07 1 98.25 284 ASN B C 1
ATOM 6511 O O . ASN B 1 284 ? -18.438 -26.797 -12.383 1 98.25 284 ASN B O 1
ATOM 6515 N N . ARG B 1 285 ? -16.922 -25.953 -10.945 1 96.81 285 ARG B N 1
ATOM 6516 C CA . ARG B 1 285 ? -17.953 -25.719 -9.938 1 96.81 285 ARG B CA 1
ATOM 6517 C C . ARG B 1 285 ? -18.812 -24.516 -10.305 1 96.81 285 ARG B C 1
ATOM 6519 O O . ARG B 1 285 ? -19.938 -24.375 -9.82 1 96.81 285 ARG B O 1
ATOM 6526 N N . ASN B 1 286 ? -18.281 -23.656 -11.102 1 95.62 286 ASN B N 1
ATOM 6527 C CA . ASN B 1 286 ? -18.953 -22.422 -11.5 1 95.62 286 ASN B CA 1
ATOM 6528 C C . ASN B 1 286 ? -19.406 -22.484 -12.953 1 95.62 286 ASN B C 1
ATOM 6530 O O . ASN B 1 286 ? -18.594 -22.594 -13.867 1 95.62 286 ASN B O 1
ATOM 6534 N N . LYS B 1 287 ? -20.688 -22.297 -13.117 1 94.38 287 LYS B N 1
ATOM 6535 C CA . LYS B 1 287 ? -21.281 -22.453 -14.438 1 94.38 287 LYS B CA 1
ATOM 6536 C C . LYS B 1 287 ? -20.734 -21.422 -15.414 1 94.38 287 LYS B C 1
ATOM 6538 O O . LYS B 1 287 ? -20.469 -21.734 -16.578 1 94.38 287 LYS B O 1
ATOM 6543 N N . ASN B 1 288 ? -20.516 -20.234 -14.922 1 93.12 288 ASN B N 1
ATOM 6544 C CA . ASN B 1 288 ? -20 -19.172 -15.797 1 93.12 288 ASN B CA 1
ATOM 6545 C C . ASN B 1 288 ? -18.578 -19.469 -16.234 1 93.12 288 ASN B C 1
ATOM 6547 O O . ASN B 1 288 ? -18.234 -19.266 -17.406 1 93.12 288 ASN B O 1
ATOM 6551 N N . GLN B 1 289 ? -17.797 -19.969 -15.328 1 94.75 289 GLN B N 1
ATOM 6552 C CA . GLN B 1 289 ? -16.422 -20.312 -15.656 1 94.75 289 GLN B CA 1
ATOM 6553 C C . GLN B 1 289 ? -16.359 -21.562 -16.531 1 94.75 289 GLN B C 1
ATOM 6555 O O . GLN B 1 289 ? -15.516 -21.656 -17.422 1 94.75 289 GLN B O 1
ATOM 6560 N N . LEU B 1 290 ? -17.312 -22.438 -16.344 1 96 290 LEU B N 1
ATOM 6561 C CA . LEU B 1 290 ? -17.438 -23.688 -17.094 1 96 290 LEU B CA 1
ATOM 6562 C C . LEU B 1 290 ? -17.562 -23.406 -18.594 1 96 290 LEU B C 1
ATOM 6564 O O . LEU B 1 290 ? -16.953 -24.094 -19.406 1 96 290 LEU B O 1
ATOM 6568 N N . LEU B 1 291 ? -18.297 -22.359 -18.906 1 94.75 291 LEU B N 1
ATOM 6569 C CA . LEU B 1 291 ? -18.641 -22.109 -20.297 1 94.75 291 LEU B CA 1
ATOM 6570 C C . LEU B 1 291 ? -17.969 -20.844 -20.797 1 94.75 291 LEU B C 1
ATOM 6572 O O . LEU B 1 291 ? -18.375 -20.281 -21.828 1 94.75 291 LEU B O 1
ATOM 6576 N N . LYS B 1 292 ? -17.016 -20.422 -20.094 1 93.56 292 LYS B N 1
ATOM 6577 C CA . LYS B 1 292 ? -16.375 -19.156 -20.453 1 93.56 292 LYS B CA 1
ATOM 6578 C C . LYS B 1 292 ? -15.82 -19.219 -21.875 1 93.56 292 LYS B C 1
ATOM 6580 O O . LYS B 1 292 ? -15.078 -20.141 -22.219 1 93.56 292 LYS B O 1
ATOM 6585 N N . ASN B 1 293 ? -16.203 -18.297 -22.703 1 91.25 293 ASN B N 1
ATOM 6586 C CA . ASN B 1 293 ? -15.781 -18.109 -24.078 1 91.25 293 ASN B CA 1
ATOM 6587 C C . ASN B 1 293 ? -16.172 -19.312 -24.953 1 91.25 293 ASN B C 1
ATOM 6589 O O . ASN B 1 293 ? -15.586 -19.516 -26.016 1 91.25 293 ASN B O 1
ATOM 6593 N N . SER B 1 294 ? -17.047 -20.109 -24.391 1 90.06 294 SER B N 1
ATOM 6594 C CA . SER B 1 294 ? -17.578 -21.188 -25.219 1 90.06 294 SER B CA 1
ATOM 6595 C C . SER B 1 294 ? -18.375 -20.641 -26.391 1 90.06 294 SER B C 1
ATOM 6597 O O . SER B 1 294 ? -18.875 -19.516 -26.344 1 90.06 294 SER B O 1
ATOM 6599 N N . ASP B 1 295 ? -18.422 -21.297 -27.5 1 84.62 295 ASP B N 1
ATOM 6600 C CA . ASP B 1 295 ? -19.219 -21.031 -28.703 1 84.62 295 ASP B CA 1
ATOM 6601 C C . ASP B 1 295 ? -18.594 -19.906 -29.516 1 84.62 295 ASP B C 1
ATOM 6603 O O . ASP B 1 295 ? -19.141 -19.5 -30.547 1 84.62 295 ASP B O 1
ATOM 6607 N N . MET B 1 296 ? -17.562 -19.422 -28.953 1 81.62 296 MET B N 1
ATOM 6608 C CA . MET B 1 296 ? -16.828 -18.453 -29.75 1 81.62 296 MET B CA 1
ATOM 6609 C C . MET B 1 296 ? -15.695 -19.141 -30.531 1 81.62 296 MET B C 1
ATOM 6611 O O . MET B 1 296 ? -15.602 -19 -31.75 1 81.62 296 MET B O 1
ATOM 6615 N N . PHE B 1 297 ? -14.906 -19.859 -29.75 1 85.31 297 PHE B N 1
ATOM 6616 C CA . PHE B 1 297 ? -13.758 -20.5 -30.375 1 85.31 297 PHE B CA 1
ATOM 6617 C C . PHE B 1 297 ? -13.734 -22 -30.047 1 85.31 297 PHE B C 1
ATOM 6619 O O . PHE B 1 297 ? -12.945 -22.75 -30.625 1 85.31 297 PHE B O 1
ATOM 6626 N N . TRP B 1 298 ? -14.602 -22.375 -29.125 1 90.88 298 TRP B N 1
ATOM 6627 C CA . TRP B 1 298 ? -14.664 -23.766 -28.719 1 90.88 298 TRP B CA 1
ATOM 6628 C C . TRP B 1 298 ? -16.047 -24.109 -28.172 1 90.88 298 TRP B C 1
ATOM 6630 O O . TRP B 1 298 ? -16.859 -23.219 -27.922 1 90.88 298 TRP B O 1
ATOM 6640 N N . LYS B 1 299 ? -16.375 -25.391 -28.141 1 93.31 299 LYS B N 1
ATOM 6641 C CA . LYS B 1 299 ? -17.625 -25.891 -27.594 1 93.31 299 LYS B CA 1
ATOM 6642 C C . LYS B 1 299 ? -17.422 -27.188 -26.828 1 93.31 299 LYS B C 1
ATOM 6644 O O . LYS B 1 299 ? -16.797 -28.125 -27.328 1 93.31 299 LYS B O 1
ATOM 6649 N N . PRO B 1 300 ? -17.859 -27.219 -25.641 1 96.5 300 PRO B N 1
ATOM 6650 C CA . PRO B 1 300 ? -17.688 -28.469 -24.875 1 96.5 300 PRO B CA 1
ATOM 6651 C C . PRO B 1 300 ? -18.578 -29.594 -25.406 1 96.5 300 PRO B C 1
ATOM 6653 O O . PRO B 1 300 ? -19.734 -29.359 -25.766 1 96.5 300 PRO B O 1
ATOM 6656 N N . THR B 1 301 ? -17.984 -30.734 -25.531 1 97.5 301 THR B N 1
ATOM 6657 C CA . THR B 1 301 ? -18.766 -31.922 -25.828 1 97.5 301 THR B CA 1
ATOM 6658 C C . THR B 1 301 ? -19.578 -32.375 -24.625 1 97.5 301 THR B C 1
ATOM 6660 O O . THR B 1 301 ? -20.734 -32.781 -24.766 1 97.5 301 THR B O 1
ATOM 6663 N N . ILE B 1 302 ? -18.984 -32.344 -23.469 1 98 302 ILE B N 1
ATOM 6664 C CA . ILE B 1 302 ? -19.641 -32.594 -22.188 1 98 302 ILE B CA 1
ATOM 6665 C C . ILE B 1 302 ? -19.297 -31.453 -21.219 1 98 302 ILE B C 1
ATOM 6667 O O . ILE B 1 302 ? -18.125 -31.156 -20.984 1 98 302 ILE B O 1
ATOM 6671 N N . ALA B 1 303 ? -20.312 -30.75 -20.75 1 98 303 ALA B N 1
ATOM 6672 C CA . ALA B 1 303 ? -20.141 -29.703 -19.734 1 98 303 ALA B CA 1
ATOM 6673 C C . ALA B 1 303 ? -20.719 -30.141 -18.391 1 98 303 ALA B C 1
ATOM 6675 O O . ALA B 1 303 ? -21.906 -30.453 -18.297 1 98 303 ALA B O 1
ATOM 6676 N N . ILE B 1 304 ? -19.859 -30.125 -17.422 1 98.56 304 ILE B N 1
ATOM 6677 C CA . ILE B 1 304 ? -20.266 -30.641 -16.109 1 98.56 304 ILE B CA 1
ATOM 6678 C C . ILE B 1 304 ? -20.109 -29.547 -15.062 1 98.56 304 ILE B C 1
ATOM 6680 O O . ILE B 1 304 ? -18.984 -29.109 -14.773 1 98.56 304 ILE B O 1
ATOM 6684 N N . GLU B 1 305 ? -21.219 -29.078 -14.531 1 98 305 GLU B N 1
ATOM 6685 C CA . GLU B 1 305 ? -21.156 -28.266 -13.32 1 98 305 GLU B CA 1
ATOM 6686 C C . GLU B 1 305 ? -20.984 -29.125 -12.078 1 98 305 GLU B C 1
ATOM 6688 O O . GLU B 1 305 ? -21.953 -29.641 -11.523 1 98 305 GLU B O 1
ATOM 6693 N N . GLY B 1 306 ? -19.734 -29.281 -11.664 1 97.94 306 GLY B N 1
ATOM 6694 C CA . GLY B 1 306 ? -19.438 -30.188 -10.57 1 97.94 306 GLY B CA 1
ATOM 6695 C C . GLY B 1 306 ? -18.047 -30.016 -10 1 97.94 306 GLY B C 1
ATOM 6696 O O . GLY B 1 306 ? -17.219 -29.312 -10.578 1 97.94 306 GLY B O 1
ATOM 6697 N N . ASP B 1 307 ? -17.891 -30.688 -8.859 1 98.31 307 ASP B N 1
ATOM 6698 C CA . ASP B 1 307 ? -16.578 -30.672 -8.203 1 98.31 307 ASP B CA 1
ATOM 6699 C C . ASP B 1 307 ? -15.547 -31.438 -9.023 1 98.31 307 ASP B C 1
ATOM 6701 O O . ASP B 1 307 ? -15.766 -32.594 -9.391 1 98.31 307 ASP B O 1
ATOM 6705 N N . VAL B 1 308 ? -14.445 -30.812 -9.234 1 98.5 308 VAL B N 1
ATOM 6706 C CA . VAL B 1 308 ? -13.445 -31.297 -10.18 1 98.5 308 VAL B CA 1
ATOM 6707 C C . VAL B 1 308 ? -12.812 -32.594 -9.641 1 98.5 308 VAL B C 1
ATOM 6709 O O . VAL B 1 308 ? -12.773 -33.594 -10.336 1 98.5 308 VAL B O 1
ATOM 6712 N N . ALA B 1 309 ? -12.375 -32.562 -8.438 1 98.5 309 ALA B N 1
ATOM 6713 C CA . ALA B 1 309 ? -11.664 -33.719 -7.871 1 98.5 309 ALA B CA 1
ATOM 6714 C C . ALA B 1 309 ? -12.594 -34.906 -7.719 1 98.5 309 ALA B C 1
ATOM 6716 O O . ALA B 1 309 ? -12.188 -36.062 -7.945 1 98.5 309 ALA B O 1
ATOM 6717 N N . SER B 1 310 ? -13.781 -34.625 -7.32 1 98.31 310 SER B N 1
ATOM 6718 C CA . SER B 1 310 ? -14.766 -35.719 -7.203 1 98.31 310 SER B CA 1
ATOM 6719 C C . SER B 1 310 ? -15.016 -36.375 -8.555 1 98.31 310 SER B C 1
ATOM 6721 O O . SER B 1 310 ? -15.07 -37.594 -8.648 1 98.31 310 SER B O 1
ATOM 6723 N N . PHE B 1 311 ? -15.125 -35.531 -9.531 1 98.5 311 PHE B N 1
ATOM 6724 C CA . PHE B 1 311 ? -15.367 -36.031 -10.883 1 98.5 311 PHE B CA 1
ATOM 6725 C C . PHE B 1 311 ? -14.195 -36.875 -11.352 1 98.5 311 PHE B C 1
ATOM 6727 O O . PHE B 1 311 ? -14.391 -38 -11.859 1 98.5 311 PHE B O 1
ATOM 6734 N N . ILE B 1 312 ? -12.961 -36.469 -11.18 1 98.62 312 ILE B N 1
ATOM 6735 C CA . ILE B 1 312 ? -11.758 -37.156 -11.617 1 98.62 312 ILE B CA 1
ATOM 6736 C C . ILE B 1 312 ? -11.633 -38.469 -10.875 1 98.62 312 ILE B C 1
ATOM 6738 O O . ILE B 1 312 ? -11.219 -39.5 -11.461 1 98.62 312 ILE B O 1
ATOM 6742 N N . THR B 1 313 ? -11.984 -38.469 -9.609 1 98 313 THR B N 1
ATOM 6743 C CA . THR B 1 313 ? -11.922 -39.688 -8.82 1 98 313 THR B CA 1
ATOM 6744 C C . THR B 1 313 ? -12.922 -40.719 -9.344 1 98 313 THR B C 1
ATOM 6746 O O . THR B 1 313 ? -12.586 -41.906 -9.469 1 98 313 THR B O 1
ATOM 6749 N N . GLU B 1 314 ? -14.125 -40.25 -9.648 1 97.94 314 GLU B N 1
ATOM 6750 C CA . GLU B 1 314 ? -15.125 -41.156 -10.219 1 97.94 314 GLU B CA 1
ATOM 6751 C C . GLU B 1 314 ? -14.688 -41.656 -11.594 1 97.94 314 GLU B C 1
ATOM 6753 O O . GLU B 1 314 ? -14.922 -42.812 -11.922 1 97.94 314 GLU B O 1
ATOM 6758 N N . LEU B 1 315 ? -14.156 -40.812 -12.336 1 97.94 315 LEU B N 1
ATOM 6759 C CA . LEU B 1 315 ? -13.641 -41.188 -13.648 1 97.94 315 LEU B CA 1
ATOM 6760 C C . LEU B 1 315 ? -12.578 -42.281 -13.523 1 97.94 315 LEU B C 1
ATOM 6762 O O . LEU B 1 315 ? -12.57 -43.219 -14.305 1 97.94 315 LEU B O 1
ATOM 6766 N N . ALA B 1 316 ? -11.648 -42.125 -12.586 1 97.75 316 ALA B N 1
ATOM 6767 C CA . ALA B 1 316 ? -10.578 -43.094 -12.359 1 97.75 316 ALA B CA 1
ATOM 6768 C C . ALA B 1 316 ? -11.148 -44.469 -12.031 1 97.75 316 ALA B C 1
ATOM 6770 O O . ALA B 1 316 ? -10.641 -45.469 -12.5 1 97.75 316 ALA B O 1
ATOM 6771 N N . ASP B 1 317 ? -12.195 -44.406 -11.289 1 96.38 317 ASP B N 1
ATOM 6772 C CA . ASP B 1 317 ? -12.836 -45.656 -10.891 1 96.38 317 ASP B CA 1
ATOM 6773 C C . ASP B 1 317 ? -13.516 -46.344 -12.078 1 96.38 317 ASP B C 1
ATOM 6775 O O . ASP B 1 317 ? -13.586 -47.562 -12.148 1 96.38 317 ASP B O 1
ATOM 6779 N N . GLY B 1 318 ? -14 -45.562 -12.953 1 96.25 318 GLY B N 1
ATOM 6780 C CA . GLY B 1 318 ? -14.719 -46.062 -14.109 1 96.25 318 GLY B CA 1
ATOM 6781 C C . GLY B 1 318 ? -13.797 -46.469 -15.25 1 96.25 318 GLY B C 1
ATOM 6782 O O . GLY B 1 318 ? -14.195 -47.219 -16.141 1 96.25 318 GLY B O 1
ATOM 6783 N N . LEU B 1 319 ? -12.633 -46 -15.297 1 96.69 319 LEU B N 1
ATOM 6784 C CA . LEU B 1 319 ? -11.672 -46.281 -16.359 1 96.69 319 LEU B CA 1
ATOM 6785 C C . LEU B 1 319 ? -10.719 -47.375 -15.969 1 96.69 319 LEU B C 1
ATOM 6787 O O . LEU B 1 319 ? -9.547 -47.375 -16.344 1 96.69 319 LEU B O 1
ATOM 6791 N N . LYS B 1 320 ? -11.344 -48.281 -15.25 1 89 320 LYS B N 1
ATOM 6792 C CA . LYS B 1 320 ? -10.516 -49.438 -14.867 1 89 320 LYS B CA 1
ATOM 6793 C C . LYS B 1 320 ? -10.039 -50.188 -16.094 1 89 320 LYS B C 1
ATOM 6795 O O . LYS B 1 320 ? -10.852 -50.562 -16.953 1 89 320 LYS B O 1
ATOM 6800 N N . GLY B 1 321 ? -8.789 -50.406 -16.328 1 87.88 321 GLY B N 1
ATOM 6801 C CA . GLY B 1 321 ? -8.234 -51.156 -17.438 1 87.88 321 GLY B CA 1
ATOM 6802 C C . GLY B 1 321 ? -7.789 -50.25 -18.594 1 87.88 321 GLY B C 1
ATOM 6803 O O . GLY B 1 321 ? -7.098 -50.719 -19.5 1 87.88 321 GLY B O 1
ATOM 6804 N N . PHE B 1 322 ? -8.258 -49.031 -18.469 1 93.31 322 PHE B N 1
ATOM 6805 C CA . PHE B 1 322 ? -7.832 -48.062 -19.5 1 93.31 322 PHE B CA 1
ATOM 6806 C C . PHE B 1 322 ? -6.328 -47.812 -19.406 1 93.31 322 PHE B C 1
ATOM 6808 O O . PHE B 1 322 ? -5.773 -47.719 -18.312 1 93.31 322 PHE B O 1
ATOM 6815 N N . LYS B 1 323 ? -5.684 -47.906 -20.625 1 93.44 323 LYS B N 1
ATOM 6816 C CA . LYS B 1 323 ? -4.273 -47.531 -20.719 1 93.44 323 LYS B CA 1
ATOM 6817 C C . LYS B 1 323 ? -4.039 -46.5 -21.828 1 93.44 323 LYS B C 1
ATOM 6819 O O . LYS B 1 323 ? -4.355 -46.75 -22.984 1 93.44 323 LYS B O 1
ATOM 6824 N N . CYS B 1 324 ? -3.58 -45.375 -21.359 1 95.62 324 CYS B N 1
ATOM 6825 C CA . CYS B 1 324 ? -3.236 -44.375 -22.344 1 95.62 324 CYS B CA 1
ATOM 6826 C C . CYS B 1 324 ? -2.123 -44.844 -23.266 1 95.62 324 CYS B C 1
ATOM 6828 O O . CYS B 1 324 ? -1.219 -45.562 -22.828 1 95.62 324 CYS B O 1
ATOM 6830 N N . ASP B 1 325 ? -2.158 -44.5 -24.516 1 95.88 325 ASP B N 1
ATOM 6831 C CA . ASP B 1 325 ? -1.15 -44.875 -25.5 1 95.88 325 ASP B CA 1
ATOM 6832 C C . ASP B 1 325 ? 0.242 -44.438 -25.062 1 95.88 325 ASP B C 1
ATOM 6834 O O . ASP B 1 325 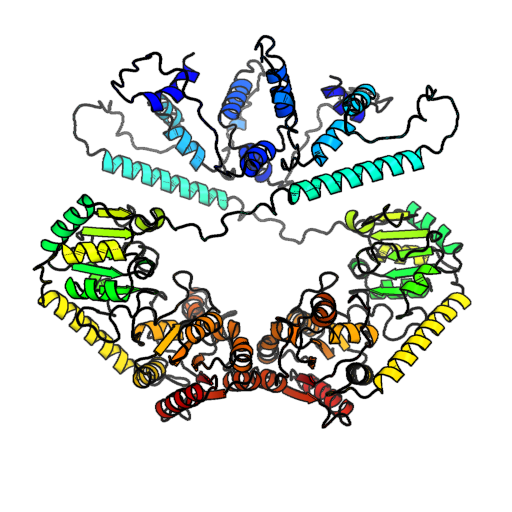? 0.493 -43.25 -24.906 1 95.88 325 ASP B O 1
ATOM 6838 N N . GLN B 1 326 ? 1.122 -45.344 -24.984 1 95.81 326 GLN B N 1
ATOM 6839 C CA . GLN B 1 326 ? 2.477 -45.062 -24.516 1 95.81 326 GLN B CA 1
ATOM 6840 C C . GLN B 1 326 ? 3.232 -44.219 -25.531 1 95.81 326 GLN B C 1
ATOM 6842 O O . GLN B 1 326 ? 4.102 -43.406 -25.141 1 95.81 326 GLN B O 1
ATOM 6847 N N . GLU B 1 327 ? 2.9 -44.375 -26.703 1 97.12 327 GLU B N 1
ATOM 6848 C CA . GLU B 1 327 ? 3.533 -43.562 -27.734 1 97.12 327 GLU B CA 1
ATOM 6849 C C . GLU B 1 327 ? 3.18 -42.062 -27.562 1 97.12 327 GLU B C 1
ATOM 6851 O O . GLU B 1 327 ? 4.016 -41.188 -27.797 1 97.12 327 GLU B O 1
ATOM 6856 N N . TRP B 1 328 ? 1.96 -41.812 -27.188 1 98.06 328 TRP B N 1
ATOM 6857 C CA . TRP B 1 328 ? 1.504 -40.469 -26.938 1 98.06 328 TRP B CA 1
ATOM 6858 C C . TRP B 1 328 ? 2.23 -39.844 -25.75 1 98.06 328 TRP B C 1
ATOM 6860 O O . TRP B 1 328 ? 2.756 -38.75 -25.828 1 98.06 328 TRP B O 1
ATOM 6870 N N . ILE B 1 329 ? 2.346 -40.594 -24.672 1 97.62 329 ILE B N 1
ATOM 6871 C CA . ILE B 1 329 ? 3.025 -40.125 -23.469 1 97.62 329 ILE B CA 1
ATOM 6872 C C . ILE B 1 329 ? 4.492 -39.844 -23.766 1 97.62 329 ILE B C 1
ATOM 6874 O O . ILE B 1 329 ? 5.027 -38.812 -23.375 1 97.62 329 ILE B O 1
ATOM 6878 N N . GLN B 1 330 ? 5.086 -40.75 -24.562 1 97.31 330 GLN B N 1
ATOM 6879 C CA . GLN B 1 330 ? 6.5 -40.625 -24.891 1 97.31 330 GLN B CA 1
ATOM 6880 C C . GLN B 1 330 ? 6.738 -39.406 -25.781 1 97.31 330 GLN B C 1
ATOM 6882 O O . GLN B 1 330 ? 7.73 -38.688 -25.625 1 97.31 330 GLN B O 1
ATOM 6887 N N . LYS B 1 331 ? 5.863 -39.219 -26.703 1 97.81 331 LYS B N 1
ATOM 6888 C CA . LYS B 1 331 ? 5.98 -38.062 -27.594 1 97.81 331 LYS B CA 1
ATOM 6889 C C . LYS B 1 331 ? 5.969 -36.75 -26.812 1 97.81 331 LYS B C 1
ATOM 6891 O O . LYS B 1 331 ? 6.785 -35.875 -27.062 1 97.81 331 LYS B O 1
ATOM 6896 N N . LEU B 1 332 ? 5.047 -36.625 -25.859 1 98 332 LEU B N 1
ATOM 6897 C CA . LEU B 1 332 ? 4.953 -35.438 -25.047 1 98 332 LEU B CA 1
ATOM 6898 C C . LEU B 1 332 ? 6.195 -35.281 -24.172 1 98 332 LEU B C 1
ATOM 6900 O O . LEU B 1 332 ? 6.707 -34.156 -24 1 98 332 LEU B O 1
ATOM 6904 N N . LYS B 1 333 ? 6.648 -36.312 -23.656 1 96.62 333 LYS B N 1
ATOM 6905 C CA . LYS B 1 333 ? 7.844 -36.312 -22.812 1 96.62 333 LYS B CA 1
ATOM 6906 C C . LYS B 1 333 ? 9.07 -35.875 -23.609 1 96.62 333 LYS B C 1
ATOM 6908 O O . LYS B 1 333 ? 9.922 -35.156 -23.109 1 96.62 333 LYS B O 1
ATOM 6913 N N . ASP B 1 334 ? 9.172 -36.406 -24.828 1 97.38 334 ASP B N 1
ATOM 6914 C CA . ASP B 1 334 ? 10.297 -36.031 -25.688 1 97.38 334 ASP B CA 1
ATOM 6915 C C . ASP B 1 334 ? 10.297 -34.531 -26 1 97.38 334 ASP B C 1
ATOM 6917 O O . ASP B 1 334 ? 11.344 -33.906 -25.938 1 97.38 334 ASP B O 1
ATOM 6921 N N . LYS B 1 335 ? 9.164 -34.031 -26.297 1 96.69 335 LYS B N 1
ATOM 6922 C CA . LYS B 1 335 ? 9.047 -32.594 -26.562 1 96.69 335 LYS B CA 1
ATOM 6923 C C . LYS B 1 335 ? 9.391 -31.781 -25.312 1 96.69 335 LYS B C 1
ATOM 6925 O O . LYS B 1 335 ? 10.039 -30.734 -25.422 1 96.69 335 LYS B O 1
ATOM 6930 N N . ASP B 1 336 ? 8.898 -32.281 -24.234 1 96.19 336 ASP B N 1
ATOM 6931 C CA . ASP B 1 336 ? 9.188 -31.641 -22.953 1 96.19 336 ASP B CA 1
ATOM 6932 C C . ASP B 1 336 ? 10.688 -31.609 -22.672 1 96.19 336 ASP B C 1
ATOM 6934 O O . ASP B 1 336 ? 11.242 -30.562 -22.328 1 96.19 336 ASP B O 1
ATOM 6938 N N . ASN B 1 337 ? 11.352 -32.719 -22.875 1 96.56 337 ASN B N 1
ATOM 6939 C CA . ASN B 1 337 ? 12.789 -32.844 -22.656 1 96.56 337 ASN B CA 1
ATOM 6940 C C . ASN B 1 337 ? 13.578 -31.953 -23.625 1 96.56 337 ASN B C 1
ATOM 6942 O O . ASN B 1 337 ? 14.586 -31.359 -23.234 1 96.56 337 ASN B O 1
ATOM 6946 N N . ASP B 1 338 ? 13.141 -31.906 -24.828 1 96.94 338 ASP B N 1
ATOM 6947 C CA . ASP B 1 338 ? 13.797 -31.031 -25.812 1 96.94 338 ASP B CA 1
ATOM 6948 C C . ASP B 1 338 ? 13.789 -29.578 -25.359 1 96.94 338 ASP B C 1
ATOM 6950 O O . ASP B 1 338 ? 14.812 -28.906 -25.406 1 96.94 338 ASP B O 1
ATOM 6954 N N . LYS B 1 339 ? 12.633 -29.156 -24.922 1 95.56 339 LYS B N 1
ATOM 6955 C CA . LYS B 1 339 ? 12.516 -27.766 -24.469 1 95.56 339 LYS B CA 1
ATOM 6956 C C . LYS B 1 339 ? 13.336 -27.531 -23.203 1 95.56 339 LYS B C 1
ATOM 6958 O O . LYS B 1 339 ? 13.938 -26.469 -23.047 1 95.56 339 LYS B O 1
ATOM 6963 N N . GLU B 1 340 ? 13.32 -28.484 -22.312 1 95.44 340 GLU B N 1
ATOM 6964 C CA . GLU B 1 340 ? 14.125 -28.375 -21.094 1 95.44 340 GLU B CA 1
ATOM 6965 C C . GLU B 1 340 ? 15.609 -28.25 -21.438 1 95.44 340 GLU B C 1
ATOM 6967 O O . GLU B 1 340 ? 16.344 -27.516 -20.781 1 95.44 340 GLU B O 1
ATOM 6972 N N . ASN B 1 341 ? 16.047 -29 -22.438 1 96.62 341 ASN B N 1
ATOM 6973 C CA . ASN B 1 341 ? 17.438 -28.922 -22.875 1 96.62 341 ASN B CA 1
ATOM 6974 C C . ASN B 1 341 ? 17.766 -27.562 -23.469 1 96.62 341 ASN B C 1
ATOM 6976 O O . ASN B 1 341 ? 18.844 -27.016 -23.219 1 96.62 341 ASN B O 1
ATOM 6980 N N . VAL B 1 342 ? 16.875 -27.062 -24.219 1 95.38 342 VAL B N 1
ATOM 6981 C CA . VAL B 1 342 ? 17.047 -25.734 -24.797 1 95.38 342 VAL B CA 1
ATOM 6982 C C . VAL B 1 342 ? 17.172 -24.703 -23.672 1 95.38 342 VAL B C 1
ATOM 6984 O O . VAL B 1 342 ? 18.016 -23.812 -23.734 1 95.38 342 VAL B O 1
ATOM 6987 N N . ASN B 1 343 ? 16.328 -24.844 -22.641 1 94.75 343 ASN B N 1
ATOM 6988 C CA . ASN B 1 343 ? 16.359 -23.938 -21.484 1 94.75 343 ASN B CA 1
ATOM 6989 C C . ASN B 1 343 ? 17.688 -24.031 -20.75 1 94.75 343 ASN B C 1
ATOM 6991 O O . ASN B 1 343 ? 18.25 -23.016 -20.328 1 94.75 343 ASN B O 1
ATOM 6995 N N . ARG B 1 344 ? 18.188 -25.219 -20.641 1 96.25 344 ARG B N 1
ATOM 6996 C CA . ARG B 1 344 ? 19.469 -25.422 -19.969 1 96.25 344 ARG B CA 1
ATOM 6997 C C . ARG B 1 344 ? 20.609 -24.766 -20.734 1 96.25 344 ARG B C 1
ATOM 6999 O O . ARG B 1 344 ? 21.5 -24.172 -20.141 1 96.25 344 ARG B O 1
ATOM 7006 N N . GLU B 1 345 ? 20.609 -24.891 -22.016 1 96.12 345 GLU B N 1
ATOM 7007 C CA . GLU B 1 345 ? 21.641 -24.25 -22.828 1 96.12 345 GLU B CA 1
ATOM 7008 C C . GLU B 1 345 ? 21.562 -22.734 -22.766 1 96.12 345 GLU B C 1
ATOM 7010 O O . GLU B 1 345 ? 22.578 -22.047 -22.719 1 96.12 345 GLU B O 1
ATOM 7015 N N . LYS B 1 346 ? 20.375 -22.25 -22.75 1 95.06 346 LYS B N 1
ATOM 7016 C CA . LYS B 1 346 ? 20.156 -20.812 -22.656 1 95.06 346 LYS B CA 1
ATOM 7017 C C . LYS B 1 346 ? 20.656 -20.266 -21.328 1 95.06 346 LYS B C 1
ATOM 7019 O O . LYS B 1 346 ? 21.094 -19.125 -21.25 1 95.06 346 LYS B O 1
ATOM 7024 N N . SER B 1 347 ? 20.578 -21.078 -20.266 1 95.69 347 SER B N 1
ATOM 7025 C CA . SER B 1 347 ? 21.016 -20.656 -18.938 1 95.69 347 SER B CA 1
ATOM 7026 C C . SER B 1 347 ? 22.531 -20.484 -18.875 1 95.69 347 SER B C 1
ATOM 7028 O O . SER B 1 347 ? 23.047 -19.812 -17.984 1 95.69 347 SER B O 1
ATOM 7030 N N . LYS B 1 348 ? 23.219 -21 -19.891 1 95.06 348 LYS B N 1
ATOM 7031 C CA . LYS B 1 348 ? 24.688 -20.922 -19.922 1 95.06 348 LYS B CA 1
ATOM 7032 C C . LYS B 1 348 ? 25.141 -19.672 -20.656 1 95.06 348 LYS B C 1
ATOM 7034 O O . LYS B 1 348 ? 26.312 -19.281 -20.562 1 95.06 348 LYS B O 1
ATOM 7039 N N . GLU B 1 349 ? 24.203 -19.047 -21.25 1 94.44 349 GLU B N 1
ATOM 7040 C CA . GLU B 1 349 ? 24.547 -17.844 -21.984 1 94.44 349 GLU B CA 1
ATOM 7041 C C . GLU B 1 349 ? 24.875 -16.688 -21.047 1 94.44 349 GLU B C 1
ATOM 7043 O O . GLU B 1 349 ? 24.219 -16.516 -20.016 1 94.44 349 GLU B O 1
ATOM 7048 N N . LYS B 1 350 ? 25.922 -15.891 -21.422 1 93.25 350 LYS B N 1
ATOM 7049 C CA . LYS B 1 350 ? 26.312 -14.734 -20.625 1 93.25 350 LYS B CA 1
ATOM 7050 C C . LYS B 1 350 ? 25.5 -13.508 -21 1 93.25 350 LYS B C 1
ATOM 7052 O O . LYS B 1 350 ? 25.391 -13.156 -22.188 1 93.25 350 LYS B O 1
ATOM 7057 N N . THR B 1 351 ? 24.906 -12.875 -20.031 1 93.62 351 THR B N 1
ATOM 7058 C CA . THR B 1 351 ? 24.156 -11.648 -20.25 1 93.62 351 THR B CA 1
ATOM 7059 C C . THR B 1 351 ? 25.078 -10.445 -20.297 1 93.62 351 THR B C 1
ATOM 7061 O O . THR B 1 351 ? 26.234 -10.523 -19.859 1 93.62 351 THR B O 1
ATOM 7064 N N . GLU B 1 352 ? 24.578 -9.352 -20.875 1 91.06 352 GLU B N 1
ATOM 7065 C CA . GLU B 1 352 ? 25.391 -8.141 -20.953 1 91.06 352 GLU B CA 1
ATOM 7066 C C . GLU B 1 352 ? 25.719 -7.594 -19.578 1 91.06 352 GLU B C 1
ATOM 7068 O O . GLU B 1 352 ? 26.859 -7.203 -19.312 1 91.06 352 GLU B O 1
ATOM 7073 N N . LYS B 1 353 ? 24.625 -7.602 -18.766 1 92.62 353 LYS B N 1
ATOM 7074 C CA . LYS B 1 353 ? 24.812 -7.105 -17.406 1 92.62 353 LYS B CA 1
ATOM 7075 C C . LYS B 1 353 ? 24.375 -8.148 -16.375 1 92.62 353 LYS B C 1
ATOM 7077 O O . LYS B 1 353 ? 23.359 -8.82 -16.562 1 92.62 353 LYS B O 1
ATOM 7082 N N . HIS B 1 354 ? 25.156 -8.359 -15.359 1 96.31 354 HIS B N 1
ATOM 7083 C CA . HIS B 1 354 ? 24.844 -9.148 -14.172 1 96.31 354 HIS B CA 1
ATOM 7084 C C . HIS B 1 354 ? 24.562 -10.594 -14.531 1 96.31 354 HIS B C 1
ATOM 7086 O O . HIS B 1 354 ? 25.219 -11.172 -15.391 1 96.31 354 HIS B O 1
ATOM 7092 N N . LEU B 1 355 ? 23.672 -11.312 -13.797 1 98.12 355 LEU B N 1
ATOM 7093 C CA . LEU B 1 355 ? 23.531 -12.766 -13.875 1 98.12 355 LEU B CA 1
ATOM 7094 C C . LEU B 1 355 ? 22.422 -13.148 -14.844 1 98.12 355 LEU B C 1
ATOM 7096 O O . LEU B 1 355 ? 21.484 -12.367 -15.07 1 98.12 355 LEU B O 1
ATOM 7100 N N . ASN B 1 356 ? 22.578 -14.312 -15.484 1 97.81 356 ASN B N 1
ATOM 7101 C CA . ASN B 1 356 ? 21.5 -14.93 -16.25 1 97.81 356 ASN B CA 1
ATOM 7102 C C . ASN B 1 356 ? 20.391 -15.445 -15.328 1 97.81 356 ASN B C 1
ATOM 7104 O O . ASN B 1 356 ? 20.641 -16.328 -14.5 1 97.81 356 ASN B O 1
ATOM 7108 N N . PRO B 1 357 ? 19.188 -14.859 -15.461 1 97.56 357 PRO B N 1
ATOM 7109 C CA . PRO B 1 357 ? 18.109 -15.281 -14.57 1 97.56 357 PRO B CA 1
ATOM 7110 C C . PRO B 1 357 ? 17.844 -16.781 -14.617 1 97.56 357 PRO B C 1
ATOM 7112 O O . PRO B 1 357 ? 17.5 -17.391 -13.602 1 97.56 357 PRO B O 1
ATOM 7115 N N . LEU B 1 358 ? 17.984 -17.438 -15.789 1 97.81 358 LEU B N 1
ATOM 7116 C CA . LEU B 1 358 ? 17.797 -18.875 -15.906 1 97.81 358 LEU B CA 1
ATOM 7117 C C . LEU B 1 358 ? 18.812 -19.641 -15.062 1 97.81 358 LEU B C 1
ATOM 7119 O O . LEU B 1 358 ? 18.469 -20.641 -14.43 1 97.81 358 LEU B O 1
ATOM 7123 N N . LYS B 1 359 ? 19.984 -19.172 -15.062 1 98.06 359 LYS B N 1
ATOM 7124 C CA . LYS B 1 359 ? 21.031 -19.812 -14.281 1 98.06 359 LYS B CA 1
ATOM 7125 C C . LYS B 1 359 ? 20.719 -19.75 -12.789 1 98.06 359 LYS B C 1
ATOM 7127 O O . LYS B 1 359 ? 20.844 -20.75 -12.086 1 98.06 359 LYS B O 1
ATOM 7132 N N . VAL B 1 360 ? 20.344 -18.562 -12.32 1 98.56 360 VAL B N 1
ATOM 7133 C CA . VAL B 1 360 ? 20 -18.359 -10.914 1 98.56 360 VAL B CA 1
ATOM 7134 C C . VAL B 1 360 ? 18.891 -19.328 -10.508 1 98.56 360 VAL B C 1
ATOM 7136 O O . VAL B 1 360 ? 18.969 -19.984 -9.469 1 98.56 360 VAL B O 1
ATOM 7139 N N . LEU B 1 361 ? 17.875 -19.422 -11.336 1 98.62 361 LEU B N 1
ATOM 7140 C CA . LEU B 1 361 ? 16.703 -20.25 -11.023 1 98.62 361 LEU B CA 1
ATOM 7141 C C . LEU B 1 361 ? 17.047 -21.734 -11.094 1 98.62 361 LEU B C 1
ATOM 7143 O O . LEU B 1 361 ? 16.547 -22.531 -10.297 1 98.62 361 LEU B O 1
ATOM 7147 N N . MET B 1 362 ? 17.891 -22.141 -12.062 1 98.19 362 MET B N 1
ATOM 7148 C CA . MET B 1 362 ? 18.281 -23.547 -12.172 1 98.19 362 MET B CA 1
ATOM 7149 C C . MET B 1 362 ? 19.094 -23.984 -10.961 1 98.19 362 MET B C 1
ATOM 7151 O O . MET B 1 362 ? 18.922 -25.094 -10.453 1 98.19 362 MET B O 1
ATOM 7155 N N . GLU B 1 363 ? 19.969 -23.078 -10.508 1 98.5 363 GLU B N 1
ATOM 7156 C CA . GLU B 1 363 ? 20.719 -23.375 -9.289 1 98.5 363 GLU B CA 1
ATOM 7157 C C . GLU B 1 363 ? 19.812 -23.453 -8.078 1 98.5 363 GLU B C 1
ATOM 7159 O O . GLU B 1 363 ? 20 -24.281 -7.191 1 98.5 363 GLU B O 1
ATOM 7164 N N . ALA B 1 364 ? 18.859 -22.516 -8.023 1 98.75 364 ALA B N 1
ATOM 7165 C CA . ALA B 1 364 ? 17.875 -22.562 -6.938 1 98.75 364 ALA B CA 1
ATOM 7166 C C . ALA B 1 364 ? 17.125 -23.891 -6.934 1 98.75 364 ALA B C 1
ATOM 7168 O O . ALA B 1 364 ? 16.922 -24.5 -5.883 1 98.75 364 ALA B O 1
ATOM 7169 N N . GLU B 1 365 ? 16.672 -24.359 -8.133 1 98.31 365 GLU B N 1
ATOM 7170 C CA . GLU B 1 365 ? 15.969 -25.625 -8.266 1 98.31 365 GLU B CA 1
ATOM 7171 C C . GLU B 1 365 ? 16.797 -26.781 -7.719 1 98.31 365 GLU B C 1
ATOM 7173 O O . GLU B 1 365 ? 16.266 -27.688 -7.082 1 98.31 365 GLU B O 1
ATOM 7178 N N . GLU B 1 366 ? 18.047 -26.734 -7.949 1 97.56 366 GLU B N 1
ATOM 7179 C CA . GLU B 1 366 ? 18.953 -27.797 -7.559 1 97.56 366 GLU B CA 1
ATOM 7180 C C . GLU B 1 366 ? 19.125 -27.859 -6.043 1 97.56 366 GLU B C 1
ATOM 7182 O O . GLU B 1 366 ? 19.234 -28.953 -5.465 1 97.56 366 GLU B O 1
ATOM 7187 N N . VAL B 1 367 ? 19.078 -26.734 -5.375 1 98.31 367 VAL B N 1
ATOM 7188 C CA . VAL B 1 367 ? 19.422 -26.703 -3.955 1 98.31 367 VAL B CA 1
ATOM 7189 C C . VAL B 1 367 ? 18.141 -26.844 -3.121 1 98.31 367 VAL B C 1
ATOM 7191 O O . VAL B 1 367 ? 18.203 -27.188 -1.939 1 98.31 367 VAL B O 1
ATOM 7194 N N . MET B 1 368 ? 17 -26.578 -3.637 1 98.06 368 MET B N 1
ATOM 7195 C CA . MET B 1 368 ? 15.758 -26.641 -2.883 1 98.06 368 MET B CA 1
ATOM 7196 C C . MET B 1 368 ? 15.477 -28.078 -2.426 1 98.06 368 MET B C 1
ATOM 7198 O O . MET B 1 368 ? 15.703 -29.031 -3.178 1 98.06 368 MET B O 1
ATOM 7202 N N . SER B 1 369 ? 15 -28.219 -1.271 1 96.5 369 SER B N 1
ATOM 7203 C CA . SER B 1 369 ? 14.695 -29.547 -0.717 1 96.5 369 SER B CA 1
ATOM 7204 C C . SER B 1 369 ? 13.336 -30.031 -1.189 1 96.5 369 SER B C 1
ATOM 7206 O O . SER B 1 369 ? 12.578 -29.297 -1.808 1 96.5 369 SER B O 1
ATOM 7208 N N . ASP B 1 370 ? 13.008 -31.281 -0.801 1 95.88 370 ASP B N 1
ATOM 7209 C CA . ASP B 1 370 ? 11.719 -31.875 -1.148 1 95.88 370 ASP B CA 1
ATOM 7210 C C . ASP B 1 370 ? 10.586 -31.281 -0.316 1 95.88 370 ASP B C 1
ATOM 7212 O O . ASP B 1 370 ? 9.414 -31.391 -0.681 1 95.88 370 ASP B O 1
ATOM 7216 N N . ASN B 1 371 ? 10.992 -30.656 0.728 1 96.69 371 ASN B N 1
ATOM 7217 C CA . ASN B 1 371 ? 10.023 -30.031 1.618 1 96.69 371 ASN B CA 1
ATOM 7218 C C . ASN B 1 371 ? 10 -28.516 1.442 1 96.69 371 ASN B C 1
ATOM 7220 O O . ASN B 1 371 ? 10.203 -27.766 2.404 1 96.69 371 ASN B O 1
ATOM 7224 N N . THR B 1 372 ? 9.781 -28.125 0.231 1 98.25 372 THR B N 1
ATOM 7225 C CA . THR B 1 372 ? 9.812 -26.703 -0.103 1 98.25 372 THR B CA 1
ATOM 7226 C C . THR B 1 372 ? 8.445 -26.234 -0.582 1 98.25 372 THR B C 1
ATOM 7228 O O . THR B 1 372 ? 7.793 -26.906 -1.384 1 98.25 372 THR B O 1
ATOM 7231 N N . VAL B 1 373 ? 7.973 -25.109 -0.001 1 98.25 373 VAL B N 1
ATOM 7232 C CA . VAL B 1 373 ? 6.832 -24.391 -0.545 1 98.25 373 VAL B CA 1
ATOM 7233 C C . VAL B 1 373 ? 7.32 -23.172 -1.323 1 98.25 373 VAL B C 1
ATOM 7235 O O . VAL B 1 373 ? 8.156 -22.406 -0.833 1 98.25 373 VAL B O 1
ATOM 7238 N N . MET B 1 374 ? 6.84 -23.047 -2.518 1 98.5 374 MET B N 1
ATOM 7239 C CA . MET B 1 374 ? 7.23 -21.938 -3.377 1 98.5 374 MET B CA 1
ATOM 7240 C C . MET B 1 374 ? 6.098 -20.922 -3.508 1 98.5 374 MET B C 1
ATOM 7242 O O . MET B 1 374 ? 4.973 -21.281 -3.859 1 98.5 374 MET B O 1
ATOM 7246 N N . VAL B 1 375 ? 6.41 -19.688 -3.139 1 98.19 375 VAL B N 1
ATOM 7247 C CA . VAL B 1 375 ? 5.48 -18.578 -3.314 1 98.19 375 VAL B CA 1
ATOM 7248 C C . VAL B 1 375 ? 5.953 -17.688 -4.461 1 98.19 375 VAL B C 1
ATOM 7250 O O . VAL B 1 375 ? 7.051 -17.125 -4.402 1 98.19 375 VAL B O 1
ATOM 7253 N N . ALA B 1 376 ? 5.137 -17.641 -5.473 1 97.44 376 ALA B N 1
ATOM 7254 C CA . ALA B 1 376 ? 5.48 -16.828 -6.637 1 97.44 376 ALA B CA 1
ATOM 7255 C C . ALA B 1 376 ? 4.691 -15.523 -6.641 1 97.44 376 ALA B C 1
ATOM 7257 O O . ALA B 1 376 ? 3.471 -15.523 -6.816 1 97.44 376 ALA B O 1
ATOM 7258 N N . ASP B 1 377 ? 5.336 -14.438 -6.488 1 97 377 ASP B N 1
ATOM 7259 C CA . ASP B 1 377 ? 4.66 -13.148 -6.539 1 97 377 ASP B CA 1
ATOM 7260 C C . ASP B 1 377 ? 4.496 -12.672 -7.984 1 97 377 ASP B C 1
ATOM 7262 O O . ASP B 1 377 ? 3.832 -13.328 -8.789 1 97 377 ASP B O 1
ATOM 7266 N N . GLY B 1 378 ? 5.281 -11.617 -8.438 1 94.12 378 GLY B N 1
ATOM 7267 C CA . GLY B 1 378 ? 5.125 -11.164 -9.812 1 94.12 378 GLY B CA 1
ATOM 7268 C C . GLY B 1 378 ? 6.398 -10.586 -10.398 1 94.12 378 GLY B C 1
ATOM 7269 O O . GLY B 1 378 ? 7.328 -10.258 -9.664 1 94.12 378 GLY B O 1
ATOM 7270 N N . GLY B 1 379 ? 6.344 -10.547 -11.719 1 93.31 379 GLY B N 1
ATOM 7271 C CA . GLY B 1 379 ? 7.48 -10.008 -12.445 1 93.31 379 GLY B CA 1
ATOM 7272 C C . GLY B 1 379 ? 8.016 -10.953 -13.508 1 93.31 379 GLY B C 1
ATOM 7273 O O . GLY B 1 379 ? 7.633 -12.125 -13.555 1 93.31 379 GLY B O 1
ATOM 7274 N N . ASP B 1 380 ? 8.891 -10.398 -14.344 1 93.31 380 ASP B N 1
ATOM 7275 C CA . ASP B 1 380 ? 9.469 -11.172 -15.43 1 93.31 380 ASP B CA 1
ATOM 7276 C C . ASP B 1 380 ? 10.289 -12.344 -14.898 1 93.31 380 ASP B C 1
ATOM 7278 O O . ASP B 1 380 ? 10.242 -13.445 -15.445 1 93.31 380 ASP B O 1
ATOM 7282 N N . PHE B 1 381 ? 11.039 -12.117 -13.844 1 96.5 381 PHE B N 1
ATOM 7283 C CA . PHE B 1 381 ? 11.828 -13.164 -13.195 1 96.5 381 PHE B CA 1
ATOM 7284 C C . PHE B 1 381 ? 10.938 -14.281 -12.688 1 96.5 381 PHE B C 1
ATOM 7286 O O . PHE B 1 381 ? 11.281 -15.461 -12.805 1 96.5 381 PHE B O 1
ATOM 7293 N N . VAL B 1 382 ? 9.812 -13.914 -12.148 1 96.56 382 VAL B N 1
ATOM 7294 C CA . VAL B 1 382 ? 8.859 -14.875 -11.602 1 96.56 382 VAL B CA 1
ATOM 7295 C C . VAL B 1 382 ? 8.234 -15.688 -12.727 1 96.56 382 VAL B C 1
ATOM 7297 O O . VAL B 1 382 ? 8 -16.891 -12.586 1 96.56 382 VAL B O 1
ATOM 7300 N N . SER B 1 383 ? 7.949 -15.008 -13.812 1 93.62 383 SER B N 1
ATOM 7301 C CA . SER B 1 383 ? 7.434 -15.727 -14.977 1 93.62 383 SER B CA 1
ATOM 7302 C C . SER B 1 383 ? 8.438 -16.766 -15.477 1 93.62 383 SER B C 1
ATOM 7304 O O . SER B 1 383 ? 8.047 -17.859 -15.883 1 93.62 383 SER B O 1
ATOM 7306 N N . THR B 1 384 ? 9.68 -16.422 -15.477 1 95.5 384 THR B N 1
ATOM 7307 C CA . THR B 1 384 ? 10.727 -17.375 -15.828 1 95.5 384 THR B CA 1
ATOM 7308 C C . THR B 1 384 ? 10.781 -18.531 -14.836 1 95.5 384 THR B C 1
ATOM 7310 O O . THR B 1 384 ? 10.961 -19.672 -15.234 1 95.5 384 THR B O 1
ATOM 7313 N N . ALA B 1 385 ? 10.625 -18.219 -13.609 1 97.06 385 ALA B N 1
ATOM 7314 C CA . ALA B 1 385 ? 10.648 -19.219 -12.555 1 97.06 385 ALA B CA 1
ATOM 7315 C C . ALA B 1 385 ? 9.562 -20.266 -12.773 1 97.06 385 ALA B C 1
ATOM 7317 O O . ALA B 1 385 ? 9.75 -21.453 -12.469 1 97.06 385 ALA B O 1
ATOM 7318 N N . ALA B 1 386 ? 8.461 -19.844 -13.312 1 93.69 386 ALA B N 1
ATOM 7319 C CA . ALA B 1 386 ? 7.34 -20.75 -13.547 1 93.69 386 ALA B CA 1
ATOM 7320 C C . ALA B 1 386 ? 7.719 -21.844 -14.547 1 93.69 386 ALA B C 1
ATOM 7322 O O . ALA B 1 386 ? 7.172 -22.938 -14.5 1 93.69 386 ALA B O 1
ATOM 7323 N N . TYR B 1 387 ? 8.695 -21.578 -15.43 1 93.81 387 TYR B N 1
ATOM 7324 C CA . TYR B 1 387 ? 9.117 -22.547 -16.438 1 93.81 387 TYR B CA 1
ATOM 7325 C C . TYR B 1 387 ? 10.25 -23.422 -15.906 1 93.81 387 TYR B C 1
ATOM 7327 O O . TYR B 1 387 ? 10.5 -24.5 -16.438 1 93.81 387 TYR B O 1
ATOM 7335 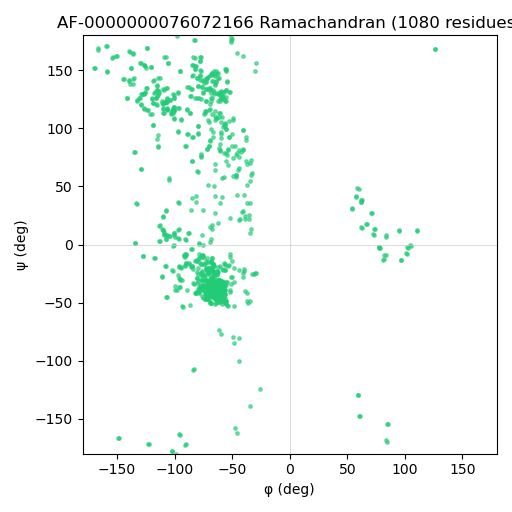N N . ILE B 1 388 ? 10.867 -22.922 -14.867 1 96.81 388 ILE B N 1
ATOM 7336 C CA . ILE B 1 388 ? 12.102 -23.578 -14.461 1 96.81 388 ILE B CA 1
ATOM 7337 C C . ILE B 1 388 ? 11.859 -24.375 -13.172 1 96.81 388 ILE B C 1
ATOM 7339 O O . ILE B 1 388 ? 12.273 -25.531 -13.062 1 96.81 388 ILE B O 1
ATOM 7343 N N . LEU B 1 389 ? 11.195 -23.797 -12.211 1 97.88 389 LEU B N 1
ATOM 7344 C CA . LEU B 1 389 ? 11.031 -24.406 -10.891 1 97.88 389 LEU B CA 1
ATOM 7345 C C . LEU B 1 389 ? 9.961 -25.484 -10.922 1 97.88 389 LEU B C 1
ATOM 7347 O O . LEU B 1 389 ? 8.953 -25.359 -11.625 1 97.88 389 LEU B O 1
ATOM 7351 N N . ARG B 1 390 ? 10.188 -26.516 -10.125 1 97.5 390 ARG B N 1
ATOM 7352 C CA . ARG B 1 390 ? 9.289 -27.672 -10.055 1 97.5 390 ARG B CA 1
ATOM 7353 C C . ARG B 1 390 ? 8.711 -27.828 -8.656 1 97.5 390 ARG B C 1
ATOM 7355 O O . ARG B 1 390 ? 9.383 -28.328 -7.75 1 97.5 390 ARG B O 1
ATOM 7362 N N . PRO B 1 391 ? 7.48 -27.438 -8.477 1 97.38 391 PRO B N 1
ATOM 7363 C CA . PRO B 1 391 ? 6.875 -27.641 -7.16 1 97.38 391 PRO B CA 1
ATOM 7364 C C . PRO B 1 391 ? 6.941 -29.094 -6.699 1 97.38 391 PRO B C 1
ATOM 7366 O O . PRO B 1 391 ? 6.809 -30.016 -7.512 1 97.38 391 PRO B O 1
ATOM 7369 N N . ARG B 1 392 ? 7.02 -29.359 -5.422 1 96.62 392 ARG B N 1
ATOM 7370 C CA . ARG B 1 392 ? 7.43 -30.656 -4.875 1 96.62 392 ARG B CA 1
ATOM 7371 C C . ARG B 1 392 ? 6.219 -31.516 -4.555 1 96.62 392 ARG B C 1
ATOM 7373 O O . ARG B 1 392 ? 6.312 -32.75 -4.543 1 96.62 392 ARG B O 1
ATOM 7380 N N . SER B 1 393 ? 5.109 -30.906 -4.219 1 95.12 393 SER B N 1
ATOM 7381 C CA . SER B 1 393 ? 3.924 -31.609 -3.744 1 95.12 393 SER B CA 1
ATOM 7382 C C . SER B 1 393 ? 2.668 -30.766 -3.904 1 95.12 393 SER B C 1
ATOM 7384 O O . SER B 1 393 ? 2.748 -29.594 -4.301 1 95.12 393 SER B O 1
ATOM 7386 N N . PRO B 1 394 ? 1.555 -31.422 -3.668 1 94.62 394 PRO B N 1
ATOM 7387 C CA . PRO B 1 394 ? 0.326 -30.625 -3.736 1 94.62 394 PRO B CA 1
ATOM 7388 C C . PRO B 1 394 ? 0.355 -29.422 -2.811 1 94.62 394 PRO B C 1
ATOM 7390 O O . PRO B 1 394 ? 0.811 -29.516 -1.669 1 94.62 394 PRO B O 1
ATOM 7393 N N . LEU B 1 395 ? -0.038 -28.297 -3.355 1 94.06 395 LEU B N 1
ATOM 7394 C CA . LEU B 1 395 ? -0.192 -27.047 -2.621 1 94.06 395 LEU B CA 1
ATOM 7395 C C . LEU B 1 395 ? 1.166 -26.469 -2.223 1 94.06 395 LEU B C 1
ATOM 7397 O O . LEU B 1 395 ? 1.284 -25.797 -1.199 1 94.06 395 LEU B O 1
ATOM 7401 N N . HIS B 1 396 ? 2.166 -26.766 -2.971 1 96.69 396 HIS B N 1
ATOM 7402 C CA . HIS B 1 396 ? 3.502 -26.266 -2.684 1 96.69 396 HIS B CA 1
ATOM 7403 C C . HIS B 1 396 ? 3.93 -25.219 -3.709 1 96.69 396 HIS B C 1
ATOM 7405 O O . HIS B 1 396 ? 5.098 -24.828 -3.75 1 96.69 396 HIS B O 1
ATOM 7411 N N . TRP B 1 397 ? 2.996 -24.828 -4.535 1 96.94 397 TRP B N 1
ATOM 7412 C CA . TRP B 1 397 ? 3.117 -23.672 -5.406 1 96.94 397 TRP B CA 1
ATOM 7413 C C . TRP B 1 397 ? 1.974 -22.688 -5.168 1 96.94 397 TRP B C 1
ATOM 7415 O O . TRP B 1 397 ? 0.816 -22.984 -5.469 1 96.94 397 TRP B O 1
ATOM 7425 N N . LEU B 1 398 ? 2.359 -21.516 -4.699 1 96.62 398 LEU B N 1
ATOM 7426 C CA . LEU B 1 398 ? 1.354 -20.516 -4.398 1 96.62 398 LEU B CA 1
ATOM 7427 C C . LEU B 1 398 ? 1.565 -19.266 -5.246 1 96.62 398 LEU B C 1
ATOM 7429 O O . LEU B 1 398 ? 2.635 -18.641 -5.199 1 96.62 398 LEU B O 1
ATOM 7433 N N . ASP B 1 399 ? 0.595 -18.875 -6.027 1 94.19 399 ASP B N 1
ATOM 7434 C CA . ASP B 1 399 ? 0.668 -17.688 -6.871 1 94.19 399 ASP B CA 1
ATOM 7435 C C . ASP B 1 399 ? -0.65 -16.922 -6.852 1 94.19 399 ASP B C 1
ATOM 7437 O O . ASP B 1 399 ? -1.645 -17.391 -6.301 1 94.19 399 ASP B O 1
ATOM 7441 N N . PRO B 1 400 ? -0.668 -15.672 -7.336 1 92.12 400 PRO B N 1
ATOM 7442 C CA . PRO B 1 400 ? -1.86 -14.828 -7.215 1 92.12 400 PRO B CA 1
ATOM 7443 C C . PRO B 1 400 ? -2.93 -15.164 -8.25 1 92.12 400 PRO B C 1
ATOM 7445 O O . PRO B 1 400 ? -3.965 -14.5 -8.32 1 92.12 400 PRO B O 1
ATOM 7448 N N . GLY B 1 401 ? -2.768 -16.094 -9.086 1 88.75 401 GLY B N 1
ATOM 7449 C CA . GLY B 1 401 ? -3.797 -16.516 -10.023 1 88.75 401 GLY B CA 1
ATOM 7450 C C . GLY B 1 401 ? -3.811 -15.68 -11.297 1 88.75 401 GLY B C 1
ATOM 7451 O O . GLY B 1 401 ? -2.781 -15.141 -11.703 1 88.75 401 GLY B O 1
ATOM 7452 N N . ALA B 1 402 ? -4.949 -15.625 -11.906 1 83.19 402 ALA B N 1
ATOM 7453 C CA . ALA B 1 402 ? -5.09 -15.117 -13.266 1 83.19 402 ALA B CA 1
ATOM 7454 C C . ALA B 1 402 ? -4.906 -13.602 -13.312 1 83.19 402 ALA B C 1
ATOM 7456 O O . ALA B 1 402 ? -4.496 -13.055 -14.336 1 83.19 402 ALA B O 1
ATOM 7457 N N . PHE B 1 403 ? -5.102 -12.977 -12.195 1 83.31 403 PHE B N 1
ATOM 7458 C CA . PHE B 1 403 ? -5.035 -11.523 -12.227 1 83.31 403 PHE B CA 1
ATOM 7459 C C . PHE B 1 403 ? -3.615 -11.039 -11.961 1 83.31 403 PHE B C 1
ATOM 7461 O O . PHE B 1 403 ? -3.297 -9.875 -12.203 1 83.31 403 PHE B O 1
ATOM 7468 N N . GLY B 1 404 ? -2.842 -11.906 -11.469 1 87.44 404 GLY B N 1
ATOM 7469 C CA . GLY B 1 404 ? -1.434 -11.578 -11.312 1 87.44 404 GLY B CA 1
ATOM 7470 C C . GLY B 1 404 ? -1.198 -10.406 -10.383 1 87.44 404 GLY B C 1
ATOM 7471 O O . GLY B 1 404 ? -0.345 -9.555 -10.648 1 87.44 404 GLY B O 1
ATOM 7472 N N . THR B 1 405 ? -1.988 -10.297 -9.344 1 90.25 405 THR B N 1
ATOM 7473 C CA . THR B 1 405 ? -1.859 -9.188 -8.414 1 90.25 405 THR B CA 1
ATOM 7474 C C . THR B 1 405 ? -0.493 -9.203 -7.73 1 90.25 405 THR B C 1
ATOM 7476 O O . THR B 1 405 ? -0.055 -10.25 -7.242 1 90.25 405 THR B O 1
ATOM 7479 N N . LEU B 1 406 ? 0.175 -8.109 -7.738 1 94.38 406 LEU B N 1
ATOM 7480 C CA . LEU B 1 406 ? 1.489 -8 -7.113 1 94.38 406 LEU B CA 1
ATOM 7481 C C . LEU B 1 406 ? 1.361 -7.777 -5.609 1 94.38 406 LEU B C 1
ATOM 7483 O O . LEU B 1 406 ? 0.331 -7.297 -5.137 1 94.38 406 LEU B O 1
ATOM 7487 N N . GLY B 1 407 ? 2.4 -8.203 -4.898 1 95.44 407 GLY B N 1
ATOM 7488 C CA . GLY B 1 407 ? 2.461 -7.879 -3.48 1 95.44 407 GLY B CA 1
ATOM 7489 C C . GLY B 1 407 ? 1.903 -8.977 -2.592 1 95.44 407 GLY B C 1
ATOM 7490 O O . GLY B 1 407 ? 1.735 -8.781 -1.387 1 95.44 407 GLY B O 1
ATOM 7491 N N . VAL B 1 408 ? 1.664 -10.125 -3.117 1 96 408 VAL B N 1
ATOM 7492 C CA . VAL B 1 408 ? 1.062 -11.203 -2.336 1 96 408 VAL B CA 1
ATOM 7493 C C . VAL B 1 408 ? 2.152 -11.992 -1.619 1 96 408 VAL B C 1
ATOM 7495 O O . VAL B 1 408 ? 1.87 -12.742 -0.68 1 96 408 VAL B O 1
ATOM 7498 N N . GLY B 1 409 ? 3.391 -11.891 -1.998 1 97.62 409 GLY B N 1
ATOM 7499 C CA . GLY B 1 409 ? 4.48 -12.742 -1.563 1 97.62 409 GLY B CA 1
ATOM 7500 C C . GLY B 1 409 ? 4.605 -12.828 -0.054 1 97.62 409 GLY B C 1
ATOM 7501 O O . GLY B 1 409 ? 4.605 -13.93 0.513 1 97.62 409 GLY B O 1
ATOM 7502 N N . GLY B 1 410 ? 4.672 -11.703 0.605 1 97.62 410 GLY B N 1
ATOM 7503 C CA . GLY B 1 410 ? 4.836 -11.68 2.051 1 97.62 410 GLY B CA 1
ATOM 7504 C C . GLY B 1 410 ? 3.691 -12.352 2.789 1 97.62 410 GLY B C 1
ATOM 7505 O O . GLY B 1 410 ? 3.916 -13.18 3.67 1 97.62 410 GLY B O 1
ATOM 7506 N N . GLY B 1 411 ? 2.471 -11.969 2.42 1 97.25 411 GLY B N 1
ATOM 7507 C CA . GLY B 1 411 ? 1.302 -12.523 3.076 1 97.25 411 GLY B CA 1
ATOM 7508 C C . GLY B 1 411 ? 1.151 -14.023 2.854 1 97.25 411 GLY B C 1
ATOM 7509 O O . GLY B 1 411 ? 0.88 -14.773 3.793 1 97.25 411 GLY B O 1
ATOM 7510 N N . PHE B 1 412 ? 1.392 -14.477 1.624 1 97.88 412 PHE B N 1
ATOM 7511 C CA . PHE B 1 412 ? 1.289 -15.898 1.311 1 97.88 412 PHE B CA 1
ATOM 7512 C C . PHE B 1 412 ? 2.348 -16.703 2.062 1 97.88 412 PHE B C 1
ATOM 7514 O O . PHE B 1 412 ? 2.062 -17.781 2.58 1 97.88 412 PHE B O 1
ATOM 7521 N N . ALA B 1 413 ? 3.531 -16.172 2.135 1 98.5 413 ALA B N 1
ATOM 7522 C CA . ALA B 1 413 ? 4.625 -16.875 2.816 1 98.5 413 ALA B CA 1
ATOM 7523 C C . ALA B 1 413 ? 4.344 -17 4.312 1 98.5 413 ALA B C 1
ATOM 7525 O O . ALA B 1 413 ? 4.625 -18.031 4.918 1 98.5 413 ALA B O 1
ATOM 7526 N N . LEU B 1 414 ? 3.83 -15.898 4.883 1 97.81 414 LEU B N 1
ATOM 7527 C CA . LEU B 1 414 ? 3.453 -15.93 6.289 1 97.81 414 LEU B CA 1
ATOM 7528 C C . LEU B 1 414 ? 2.447 -17.047 6.559 1 97.81 414 LEU B C 1
ATOM 7530 O O . LEU B 1 414 ? 2.633 -17.844 7.477 1 97.81 414 LEU B O 1
ATOM 7534 N N . GLY B 1 415 ? 1.379 -17.109 5.727 1 97.69 415 GLY B N 1
ATOM 7535 C CA . GLY B 1 415 ? 0.383 -18.156 5.863 1 97.69 415 GLY B CA 1
ATOM 7536 C C . GLY B 1 415 ? 0.95 -19.547 5.66 1 97.69 415 GLY B C 1
ATOM 7537 O O . GLY B 1 415 ? 0.656 -20.469 6.43 1 97.69 415 GLY B O 1
ATOM 7538 N N . ALA B 1 416 ? 1.773 -19.703 4.648 1 98.06 416 ALA B N 1
ATOM 7539 C CA . ALA B 1 416 ? 2.359 -21 4.328 1 98.06 416 ALA B CA 1
ATOM 7540 C C . ALA B 1 416 ? 3.234 -21.516 5.473 1 98.06 416 ALA B C 1
ATOM 7542 O O . ALA B 1 416 ? 3.133 -22.672 5.875 1 98.06 416 ALA B O 1
ATOM 7543 N N . LYS B 1 417 ? 4.121 -20.609 6.043 1 98.44 417 LYS B N 1
ATOM 7544 C CA . LYS B 1 417 ? 5.047 -21 7.098 1 98.44 417 LYS B CA 1
ATOM 7545 C C . LYS B 1 417 ? 4.301 -21.312 8.391 1 98.44 417 LYS B C 1
ATOM 7547 O O . LYS B 1 417 ? 4.688 -22.219 9.133 1 98.44 417 LYS B O 1
ATOM 7552 N N . LEU B 1 418 ? 3.256 -20.594 8.648 1 97.69 418 LEU B N 1
ATOM 7553 C CA . LEU B 1 418 ? 2.461 -20.859 9.852 1 97.69 418 LEU B CA 1
ATOM 7554 C C . LEU B 1 418 ? 1.723 -22.188 9.734 1 97.69 418 LEU B C 1
ATOM 7556 O O . LEU B 1 418 ? 1.586 -22.906 10.719 1 97.69 418 LEU B O 1
ATOM 7560 N N . CYS B 1 419 ? 1.28 -22.578 8.531 1 96.75 419 CYS B N 1
ATOM 7561 C CA . CYS B 1 419 ? 0.56 -23.828 8.297 1 96.75 419 CYS B CA 1
ATOM 7562 C C . CYS B 1 419 ? 1.523 -25 8.203 1 96.75 419 CYS B C 1
ATOM 7564 O O . CYS B 1 419 ? 1.166 -26.125 8.547 1 96.75 419 CYS B O 1
ATOM 7566 N N . ARG B 1 420 ? 2.742 -24.656 7.746 1 96.94 420 ARG B N 1
ATOM 7567 C CA . ARG B 1 420 ? 3.77 -25.672 7.57 1 96.94 420 ARG B CA 1
ATOM 7568 C C . ARG B 1 420 ? 5.109 -25.203 8.125 1 96.94 420 ARG B C 1
ATOM 7570 O O . ARG B 1 420 ? 6.055 -24.984 7.371 1 96.94 420 ARG B O 1
ATOM 7577 N N . PRO B 1 421 ? 5.297 -25.266 9.398 1 96.62 421 PRO B N 1
ATOM 7578 C CA . PRO B 1 421 ? 6.469 -24.688 10.055 1 96.62 421 PRO B CA 1
ATOM 7579 C C . PRO B 1 421 ? 7.766 -25.406 9.695 1 96.62 421 PRO B C 1
ATOM 7581 O O . PRO B 1 421 ? 8.844 -24.797 9.742 1 96.62 421 PRO B O 1
ATOM 7584 N N . ASP B 1 422 ? 7.66 -26.688 9.219 1 96.25 422 ASP B N 1
ATOM 7585 C CA . ASP B 1 422 ? 8.859 -27.484 8.961 1 96.25 422 ASP B CA 1
ATOM 7586 C C . ASP B 1 422 ? 9.328 -27.312 7.52 1 96.25 422 ASP B C 1
ATOM 7588 O O . ASP B 1 422 ? 10.43 -27.734 7.164 1 96.25 422 ASP B O 1
ATOM 7592 N N . CYS B 1 423 ? 8.555 -26.656 6.715 1 97.44 423 CYS B N 1
ATOM 7593 C CA . CYS B 1 423 ? 8.891 -26.484 5.305 1 97.44 423 CYS B CA 1
ATOM 7594 C C . CYS B 1 423 ? 9.828 -25.297 5.105 1 97.44 423 CYS B C 1
ATOM 7596 O O . CYS B 1 423 ? 9.773 -24.328 5.863 1 97.44 423 CYS B O 1
ATOM 7598 N N . ASP B 1 424 ? 10.734 -25.438 4.109 1 98.56 424 ASP B N 1
ATOM 7599 C CA . ASP B 1 424 ? 11.414 -24.266 3.578 1 98.56 424 ASP B CA 1
ATOM 7600 C C . ASP B 1 424 ? 10.484 -23.438 2.688 1 98.56 424 ASP B C 1
ATOM 7602 O O . ASP B 1 424 ? 10.023 -23.922 1.651 1 98.56 424 ASP B O 1
ATOM 7606 N N . VAL B 1 425 ? 10.156 -22.281 3.156 1 98.75 425 VAL B N 1
ATOM 7607 C CA . VAL B 1 425 ? 9.281 -21.438 2.35 1 98.75 425 VAL B CA 1
ATOM 7608 C C . VAL B 1 425 ? 10.117 -20.438 1.539 1 98.75 425 VAL B C 1
ATOM 7610 O O . VAL B 1 425 ? 10.852 -19.641 2.104 1 98.75 425 VAL B O 1
ATOM 7613 N N . TRP B 1 426 ? 10.031 -20.547 0.212 1 98.88 426 TRP B N 1
ATOM 7614 C CA . TRP B 1 426 ? 10.734 -19.672 -0.726 1 98.88 426 TRP B CA 1
ATOM 7615 C C . TRP B 1 426 ? 9.766 -18.703 -1.389 1 98.88 426 TRP B C 1
ATOM 7617 O O . TRP B 1 426 ? 8.734 -19.109 -1.926 1 98.88 426 TRP B O 1
ATOM 7627 N N . ILE B 1 427 ? 10.07 -17.453 -1.298 1 98.81 427 ILE B N 1
ATOM 7628 C CA . ILE B 1 427 ? 9.352 -16.453 -2.072 1 98.81 427 ILE B CA 1
ATOM 7629 C C . ILE B 1 427 ? 10.172 -16.062 -3.295 1 98.81 427 ILE B C 1
ATOM 7631 O O . ILE B 1 427 ? 11.344 -15.695 -3.17 1 98.81 427 ILE B O 1
ATOM 7635 N N . ILE B 1 428 ? 9.609 -16.141 -4.441 1 98.75 428 ILE B N 1
ATOM 7636 C CA . ILE B 1 428 ? 10.234 -15.648 -5.668 1 98.75 428 ILE B CA 1
ATOM 7637 C C . ILE B 1 428 ? 9.656 -14.289 -6.035 1 98.75 428 ILE B C 1
ATOM 7639 O O . ILE B 1 428 ? 8.453 -14.164 -6.289 1 98.75 428 ILE B O 1
ATOM 7643 N N . TYR B 1 429 ? 10.547 -13.25 -6.062 1 98.31 429 TYR B N 1
ATOM 7644 C CA . TYR B 1 429 ? 10.141 -11.875 -6.316 1 98.31 429 TYR B CA 1
ATOM 7645 C C . TYR B 1 429 ? 10.797 -11.336 -7.582 1 98.31 429 TYR B C 1
ATOM 7647 O O . TYR B 1 429 ? 11.945 -11.664 -7.883 1 98.31 429 TYR B O 1
ATOM 7655 N N . GLY B 1 430 ? 10.008 -10.555 -8.336 1 97.38 430 GLY B N 1
ATOM 7656 C CA . GLY B 1 430 ? 10.664 -9.477 -9.062 1 97.38 430 GLY B CA 1
ATOM 7657 C C . GLY B 1 430 ? 10.992 -8.281 -8.188 1 97.38 430 GLY B C 1
ATOM 7658 O O . GLY B 1 430 ? 10.414 -8.117 -7.113 1 97.38 430 GLY B O 1
ATOM 7659 N N . ASP B 1 431 ? 11.953 -7.473 -8.602 1 96.94 431 ASP B N 1
ATOM 7660 C CA . ASP B 1 431 ? 12.32 -6.324 -7.777 1 96.94 431 ASP B CA 1
ATOM 7661 C C . ASP B 1 431 ? 11.141 -5.379 -7.59 1 96.94 431 ASP B C 1
ATOM 7663 O O . ASP B 1 431 ? 10.945 -4.82 -6.508 1 96.94 431 ASP B O 1
ATOM 7667 N N . GLY B 1 432 ? 10.32 -5.219 -8.609 1 95.12 432 GLY B N 1
ATOM 7668 C CA . GLY B 1 432 ? 9.133 -4.391 -8.477 1 95.12 432 GLY B CA 1
ATOM 7669 C C . GLY B 1 432 ? 8.133 -4.934 -7.48 1 95.12 432 GLY B C 1
ATOM 7670 O O . GLY B 1 432 ? 7.656 -4.203 -6.609 1 95.12 432 GLY B O 1
ATOM 7671 N N . SER B 1 433 ? 7.797 -6.184 -7.605 1 96.12 433 SER B N 1
ATOM 7672 C CA . SER B 1 433 ? 6.809 -6.781 -6.711 1 96.12 433 SER B CA 1
ATOM 7673 C C . SER B 1 433 ? 7.324 -6.832 -5.277 1 96.12 433 SER B C 1
ATOM 7675 O O . SER B 1 433 ? 6.547 -6.703 -4.328 1 96.12 433 SER B O 1
ATOM 7677 N N . LEU B 1 434 ? 8.633 -6.98 -5.094 1 97.69 434 LEU B N 1
ATOM 7678 C CA . LEU B 1 434 ? 9.234 -6.953 -3.768 1 97.69 434 LEU B CA 1
ATOM 7679 C C . LEU B 1 434 ? 8.914 -5.648 -3.051 1 97.69 434 LEU B C 1
ATOM 7681 O O . LEU B 1 434 ? 8.719 -5.633 -1.834 1 97.69 434 LEU B O 1
ATOM 7685 N N . GLY B 1 435 ? 8.875 -4.602 -3.771 1 94.5 435 GLY B N 1
ATOM 7686 C CA . GLY B 1 435 ? 8.633 -3.289 -3.195 1 94.5 435 GLY B CA 1
ATOM 7687 C C . GLY B 1 435 ? 7.336 -3.215 -2.41 1 94.5 435 GLY B C 1
ATOM 7688 O O . GLY B 1 435 ? 7.223 -2.438 -1.459 1 94.5 435 GLY B O 1
ATOM 7689 N N . TYR B 1 436 ? 6.461 -4.086 -2.693 1 93.44 436 TYR B N 1
ATOM 7690 C CA . TYR B 1 436 ? 5.164 -4.066 -2.027 1 93.44 436 TYR B CA 1
ATOM 7691 C C . TYR B 1 436 ? 5.223 -4.801 -0.695 1 93.44 436 TYR B C 1
ATOM 7693 O O . TYR B 1 436 ? 4.359 -4.609 0.166 1 93.44 436 TYR B O 1
ATOM 7701 N N . SER B 1 437 ? 6.266 -5.641 -0.538 1 93.69 437 SER B N 1
ATOM 7702 C CA . SER B 1 437 ? 6.129 -6.574 0.576 1 93.69 437 SER B CA 1
ATOM 7703 C C . SER B 1 437 ? 7.414 -6.652 1.392 1 93.69 437 SER B C 1
ATOM 7705 O O . SER B 1 437 ? 7.488 -7.402 2.369 1 93.69 437 SER B O 1
ATOM 7707 N N . ILE B 1 438 ? 8.414 -5.91 1.045 1 97.19 438 ILE B N 1
ATOM 7708 C CA . ILE B 1 438 ? 9.711 -6.109 1.68 1 97.19 438 ILE B CA 1
ATOM 7709 C C . ILE B 1 438 ? 9.625 -5.738 3.158 1 97.19 438 ILE B C 1
ATOM 7711 O O . ILE B 1 438 ? 10.352 -6.293 3.986 1 97.19 438 ILE B O 1
ATOM 7715 N N . ALA B 1 439 ? 8.688 -4.91 3.58 1 96 439 ALA B N 1
ATOM 7716 C CA . ALA B 1 439 ? 8.516 -4.516 4.977 1 96 439 ALA B CA 1
ATOM 7717 C C . ALA B 1 439 ? 8.039 -5.688 5.824 1 96 439 ALA B C 1
ATOM 7719 O O . ALA B 1 439 ? 8.133 -5.656 7.055 1 96 439 ALA B O 1
ATOM 7720 N N . GLU B 1 440 ? 7.551 -6.77 5.203 1 96.94 440 GLU B N 1
ATOM 7721 C CA . GLU B 1 440 ? 7.086 -7.949 5.926 1 96.94 440 GLU B CA 1
ATOM 7722 C C . GLU B 1 440 ? 8.242 -8.656 6.633 1 96.94 440 GLU B C 1
ATOM 7724 O O . GLU B 1 440 ? 8.023 -9.5 7.5 1 96.94 440 GLU B O 1
ATOM 7729 N N . PHE B 1 441 ? 9.453 -8.352 6.246 1 98.12 441 PHE B N 1
ATOM 7730 C CA . PHE B 1 441 ? 10.594 -8.922 6.953 1 98.12 441 PHE B CA 1
ATOM 7731 C C . PHE B 1 441 ? 10.562 -8.523 8.422 1 98.12 441 PHE B C 1
ATOM 7733 O O . PHE B 1 441 ? 11.031 -9.273 9.281 1 98.12 441 PHE B O 1
ATOM 7740 N N . ASP B 1 442 ? 10.016 -7.328 8.695 1 96.94 442 ASP B N 1
ATOM 7741 C CA . ASP B 1 442 ? 9.773 -6.953 10.086 1 96.94 442 ASP B CA 1
ATOM 7742 C C . ASP B 1 442 ? 8.836 -7.945 10.773 1 96.94 442 ASP B C 1
ATOM 7744 O O . ASP B 1 442 ? 9.125 -8.43 11.867 1 96.94 442 ASP B O 1
ATOM 7748 N N . THR B 1 443 ? 7.758 -8.266 10.078 1 96.19 443 THR B N 1
ATOM 7749 C CA . THR B 1 443 ? 6.77 -9.188 10.609 1 96.19 443 THR B CA 1
ATOM 7750 C C . THR B 1 443 ? 7.371 -10.578 10.789 1 96.19 443 THR B C 1
ATOM 7752 O O . THR B 1 443 ? 7.191 -11.211 11.836 1 96.19 443 THR B O 1
ATOM 7755 N N . PHE B 1 444 ? 8.141 -11.023 9.797 1 98 444 PHE B N 1
ATOM 7756 C CA . PHE B 1 444 ? 8.773 -12.328 9.875 1 98 444 PHE B CA 1
ATOM 7757 C C . PHE B 1 444 ? 9.672 -12.414 11.102 1 98 444 PHE B C 1
ATOM 7759 O O . PHE B 1 444 ? 9.648 -13.414 11.828 1 98 444 PHE B O 1
ATOM 7766 N N . THR B 1 445 ? 10.453 -11.328 11.305 1 96.62 445 THR B N 1
ATOM 7767 C CA . THR B 1 445 ? 11.43 -11.312 12.383 1 96.62 445 THR B CA 1
ATOM 7768 C C . THR B 1 445 ? 10.734 -11.234 13.742 1 96.62 445 THR B C 1
ATOM 7770 O O . THR B 1 445 ? 11.039 -12.023 14.641 1 96.62 445 THR B O 1
ATOM 7773 N N . ARG B 1 446 ? 9.781 -10.367 13.898 1 94.62 446 ARG B N 1
ATOM 7774 C CA . ARG B 1 446 ? 9.094 -10.156 15.172 1 94.62 446 ARG B CA 1
ATOM 7775 C C . ARG B 1 446 ? 8.352 -11.414 15.602 1 94.62 446 ARG B C 1
ATOM 7777 O O . ARG B 1 446 ? 8.281 -11.719 16.797 1 94.62 446 ARG B O 1
ATOM 7784 N N . HIS B 1 447 ? 7.879 -12.203 14.625 1 94.94 447 HIS B N 1
ATOM 7785 C CA . HIS B 1 447 ? 7.047 -13.352 14.953 1 94.94 447 HIS B CA 1
ATOM 7786 C C . HIS B 1 447 ? 7.809 -14.656 14.742 1 94.94 447 HIS B C 1
ATOM 7788 O O . HIS B 1 447 ? 7.227 -15.742 14.82 1 94.94 447 HIS B O 1
ATOM 7794 N N . LYS B 1 448 ? 9.109 -14.578 14.391 1 96.12 448 LYS B N 1
ATOM 7795 C CA . LYS B 1 448 ? 10 -15.727 14.266 1 96.12 448 LYS B CA 1
ATOM 7796 C C . LYS B 1 448 ? 9.484 -16.703 13.219 1 96.12 448 LYS B C 1
ATOM 7798 O O . LYS B 1 448 ? 9.344 -17.906 13.5 1 96.12 448 LYS B O 1
ATOM 7803 N N . ILE B 1 449 ? 9.133 -16.203 12.094 1 97.81 449 ILE B N 1
ATOM 7804 C CA . ILE B 1 449 ? 8.648 -16.969 10.945 1 97.81 449 ILE B CA 1
ATOM 7805 C C . ILE B 1 449 ? 9.656 -16.859 9.797 1 97.81 449 ILE B C 1
ATOM 7807 O O . ILE B 1 449 ? 9.477 -16.047 8.891 1 97.81 449 ILE B O 1
ATOM 7811 N N . PRO B 1 450 ? 10.688 -17.703 9.812 1 98.44 450 PRO B N 1
ATOM 7812 C CA . PRO B 1 450 ? 11.773 -17.562 8.844 1 98.44 450 PRO B CA 1
ATOM 7813 C C . PRO B 1 450 ? 11.367 -17.984 7.434 1 98.44 450 PRO B C 1
ATOM 7815 O O . PRO B 1 450 ? 10.742 -19.047 7.258 1 98.44 450 PRO B O 1
ATOM 7818 N N . VAL B 1 451 ? 11.695 -17.188 6.441 1 98.69 451 VAL B N 1
ATOM 7819 C CA . VAL B 1 451 ? 11.453 -17.469 5.031 1 98.69 451 VAL B CA 1
ATOM 7820 C C . VAL B 1 451 ? 12.688 -17.109 4.211 1 98.69 451 VAL B C 1
ATOM 7822 O O . VAL B 1 451 ? 13.617 -16.484 4.715 1 98.69 451 VAL B O 1
ATOM 7825 N N . ILE B 1 452 ? 12.758 -17.578 2.988 1 98.88 452 ILE B N 1
ATOM 7826 C CA . ILE B 1 452 ? 13.812 -17.25 2.035 1 98.88 452 ILE B CA 1
ATOM 7827 C C . ILE B 1 452 ? 13.219 -16.484 0.85 1 98.88 452 ILE B C 1
ATOM 7829 O O . ILE B 1 452 ? 12.281 -16.969 0.203 1 98.88 452 ILE B O 1
ATOM 7833 N N . ALA B 1 453 ? 13.68 -15.305 0.629 1 98.88 453 ALA B N 1
ATOM 7834 C CA . ALA B 1 453 ? 13.234 -14.508 -0.514 1 98.88 453 ALA B CA 1
ATOM 7835 C C . ALA B 1 453 ? 14.312 -14.445 -1.591 1 98.88 453 ALA B C 1
ATOM 7837 O O . ALA B 1 453 ? 15.43 -14 -1.33 1 98.88 453 ALA B O 1
ATOM 7838 N N . LEU B 1 454 ? 14.047 -14.961 -2.738 1 98.94 454 LEU B N 1
ATOM 7839 C CA . LEU B 1 454 ? 14.906 -14.844 -3.912 1 98.94 454 LEU B CA 1
ATOM 7840 C C . LEU B 1 454 ? 14.375 -13.773 -4.863 1 98.94 454 LEU B C 1
ATOM 7842 O O . LEU B 1 454 ? 13.297 -13.93 -5.438 1 98.94 454 LEU B O 1
ATOM 7846 N N . VAL B 1 455 ? 15.156 -12.711 -5.027 1 98.81 455 VAL B N 1
ATOM 7847 C CA . VAL B 1 455 ? 14.711 -11.555 -5.797 1 98.81 455 VAL B CA 1
ATOM 7848 C C . VAL B 1 455 ? 15.492 -11.469 -7.105 1 98.81 455 VAL B C 1
ATOM 7850 O O . VAL B 1 455 ? 16.719 -11.406 -7.098 1 98.81 455 VAL B O 1
ATOM 7853 N N . GLY B 1 456 ? 14.773 -11.586 -8.227 1 98.62 456 GLY B N 1
ATOM 7854 C CA . GLY B 1 456 ? 15.383 -11.203 -9.492 1 98.62 456 GLY B CA 1
ATOM 7855 C C . GLY B 1 456 ? 15.367 -9.703 -9.727 1 98.62 456 GLY B C 1
ATOM 7856 O O . GLY B 1 456 ? 14.336 -9.133 -10.102 1 98.62 456 GLY B O 1
ATOM 7857 N N . ASN B 1 457 ? 16.469 -9.062 -9.523 1 98.44 457 ASN B N 1
ATOM 7858 C CA . ASN B 1 457 ? 16.594 -7.609 -9.617 1 98.44 457 ASN B CA 1
ATOM 7859 C C . ASN B 1 457 ? 17.141 -7.184 -10.984 1 98.44 457 ASN B C 1
ATOM 7861 O O . ASN B 1 457 ? 18.344 -7.215 -11.211 1 98.44 457 ASN B O 1
ATOM 7865 N N . ASP B 1 458 ? 16.266 -6.801 -11.891 1 96.62 458 ASP B N 1
ATOM 7866 C CA . ASP B 1 458 ? 16.688 -6.332 -13.211 1 96.62 458 ASP B CA 1
ATOM 7867 C C . ASP B 1 458 ? 16.5 -4.82 -13.336 1 96.62 458 ASP B C 1
ATOM 7869 O O . ASP B 1 458 ? 16.609 -4.266 -14.438 1 96.62 458 ASP B O 1
ATOM 7873 N N . ALA B 1 459 ? 16.172 -4.164 -12.273 1 96.19 459 ALA B N 1
ATOM 7874 C CA . ALA B 1 459 ? 16.062 -2.711 -12.18 1 96.19 459 ALA B CA 1
ATOM 7875 C C . ALA B 1 459 ? 15.055 -2.168 -13.188 1 96.19 459 ALA B C 1
ATOM 7877 O O . ALA B 1 459 ? 15.312 -1.164 -13.852 1 96.19 459 ALA B O 1
ATOM 7878 N N . ALA B 1 460 ? 13.914 -2.896 -13.312 1 95.25 460 ALA B N 1
ATOM 7879 C CA . ALA B 1 460 ? 12.891 -2.424 -14.25 1 95.25 460 ALA B CA 1
ATOM 7880 C C . ALA B 1 460 ? 11.594 -3.213 -14.086 1 95.25 460 ALA B C 1
ATOM 7882 O O . ALA B 1 460 ? 11.609 -4.344 -13.594 1 95.25 460 ALA B O 1
ATOM 7883 N N . TRP B 1 461 ? 10.523 -2.479 -14.43 1 94.31 461 TRP B N 1
ATOM 7884 C CA . TRP B 1 461 ? 9.281 -3.199 -14.711 1 94.31 461 TRP B CA 1
ATOM 7885 C C . TRP B 1 461 ? 9.328 -3.844 -16.094 1 94.31 461 TRP B C 1
ATOM 7887 O O . TRP B 1 461 ? 8.586 -3.451 -17 1 94.31 461 TRP B O 1
ATOM 7897 N N . THR B 1 462 ? 10.07 -4.922 -16.156 1 92.88 462 THR B N 1
ATOM 7898 C CA . THR B 1 462 ? 10.516 -5.461 -17.438 1 92.88 462 THR B CA 1
ATOM 7899 C C . THR B 1 462 ? 9.336 -6.066 -18.203 1 92.88 462 THR B C 1
ATOM 7901 O O . THR B 1 462 ? 9.289 -5.98 -19.422 1 92.88 462 THR B O 1
ATOM 7904 N N . GLN B 1 463 ? 8.422 -6.656 -17.5 1 89.56 463 GLN B N 1
ATOM 7905 C CA . GLN B 1 463 ? 7.27 -7.234 -18.188 1 89.56 463 GLN B CA 1
ATOM 7906 C C . GLN B 1 463 ? 6.5 -6.172 -18.969 1 89.56 463 GLN B C 1
ATOM 7908 O O . GLN B 1 463 ? 5.98 -6.441 -20.047 1 89.56 463 GLN B O 1
ATOM 7913 N N . ILE B 1 464 ? 6.402 -5 -18.469 1 90.56 464 ILE B N 1
ATOM 7914 C CA . ILE B 1 464 ? 5.727 -3.885 -19.125 1 90.56 464 ILE B CA 1
ATOM 7915 C C . ILE B 1 464 ? 6.652 -3.25 -20.156 1 90.56 464 ILE B C 1
ATOM 7917 O O . ILE B 1 464 ? 6.242 -2.971 -21.281 1 90.56 464 ILE B O 1
ATOM 7921 N N . GLU B 1 465 ? 7.855 -3.107 -19.812 1 91.75 465 GLU B N 1
ATOM 7922 C CA . GLU B 1 465 ? 8.828 -2.432 -20.656 1 91.75 465 GLU B CA 1
ATOM 7923 C C . GLU B 1 465 ? 9.023 -3.178 -21.969 1 91.75 465 GLU B C 1
ATOM 7925 O O . GLU B 1 465 ? 9.203 -2.559 -23.031 1 91.75 465 GLU B O 1
ATOM 7930 N N . ARG B 1 466 ? 9.023 -4.465 -21.938 1 88.69 466 ARG B N 1
ATOM 7931 C CA . ARG B 1 466 ? 9.273 -5.305 -23.109 1 88.69 466 ARG B CA 1
ATOM 7932 C C . ARG B 1 466 ? 8.25 -5.027 -24.203 1 88.69 466 ARG B C 1
ATOM 7934 O O . ARG B 1 466 ? 8.57 -5.125 -25.391 1 88.69 466 ARG B O 1
ATOM 7941 N N . GLU B 1 467 ? 7.066 -4.676 -23.797 1 86.75 467 GLU B N 1
ATOM 7942 C CA . GLU B 1 467 ? 6.039 -4.371 -24.781 1 86.75 467 GLU B CA 1
ATOM 7943 C C . GLU B 1 467 ? 5.957 -2.869 -25.047 1 86.75 467 GLU B C 1
ATOM 7945 O O . GLU B 1 467 ? 5.738 -2.445 -26.188 1 86.75 467 GLU B O 1
ATOM 7950 N N . GLN B 1 468 ? 6.156 -2.072 -24.016 1 90.75 468 GLN B N 1
ATOM 7951 C CA . GLN B 1 468 ? 6 -0.624 -24.094 1 90.75 468 GLN B CA 1
ATOM 7952 C C . GLN B 1 468 ? 7.07 -0.007 -24.984 1 90.75 468 GLN B C 1
ATOM 7954 O O . GLN B 1 468 ? 6.773 0.858 -25.812 1 90.75 468 GLN B O 1
ATOM 7959 N N . LEU B 1 469 ? 8.25 -0.5 -24.906 1 90.38 469 LEU B N 1
ATOM 7960 C CA . LEU B 1 469 ? 9.367 0.11 -25.625 1 90.38 469 LEU B CA 1
ATOM 7961 C C . LEU B 1 469 ? 9.211 -0.084 -27.125 1 90.38 469 LEU B C 1
ATOM 7963 O O . LEU B 1 469 ? 9.258 0.884 -27.891 1 90.38 469 LEU B O 1
ATOM 7967 N N . PRO B 1 470 ? 8.969 -1.306 -27.562 1 89.5 470 PRO B N 1
ATOM 7968 C CA . PRO B 1 470 ? 8.797 -1.483 -29 1 89.5 470 PRO B CA 1
ATOM 7969 C C . PRO B 1 470 ? 7.523 -0.826 -29.531 1 89.5 470 PRO B C 1
ATOM 7971 O O . PRO B 1 470 ? 7.5 -0.333 -30.656 1 89.5 470 PRO B O 1
ATOM 7974 N N . MET B 1 471 ? 6.531 -0.741 -28.766 1 91.62 471 MET B N 1
ATOM 7975 C CA . MET B 1 471 ? 5.246 -0.227 -29.219 1 91.62 471 MET B CA 1
ATOM 7976 C C . MET B 1 471 ? 5.242 1.298 -29.219 1 91.62 471 MET B C 1
ATOM 7978 O O . MET B 1 471 ? 4.707 1.917 -30.141 1 91.62 471 MET B O 1
ATOM 7982 N N . PHE B 1 472 ? 5.82 1.915 -28.188 1 93.06 472 PHE B N 1
ATOM 7983 C CA . PHE B 1 472 ? 5.637 3.35 -28 1 93.06 472 PHE B CA 1
ATOM 7984 C C . PHE B 1 472 ? 6.969 4.082 -28.094 1 93.06 472 PHE B C 1
ATOM 7986 O O . PHE B 1 472 ? 7.008 5.316 -28.109 1 93.06 472 PHE B O 1
ATOM 7993 N N . GLY B 1 473 ? 8.047 3.299 -28.078 1 93 473 GLY B N 1
ATOM 7994 C CA . GLY B 1 473 ? 9.367 3.906 -28.156 1 93 473 GLY B CA 1
ATOM 7995 C C . GLY B 1 473 ? 9.789 4.594 -26.859 1 93 473 GLY B C 1
ATOM 7996 O O . GLY B 1 473 ? 10.656 5.465 -26.875 1 93 473 GLY B O 1
ATOM 7997 N N . SER B 1 474 ? 9.047 4.32 -25.797 1 93.44 474 SER B N 1
ATOM 7998 C CA . SER B 1 474 ? 9.328 4.949 -24.516 1 93.44 474 SER B CA 1
ATOM 7999 C C . SER B 1 474 ? 9.281 3.934 -23.375 1 93.44 474 SER B C 1
ATOM 8001 O O . SER B 1 474 ? 8.5 2.979 -23.422 1 93.44 474 SER B O 1
ATOM 8003 N N . SER B 1 475 ? 10.211 4.125 -22.375 1 92.38 475 SER B N 1
ATOM 8004 C CA . SER B 1 475 ? 10.227 3.295 -21.172 1 92.38 475 SER B CA 1
ATOM 8005 C C . SER B 1 475 ? 9.742 4.074 -19.969 1 92.38 475 SER B C 1
ATOM 8007 O O . SER B 1 475 ? 10.102 3.75 -18.828 1 92.38 475 SER B O 1
ATOM 8009 N N . VAL B 1 476 ? 8.891 4.992 -20.266 1 90.12 476 VAL B N 1
ATOM 8010 C CA . VAL B 1 476 ? 8.438 5.887 -19.203 1 90.12 476 VAL B CA 1
ATOM 8011 C C . VAL B 1 476 ? 7.812 5.07 -18.078 1 90.12 476 VAL B C 1
ATOM 8013 O O . VAL B 1 476 ? 7.055 4.133 -18.328 1 90.12 476 VAL B O 1
ATOM 8016 N N . ALA B 1 477 ? 8.242 5.352 -16.781 1 89.75 477 ALA B N 1
ATOM 8017 C CA . ALA B 1 477 ? 7.695 4.816 -15.531 1 89.75 477 ALA B CA 1
ATOM 8018 C C . ALA B 1 477 ? 8.078 3.35 -15.352 1 89.75 477 ALA B C 1
ATOM 8020 O O . ALA B 1 477 ? 7.602 2.686 -14.43 1 89.75 477 ALA B O 1
ATOM 8021 N N . CYS B 1 478 ? 8.992 2.764 -16.203 1 93.56 478 CYS B N 1
ATOM 8022 C CA . CYS B 1 478 ? 9.32 1.347 -16.094 1 93.56 478 CYS B CA 1
ATOM 8023 C C . CYS B 1 478 ? 10.727 1.154 -15.531 1 93.56 478 CYS B C 1
ATOM 8025 O O . CYS B 1 478 ? 11.062 0.068 -15.055 1 93.56 478 CYS B O 1
ATOM 8027 N N . LYS B 1 479 ? 11.508 2.17 -15.586 1 92.62 479 LYS B N 1
ATOM 8028 C CA . LYS B 1 479 ? 12.898 2.037 -15.172 1 92.62 479 LYS B CA 1
ATOM 8029 C C . LYS B 1 479 ? 13.047 2.225 -13.664 1 92.62 479 LYS B C 1
ATOM 8031 O O . LYS B 1 479 ? 12.43 3.123 -13.086 1 92.62 479 LYS B O 1
ATOM 8036 N N . LEU B 1 480 ? 13.797 1.346 -13.016 1 93.75 480 LEU B N 1
ATOM 8037 C CA . LEU B 1 480 ? 14.172 1.392 -11.602 1 93.75 480 LEU B CA 1
ATOM 8038 C C . LEU B 1 480 ? 15.695 1.384 -11.453 1 93.75 480 LEU B C 1
ATOM 8040 O O . LEU B 1 480 ? 16.422 1.617 -12.414 1 93.75 480 LEU B O 1
ATOM 8044 N N . ASP B 1 481 ? 16.188 1.257 -10.258 1 94.81 481 ASP B N 1
ATOM 8045 C CA . ASP B 1 481 ? 17.625 1.152 -10 1 94.81 481 ASP B CA 1
ATOM 8046 C C . ASP B 1 481 ? 17.953 -0.158 -9.289 1 94.81 481 ASP B C 1
ATOM 8048 O O . ASP B 1 481 ? 17.078 -0.787 -8.688 1 94.81 481 ASP B O 1
ATOM 8052 N N . TYR B 1 482 ? 19.188 -0.566 -9.531 1 96.75 482 TYR B N 1
ATOM 8053 C CA . TYR B 1 482 ? 19.672 -1.721 -8.781 1 96.75 482 TYR B CA 1
ATOM 8054 C C . TYR B 1 482 ? 19.875 -1.373 -7.309 1 96.75 482 TYR B C 1
ATOM 8056 O O . TYR B 1 482 ? 20.969 -1.006 -6.891 1 96.75 482 TYR B O 1
ATOM 8064 N N . LEU B 1 483 ? 18.797 -1.56 -6.527 1 97 483 LEU B N 1
ATOM 8065 C CA . LEU B 1 483 ? 18.828 -1.199 -5.113 1 97 483 LEU B CA 1
ATOM 8066 C C . LEU B 1 483 ? 19.438 -2.322 -4.281 1 97 483 LEU B C 1
ATOM 8068 O O . LEU B 1 483 ? 19.406 -3.486 -4.684 1 97 483 LEU B O 1
ATOM 8072 N N . ASN B 1 484 ? 19.969 -1.937 -3.166 1 98.25 484 ASN B N 1
ATOM 8073 C CA . ASN B 1 484 ? 20.531 -2.895 -2.221 1 98.25 484 ASN B CA 1
ATOM 8074 C C . ASN B 1 484 ? 19.453 -3.461 -1.294 1 98.25 484 ASN B C 1
ATOM 8076 O O . ASN B 1 484 ? 19.516 -3.26 -0.08 1 98.25 484 ASN B O 1
ATOM 8080 N N . TYR B 1 485 ? 18.609 -4.309 -1.877 1 98.62 485 TYR B N 1
ATOM 8081 C CA . TYR B 1 485 ? 17.484 -4.852 -1.124 1 98.62 485 TYR B CA 1
ATOM 8082 C C . TYR B 1 485 ? 17.969 -5.746 0.01 1 98.62 485 TYR B C 1
ATOM 8084 O O . TYR B 1 485 ? 17.281 -5.91 1.02 1 98.62 485 TYR B O 1
ATOM 8092 N N . GLU B 1 486 ? 19.172 -6.34 -0.146 1 98.75 486 GLU B N 1
ATOM 8093 C CA . GLU B 1 486 ? 19.75 -7.125 0.943 1 98.75 486 GLU B CA 1
ATOM 8094 C C . GLU B 1 486 ? 19.984 -6.266 2.182 1 98.75 486 GLU B C 1
ATOM 8096 O O . GLU B 1 486 ? 19.766 -6.719 3.309 1 98.75 486 GLU B O 1
ATOM 8101 N N . THR B 1 487 ? 20.406 -5.035 1.978 1 98.75 487 THR B N 1
ATOM 8102 C CA . THR B 1 487 ? 20.609 -4.102 3.078 1 98.75 487 THR B CA 1
ATOM 8103 C C . THR B 1 487 ? 19.281 -3.699 3.697 1 98.75 487 THR B C 1
ATOM 8105 O O . THR B 1 487 ? 19.172 -3.551 4.918 1 98.75 487 THR B O 1
ATOM 8108 N N . VAL B 1 488 ? 18.25 -3.547 2.879 1 98.62 488 VAL B N 1
ATOM 8109 C CA . VAL B 1 488 ? 16.922 -3.221 3.373 1 98.62 488 VAL B CA 1
ATOM 8110 C C . VAL B 1 488 ? 16.422 -4.328 4.301 1 98.62 488 VAL B C 1
ATOM 8112 O O . VAL B 1 488 ? 15.883 -4.055 5.375 1 98.62 488 VAL B O 1
ATOM 8115 N N . SER B 1 489 ? 16.609 -5.586 3.811 1 98.62 489 SER B N 1
ATOM 8116 C CA . SER B 1 489 ? 16.203 -6.727 4.621 1 98.62 489 SER B CA 1
ATOM 8117 C C . SER B 1 489 ? 16.891 -6.703 5.988 1 98.62 489 SER B C 1
ATOM 8119 O O . SER B 1 489 ? 16.234 -6.953 7.012 1 98.62 489 SER B O 1
ATOM 8121 N N . VAL B 1 490 ? 18.172 -6.379 6.023 1 98.69 490 VAL B N 1
ATOM 8122 C CA . VAL B 1 490 ? 18.938 -6.309 7.27 1 98.69 490 VAL B CA 1
ATOM 8123 C C . VAL B 1 490 ? 18.328 -5.242 8.18 1 98.69 490 VAL B C 1
ATOM 8125 O O . VAL B 1 490 ? 18.203 -5.453 9.391 1 98.69 490 VAL B O 1
ATOM 8128 N N . GLY B 1 491 ? 17.938 -4.129 7.594 1 98.44 491 GLY B N 1
ATOM 8129 C CA . GLY B 1 491 ? 17.312 -3.064 8.367 1 98.44 491 GLY B CA 1
ATOM 8130 C C . GLY B 1 491 ? 16.016 -3.484 9.031 1 98.44 491 GLY B C 1
ATOM 8131 O O . GLY B 1 491 ? 15.68 -2.992 10.109 1 98.44 491 GLY B O 1
ATOM 8132 N N . TYR B 1 492 ? 15.32 -4.402 8.406 1 97.88 492 TYR B N 1
ATOM 8133 C CA . TYR B 1 492 ? 14.047 -4.879 8.93 1 97.88 492 TYR B CA 1
ATOM 8134 C C . TYR B 1 492 ? 14.25 -6.078 9.852 1 97.88 492 TYR B C 1
ATOM 8136 O O . TYR B 1 492 ? 13.273 -6.703 10.281 1 97.88 492 TYR B O 1
ATOM 8144 N N . GLY B 1 493 ? 15.492 -6.465 10.125 1 97.75 493 GLY B N 1
ATOM 8145 C CA . GLY B 1 493 ? 15.789 -7.492 11.109 1 97.75 493 GLY B CA 1
ATOM 8146 C C . GLY B 1 493 ? 16.125 -8.836 10.484 1 97.75 493 GLY B C 1
ATOM 8147 O O . GLY B 1 493 ? 16.438 -9.797 11.188 1 97.75 493 GLY B O 1
ATOM 8148 N N . GLY B 1 494 ? 16.062 -8.945 9.164 1 98.25 494 GLY B N 1
ATOM 8149 C CA . GLY B 1 494 ? 16.438 -10.172 8.469 1 98.25 494 GLY B CA 1
ATOM 8150 C C . GLY B 1 494 ? 17.906 -10.219 8.086 1 98.25 494 GLY B C 1
ATOM 8151 O O . GLY B 1 494 ? 18.703 -9.422 8.586 1 98.25 494 GLY B O 1
ATOM 8152 N N . LYS B 1 495 ? 18.234 -11.195 7.34 1 98.69 495 LYS B N 1
ATOM 8153 C CA . LYS B 1 495 ? 19.562 -11.305 6.727 1 98.69 495 LYS B CA 1
ATOM 8154 C C . LYS B 1 495 ? 19.5 -11 5.23 1 98.69 495 LYS B C 1
ATOM 8156 O O . LYS B 1 495 ? 18.422 -11.039 4.633 1 98.69 495 LYS B O 1
ATOM 8161 N N . GLY B 1 496 ? 20.594 -10.602 4.676 1 98.69 496 GLY B N 1
ATOM 8162 C CA . GLY B 1 496 ? 20.641 -10.273 3.26 1 98.69 496 GLY B CA 1
ATOM 8163 C C . GLY B 1 496 ? 21.938 -10.648 2.596 1 98.69 496 GLY B C 1
ATOM 8164 O O . GLY B 1 496 ? 23.016 -10.531 3.201 1 98.69 496 GLY B O 1
ATOM 8165 N N . CYS B 1 497 ? 21.859 -11.102 1.384 1 98.5 497 CYS B N 1
ATOM 8166 C CA . CYS B 1 497 ? 23.031 -11.375 0.563 1 98.5 497 CYS B CA 1
ATOM 8167 C C . CYS B 1 497 ? 22.812 -10.898 -0.868 1 98.5 497 CYS B C 1
ATOM 8169 O O . CYS B 1 497 ? 21.688 -10.812 -1.338 1 98.5 497 CYS B O 1
ATOM 8171 N N . ARG B 1 498 ? 23.891 -10.57 -1.481 1 98.31 498 ARG B N 1
ATOM 8172 C CA . ARG B 1 498 ? 23.844 -10.055 -2.848 1 98.31 498 ARG B CA 1
ATOM 8173 C C . ARG B 1 498 ? 24.531 -11.016 -3.814 1 98.31 498 ARG B C 1
ATOM 8175 O O . ARG B 1 498 ? 25.578 -11.586 -3.492 1 98.31 498 ARG B O 1
ATOM 8182 N N . LEU B 1 499 ? 23.875 -11.297 -4.918 1 98.69 499 LEU B N 1
ATOM 8183 C CA . LEU B 1 499 ? 24.453 -12.031 -6.039 1 98.69 499 LEU B CA 1
ATOM 8184 C C . LEU B 1 499 ? 24.547 -11.148 -7.277 1 98.69 499 LEU B C 1
ATOM 8186 O O . LEU B 1 499 ? 23.594 -10.445 -7.617 1 98.69 499 LEU B O 1
ATOM 8190 N N . ASP B 1 500 ? 25.641 -11.078 -7.848 1 97.94 500 ASP B N 1
ATOM 8191 C CA . ASP B 1 500 ? 25.875 -10.375 -9.102 1 97.94 500 ASP B CA 1
ATOM 8192 C C . ASP B 1 500 ? 26.969 -11.039 -9.914 1 97.94 500 ASP B C 1
ATOM 8194 O O . ASP B 1 500 ? 27.344 -12.188 -9.648 1 97.94 500 ASP B O 1
ATOM 8198 N N . ARG B 1 501 ? 27.453 -10.336 -10.93 1 96.56 501 ARG B N 1
ATOM 8199 C CA . ARG B 1 501 ? 28.469 -10.898 -11.82 1 96.56 501 ARG B CA 1
ATOM 8200 C C . ARG B 1 501 ? 29.734 -11.234 -11.047 1 96.56 501 ARG B C 1
ATOM 8202 O O . ARG B 1 501 ? 30.406 -12.227 -11.352 1 96.56 501 ARG B O 1
ATOM 8209 N N . SER B 1 502 ? 30.094 -10.531 -9.977 1 96.88 502 SER B N 1
ATOM 8210 C CA . SER B 1 502 ? 31.359 -10.656 -9.25 1 96.88 502 SER B CA 1
ATOM 8211 C C . SER B 1 502 ? 31.422 -11.953 -8.445 1 96.88 502 SER B C 1
ATOM 8213 O O . SER B 1 502 ? 32.5 -12.445 -8.133 1 96.88 502 SER B O 1
ATOM 8215 N N . ASN B 1 503 ? 30.297 -12.547 -8.164 1 97.75 503 ASN B N 1
ATOM 8216 C CA . ASN B 1 503 ? 30.281 -13.797 -7.402 1 97.75 503 ASN B CA 1
ATOM 8217 C C . ASN B 1 503 ? 29.359 -14.828 -8.039 1 97.75 503 ASN B C 1
ATOM 8219 O O . ASN B 1 503 ? 28.672 -15.57 -7.328 1 97.75 503 ASN B O 1
ATOM 8223 N N . GLU B 1 504 ? 29.312 -14.836 -9.344 1 96.94 504 GLU B N 1
ATOM 8224 C CA . GLU B 1 504 ? 28.5 -15.766 -10.117 1 96.94 504 GLU B CA 1
ATOM 8225 C C . GLU B 1 504 ? 28.859 -17.219 -9.797 1 96.94 504 GLU B C 1
ATOM 8227 O O . GLU B 1 504 ? 28 -18.094 -9.797 1 96.94 504 GLU B O 1
ATOM 8232 N N . ASP B 1 505 ? 30.094 -17.484 -9.5 1 96.38 505 ASP B N 1
ATOM 8233 C CA . ASP B 1 505 ? 30.578 -18.828 -9.227 1 96.38 505 ASP B CA 1
ATOM 8234 C C . ASP B 1 505 ? 30.156 -19.297 -7.836 1 96.38 505 ASP B C 1
ATOM 8236 O O . ASP B 1 505 ? 30.281 -20.469 -7.508 1 96.38 505 ASP B O 1
ATOM 8240 N N . LYS B 1 506 ? 29.609 -18.422 -7.055 1 97.94 506 LYS B N 1
ATOM 8241 C CA . LYS B 1 506 ? 29.25 -18.75 -5.676 1 97.94 506 LYS B CA 1
ATOM 8242 C C . LYS B 1 506 ? 27.734 -18.797 -5.504 1 97.94 506 LYS B C 1
ATOM 8244 O O . LYS B 1 506 ? 27.234 -18.828 -4.379 1 97.94 506 LYS B O 1
ATOM 8249 N N . ILE B 1 507 ? 26.969 -18.828 -6.562 1 98.5 507 ILE B N 1
ATOM 8250 C CA . ILE B 1 507 ? 25.516 -18.797 -6.492 1 98.5 507 ILE B CA 1
ATOM 8251 C C . ILE B 1 507 ? 25.016 -19.953 -5.613 1 98.5 507 ILE B C 1
ATOM 8253 O O . ILE B 1 507 ? 24.25 -19.734 -4.676 1 98.5 507 ILE B O 1
ATOM 8257 N N . LYS B 1 508 ? 25.484 -21.172 -5.895 1 98.25 508 LYS B N 1
ATOM 8258 C CA . LYS B 1 508 ? 25.047 -22.344 -5.156 1 98.25 508 LYS B CA 1
ATOM 8259 C C . LYS B 1 508 ? 25.359 -22.219 -3.672 1 98.25 508 LYS B C 1
ATOM 8261 O O . LYS B 1 508 ? 24.531 -22.531 -2.82 1 98.25 508 LYS B O 1
ATOM 8266 N N . GLU B 1 509 ? 26.547 -21.75 -3.359 1 98.56 509 GLU B N 1
ATOM 8267 C CA . GLU B 1 509 ? 26.984 -21.578 -1.976 1 98.56 509 GLU B CA 1
ATOM 8268 C C . GLU B 1 509 ? 26.109 -20.578 -1.233 1 98.56 509 GLU B C 1
ATOM 8270 O O . GLU B 1 509 ? 25.734 -20.797 -0.085 1 98.56 509 GLU B O 1
ATOM 8275 N N . VAL B 1 510 ? 25.828 -19.469 -1.872 1 98.69 510 VAL B N 1
ATOM 8276 C CA . VAL B 1 510 ? 25.016 -18.406 -1.273 1 98.69 510 VAL B CA 1
ATOM 8277 C C . VAL B 1 510 ? 23.609 -18.938 -1.006 1 98.69 510 VAL B C 1
ATOM 8279 O O . VAL B 1 510 ? 23.031 -18.672 0.053 1 98.69 510 VAL B O 1
ATOM 8282 N N . LEU B 1 511 ? 23.047 -19.688 -1.915 1 98.81 511 LEU B N 1
ATOM 8283 C CA . LEU B 1 511 ? 21.688 -20.234 -1.764 1 98.81 511 LEU B CA 1
ATOM 8284 C C . LEU B 1 511 ? 21.641 -21.266 -0.636 1 98.81 511 LEU B C 1
ATOM 8286 O O . LEU B 1 511 ? 20.703 -21.281 0.156 1 98.81 511 LEU B O 1
ATOM 8290 N N . LEU B 1 512 ? 22.641 -22.125 -0.52 1 98.69 512 LEU B N 1
ATOM 8291 C CA . LEU B 1 512 ? 22.703 -23.125 0.54 1 98.69 512 LEU B CA 1
ATOM 8292 C C . LEU B 1 512 ? 22.828 -22.469 1.907 1 98.69 512 LEU B C 1
ATOM 8294 O O . LEU B 1 512 ? 22.219 -22.906 2.877 1 98.69 512 LEU B O 1
ATOM 8298 N N . GLN B 1 513 ? 23.625 -21.406 1.949 1 98.69 513 GLN B N 1
ATOM 8299 C CA . GLN B 1 513 ? 23.766 -20.672 3.199 1 98.69 513 GLN B CA 1
ATOM 8300 C C . GLN B 1 513 ? 22.438 -20.047 3.605 1 98.69 513 GLN B C 1
ATOM 8302 O O . GLN B 1 513 ? 22.109 -19.984 4.793 1 98.69 513 GLN B O 1
ATOM 8307 N N . ALA B 1 514 ? 21.688 -19.547 2.602 1 98.69 514 ALA B N 1
ATOM 8308 C CA . ALA B 1 514 ? 20.375 -18.953 2.883 1 98.69 514 ALA B CA 1
ATOM 8309 C C . ALA B 1 514 ? 19.438 -19.984 3.506 1 98.69 514 ALA B C 1
ATOM 8311 O O . ALA B 1 514 ? 18.688 -19.672 4.43 1 98.69 514 ALA B O 1
ATOM 8312 N N . ILE B 1 515 ? 19.469 -21.219 3.025 1 98.62 515 ILE B N 1
ATOM 8313 C CA . ILE B 1 515 ? 18.641 -22.312 3.566 1 98.62 515 ILE B CA 1
ATOM 8314 C C . ILE B 1 515 ? 19.047 -22.578 5.012 1 98.62 515 ILE B C 1
ATOM 8316 O O . ILE B 1 515 ? 18.188 -22.703 5.891 1 98.62 515 ILE B O 1
ATOM 8320 N N . LYS B 1 516 ? 20.344 -22.656 5.258 1 98.56 516 LYS B N 1
ATOM 8321 C CA . LYS B 1 516 ? 20.859 -22.891 6.605 1 98.56 516 LYS B CA 1
ATOM 8322 C C . LYS B 1 516 ? 20.406 -21.797 7.566 1 98.56 516 LYS B C 1
ATOM 8324 O O . LYS B 1 516 ? 19.938 -22.078 8.672 1 98.56 516 LYS B O 1
ATOM 8329 N N . ASP B 1 517 ? 20.547 -20.578 7.137 1 98.62 517 ASP B N 1
ATOM 8330 C CA . ASP B 1 517 ? 20.156 -19.438 7.965 1 98.62 517 ASP B CA 1
ATOM 8331 C C . ASP B 1 517 ? 18.672 -19.469 8.281 1 98.62 517 ASP B C 1
ATOM 8333 O O . ASP B 1 517 ? 18.25 -19.188 9.406 1 98.62 517 ASP B O 1
ATOM 8337 N N . SER B 1 518 ? 17.922 -19.781 7.281 1 98.38 518 SER B N 1
ATOM 8338 C CA . SER B 1 518 ? 16.469 -19.859 7.484 1 98.38 518 SER B CA 1
ATOM 8339 C C . SER B 1 518 ? 16.109 -20.922 8.5 1 98.38 518 SER B C 1
ATOM 8341 O O . SER B 1 518 ? 15.273 -20.703 9.383 1 98.38 518 SER B O 1
ATOM 8343 N N . ARG B 1 519 ? 16.719 -22.031 8.422 1 97.94 519 ARG B N 1
ATOM 8344 C CA . ARG B 1 519 ? 16.453 -23.141 9.328 1 97.94 519 ARG B CA 1
ATOM 8345 C C . ARG B 1 519 ? 16.906 -22.812 10.75 1 97.94 519 ARG B C 1
ATOM 8347 O O . ARG B 1 519 ? 16.438 -23.422 11.719 1 97.94 519 ARG B O 1
ATOM 8354 N N . GLU B 1 520 ? 17.812 -21.875 10.82 1 98 520 GLU B N 1
ATOM 8355 C CA . GLU B 1 520 ? 18.266 -21.391 12.125 1 98 520 GLU B CA 1
ATOM 8356 C C . GLU B 1 520 ? 17.344 -20.297 12.664 1 98 520 GLU B C 1
ATOM 8358 O O . GLU B 1 520 ? 17.578 -19.781 13.758 1 98 520 GLU B O 1
ATOM 8363 N N . GLY B 1 521 ? 16.391 -19.922 11.898 1 97.56 521 GLY B N 1
ATOM 8364 C CA . GLY B 1 521 ? 15.367 -19.016 12.422 1 97.56 521 GLY B CA 1
ATOM 8365 C C . GLY B 1 521 ? 15.43 -17.625 11.828 1 97.56 521 GLY B C 1
ATOM 8366 O O . GLY B 1 521 ? 14.719 -16.719 12.273 1 97.56 521 GLY B O 1
ATOM 8367 N N . HIS B 1 522 ? 16.234 -17.422 10.734 1 98.38 522 HIS B N 1
ATOM 8368 C CA . HIS B 1 522 ? 16.391 -16.109 10.133 1 98.38 522 HIS B CA 1
ATOM 8369 C C . HIS B 1 522 ? 15.695 -16.031 8.781 1 98.38 522 HIS B C 1
ATOM 8371 O O . HIS B 1 522 ? 15.773 -16.984 7.988 1 98.38 522 HIS B O 1
ATOM 8377 N N . SER B 1 523 ? 14.945 -14.938 8.602 1 98.69 523 SER B N 1
ATOM 8378 C CA . SER B 1 523 ? 14.5 -14.664 7.238 1 98.69 523 SER B CA 1
ATOM 8379 C C . SER B 1 523 ? 15.625 -14.086 6.395 1 98.69 523 SER B C 1
ATOM 8381 O O . SER B 1 523 ? 16.391 -13.234 6.867 1 98.69 523 SER B O 1
ATOM 8383 N N . VAL B 1 524 ? 15.781 -14.57 5.184 1 98.88 524 VAL B N 1
ATOM 8384 C CA . VAL B 1 524 ? 16.922 -14.211 4.355 1 98.88 524 VAL B CA 1
ATOM 8385 C C . VAL B 1 524 ? 16.438 -13.68 3.006 1 98.88 524 VAL B C 1
ATOM 8387 O O . VAL B 1 524 ? 15.547 -14.258 2.389 1 98.88 524 VAL B O 1
ATOM 8390 N N . LEU B 1 525 ? 16.969 -12.562 2.615 1 98.88 525 LEU B N 1
ATOM 8391 C CA . LEU B 1 525 ? 16.703 -12.023 1.284 1 98.88 525 LEU B CA 1
ATOM 8392 C C . LEU B 1 525 ? 17.953 -12.133 0.401 1 98.88 525 LEU B C 1
ATOM 8394 O O . LEU B 1 525 ? 19.016 -11.648 0.768 1 98.88 525 LEU B O 1
ATOM 8398 N N . ILE B 1 526 ? 17.828 -12.812 -0.695 1 98.94 526 ILE B N 1
ATOM 8399 C CA . ILE B 1 526 ? 18.875 -12.906 -1.702 1 98.94 526 ILE B CA 1
ATOM 8400 C C . ILE B 1 526 ? 18.578 -11.953 -2.852 1 98.94 526 ILE B C 1
ATOM 8402 O O . ILE B 1 526 ? 17.641 -12.172 -3.629 1 98.94 526 ILE B O 1
ATOM 8406 N N . ASN B 1 527 ? 19.344 -10.93 -2.91 1 98.88 527 ASN B N 1
ATOM 8407 C CA . ASN B 1 527 ? 19.234 -9.93 -3.969 1 98.88 527 ASN B CA 1
ATOM 8408 C C . ASN B 1 527 ? 20.094 -10.305 -5.18 1 98.88 527 ASN B C 1
ATOM 8410 O O . ASN B 1 527 ? 21.266 -9.93 -5.258 1 98.88 527 ASN B O 1
ATOM 8414 N N . ALA B 1 528 ? 19.484 -10.953 -6.168 1 98.88 528 ALA B N 1
ATOM 8415 C CA . ALA B 1 528 ? 20.203 -11.383 -7.359 1 98.88 528 ALA B CA 1
ATOM 8416 C C . ALA B 1 528 ? 20.078 -10.344 -8.477 1 98.88 528 ALA B C 1
ATOM 8418 O O . ALA B 1 528 ? 19 -10.195 -9.07 1 98.88 528 ALA B O 1
ATOM 8419 N N . LEU B 1 529 ? 21.172 -9.648 -8.734 1 98.69 529 LEU B N 1
ATOM 8420 C CA . LEU B 1 529 ? 21.172 -8.75 -9.883 1 98.69 529 LEU B CA 1
ATOM 8421 C C . LEU B 1 529 ? 21.234 -9.539 -11.188 1 98.69 529 LEU B C 1
ATOM 8423 O O . LEU B 1 529 ? 22.141 -10.344 -11.383 1 98.69 529 LEU B O 1
ATOM 8427 N N . ILE B 1 530 ? 20.234 -9.289 -12.047 1 98 530 ILE B N 1
ATOM 8428 C CA . ILE B 1 530 ? 20.141 -10.094 -13.258 1 98 530 ILE B CA 1
ATOM 8429 C C . ILE B 1 530 ? 20.078 -9.188 -14.484 1 98 530 ILE B C 1
ATOM 8431 O O . ILE B 1 530 ? 19.703 -8.016 -14.383 1 98 530 ILE B O 1
ATOM 8435 N N . GLY B 1 531 ? 20.516 -9.75 -15.578 1 94.06 531 GLY B N 1
ATOM 8436 C CA . GLY B 1 531 ? 20.438 -9.062 -16.859 1 94.06 531 GLY B CA 1
ATOM 8437 C C . GLY B 1 531 ? 19.25 -9.484 -17.688 1 94.06 531 GLY B C 1
ATOM 8438 O O . GLY B 1 531 ? 18.438 -10.297 -17.25 1 94.06 531 GLY B O 1
ATOM 8439 N N . THR B 1 532 ? 19.156 -8.852 -18.844 1 85.88 532 THR B N 1
ATOM 8440 C CA . THR B 1 532 ? 18.047 -9.117 -19.75 1 85.88 532 THR B CA 1
ATOM 8441 C C . THR B 1 532 ? 18.375 -10.281 -20.672 1 85.88 532 THR B C 1
ATOM 8443 O O . THR B 1 532 ? 19.516 -10.422 -21.141 1 85.88 532 THR B O 1
ATOM 8446 N N . THR B 1 533 ? 17.359 -11.156 -20.797 1 84.5 533 THR B N 1
ATOM 8447 C CA . THR B 1 533 ? 17.469 -12.227 -21.797 1 84.5 533 THR B CA 1
ATOM 8448 C C . THR B 1 533 ? 16.281 -12.18 -22.75 1 84.5 533 THR B C 1
ATOM 8450 O O . THR B 1 533 ? 15.312 -11.445 -22.531 1 84.5 533 THR B O 1
ATOM 8453 N N . ASN B 1 534 ? 16.391 -12.953 -23.812 1 79.12 534 ASN B N 1
ATOM 8454 C CA . ASN B 1 534 ? 15.289 -13.039 -24.766 1 79.12 534 ASN B CA 1
ATOM 8455 C C . ASN B 1 534 ? 14.406 -14.25 -24.5 1 79.12 534 ASN B C 1
ATOM 8457 O O . ASN B 1 534 ? 13.617 -14.648 -25.344 1 79.12 534 ASN B O 1
ATOM 8461 N N . PHE B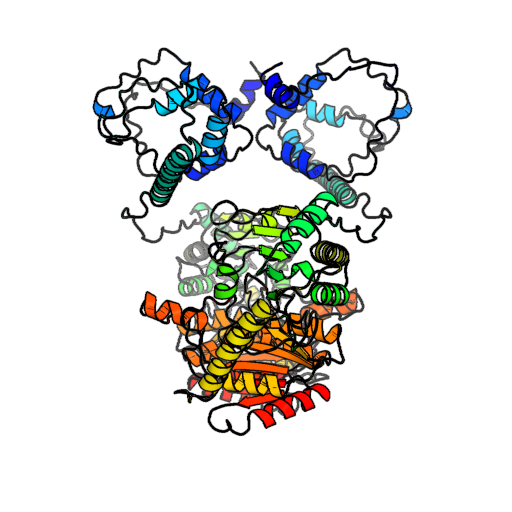 1 535 ? 14.578 -14.805 -23.438 1 81.94 535 PHE B N 1
ATOM 8462 C CA . PHE B 1 535 ? 13.852 -16.016 -23.094 1 81.94 535 PHE B CA 1
ATOM 8463 C C . PHE B 1 535 ? 12.352 -15.773 -23.078 1 81.94 535 PHE B C 1
ATOM 8465 O O . PHE B 1 535 ? 11.57 -16.625 -23.516 1 81.94 535 PHE B O 1
ATOM 8472 N N . ARG B 1 536 ? 11.961 -14.625 -22.688 1 73.88 536 ARG B N 1
ATOM 8473 C CA . ARG B 1 536 ? 10.539 -14.344 -22.469 1 73.88 536 ARG B CA 1
ATOM 8474 C C . ARG B 1 536 ? 9.938 -13.594 -23.656 1 73.88 536 ARG B C 1
ATOM 8476 O O . ARG B 1 536 ? 8.82 -13.094 -23.562 1 73.88 536 ARG B O 1
ATOM 8483 N N . GLU B 1 537 ? 10.758 -13.484 -24.656 1 70.88 537 GLU B N 1
ATOM 8484 C CA . GLU B 1 537 ? 10.227 -12.773 -25.812 1 70.88 537 GLU B CA 1
ATOM 8485 C C . GLU B 1 537 ? 8.992 -13.477 -26.375 1 70.88 537 GLU B C 1
ATOM 8487 O O . GLU B 1 537 ? 9 -14.695 -26.562 1 70.88 537 GLU B O 1
ATOM 8492 N N . GLY B 1 538 ? 7.938 -12.836 -26.625 1 59.72 538 GLY B N 1
ATOM 8493 C CA . GLY B 1 538 ? 6.711 -13.367 -27.203 1 59.72 538 GLY B CA 1
ATOM 8494 C C . GLY B 1 538 ? 5.816 -14.047 -26.188 1 59.72 538 GLY B C 1
ATOM 8495 O O . GLY B 1 538 ? 4.695 -14.445 -26.5 1 59.72 538 GLY B O 1
ATOM 8496 N N . SER B 1 539 ? 6.328 -14.211 -25.031 1 58.94 539 SER B N 1
ATOM 8497 C CA . SER B 1 539 ? 5.57 -14.977 -24.047 1 58.94 539 SER B CA 1
ATOM 8498 C C . SER B 1 539 ? 4.648 -14.07 -23.234 1 58.94 539 SER B C 1
ATOM 8500 O O . SER B 1 539 ? 5.02 -12.945 -22.891 1 58.94 539 SER B O 1
ATOM 8502 N N . LEU B 1 540 ? 3.271 -14.312 -23.391 1 48.56 540 LEU B N 1
ATOM 8503 C CA . LEU B 1 540 ? 2.342 -13.664 -22.469 1 48.56 540 LEU B CA 1
ATOM 8504 C C . LEU B 1 540 ? 2.414 -14.297 -21.094 1 48.56 540 LEU B C 1
ATOM 8506 O O . LEU B 1 540 ? 2.691 -15.492 -20.969 1 48.56 540 LEU B O 1
ATOM 8510 N N . SER B 1 541 ? 2.814 -13.688 -20.078 1 47.44 541 SER B N 1
ATOM 8511 C CA . SER B 1 541 ? 2.957 -14.18 -18.719 1 47.44 541 SER B CA 1
ATOM 8512 C C . SER B 1 541 ? 1.782 -15.07 -18.328 1 47.44 541 SER B C 1
ATOM 8514 O O . SER B 1 541 ? 0.624 -14.664 -18.438 1 47.44 541 SER B O 1
ATOM 8516 N N . VAL B 1 542 ? 1.723 -16.484 -18.719 1 42.5 542 VAL B N 1
ATOM 8517 C CA . VAL B 1 542 ? 0.643 -17.344 -18.266 1 42.5 542 VAL B CA 1
ATOM 8518 C C . VAL B 1 542 ? 0.981 -17.906 -16.891 1 42.5 542 VAL B C 1
ATOM 8520 O O . VAL B 1 542 ? 2.127 -18.281 -16.625 1 42.5 542 VAL B O 1
#

pLDDT: mean 75.54, std 30.9, range [17.42, 98.94]

Nearest PDB structures (foldseek):
  2dji-assembly1_A  TM=8.443E-01  e=2.156E-23  Aerococcus viridans
  1ozg-assembly1_A-2  TM=8.310E-01  e=5.735E-22  Klebsiella pneumoniae
  5dx6-assembly1_A  TM=8.028E-01  e=1.181E-22  Klebsiella pneumoniae
  1ozh-assembly1_B  TM=8.264E-01  e=1.263E-21  Klebsiella pneumoniae
  5d6r-assembly1_B  TM=8.201E-01  e=5.431E-21  Klebsiella pneumoniae

Organism: Mytilus edulis (NCBI:txid6550)

InterPro domains:
  IPR000399 TPP-binding enzyme, conserved site [PS00187] (414-433)
  IPR011766 Thiamine pyrophosphate enzyme, TPP-binding [PF02775] (377-525)
  IPR012000 Thiamine pyrophosphate enzyme, central domain [PF00205] (183-315)
  IPR029035 DHS-like NAD/FAD-binding domain superfamily [SSF52467] (175-337)
  IPR029061 Thiamin diphosphate-binding fold [SSF52518] (354-532)
  IPR045229 Thiamine pyrophosphate enzyme [PTHR18968] (164-533)

Sequence (1084 aa):
MVYILVWLSMVLSIRKLDLKFDSVVDRELSIRNIGVQFDSVVDRVLSIRNQSVQFASVIIRVLSIRKLDLKFDSVVDRELSIRNIGVQFDSVVDRVLSIRNQSVIIRVLSIRKLDLKFDTVVDRELSIRNVGVQFDGVVDRVLRCMFCRYLRNHISNLFAGAFEERDKTPLKPVIPKASSSQVQKSIELISRAKRPLILVGSQATLPPVPAEQLRKSLEKIGIPCFLGGMARGLLGQYSPIQPRQKRGEALKEADVVILAGAVADFRLSYGRTFSRKSKIIAVNRNKNQLLKNSDMFWKPTIAIEGDVASFITELADGLKGFKCDQEWIQKLKDKDNDKENVNREKSKEKTEKHLNPLKVLMEAEEVMSDNTVMVADGGDFVSTAAYILRPRSPLHWLDPGAFGTLGVGGGFALGAKLCRPDCDVWIIYGDGSLGYSIAEFDTFTRHKIPVIALVGNDAAWTQIEREQLPMFGSSVACKLDYLNYETVSVGYGGKGCRLDRSNEDKIKEVLLQAIKDSREGHSVLINALIGTTNFREGSLSVMVYILVWLSMVLSIRKLDLKFDSVVDRELSIRNIGVQFDSVVDRVLSIRNQSVQFASVIIRVLSIRKLDLKFDSVVDRELSIRNIGVQFDSVVDRVLSIRNQSVIIRVLSIRKLDLKFDTVVDRELSIRNVGVQFDGVVDRVLRCMFCRYLRNHISNLFAGAFEERDKTPLKPVIPKASSSQVQKSIELISRAKRPLILVGSQATLPPVPAEQLRKSLEKIGIPCFLGGMARGLLGQYSPIQPRQKRGEALKEADVVILAGAVADFRLSYGRTFSRKSKIIAVNRNKNQLLKNSDMFWKPTIAIEGDVASFITELADGLKGFKCDQEWIQKLKDKDNDKENVNREKSKEKTEKHLNPLKVLMEAEEVMSDNTVMVADGGDFVSTAAYILRPRSPLHWLDPGAFGTLGVGGGFALGAKLCRPDCDVWIIYGDGSLGYSIAEFDTFTRHKIPVIALVGNDAAWTQIEREQLPMFGSSVACKLDYLNYETVSVGYGGKGCRLDRSNEDKIKEVLLQAIKDSREGHSVLINALIGTTNFREGSLSV

Foldseek 3Di:
DVVVCPVVPVVPVPPDPPPPPDPPPDDDPPPDDPPPPVQVVCCVVPVVPVVPVVVVVVVVVVVPPPPPPPVPPPVVPDPPLPQANPPVCVVVVVVVVVPPPPVVVVVVVPPDPPPPPPDPDPPPPPPPPPDVPVCVVVVVVVVVVVVVVVVVSNVCNVCPCVPPDDPPDDDDDDFFAFDPVLLVVVLVVVLPWQQEEEEAEPLLCDDDDHLQLLLVLCVLQLAAYEYDALCFFSVFQDDLRYQHPDVLVSQQPTQEYEYQQNALDVVVPNQQSHHPNHAYHFEELDPCRQCGSNPPRHHHPHGYNGRRSNSSNSNSVSNVPRDHDPVSSVVSVVVSVVVVVVLVVQLPDDFPWKHALSVLLLLLQVQFDLQEAEEQADAPSSLSNSSRHGQGHRSSYHYPPDVRDAQCQLVVLQVVCVVPVPGAYEYEEEPVSCVNHLLSLLVCQVVLRAYEYEYAYAQFRCLCQVPCCVVPVDRPPTGGDLDQSQVVSVVSPAGEDEGIPVVVVCSNVVSNVCSVVRVVRGHYYYHGYHHDDCPCPPPDSD/DVVVPVVVCVVVVPPDPPPPPPPPPDDDPPPPDPPPPVQVVCCVVVVVPPVPVVVVVVVVVVVPPPPPPPVPPPVVPDDPLPQANPPVCVVVVVVVVVPPPVVVVVVVVVPPPPPPCPDPDPPPPPPPPPDVPVCVVVVVVVVVVVVVVVVVSNVCSVCPCVPPDDPPDDDDDDFFAFDPVLLVVVLVVVLPWQQEEEEAEPLLCDDDDHLQLLLVLCVLQLAAYEYDALCFFSVFQDDLRYQHPDVLVSQQPTQEYEYQQNALDVVVPNQQSHHPNHAYHFEELDPCRQQGSNPPRHHHPHGGNGRRSNSSNSNSVSNVPRDHDPVSSVVSVVVSVVVVVVLVVQLPDDFPWKHALSVLLLLLQVQFDLQEAEEQADAPSSLSNSSRHGQGHRSSYHYPPDVRDAQCQLVVLQVVCVVPVPGAYEYEEEPVSCVNHLLSLLVCQVVLRAYEYEYAYAQFRCLCQLPCCVVPVDRPPTGGDLDQSQVVSVVSPAGEDEGIPVPNVCSNVVSNVCSVVRVVRGHYYYHGYHHDDCPCPPPDSD

Radius of gyration: 38.49 Å; Cα contacts (8 Å, |Δi|>4): 1628; chains: 2; bounding box: 97×104×92 Å

Solvent-accessible surface area (backbone atoms only — not comparable to full-atom values): 59612 Å² total; per-residue (Å²): 119,65,86,72,44,56,75,55,40,78,71,46,84,65,86,82,81,82,77,80,82,70,85,87,73,76,77,77,83,77,83,68,84,75,78,68,69,60,59,57,54,49,43,54,58,55,60,43,65,82,49,59,64,53,52,53,46,49,53,48,49,63,60,60,64,72,78,77,79,75,78,76,61,83,80,68,72,68,78,81,75,79,45,65,66,80,61,68,52,63,62,51,49,53,48,52,61,65,46,76,56,68,64,55,60,51,48,64,64,53,60,67,80,69,80,68,80,65,79,79,75,83,69,68,78,78,68,86,61,87,71,83,65,75,55,66,57,56,52,48,47,52,49,48,50,50,46,49,51,47,51,49,46,48,51,48,15,73,47,54,66,72,78,50,89,60,89,78,67,81,78,80,83,86,78,51,59,62,50,72,64,58,48,51,54,48,46,58,55,56,73,71,43,68,34,52,37,35,35,33,12,42,59,29,55,41,81,86,43,52,47,66,56,40,33,52,24,47,59,64,40,47,50,38,33,40,62,33,65,44,26,26,14,41,63,30,60,72,44,90,38,48,44,83,50,65,59,62,62,50,40,47,65,22,44,26,38,34,27,33,32,42,59,38,40,79,80,38,56,32,27,59,49,51,30,91,78,32,43,28,38,30,27,13,74,43,66,68,54,54,50,39,52,48,77,73,53,34,66,66,72,41,77,35,59,6,38,28,30,58,42,47,43,53,46,32,66,66,41,67,87,56,72,56,47,63,68,50,50,48,52,46,45,50,55,24,50,50,50,52,50,52,51,54,56,57,28,70,48,83,36,93,43,46,28,35,58,57,36,55,46,52,46,48,52,70,69,53,60,79,55,35,33,38,27,38,34,22,46,52,51,28,51,51,38,65,76,67,48,61,32,39,31,62,71,13,28,44,61,60,54,94,76,55,51,62,39,46,36,44,61,51,47,52,53,50,39,72,77,36,72,88,41,50,38,36,30,35,24,8,50,64,28,35,70,65,25,58,71,41,36,34,55,27,49,79,67,63,50,41,34,36,35,44,28,39,33,60,30,39,43,51,65,56,33,67,54,36,30,79,73,70,71,42,56,82,94,24,73,56,64,87,62,41,55,18,43,29,28,38,16,34,63,27,37,48,42,77,39,34,59,92,46,56,91,40,50,62,60,54,52,53,50,43,53,54,41,23,78,72,53,34,30,27,31,37,34,30,35,27,30,76,73,72,81,59,63,90,58,72,89,113,102,48,79,74,17,36,68,48,26,76,65,40,80,63,86,83,75,80,75,77,80,64,88,83,75,72,76,76,82,75,82,68,85,74,79,67,69,57,59,57,55,48,43,54,58,56,60,45,63,84,51,60,66,53,52,54,47,49,53,48,49,60,62,62,65,71,79,78,79,74,79,76,62,82,80,69,71,66,79,81,76,80,42,65,66,80,63,70,52,63,62,50,50,54,50,53,62,66,46,75,57,68,65,57,61,50,49,62,64,54,62,62,80,69,79,67,78,65,73,78,74,81,69,65,80,78,67,86,60,87,71,83,66,74,55,67,59,55,52,49,48,53,49,49,48,51,48,49,50,46,49,48,48,50,50,49,14,74,47,53,65,70,80,52,90,61,91,78,66,82,78,80,83,88,78,51,60,62,49,71,66,58,50,50,54,50,44,57,55,55,73,70,42,68,35,50,38,34,36,35,12,42,58,30,54,40,82,86,45,51,46,68,57,41,34,53,24,48,60,65,41,47,52,37,35,39,62,32,65,43,26,26,14,43,65,32,61,71,45,91,38,48,43,84,51,65,59,64,63,50,39,48,66,22,44,26,39,34,27,32,32,41,58,36,40,78,80,38,57,32,27,60,48,50,30,91,76,32,43,27,37,30,28,14,73,42,63,68,56,54,51,38,51,48,78,73,54,34,64,66,72,40,78,35,58,7,39,28,31,57,44,47,42,51,44,32,66,66,41,68,87,55,72,57,45,62,68,49,49,48,51,46,45,51,54,23,50,51,52,51,50,53,52,56,57,55,29,69,46,83,36,92,43,46,28,35,57,56,36,56,45,53,46,49,52,69,68,55,61,79,53,35,32,40,27,38,35,22,49,52,50,29,50,52,38,67,76,66,49,61,31,38,30,64,72,14,26,45,62,59,56,93,77,55,51,62,38,45,35,43,63,50,48,52,53,50,37,71,76,35,73,85,39,49,38,36,30,36,24,8,50,64,29,35,70,66,25,58,72,42,36,35,54,28,48,77,67,63,50,41,33,35,34,45,29,39,32,58,32,39,43,50,66,56,32,68,52,36,30,78,74,70,73,42,56,79,94,24,72,56,64,88,61,42,55,18,43,28,27,38,16,36,63,28,38,48,40,78,40,33,60,92,44,56,90,41,49,61,58,54,54,53,49,41,54,53,41,23,75,71,54,33,30,28,31,37,34,30,34,27,31,76,73,72,83,62,64,90,56,72,87,112

Secondary structure (DSSP, 8-state):
-HHHHHHHHHHH----------STT------------HHHHHHHHHT-TTTHHHHHHHHHHHHH---------SGGGS-----S----HHHHHHHHHT---HHHHHHHHT---------TTTTS-----S----HHHHHHHHHHHHHHHHHHHHHHHHTTTTTS----SPPPP------HHHHHHHHHHHHT-SSEEEEE-GGGG-TTS-HHHHHHHHHHH---EEE-GGGTTTT-S--TT---S-HHHHHHH-SEEEEEB---SGGGGGGTTS-TT-EEEEEES-HHHHTTTBTTTB--SEEEES-HHHHHHHHHHHTTT----HHHHHHHHHHHHHHHHHHHHHHTSPPSSSB-HHHHHHHHHHH--SSEEEEE--SHHHHHHHHH----STT-EE--GGG--SS-HHHHHHHHHHH-TTSEEEEEEEHHHHTTTTTHHHHHHHTT---EEEEEE-SB-HHHHHHHHHHHS--TTTB-----HHHHHHHTTSEEEEESGGGGGGHHHHHHHHHHHHHTT--EEEEEEB---STTTT----/--HHHHHHHHHH--S-------STT------------HHHHHHHHHT--STHHHHHHHHHHHHH---------SGGGS-----S----HHHHHHHHHT---HHHHHHHHT---S-----TTTTS-----S----HHHHHHHHHHHHHHHHHHHHHHHHTTTTTS----SPPPP------HHHHHHHHHHHHT-SSEEEEE-GGGG-TTS-HHHHHHHHHHH---EEE-GGGTTTT-S--TT---S-HHHHHHH-SEEEEEB---SGGGGGGTTS-TT-EEEEEES-HHHHTTTBTTTB--SEEEES-HHHHHHHHHHHTTT----HHHHHHHHHHHHHHHHHHHHHHTSPPSSSB-HHHHHHHHHHH--SSEEEEE--SHHHHHHHHH----STT-EE--GGG--SS-HHHHHHHHHHH-TTSEEEEEEEHHHHTTTTTHHHHHHHTT---EEEEEE-SB-HHHHHHHHHHHS--TTTB-----HHHHHHHTTSEEEEESGGGGGGHHHHHHHHHHHHHTT--EEEEEEB---STTTT----